Protein 4A4A (pdb70)

CATH classification: 2.60.120.260 (+3 more: 3.30.379.10, 3.20.20.80, 1.20.120.670)

InterPro domains:
  IPR000421 Coagulation factor 5/8, C-terminal domain [PF00754] (44-159)
  IPR000421 Coagulation factor 5/8, C-terminal domain [PF00754] (938-1046)
  IPR000421 Coagulation factor 5/8, C-terminal domain [PF00754] (1373-1498)
  IPR000421 Coagulation factor 5/8, C-terminal domain [PF00754] (1519-1619)
  IPR000421 Coagulation factor 5/8, C-terminal domain [PS50022] (15-164)
  IPR000421 Coagulation factor 5/8, C-terminal domain [PS50022] (914-1068)
  IPR000421 Coagulation factor 5/8, C-terminal domain [PS50022] (1359-1503)
  IPR000421 Coagulation factor 5/8, C-terminal domain [PS50022] (1523-1613)
  IPR003961 Fibronectin type III [PF00041] (2018-2097)
  IPR003961 Fibronectin type III [PS50853] (2019-2104)
  IPR003961 Fibronectin type III [SM00060] (2017-2092)
  IPR003961 Fibronectin type III [cd00063] (2018-2102)
  IPR007781 Alpha-N-acetylglucosaminidase [PTHR12872] (199-908)
  IPR008979 Galactose-binding-like domain superfamily [SSF49785] (36-164)
  IPR008979 Galactose-binding-like domain superfamily [SSF49785] (944-1046)
  IPR008979 Galactose-binding-lik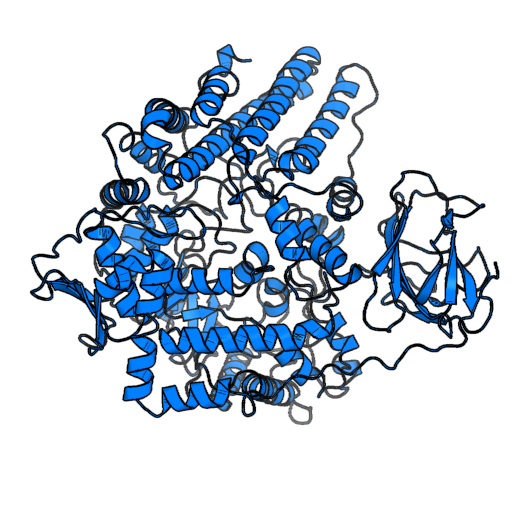e domain superfamily [SSF49785] (1073-1209)
  IPR008979 Galactose-binding-like domain superfamily [SSF49785] (1217-1351)
  IPR008979 Galactose-binding-like domain superfamily [SSF49785] (1366-1502)
  IPR008979 Galactose-binding-like domain superfamily [SSF49785] (1513-1629)
  IPR013783 Immunoglobulin-like fold [G3DSA:2.60.40.10] (2022-2104)

Secondary structure (DSSP, 8-state):
--B--SS-EEEES---TT--GGGGSSS-TT--EE--SS--EEEEEEEEEEEEEEEEEE-SSSS-EEEEEEEESSSS--EEEEEE-S-PPP-TT-EEEEEEEEEEEEEEEEEEEETT-SS-EESEEEEEEEE-S--PPPPPPP----GGGSHHHHHHHHHHH-HHHHHHHHHHHHHHHHHHHH-GGGGGGEEEEE---BTTB-EEEEEE-SSS-EEEEESSHHHHHHHHHHHHHHHS--B--TTT--B----SSPPP--S-EEEE-S-SEEEE--TTHHHHTTTT--HHHHHHHHHHHHHTT--EEE--TTHHHHHHHHHGGGT--HHHHHHHS--TT-HHHHHTTS--STT-PPPTTHHHHHHHHHHHHHHHHHHHTPEEEEE--S-EE-TTHHHHSTT--EE---EETTEEPPEEE-SS--TTS--HHHHHHHHHHHHHHHHH-S--SEEE--TTTTS---TT--HHHHHHHHHHHHHHH-TT-EEEEEEBTTBSPHHHHTT-S-GGGEEEEETTTTTS---HHHHTTT--EEEEE---STT--SS---HHHHHHHHHHHHHT-S-EEEEEE--S-S-S-HHHHHHHHHGGG-SS---HHHHHHHHHHHHHT---HHHHHHHHHHHHTTTS---S---SSPPPGGGSPS-SS---SSTT------S-HHHHHHHHHHHHHHHHHHTT-HHHHHHHHHHHHHHHHHHHHHHHHHHHHHHHTT-HHHHHHHHHHHHHHHHHHHHHHTT-GGGBHHHHHHHHHHSSTT--HHHHHHHHHHHHHHTTTSSSHHHHTTTS-TTTT----BTHIIIIIHHHHHHHHHHHHHHHTT-S-PPPP-HHHHHHHHHT--TTTS-PPP-S-----HHHHHHHHHHHS-STTHHHH-

B-factor: mean 25.29, std 8.75, range [2.0, 106.88]

Sequence (886 aa):
GVEITEGVTVTAKGNTEGNTADLAIDGDLSTYWESSNDYKWIEVDLGGIYELSKIEIFNKDEAVYKYNIYASEDGENFNKIAYKNNDNVSDSNGNMHTIDNVRAGKIRIDVVQNSNSDRVNIAEINVFGKNTGESLPEVKKIATSNFSETPWATEYEKFNSDSAYANEKTLNNEEIKNLVGRVIGREFKDKFIFEIRDQLNGNDVFEVSDSGDGKVLIKGNNGVSLASGFNYYLKNYCNVSYNPIMGSNLKMPETMPSVGERVVIDTPYEHRYALNFCTYSYTMSFWDWDQYEEFLDWCAMNGVNLVLDIIGQEEVLRRTLNEEFGYSDEEVKEFISGPAYFAWFYMQNMTGFGGPLPNDWFEQRAELGRKMHDRMQSFGINPVLQGYSGMVPRDFKEKNQEEAQTISQGGWCGFDRPDMLKTYVNEGEADYFQKVADVFYEKQKEVFGDVTNFYGVDPFHQGGNTGDLDNGKIYEIIQNKMIEHDNDAVWVIQNWQGNPSNNNKLEGLTKKKDQAMVLDLFSEVSPDWNRLEERDLPWIWNMLHNFGGRMGMDAAPEKLATEIPKALANSEHMVGIGITPQAIINTNPLAYELLFDMAWTRDQINFRTWTEDYIERRYGKTNKEILEEAWNIILDTAYKKRNDYYQGAAESIINARPGFGIKSASTWGHSKIVYDKSSEFEKAIEIFAKNYDEFKDSDAFLYDFADILKQLLANSAQEYYEVMCNAYNNGNGEKFKFVSGKFLELIKLQERVLSTRPEFLIGNWIEDARTMLKDSDDWTKDLFEFNARALVTTWGSRNNADGGGLKDYSNRQWSGLTEDYYYARWEKWINGLQAELDGGAKAPNIDWFKMEYDDWVNKKSDTDKLYPTEASNENLGELAKIAMESYSVTNMDKIL

Organism: Clostridium perfringens (strain 13 / Type A) (NCBI:txid195102)

Foldseek 3Di:
DAWLLPDKDKAFDAFDPPQHGRQQAPPDLQGKTKGDDPRQKMKMFSNAKFQFFKKWFAFNDFWFWKKWKWFDQAVAFTFTFDIDDDRGTGDPVTDMDTGPRHIGRMMMIGTQDTPVDPMGITNYMIIDGGGPVHHHDDDDAQDAAFCCPDVLVVLLVCLVPPVVSLQVLLQVVLLVLCCVFQHNVCSVQEDEEADAADVPWWKKKWADPVPQHIYIYTNANLRRLQRVLCQCQVPFLWADDPQQFTRNDGDPGRDGPPDMDMFTFQFPAAEEEALLAQALAVLLDDLVVVVSVVSVCSNLSHAEYEDCFLVLLLVLQLVVVQQDDSVRSLQFAEASNCRSCSQQQAAGRHLDRDRSCRNNVRLVSRSVSLSSSSSGNHAYAAAADQFFDAQCSCVRVVLWAWAQFQHFLLHGGTIGTQLDDDPVGDRVNLVSRVSSLVSVCRSHNCRHQHHEHEPQVVGGDNPPDQLLCSLLSSLVSSCVSPVQHAYEYECDPCPPPLRNLNSNPPQARYEYEQADQLADGDCPSVQVSLHQYEAEHAAAFLQAAAQAAAQQCLLAVPLVVVVVGDRDNYYYYHYSHDNYDVLRVSSNSVSSRDSDRDDSLVVVVSVVCSSQVHDDPLLSVLVVLCCVFRNDHDRHHFHHHQHQPLQAQDDPPDAARFQRHGNDRPGDLVSLLSSLVSLLVCQVVRVVRVSSLSVNLRSLLNQLSVLLVVLSVQLVVCLVVLNLVSNCQSLVLSLVSLVLLLLSQLADLSQFLLVLLVSQLPSDPPHHNVSSLSSSLSSLCCQAQNGADSSSPVSRGGRSNHGSHHPCSVQPSSVSSVLQSVLSSCVSVPHDHRDDDPNRSSSSSVSNDDCVPDNRTDSDGDPDRSSVSSVCCVCARGPVCVVVND

Structure (mmCIF, N/CA/C/O backbone):
data_4A4A
#
_entry.id   4A4A
#
_cell.length_a   90.996
_cell.length_b   90.996
_cell.length_c   252.856
_cell.angle_alpha   90.00
_cell.angle_beta   90.00
_cell.angle_gamma   120.00
#
_symmetry.space_group_name_H-M   'P 61'
#
loop_
_entity.id
_entity.type
_entity.pdbx_description
1 polymer 'ALPHA-N-ACETYLGLUCOSAMINIDASE FAMILY PROTEIN'
2 branched 2-acetamido-2-deoxy-alpha-D-glucopyranose-(1-4)-beta-D-galactopyranose
3 non-polymer 'SULFATE ION'
4 non-polymer 'CALCIUM ION'
5 non-polymer GLYCEROL
6 water water
#
loop_
_atom_site.group_PDB
_atom_site.id
_atom_site.type_symbol
_atom_site.label_atom_id
_atom_site.label_alt_id
_atom_site.label_comp_id
_atom_site.label_asym_id
_atom_site.label_entity_id
_atom_site.label_seq_id
_atom_site.pdbx_PDB_ins_code
_atom_site.Cartn_x
_atom_site.Cartn_y
_atom_site.Cartn_z
_atom_site.occupancy
_atom_site.B_iso_or_equiv
_atom_site.auth_seq_id
_atom_site.auth_comp_id
_atom_site.auth_asym_id
_atom_site.auth_atom_id
_atom_site.pdbx_PDB_model_num
ATOM 1 N N . GLY A 1 24 ? 9.844 -49.773 -7.518 1.00 48.50 26 GLY A N 1
ATOM 2 C CA . GLY A 1 24 ? 9.120 -50.466 -8.566 1.00 46.97 26 GLY A CA 1
ATOM 3 C C . GLY A 1 24 ? 7.819 -51.068 -8.072 1.00 46.53 26 GLY A C 1
ATOM 4 O O . GLY A 1 24 ? 7.533 -51.055 -6.875 1.00 48.23 26 GLY A O 1
ATOM 5 N N . VAL A 1 25 ? 7.056 -51.607 -8.999 1.00 44.19 27 VAL A N 1
ATOM 6 C CA . VAL A 1 25 ? 7.418 -51.605 -10.402 1.00 41.35 27 VAL A CA 1
ATOM 7 C C . VAL A 1 25 ? 6.662 -50.505 -11.169 1.00 38.73 27 VAL A C 1
ATOM 8 O O . VAL A 1 25 ? 5.587 -50.118 -10.791 1.00 35.93 27 VAL A O 1
ATOM 12 N N . GLU A 1 26 ? 7.276 -50.008 -12.236 1.00 36.40 28 GLU A N 1
ATOM 13 C CA . GLU A 1 26 ? 6.674 -48.957 -13.054 1.00 34.06 28 GLU A CA 1
ATOM 14 C C . GLU A 1 26 ? 5.379 -49.441 -13.675 1.00 33.82 28 GLU A C 1
ATOM 15 O O . GLU A 1 26 ? 5.290 -50.584 -14.147 1.00 33.39 28 GLU A O 1
ATOM 21 N N . ILE A 1 27 ? 4.367 -48.575 -13.642 1.00 32.42 29 ILE A N 1
ATOM 22 C CA . ILE A 1 27 ? 3.039 -48.886 -14.137 1.00 32.48 29 ILE A CA 1
ATOM 23 C C . ILE A 1 27 ? 3.061 -48.409 -15.571 1.00 34.53 29 ILE A C 1
ATOM 24 O O . ILE A 1 27 ? 2.938 -47.189 -15.861 1.00 32.43 29 ILE A O 1
ATOM 29 N N . THR A 1 28 ? 3.261 -49.399 -16.453 1.00 35.88 30 THR A N 1
ATOM 30 C CA . THR A 1 28 ? 3.562 -49.157 -17.862 1.00 37.88 30 THR A CA 1
ATOM 31 C C . THR A 1 28 ? 2.446 -49.551 -18.812 1.00 38.10 30 THR A C 1
ATOM 32 O O . THR A 1 28 ? 2.622 -49.388 -20.006 1.00 40.51 30 THR A O 1
ATOM 36 N N . GLU A 1 29 ? 1.310 -50.050 -18.301 1.00 38.07 31 GLU A N 1
ATOM 37 C CA . GLU A 1 29 ? 0.166 -50.469 -19.132 1.00 36.82 31 GLU A CA 1
ATOM 38 C C . GLU A 1 29 ? -1.136 -50.040 -18.521 1.00 36.23 31 GLU A C 1
ATOM 39 O O . GLU A 1 29 ? -1.278 -50.035 -17.297 1.00 36.99 31 GLU A O 1
ATOM 41 N N . GLY A 1 30 ? -2.084 -49.679 -19.379 1.00 34.46 32 GLY A N 1
ATOM 42 C CA . GLY A 1 30 ? -3.443 -49.341 -18.962 1.00 34.01 32 GLY A CA 1
ATOM 43 C C . GLY A 1 30 ? -3.654 -47.931 -18.383 1.00 31.83 32 GLY A C 1
ATOM 44 O O . GLY A 1 30 ? -4.745 -47.628 -17.908 1.00 32.51 32 GLY A O 1
ATOM 45 N N . VAL A 1 31 ? -2.620 -47.092 -18.446 1.00 30.49 33 VAL A N 1
ATOM 46 C CA . VAL A 1 31 ? -2.623 -45.729 -17.879 1.00 28.20 33 VAL A CA 1
ATOM 47 C C . VAL A 1 31 ? -3.206 -44.756 -18.885 1.00 28.35 33 VAL A C 1
ATOM 48 O O . VAL A 1 31 ? -2.795 -44.784 -20.065 1.00 27.66 33 VAL A O 1
ATOM 52 N N . THR A 1 32 ? -4.169 -43.916 -18.456 1.00 26.24 34 THR A N 1
ATOM 53 C CA . THR A 1 32 ? -4.735 -42.900 -19.341 1.00 25.72 34 THR A CA 1
ATOM 54 C C . THR A 1 32 ? -4.796 -41.574 -18.588 1.00 26.05 34 THR A C 1
ATOM 55 O O . THR A 1 32 ? -4.547 -41.551 -17.369 1.00 24.77 34 THR A O 1
ATOM 59 N N . VAL A 1 33 ? -5.145 -40.486 -19.282 1.00 24.58 35 VAL A N 1
ATOM 60 C CA . VAL A 1 33 ? -5.040 -39.145 -18.670 1.00 24.64 35 VAL A CA 1
ATOM 61 C C . VAL A 1 33 ? -6.088 -38.188 -19.255 1.00 25.14 35 VAL A C 1
ATOM 62 O O . VAL A 1 33 ? -6.493 -38.320 -20.432 1.00 23.09 35 VAL A O 1
ATOM 66 N N . THR A 1 34 ? -6.566 -37.260 -18.416 1.00 24.29 36 THR A N 1
ATOM 67 C CA . THR A 1 34 ? -7.437 -36.178 -18.893 1.00 24.45 36 THR A CA 1
ATOM 68 C C . THR A 1 34 ? -6.916 -34.822 -18.400 1.00 23.60 36 THR A C 1
ATOM 69 O O . THR A 1 34 ? -6.183 -34.752 -17.409 1.00 21.68 36 THR A O 1
ATOM 73 N N . ALA A 1 35 ? -7.316 -33.760 -19.095 1.00 21.92 37 ALA A N 1
ATOM 74 C CA . ALA A 1 35 ? -7.026 -32.393 -18.674 1.00 23.06 37 ALA A CA 1
ATOM 75 C C . ALA A 1 35 ? -8.217 -31.555 -19.104 1.00 23.50 37 ALA A C 1
ATOM 76 O O . ALA A 1 35 ? -9.063 -32.031 -19.897 1.00 24.24 37 ALA A O 1
ATOM 78 N N . LYS A 1 36 ? -8.296 -30.326 -18.596 1.00 22.30 38 LYS A N 1
ATOM 79 C CA . LYS A 1 36 ? -9.424 -29.466 -18.913 1.00 22.92 38 LYS A CA 1
ATOM 80 C C . LYS A 1 36 ? -8.973 -28.303 -19.761 1.00 24.15 38 LYS A C 1
ATOM 81 O O . LYS A 1 36 ? -9.714 -27.355 -19.968 1.00 26.38 38 LYS A O 1
ATOM 87 N N . GLY A 1 37 ? -7.739 -28.346 -20.231 1.00 24.63 39 GLY A N 1
ATOM 88 C CA . GLY A 1 37 ? -7.317 -27.425 -21.277 1.00 24.68 39 GLY A CA 1
ATOM 89 C C . GLY A 1 37 ? -5.908 -27.739 -21.691 1.00 24.96 39 GLY A C 1
ATOM 90 O O . GLY A 1 37 ? -5.143 -28.328 -20.910 1.00 24.39 39 GLY A O 1
ATOM 91 N N . ASN A 1 38 ? -5.547 -27.329 -22.903 1.00 25.12 40 ASN A N 1
ATOM 92 C CA . ASN A 1 38 ? -4.170 -27.490 -23.380 1.00 26.19 40 ASN A CA 1
ATOM 93 C C . ASN A 1 38 ? -3.890 -26.550 -24.515 1.00 25.70 40 ASN A C 1
ATOM 94 O O . ASN A 1 38 ? -4.817 -26.158 -25.197 1.00 26.18 40 ASN A O 1
ATOM 99 N N . THR A 1 39 ? -2.638 -26.153 -24.678 1.00 26.91 41 THR A N 1
ATOM 100 C CA . THR A 1 39 ? -2.248 -25.283 -25.792 1.00 28.24 41 THR A CA 1
ATOM 101 C C . THR A 1 39 ? -2.187 -26.188 -27.034 1.00 29.36 41 THR A C 1
ATOM 102 O O . THR A 1 39 ? -2.080 -27.428 -26.917 1.00 28.26 41 THR A O 1
ATOM 106 N N . GLU A 1 40 ? -2.282 -25.586 -28.213 1.00 30.48 42 GLU A N 1
ATOM 107 C CA . GLU A 1 40 ? -2.523 -26.400 -29.402 1.00 31.79 42 GLU A CA 1
ATOM 108 C C . GLU A 1 40 ? -1.393 -27.415 -29.624 1.00 30.19 42 GLU A C 1
ATOM 109 O O . GLU A 1 40 ? -0.213 -27.076 -29.622 1.00 31.06 42 GLU A O 1
ATOM 115 N N . GLY A 1 41 ? -1.753 -28.671 -29.803 1.00 30.28 43 GLY A N 1
ATOM 116 C CA . GLY A 1 41 ? -0.754 -29.703 -30.091 1.00 29.42 43 GLY A CA 1
ATOM 117 C C . GLY A 1 41 ? -0.186 -30.336 -28.823 1.00 29.51 43 GLY A C 1
ATOM 118 O O . GLY A 1 41 ? 0.460 -31.396 -28.899 1.00 29.69 43 GLY A O 1
ATOM 119 N N . ASN A 1 42 ? -0.422 -29.698 -27.661 1.00 27.24 44 ASN A N 1
ATOM 120 C CA . ASN A 1 42 ? 0.193 -30.132 -26.396 1.00 25.38 44 ASN A CA 1
ATOM 121 C C . ASN A 1 42 ? -0.824 -30.752 -25.475 1.00 25.34 44 ASN A C 1
ATOM 122 O O . ASN A 1 42 ? -1.085 -30.269 -24.356 1.00 24.13 44 ASN A O 1
ATOM 127 N N . THR A 1 43 ? -1.391 -31.845 -25.954 1.00 24.07 45 THR A N 1
ATOM 128 C CA . THR A 1 43 ? -2.513 -32.509 -25.305 1.00 23.54 45 THR A CA 1
ATOM 129 C C . THR A 1 43 ? -2.081 -33.366 -24.115 1.00 22.35 45 THR A C 1
ATOM 130 O O . THR A 1 43 ? -0.915 -33.725 -23.957 0.50 18.67 45 THR A O 1
ATOM 134 N N . ALA A 1 44 ? -3.076 -33.649 -23.263 1.00 22.67 46 ALA A N 1
ATOM 135 C CA . ALA A 1 44 ? -2.893 -34.306 -21.998 1.00 23.23 46 ALA A CA 1
ATOM 136 C C . ALA A 1 44 ? -2.102 -35.637 -22.171 1.00 23.12 46 ALA A C 1
ATOM 137 O O . ALA A 1 44 ? -1.207 -35.972 -21.382 1.00 22.25 46 ALA A O 1
ATOM 139 N N . ASP A 1 45 ? -2.491 -36.396 -23.186 1.00 23.36 47 ASP A N 1
ATOM 140 C CA . ASP A 1 45 ? -1.903 -37.714 -23.431 1.00 23.58 47 ASP A CA 1
ATOM 141 C C . ASP A 1 45 ? -0.403 -37.622 -23.661 1.00 22.70 47 ASP A C 1
ATOM 142 O O . ASP A 1 45 ? 0.316 -38.598 -23.436 1.00 22.08 47 ASP A O 1
ATOM 147 N N . LEU A 1 46 ? 0.088 -36.452 -24.072 1.00 22.33 48 LEU A N 1
ATOM 148 C CA . LEU A 1 46 ? 1.529 -36.251 -24.201 1.00 23.26 48 LEU A CA 1
ATOM 149 C C . LEU A 1 46 ? 2.316 -36.213 -22.874 1.00 23.73 48 LEU A C 1
ATOM 150 O O . LEU A 1 46 ? 3.539 -36.238 -22.892 1.00 23.96 48 LEU A O 1
ATOM 155 N N . ALA A 1 47 ? 1.621 -36.187 -21.735 1.00 23.07 49 ALA A N 1
ATOM 156 C CA . ALA A 1 47 ? 2.310 -36.292 -20.432 1.00 23.29 49 ALA A CA 1
ATOM 157 C C . ALA A 1 47 ? 2.670 -37.719 -20.097 1.00 23.46 49 ALA A C 1
ATOM 158 O O . ALA A 1 47 ? 3.413 -37.950 -19.121 1.00 24.13 49 ALA A O 1
ATOM 160 N N . ILE A 1 48 ? 2.070 -38.676 -20.816 1.00 22.42 50 ILE A N 1
ATOM 161 C CA . ILE A 1 48 ? 2.239 -40.088 -20.488 1.00 23.93 50 ILE A CA 1
ATOM 162 C C . ILE A 1 48 ? 2.624 -40.949 -21.701 1.00 23.93 50 ILE A C 1
ATOM 163 O O . ILE A 1 48 ? 2.397 -42.157 -21.684 1.00 24.88 50 ILE A O 1
ATOM 168 N N . ASP A 1 49 ? 3.203 -40.321 -22.720 1.00 24.79 51 ASP A N 1
ATOM 169 C CA . ASP A 1 49 ? 3.533 -41.040 -23.963 1.00 25.74 51 ASP A CA 1
ATOM 170 C C . ASP A 1 49 ? 4.923 -41.680 -23.970 1.00 26.34 51 ASP A C 1
ATOM 171 O O . ASP A 1 49 ? 5.398 -42.164 -25.019 1.00 25.23 51 ASP A O 1
ATOM 176 N N . GLY A 1 50 ? 5.579 -41.675 -22.811 1.00 25.86 52 GLY A N 1
ATOM 177 C CA . GLY A 1 50 ? 6.960 -42.198 -22.713 1.00 26.42 52 GLY A CA 1
ATOM 178 C C . GLY A 1 50 ? 8.026 -41.410 -23.458 1.00 26.05 52 GLY A C 1
ATOM 179 O O . GLY A 1 50 ? 9.141 -41.885 -23.592 1.00 27.11 52 GLY A O 1
ATOM 180 N N . ASP A 1 51 ? 7.708 -40.195 -23.903 1.00 25.90 53 ASP A N 1
ATOM 181 C CA . ASP A 1 51 ? 8.614 -39.395 -24.720 1.00 26.15 53 ASP A CA 1
ATOM 182 C C . ASP A 1 51 ? 8.892 -38.056 -24.044 1.00 26.57 53 ASP A C 1
ATOM 183 O O . ASP A 1 51 ? 7.976 -37.245 -23.870 1.00 26.61 53 ASP A O 1
ATOM 188 N N . LEU A 1 52 ? 10.156 -37.784 -23.743 1.00 25.98 54 LEU A N 1
ATOM 189 C CA . LEU A 1 52 ? 10.488 -36.544 -23.051 1.00 27.26 54 LEU A CA 1
ATOM 190 C C . LEU A 1 52 ? 10.423 -35.301 -23.902 1.00 27.30 54 LEU A C 1
ATOM 191 O O . LEU A 1 52 ? 10.488 -34.188 -23.373 1.00 27.51 54 LEU A O 1
ATOM 196 N N . SER A 1 53 ? 10.284 -35.467 -25.213 1.00 26.55 55 SER A N 1
ATOM 197 C CA . SER A 1 53 ? 10.251 -34.313 -26.094 1.00 26.68 55 SER A CA 1
ATOM 198 C C . SER A 1 53 ? 8.823 -33.840 -26.377 1.00 26.42 55 SER A C 1
ATOM 199 O O . SER A 1 53 ? 8.627 -32.835 -27.057 1.00 27.39 55 SER A O 1
ATOM 202 N N . THR A 1 54 ? 7.825 -34.541 -25.846 1.00 24.78 56 THR A N 1
ATOM 203 C CA . THR A 1 54 ? 6.444 -34.128 -26.012 1.00 22.77 56 THR A CA 1
ATOM 204 C C . THR A 1 54 ? 5.880 -33.805 -24.615 1.00 22.89 56 THR A C 1
ATOM 205 O O . THR A 1 54 ? 6.266 -34.449 -23.638 1.00 21.88 56 THR A O 1
ATOM 209 N N . TYR A 1 55 ? 4.943 -32.860 -24.534 1.00 22.17 57 TYR A N 1
ATOM 210 C CA . TYR A 1 55 ? 4.465 -32.442 -23.201 1.00 21.84 57 TYR A CA 1
ATOM 211 C C . TYR A 1 55 ? 3.016 -31.989 -23.293 1.00 21.81 57 TYR A C 1
ATOM 212 O O . TYR A 1 55 ? 2.555 -31.487 -24.344 1.00 20.73 57 TYR A O 1
ATOM 221 N N . TRP A 1 56 ? 2.297 -32.162 -22.195 1.00 20.57 58 TRP A N 1
ATOM 222 C CA . TRP A 1 56 ? 1.029 -31.463 -22.017 1.00 21.21 58 TRP A CA 1
ATOM 223 C C . TRP A 1 56 ? 1.387 -30.056 -21.554 1.00 20.98 58 TRP A C 1
ATOM 224 O O . TRP A 1 56 ? 2.348 -29.886 -20.820 1.00 20.56 58 TRP A O 1
ATOM 235 N N . GLU A 1 57 ? 0.645 -29.041 -22.001 1.00 21.23 59 GLU A N 1
ATOM 236 C CA . GLU A 1 57 ? 0.881 -27.703 -21.519 1.00 21.34 59 GLU A CA 1
ATOM 237 C C . GLU A 1 57 ? -0.477 -27.047 -21.326 1.00 21.96 59 GLU A C 1
ATOM 238 O O . GLU A 1 57 ? -1.387 -27.200 -22.165 1.00 21.44 59 GLU A O 1
ATOM 244 N N . SER A 1 58 ? -0.605 -26.268 -20.253 1.00 21.19 60 SER A N 1
ATOM 245 C CA . SER A 1 58 ? -1.885 -25.678 -19.908 1.00 21.59 60 SER A CA 1
ATOM 246 C C . SER A 1 58 ? -2.201 -24.497 -20.802 1.00 21.47 60 SER A C 1
ATOM 247 O O . SER A 1 58 ? -1.279 -23.814 -21.275 1.00 21.53 60 SER A O 1
ATOM 250 N N . SER A 1 59 ? -3.499 -24.263 -21.024 1.00 21.51 61 SER A N 1
ATOM 251 C CA . SER A 1 59 ? -3.963 -23.096 -21.792 1.00 22.65 61 SER A CA 1
ATOM 252 C C . SER A 1 59 ? -4.827 -22.166 -20.960 1.00 22.44 61 SER A C 1
ATOM 253 O O . SER A 1 59 ? -5.063 -21.025 -21.356 1.00 22.03 61 SER A O 1
ATOM 256 N N . ASN A 1 60 ? -5.296 -22.646 -19.812 1.00 22.10 62 ASN A N 1
ATOM 257 C CA . ASN A 1 60 ? -6.148 -21.821 -18.954 1.00 22.64 62 ASN A CA 1
ATOM 258 C C . ASN A 1 60 ? -5.825 -21.999 -17.461 1.00 22.08 62 ASN A C 1
ATOM 259 O O . ASN A 1 60 ? -4.704 -22.420 -17.079 1.00 21.76 62 ASN A O 1
ATOM 264 N N . ASP A 1 61 ? -6.766 -21.634 -16.604 1.00 20.93 63 ASP A N 1
ATOM 265 C CA . ASP A 1 61 ? -6.495 -21.706 -15.168 1.00 20.61 63 ASP A CA 1
ATOM 266 C C . ASP A 1 61 ? -6.654 -23.103 -14.596 1.00 20.13 63 ASP A C 1
ATOM 267 O O . ASP A 1 61 ? -6.355 -23.314 -13.442 1.00 19.99 63 ASP A O 1
ATOM 272 N N . TYR A 1 62 ? -7.085 -24.068 -15.401 1.00 19.98 64 TYR A N 1
ATOM 273 C CA . TYR A 1 62 ? -7.090 -25.457 -14.931 1.00 19.53 64 TYR A CA 1
ATOM 274 C C . TYR A 1 62 ? -5.671 -25.977 -15.207 1.00 19.48 64 TYR A C 1
ATOM 275 O O . TYR A 1 62 ? -5.360 -26.398 -16.339 1.00 18.53 64 TYR A O 1
ATOM 284 N N . LYS A 1 63 ? -4.807 -25.926 -14.199 1.00 17.54 65 LYS A N 1
ATOM 285 C CA . LYS A 1 63 ? -3.377 -26.244 -14.418 1.00 17.84 65 LYS A CA 1
ATOM 286 C C . LYS A 1 63 ? -3.026 -27.634 -13.873 1.00 17.53 65 LYS A C 1
ATOM 287 O O . LYS A 1 63 ? -1.915 -27.879 -13.433 1.00 18.52 65 LYS A O 1
ATOM 293 N N . TRP A 1 64 ? -3.979 -28.547 -13.931 1.00 17.35 66 TRP A N 1
ATOM 294 C CA . TRP A 1 64 ? -3.784 -29.906 -13.461 1.00 19.68 66 TRP A CA 1
ATOM 295 C C . TRP A 1 64 ? -4.221 -30.965 -14.460 1.00 20.83 66 TRP A C 1
ATOM 296 O O . TRP A 1 64 ? -5.113 -30.735 -15.304 1.00 22.18 66 TRP A O 1
ATOM 307 N N . ILE A 1 65 ? -3.634 -32.151 -14.326 1.00 21.39 67 ILE A N 1
ATOM 308 C CA . ILE A 1 65 ? -4.093 -33.319 -15.085 1.00 20.98 67 ILE A CA 1
ATOM 309 C C . ILE A 1 65 ? -4.487 -34.410 -14.107 1.00 20.99 67 ILE A C 1
ATOM 310 O O . ILE A 1 65 ? -4.042 -34.415 -12.953 1.00 21.26 67 ILE A O 1
ATOM 315 N N . GLU A 1 66 ? -5.280 -35.350 -14.598 1.00 20.49 68 GLU A N 1
ATOM 316 C CA . GLU A 1 66 ? -5.766 -36.463 -13.820 1.00 21.58 68 GLU A CA 1
ATOM 317 C C . GLU A 1 66 ? -5.409 -37.757 -14.566 1.00 22.36 68 GLU A C 1
ATOM 318 O O . GLU A 1 66 ? -5.854 -37.969 -15.700 1.00 23.05 68 GLU A O 1
ATOM 324 N N . VAL A 1 67 ? -4.610 -38.594 -13.916 1.00 23.42 69 VAL A N 1
ATOM 325 C CA . VAL A 1 67 ? -4.104 -39.834 -14.495 1.00 24.51 69 VAL A CA 1
ATOM 326 C C . VAL A 1 67 ? -4.846 -41.018 -13.875 1.00 25.84 69 VAL A C 1
ATOM 327 O O . VAL A 1 67 ? -4.963 -41.089 -12.640 1.00 26.16 69 VAL A O 1
ATOM 331 N N . ASP A 1 68 ? -5.382 -41.915 -14.706 1.00 24.82 70 ASP A N 1
ATOM 332 C CA . ASP A 1 68 ? -6.051 -43.119 -14.197 1.00 25.51 70 ASP A CA 1
ATOM 333 C C . ASP A 1 68 ? -5.122 -44.295 -14.429 1.00 26.02 70 ASP A C 1
ATOM 334 O O . ASP A 1 68 ? -4.535 -44.434 -15.524 1.00 25.65 70 ASP A O 1
ATOM 339 N N . LEU A 1 69 ? -4.929 -45.109 -13.403 1.00 25.18 71 LEU A N 1
ATOM 340 C CA . LEU A 1 69 ? -3.834 -46.085 -13.455 1.00 26.98 71 LEU A CA 1
ATOM 341 C C . LEU A 1 69 ? -4.245 -47.438 -14.027 1.00 27.14 71 LEU A C 1
ATOM 342 O O . LEU A 1 69 ? -3.433 -48.369 -14.038 1.00 28.03 71 LEU A O 1
ATOM 347 N N . GLY A 1 70 ? -5.505 -47.539 -14.435 1.00 28.56 72 GLY A N 1
ATOM 348 C CA . GLY A 1 70 ? -6.145 -48.803 -14.825 1.00 29.02 72 GLY A CA 1
ATOM 349 C C . GLY A 1 70 ? -6.172 -49.838 -13.704 1.00 30.20 72 GLY A C 1
ATOM 350 O O . GLY A 1 70 ? -6.021 -51.039 -13.965 1.00 29.68 72 GLY A O 1
ATOM 351 N N . GLY A 1 71 ? -6.362 -49.393 -12.463 1.00 28.38 73 GLY A N 1
ATOM 352 C CA . GLY A 1 71 ? -6.548 -50.311 -11.350 1.00 29.08 73 GLY A CA 1
ATOM 353 C C . GLY A 1 71 ? -6.000 -49.586 -10.124 1.00 29.02 73 GLY A C 1
ATOM 354 O O . GLY A 1 71 ? -5.397 -48.534 -10.255 1.00 28.25 73 GLY A O 1
ATOM 355 N N . ILE A 1 72 ? -6.205 -50.146 -8.949 1.00 28.86 74 ILE A N 1
ATOM 356 C CA . ILE A 1 72 ? -5.705 -49.529 -7.751 1.00 29.20 74 ILE A CA 1
ATOM 357 C C . ILE A 1 72 ? -4.319 -50.112 -7.446 1.00 29.55 74 ILE A C 1
ATOM 358 O O . ILE A 1 72 ? -4.154 -51.342 -7.364 1.00 29.79 74 ILE A O 1
ATOM 363 N N . TYR A 1 73 ? -3.330 -49.233 -7.299 1.00 29.11 75 TYR A N 1
ATOM 364 C CA . TYR A 1 73 ? -1.970 -49.621 -6.938 1.00 29.69 75 TYR A CA 1
ATOM 365 C C . TYR A 1 73 ? -1.566 -49.025 -5.590 1.00 30.40 75 TYR A C 1
ATOM 366 O O . TYR A 1 73 ? -1.938 -47.890 -5.268 1.00 30.69 75 TYR A O 1
ATOM 375 N N . GLU A 1 74 ? -0.799 -49.777 -4.805 1.00 30.72 76 GLU A N 1
ATOM 376 C CA . GLU A 1 74 ? -0.103 -49.195 -3.664 1.00 31.10 76 GLU A CA 1
ATOM 377 C C . GLU A 1 74 ? 1.128 -48.455 -4.186 1.00 30.31 76 GLU A C 1
ATOM 378 O O . GLU A 1 74 ? 2.103 -49.082 -4.606 1.00 30.28 76 GLU A O 1
ATOM 384 N N . LEU A 1 75 ? 1.088 -47.124 -4.180 1.00 29.06 77 LEU A N 1
ATOM 385 C CA . LEU A 1 75 ? 2.134 -46.332 -4.843 1.00 28.63 77 LEU A CA 1
ATOM 386 C C . LEU A 1 75 ? 3.403 -46.193 -3.997 1.00 28.75 77 LEU A C 1
ATOM 387 O O . LEU A 1 75 ? 3.316 -45.944 -2.793 1.00 27.67 77 LEU A O 1
ATOM 392 N N . SER A 1 76 ? 4.574 -46.282 -4.626 1.00 28.15 78 SER A N 1
ATOM 393 C CA . SER A 1 76 ? 5.833 -46.087 -3.886 1.00 28.03 78 SER A CA 1
ATOM 394 C C . SER A 1 76 ? 6.562 -44.852 -4.356 1.00 27.83 78 SER A C 1
ATOM 395 O O . SER A 1 76 ? 7.298 -44.211 -3.579 1.00 27.81 78 SER A O 1
ATOM 398 N N . LYS A 1 77 ? 6.394 -44.524 -5.640 1.00 26.70 79 LYS A N 1
ATOM 399 C CA . LYS A 1 77 ? 7.158 -43.460 -6.260 1.00 25.34 79 LYS A CA 1
ATOM 400 C C . LYS A 1 77 ? 6.395 -42.768 -7.410 1.00 24.71 79 LYS A C 1
ATOM 401 O O . LYS A 1 77 ? 5.633 -43.389 -8.148 1.00 24.08 79 LYS A O 1
ATOM 407 N N . ILE A 1 78 ? 6.653 -41.478 -7.564 1.00 24.20 80 ILE A N 1
ATOM 408 C CA . ILE A 1 78 ? 6.136 -40.732 -8.704 1.00 23.93 80 ILE A CA 1
ATOM 409 C C . ILE A 1 78 ? 7.249 -39.842 -9.199 1.00 23.88 80 ILE A C 1
ATOM 410 O O . ILE A 1 78 ? 7.840 -39.102 -8.413 1.00 24.71 80 ILE A O 1
ATOM 415 N N . GLU A 1 79 ? 7.526 -39.913 -10.503 1.00 23.34 81 GLU A N 1
ATOM 416 C CA . GLU A 1 79 ? 8.636 -39.202 -11.133 1.00 22.68 81 GLU A CA 1
ATOM 417 C C . GLU A 1 79 ? 8.079 -38.218 -12.149 1.00 23.10 81 GLU A C 1
ATOM 418 O O . GLU A 1 79 ? 7.233 -38.594 -12.971 1.00 22.48 81 GLU A O 1
ATOM 424 N N . ILE A 1 80 ? 8.537 -36.973 -12.092 1.00 23.73 82 ILE A N 1
ATOM 425 C CA . ILE A 1 80 ? 7.985 -35.906 -12.929 1.00 24.48 82 ILE A CA 1
ATOM 426 C C . ILE A 1 80 ? 9.054 -35.207 -13.752 1.00 23.76 82 ILE A C 1
ATOM 427 O O . ILE A 1 80 ? 10.121 -34.799 -13.229 1.00 23.66 82 ILE A O 1
ATOM 432 N N . PHE A 1 81 ? 8.783 -35.077 -15.053 1.00 22.67 83 PHE A N 1
ATOM 433 C CA . PHE A 1 81 ? 9.666 -34.343 -15.915 1.00 22.79 83 PHE A CA 1
ATOM 434 C C . PHE A 1 81 ? 8.918 -33.179 -16.523 1.00 23.07 83 PHE A C 1
ATOM 435 O O . PHE A 1 81 ? 7.762 -33.343 -16.952 1.00 23.73 83 PHE A O 1
ATOM 443 N N . ASN A 1 82 ? 9.586 -32.030 -16.605 1.00 23.91 84 ASN A N 1
ATOM 444 C CA . ASN A 1 82 ? 9.042 -30.859 -17.312 1.00 25.03 84 ASN A CA 1
ATOM 445 C C . ASN A 1 82 ? 9.754 -30.660 -18.663 1.00 25.99 84 ASN A C 1
ATOM 446 O O . ASN A 1 82 ? 10.719 -31.365 -18.970 1.00 25.76 84 ASN A O 1
ATOM 451 N N . LYS A 1 83 ? 9.332 -29.678 -19.451 1.00 26.25 85 LYS A N 1
ATOM 452 C CA . LYS A 1 83 ? 9.846 -29.542 -20.808 1.00 26.90 85 LYS A CA 1
ATOM 453 C C . LYS A 1 83 ? 11.120 -28.732 -20.857 1.00 27.35 85 LYS A C 1
ATOM 454 O O . LYS A 1 83 ? 11.780 -28.698 -21.893 1.00 26.86 85 LYS A O 1
ATOM 460 N N . ASP A 1 84 ? 11.488 -28.078 -19.752 1.00 27.33 86 ASP A N 1
ATOM 461 C CA . ASP A 1 84 ? 12.674 -27.212 -19.720 1.00 27.43 86 ASP A CA 1
ATOM 462 C C . ASP A 1 84 ? 13.296 -27.180 -18.323 1.00 28.44 86 ASP A C 1
ATOM 463 O O . ASP A 1 84 ? 13.012 -28.053 -17.503 1.00 27.48 86 ASP A O 1
ATOM 468 N N . GLU A 1 85 ? 14.133 -26.176 -18.057 1.00 28.92 87 GLU A N 1
ATOM 469 C CA . GLU A 1 85 ? 14.854 -26.072 -16.798 1.00 29.79 87 GLU A CA 1
ATOM 470 C C . GLU A 1 85 ? 14.360 -24.918 -15.913 1.00 29.25 87 GLU A C 1
ATOM 471 O O . GLU A 1 85 ? 15.133 -24.376 -15.090 1.00 28.95 87 GLU A O 1
ATOM 477 N N . ALA A 1 86 ? 13.087 -24.542 -16.067 1.00 27.34 88 ALA A N 1
ATOM 478 C CA . ALA A 1 86 ? 12.463 -23.599 -15.136 1.00 25.80 88 ALA A CA 1
ATOM 479 C C . ALA A 1 86 ? 12.255 -24.210 -13.728 1.00 24.51 88 ALA A C 1
ATOM 480 O O . ALA A 1 86 ? 12.469 -25.403 -13.506 1.00 23.90 88 ALA A O 1
ATOM 482 N N . VAL A 1 87 ? 11.847 -23.386 -12.766 1.00 24.80 89 VAL A N 1
ATOM 483 C CA . VAL A 1 87 ? 11.469 -23.898 -11.424 1.00 23.79 89 VAL A CA 1
ATOM 484 C C . VAL A 1 87 ? 9.942 -24.113 -11.381 1.00 23.39 89 VAL A C 1
ATOM 485 O O . VAL A 1 87 ? 9.161 -23.135 -11.515 1.00 23.61 89 VAL A O 1
ATOM 489 N N . TYR A 1 88 ? 9.523 -25.360 -11.149 1.00 22.34 90 TYR A N 1
ATOM 490 C CA . TYR A 1 88 ? 8.101 -25.722 -11.077 1.00 22.12 90 TYR A CA 1
ATOM 491 C C . TYR A 1 88 ? 7.753 -26.029 -9.618 1.00 22.43 90 TYR A C 1
ATOM 492 O O . TYR A 1 88 ? 8.595 -26.568 -8.870 1.00 23.53 90 TYR A O 1
ATOM 501 N N . LYS A 1 89 ? 6.527 -25.696 -9.228 1.00 21.62 91 LYS A N 1
ATOM 502 C CA . LYS A 1 89 ? 5.972 -26.157 -7.963 1.00 21.20 91 LYS A CA 1
ATOM 503 C C . LYS A 1 89 ? 4.638 -26.803 -8.256 1.00 19.88 91 LYS A C 1
ATOM 504 O O . LYS A 1 89 ? 3.897 -26.363 -9.139 1.00 19.50 91 LYS A O 1
ATOM 510 N N . TYR A 1 90 ? 4.336 -27.878 -7.544 1.00 18.73 92 TYR A N 1
ATOM 511 C CA . TYR A 1 90 ? 3.129 -28.628 -7.845 1.00 19.31 92 TYR A CA 1
ATOM 512 C C . TYR A 1 90 ? 2.716 -29.414 -6.634 1.00 19.19 92 TYR A C 1
ATOM 513 O O . TYR A 1 90 ? 3.535 -29.688 -5.769 1.00 19.67 92 TYR A O 1
ATOM 522 N N . ASN A 1 91 ? 1.457 -29.823 -6.629 1.00 19.39 93 ASN A N 1
ATOM 523 C CA . ASN A 1 91 ? 0.895 -30.633 -5.593 1.00 18.78 93 ASN A CA 1
ATOM 524 C C . ASN A 1 91 ? 0.302 -31.871 -6.213 1.00 19.62 93 ASN A C 1
ATOM 525 O O . ASN A 1 91 ? -0.343 -31.797 -7.271 1.00 19.87 93 ASN A O 1
ATOM 530 N N . ILE A 1 92 ? 0.487 -33.009 -5.551 1.00 19.25 94 ILE A N 1
ATOM 531 C CA . ILE A 1 92 ? 0.032 -34.303 -6.079 1.00 20.26 94 ILE A CA 1
ATOM 532 C C . ILE A 1 92 ? -0.983 -34.964 -5.155 1.00 20.07 94 ILE A C 1
ATOM 533 O O . ILE A 1 92 ? -0.755 -35.036 -3.951 1.00 20.12 94 ILE A O 1
ATOM 538 N N . TYR A 1 93 ? -2.087 -35.454 -5.718 1.00 19.70 95 TYR A N 1
ATOM 539 C CA . TYR A 1 93 ? -3.214 -35.996 -4.960 1.00 20.73 95 TYR A CA 1
ATOM 540 C C . TYR A 1 93 ? -3.517 -37.388 -5.509 1.00 22.41 95 TYR A C 1
ATOM 541 O O . TYR A 1 93 ? -3.210 -37.668 -6.688 1.00 22.54 95 TYR A O 1
ATOM 550 N N . ALA A 1 94 ? -4.143 -38.231 -4.685 1.00 22.51 96 ALA A N 1
ATOM 551 C CA . ALA A 1 94 ? -4.457 -39.634 -5.034 1.00 23.08 96 ALA A CA 1
ATOM 552 C C . ALA A 1 94 ? -5.835 -39.975 -4.502 1.00 23.78 96 ALA A C 1
ATOM 553 O O . ALA A 1 94 ? -6.241 -39.476 -3.427 1.00 22.73 96 ALA A O 1
ATOM 555 N N . SER A 1 95 ? -6.569 -40.799 -5.252 1.00 23.20 97 SER A N 1
ATOM 556 C CA . SER A 1 95 ? -7.861 -41.283 -4.818 1.00 23.74 97 SER A CA 1
ATOM 557 C C . SER A 1 95 ? -7.902 -42.799 -4.967 1.00 25.89 97 SER A C 1
ATOM 558 O O . SER A 1 95 ? -7.564 -43.315 -6.055 1.00 24.62 97 SER A O 1
ATOM 561 N N . GLU A 1 96 ? -8.342 -43.494 -3.912 1.00 26.89 98 GLU A N 1
ATOM 562 C CA . GLU A 1 96 ? -8.639 -44.932 -4.007 1.00 29.83 98 GLU A CA 1
ATOM 563 C C . GLU A 1 96 ? -10.137 -45.209 -4.104 1.00 30.44 98 GLU A C 1
ATOM 564 O O . GLU A 1 96 ? -10.534 -46.345 -4.362 1.00 29.99 98 GLU A O 1
ATOM 570 N N . ASP A 1 97 ? -10.977 -44.191 -3.887 1.00 31.66 99 ASP A N 1
ATOM 571 C CA . ASP A 1 97 ? -12.425 -44.421 -3.955 1.00 31.72 99 ASP A CA 1
ATOM 572 C C . ASP A 1 97 ? -13.090 -43.723 -5.142 1.00 31.97 99 ASP A C 1
ATOM 573 O O . ASP A 1 97 ? -14.290 -43.848 -5.349 1.00 33.42 99 ASP A O 1
ATOM 578 N N . GLY A 1 98 ? -12.313 -42.985 -5.925 1.00 32.01 100 GLY A N 1
ATOM 579 C CA . GLY A 1 98 ? -12.859 -42.247 -7.071 1.00 32.66 100 GLY A CA 1
ATOM 580 C C . GLY A 1 98 ? -13.524 -40.913 -6.733 1.00 33.15 100 GLY A C 1
ATOM 581 O O . GLY A 1 98 ? -13.850 -40.148 -7.635 1.00 33.58 100 GLY A O 1
ATOM 582 N N . GLU A 1 99 ? -13.723 -40.638 -5.440 1.00 33.05 101 GLU A N 1
ATOM 583 C CA . GLU A 1 99 ? -14.415 -39.422 -4.983 1.00 33.49 101 GLU A CA 1
ATOM 584 C C . GLU A 1 99 ? -13.418 -38.477 -4.307 1.00 31.67 101 GLU A C 1
ATOM 585 O O . GLU A 1 99 ? -13.363 -37.303 -4.633 1.00 31.82 101 GLU A O 1
ATOM 591 N N . ASN A 1 100 ? -12.662 -39.016 -3.353 1.00 28.95 102 ASN A N 1
ATOM 592 C CA . ASN A 1 100 ? -11.766 -38.241 -2.527 1.00 27.65 102 ASN A CA 1
ATOM 593 C C . ASN A 1 100 ? -10.323 -38.294 -3.026 1.00 25.31 102 ASN A C 1
ATOM 594 O O . ASN A 1 100 ? -9.733 -39.383 -3.120 1.00 23.88 102 ASN A O 1
ATOM 599 N N . PHE A 1 101 ? -9.789 -37.104 -3.325 1.00 22.98 103 PHE A N 1
ATOM 600 C CA . PHE A 1 101 ? -8.412 -36.904 -3.714 1.00 21.99 103 PHE A CA 1
ATOM 601 C C . PHE A 1 101 ? -7.646 -36.228 -2.612 1.00 21.94 103 PHE A C 1
ATOM 602 O O . PHE A 1 101 ? -7.867 -35.031 -2.299 1.00 21.02 103 PHE A O 1
ATOM 610 N N . ASN A 1 102 ? -6.768 -37.011 -1.977 1.00 21.63 104 ASN A N 1
ATOM 611 C CA . ASN A 1 102 ? -5.989 -36.501 -0.878 1.00 21.45 104 ASN A CA 1
ATOM 612 C C . ASN A 1 102 ? -4.551 -36.311 -1.265 1.00 21.10 104 ASN A C 1
ATOM 613 O O . ASN A 1 102 ? -4.049 -36.995 -2.185 1.00 19.95 104 ASN A O 1
ATOM 618 N N . LYS A 1 103 ? -3.894 -35.367 -0.588 1.00 20.51 105 LYS A N 1
ATOM 619 C CA . LYS A 1 103 ? -2.588 -34.908 -1.016 1.00 20.26 105 LYS A CA 1
ATOM 620 C C . LYS A 1 103 ? -1.522 -35.875 -0.537 1.00 21.36 105 LYS A C 1
ATOM 621 O O . LYS A 1 103 ? -1.502 -36.247 0.652 1.00 21.61 105 LYS A O 1
ATOM 627 N N . ILE A 1 104 ? -0.616 -36.267 -1.433 1.00 21.15 106 ILE A N 1
ATOM 628 C CA . ILE A 1 104 ? 0.331 -37.358 -1.116 1.00 21.57 106 ILE A CA 1
ATOM 629 C C . ILE A 1 104 ? 1.786 -36.958 -1.344 1.00 22.38 106 ILE A C 1
ATOM 630 O O . ILE A 1 104 ? 2.726 -37.609 -0.835 1.00 22.53 106 ILE A O 1
ATOM 635 N N . ALA A 1 105 ? 1.984 -35.898 -2.106 1.00 21.74 107 ALA A N 1
ATOM 636 C CA . ALA A 1 105 ? 3.333 -35.350 -2.316 1.00 21.18 107 ALA A CA 1
ATOM 637 C C . ALA A 1 105 ? 3.224 -33.949 -2.903 1.00 21.20 107 ALA A C 1
ATOM 638 O O . ALA A 1 105 ? 2.159 -33.574 -3.425 1.00 20.78 107 ALA A O 1
ATOM 640 N N . TYR A 1 106 ? 4.313 -33.186 -2.813 1.00 21.24 108 TYR A N 1
ATOM 641 C CA . TYR A 1 106 ? 4.413 -31.874 -3.429 1.00 22.39 108 TYR A CA 1
ATOM 642 C C . TYR A 1 106 ? 5.845 -31.432 -3.581 1.00 22.77 108 TYR A C 1
ATOM 643 O O . TYR A 1 106 ? 6.748 -31.887 -2.856 1.00 23.56 108 TYR A O 1
ATOM 652 N N . LYS A 1 107 ? 6.058 -30.506 -4.505 1.00 22.39 109 LYS A N 1
ATOM 653 C CA . LYS A 1 107 ? 7.312 -29.829 -4.613 1.00 21.29 109 LYS A CA 1
ATOM 654 C C . LYS A 1 107 ? 7.068 -28.386 -4.394 1.00 22.09 109 LYS A C 1
ATOM 655 O O . LYS A 1 107 ? 6.352 -27.765 -5.182 1.00 20.65 109 LYS A O 1
ATOM 661 N N . ASN A 1 108 ? 7.680 -27.818 -3.352 1.00 22.06 110 ASN A N 1
ATOM 662 C CA . ASN A 1 108 ? 7.617 -26.370 -3.173 1.00 23.59 110 ASN A CA 1
ATOM 663 C C . ASN A 1 108 ? 9.011 -25.757 -3.062 1.00 23.93 110 ASN A C 1
ATOM 664 O O . ASN A 1 108 ? 9.149 -24.567 -2.826 1.00 24.53 110 ASN A O 1
ATOM 669 N N . ASN A 1 109 ? 10.055 -26.556 -3.215 1.00 24.35 111 ASN A N 1
ATOM 670 C CA . ASN A 1 109 ? 11.382 -25.970 -3.198 1.00 25.53 111 ASN A CA 1
ATOM 671 C C . ASN A 1 109 ? 11.668 -25.207 -4.503 1.00 27.07 111 ASN A C 1
ATOM 672 O O . ASN A 1 109 ? 10.923 -25.324 -5.519 1.00 26.30 111 ASN A O 1
ATOM 677 N N . ASP A 1 110 ? 12.743 -24.433 -4.483 1.00 26.87 112 ASP A N 1
ATOM 678 C CA . ASP A 1 110 ? 13.091 -23.614 -5.627 1.00 28.32 112 ASP A CA 1
ATOM 679 C C . ASP A 1 110 ? 14.082 -24.267 -6.594 1.00 27.98 112 ASP A C 1
ATOM 680 O O . ASP A 1 110 ? 14.703 -23.543 -7.341 1.00 29.34 112 ASP A O 1
ATOM 685 N N . ASN A 1 111 ? 14.228 -25.592 -6.574 1.00 27.55 113 ASN A N 1
ATOM 686 C CA . ASN A 1 111 ? 15.158 -26.281 -7.468 1.00 29.02 113 ASN A CA 1
ATOM 687 C C . ASN A 1 111 ? 14.640 -26.237 -8.909 1.00 28.58 113 ASN A C 1
ATOM 688 O O . ASN A 1 111 ? 13.446 -26.488 -9.165 1.00 28.32 113 ASN A O 1
ATOM 693 N N . VAL A 1 112 ? 15.539 -25.934 -9.841 1.00 28.29 114 VAL A N 1
ATOM 694 C CA . VAL A 1 112 ? 15.177 -25.982 -11.249 1.00 28.54 114 VAL A CA 1
ATOM 695 C C . VAL A 1 112 ? 14.895 -27.437 -11.639 1.00 27.92 114 VAL A C 1
ATOM 696 O O . VAL A 1 112 ? 15.438 -28.368 -11.043 1.00 27.77 114 VAL A O 1
ATOM 700 N N . SER A 1 113 ? 14.001 -27.644 -12.596 1.00 27.96 115 SER A N 1
ATOM 701 C CA . SER A 1 113 ? 13.859 -28.964 -13.188 1.00 28.17 115 SER A CA 1
ATOM 702 C C . SER A 1 113 ? 15.074 -29.225 -14.089 1.00 28.51 115 SER A C 1
ATOM 703 O O . SER A 1 113 ? 15.729 -28.286 -14.566 1.00 28.13 115 SER A O 1
ATOM 706 N N . ASP A 1 114 ? 15.391 -30.491 -14.305 1.00 28.73 116 ASP A N 1
ATOM 707 C CA . ASP A 1 114 ? 16.476 -30.830 -15.235 1.00 29.74 116 ASP A CA 1
ATOM 708 C C . ASP A 1 114 ? 16.201 -32.157 -15.922 1.00 28.92 116 ASP A C 1
ATOM 709 O O . ASP A 1 114 ? 15.119 -32.732 -15.790 1.00 28.28 116 ASP A O 1
ATOM 714 N N . SER A 1 115 ? 17.214 -32.651 -16.631 1.00 30.37 117 SER A N 1
ATOM 715 C CA . SER A 1 115 ? 17.075 -33.852 -17.458 1.00 30.44 117 SER A CA 1
ATOM 716 C C . SER A 1 115 ? 16.933 -35.126 -16.626 1.00 30.01 117 SER A C 1
ATOM 717 O O . SER A 1 115 ? 16.586 -36.178 -17.175 1.00 29.81 117 SER A O 1
ATOM 720 N N . ASN A 1 116 ? 17.173 -35.060 -15.308 1.00 28.29 118 ASN A N 1
ATOM 721 C CA . ASN A 1 116 ? 16.991 -36.252 -14.455 1.00 27.62 118 ASN A CA 1
ATOM 722 C C . ASN A 1 116 ? 15.593 -36.409 -13.865 1.00 26.51 118 ASN A C 1
ATOM 723 O O . ASN A 1 116 ? 15.234 -37.456 -13.325 1.00 26.61 118 ASN A O 1
ATOM 728 N N . GLY A 1 117 ? 14.774 -35.372 -13.948 1.00 25.92 119 GLY A N 1
ATOM 729 C CA . GLY A 1 117 ? 13.409 -35.497 -13.462 1.00 24.05 119 GLY A CA 1
ATOM 730 C C . GLY A 1 117 ? 13.347 -35.378 -11.954 1.00 25.35 119 GLY A C 1
ATOM 731 O O . GLY A 1 117 ? 14.393 -35.331 -11.285 1.00 24.27 119 GLY A O 1
ATOM 732 N N . ASN A 1 118 ? 12.132 -35.223 -11.422 1.00 24.99 120 ASN A N 1
ATOM 733 C CA . ASN A 1 118 ? 11.944 -35.115 -9.973 1.00 26.00 120 ASN A CA 1
ATOM 734 C C . ASN A 1 118 ? 11.349 -36.398 -9.464 1.00 25.17 120 ASN A C 1
ATOM 735 O O . ASN A 1 118 ? 10.327 -36.828 -9.957 1.00 25.77 120 ASN A O 1
ATOM 740 N N . MET A 1 119 ? 11.985 -37.026 -8.485 1.00 24.57 121 MET A N 1
ATOM 741 C CA . MET A 1 119 ? 11.481 -38.284 -7.962 1.00 25.16 121 MET A CA 1
ATOM 742 C C . MET A 1 119 ? 10.904 -38.062 -6.559 1.00 26.79 121 MET A C 1
ATOM 743 O O . MET A 1 119 ? 11.606 -37.560 -5.679 1.00 26.58 121 MET A O 1
ATOM 748 N N . HIS A 1 120 ? 9.647 -38.459 -6.380 1.00 27.29 122 HIS A N 1
ATOM 749 C CA . HIS A 1 120 ? 8.902 -38.308 -5.115 1.00 28.56 122 HIS A CA 1
ATOM 750 C C . HIS A 1 120 ? 8.574 -39.637 -4.528 1.00 28.51 122 HIS A C 1
ATOM 751 O O . HIS A 1 120 ? 7.935 -40.485 -5.176 1.00 27.61 122 HIS A O 1
ATOM 758 N N . THR A 1 121 ? 9.018 -39.816 -3.283 1.00 29.21 123 THR A N 1
ATOM 759 C CA . THR A 1 121 ? 8.693 -40.997 -2.501 1.00 30.69 123 THR A CA 1
ATOM 760 C C . THR A 1 121 ? 7.262 -40.917 -1.968 1.00 31.39 123 THR A C 1
ATOM 761 O O . THR A 1 121 ? 6.855 -39.914 -1.364 1.00 30.37 123 THR A O 1
ATOM 765 N N . ILE A 1 122 ? 6.500 -41.979 -2.181 1.00 31.77 124 ILE A N 1
ATOM 766 C CA . ILE A 1 122 ? 5.131 -42.009 -1.714 1.00 33.26 124 ILE A CA 1
ATOM 767 C C . ILE A 1 122 ? 5.122 -43.106 -0.682 1.00 34.55 124 ILE A C 1
ATOM 768 O O . ILE A 1 122 ? 5.719 -44.158 -0.902 1.00 35.01 124 ILE A O 1
ATOM 773 N N . ASP A 1 123 ? 4.438 -42.876 0.438 1.00 36.89 125 ASP A N 1
ATOM 774 C CA . ASP A 1 123 ? 4.433 -43.862 1.527 1.00 37.91 125 ASP A CA 1
ATOM 775 C C . ASP A 1 123 ? 3.388 -44.957 1.311 1.00 38.35 125 ASP A C 1
ATOM 776 O O . ASP A 1 123 ? 2.477 -45.135 2.123 1.00 39.28 125 ASP A O 1
ATOM 778 N N . ASN A 1 124 ? 3.537 -45.708 0.223 1.00 38.01 126 ASN A N 1
ATOM 779 C CA . ASN A 1 124 ? 2.686 -46.855 -0.079 1.00 37.91 126 ASN A CA 1
ATOM 780 C C . ASN A 1 124 ? 1.220 -46.557 0.081 1.00 36.73 126 ASN A C 1
ATOM 781 O O . ASN A 1 124 ? 0.501 -47.244 0.811 1.00 36.65 126 ASN A O 1
ATOM 786 N N . VAL A 1 125 ? 0.786 -45.510 -0.608 1.00 33.90 127 VAL A N 1
ATOM 787 C CA . VAL A 1 125 ? -0.604 -45.131 -0.612 1.00 31.26 127 VAL A CA 1
ATOM 788 C C . VAL A 1 125 ? -1.372 -45.814 -1.752 1.00 30.20 127 VAL A C 1
ATOM 789 O O . VAL A 1 125 ? -0.922 -45.804 -2.906 1.00 27.52 127 VAL A O 1
ATOM 793 N N . ARG A 1 126 ? -2.525 -46.389 -1.414 1.00 28.62 128 ARG A N 1
ATOM 794 C CA . ARG A 1 126 ? -3.448 -46.960 -2.406 1.00 29.41 128 ARG A CA 1
ATOM 795 C C . ARG A 1 126 ? -4.064 -45.867 -3.274 1.00 28.78 128 ARG A C 1
ATOM 796 O O . ARG A 1 126 ? -4.544 -44.849 -2.745 1.00 28.24 128 ARG A O 1
ATOM 804 N N . ALA A 1 127 ? -4.077 -46.080 -4.595 1.00 26.86 129 ALA A N 1
ATOM 805 C CA . ALA A 1 127 ? -4.545 -45.051 -5.527 1.00 26.02 129 ALA A CA 1
ATOM 806 C C . ALA A 1 127 ? -4.955 -45.665 -6.848 1.00 25.56 129 ALA A C 1
ATOM 807 O O . ALA A 1 127 ? -4.197 -46.450 -7.402 1.00 24.63 129 ALA A O 1
ATOM 809 N N . GLY A 1 128 ? -6.121 -45.281 -7.356 1.00 24.92 130 GLY A N 1
ATOM 810 C CA . GLY A 1 128 ? -6.567 -45.667 -8.708 1.00 24.75 130 GLY A CA 1
ATOM 811 C C . GLY A 1 128 ? -6.406 -44.506 -9.670 1.00 25.27 130 GLY A C 1
ATOM 812 O O . GLY A 1 128 ? -6.253 -44.692 -10.911 1.00 25.25 130 GLY A O 1
ATOM 813 N N . LYS A 1 129 ? -6.457 -43.292 -9.120 1.00 23.30 131 LYS A N 1
ATOM 814 C CA . LYS A 1 129 ? -6.364 -42.084 -9.940 1.00 22.94 131 LYS A CA 1
ATOM 815 C C . LYS A 1 129 ? -5.445 -41.151 -9.200 1.00 23.07 131 LYS A C 1
ATOM 816 O O . LYS A 1 129 ? -5.403 -41.191 -7.953 1.00 21.91 131 LYS A O 1
ATOM 822 N N . ILE A 1 130 ? -4.682 -40.338 -9.935 1.00 23.11 132 ILE A N 1
ATOM 823 C CA . ILE A 1 130 ? -3.909 -39.285 -9.282 1.00 23.54 132 ILE A CA 1
ATOM 824 C C . ILE A 1 130 ? -4.150 -37.954 -9.987 1.00 23.25 132 ILE A C 1
ATOM 825 O O . ILE A 1 130 ? -4.453 -37.939 -11.193 1.00 22.71 132 ILE A O 1
ATOM 830 N N . ARG A 1 131 ? -4.045 -36.847 -9.249 1.00 21.47 133 ARG A N 1
ATOM 831 C CA . ARG A 1 131 ? -4.103 -35.507 -9.866 1.00 20.26 133 ARG A CA 1
ATOM 832 C C . ARG A 1 131 ? -2.813 -34.794 -9.630 1.00 20.57 133 ARG A C 1
ATOM 833 O O . ARG A 1 131 ? -2.293 -34.808 -8.509 1.00 21.31 133 ARG A O 1
ATOM 841 N N . ILE A 1 132 ? -2.270 -34.141 -10.661 1.00 20.21 134 ILE A N 1
ATOM 842 C CA . ILE A 1 132 ? -1.059 -33.360 -10.466 1.00 20.73 134 ILE A CA 1
ATOM 843 C C . ILE A 1 132 ? -1.368 -31.907 -10.830 1.00 20.40 134 ILE A C 1
ATOM 844 O O . ILE A 1 132 ? -1.723 -31.628 -11.976 1.00 20.05 134 ILE A O 1
ATOM 849 N N . ASP A 1 133 ? -1.250 -30.997 -9.880 1.00 18.62 135 ASP A N 1
ATOM 850 C CA . ASP A 1 133 ? -1.639 -29.593 -10.115 1.00 19.55 135 ASP A CA 1
ATOM 851 C C . ASP A 1 133 ? -0.359 -28.790 -10.098 1.00 20.05 135 ASP A C 1
ATOM 852 O O . ASP A 1 133 ? 0.317 -28.702 -9.061 1.00 19.08 135 ASP A O 1
ATOM 857 N N . VAL A 1 134 ? 0.006 -28.207 -11.240 1.00 20.14 136 VAL A N 1
ATOM 858 C CA . VAL A 1 134 ? 1.257 -27.486 -11.328 1.00 20.40 136 VAL A CA 1
ATOM 859 C C . VAL A 1 134 ? 0.916 -26.037 -11.139 1.00 21.64 136 VAL A C 1
ATOM 860 O O . VAL A 1 134 ? 0.307 -25.411 -12.019 1.00 22.17 136 VAL A O 1
ATOM 864 N N . VAL A 1 135 ? 1.304 -25.484 -9.991 1.00 22.78 137 VAL A N 1
ATOM 865 C CA . VAL A 1 135 ? 0.777 -24.176 -9.588 1.00 24.03 137 VAL A CA 1
ATOM 866 C C . VAL A 1 135 ? 1.807 -23.104 -9.885 1.00 25.53 137 VAL A C 1
ATOM 867 O O . VAL A 1 135 ? 1.546 -21.903 -9.714 1.00 28.31 137 VAL A O 1
ATOM 871 N N . GLN A 1 136 ? 3.011 -23.508 -10.272 1.00 26.04 138 GLN A N 1
ATOM 872 C CA . GLN A 1 136 ? 4.020 -22.499 -10.592 1.00 26.80 138 GLN A CA 1
ATOM 873 C C . GLN A 1 136 ? 4.973 -22.976 -11.667 1.00 25.35 138 GLN A C 1
ATOM 874 O O . GLN A 1 136 ? 5.435 -24.092 -11.595 1.00 23.61 138 GLN A O 1
ATOM 880 N N . ASN A 1 137 ? 5.263 -22.083 -12.621 1.00 25.04 139 ASN A N 1
ATOM 881 C CA . ASN A 1 137 ? 6.373 -22.194 -13.565 1.00 24.74 139 ASN A CA 1
ATOM 882 C C . ASN A 1 137 ? 7.133 -20.857 -13.549 1.00 25.28 139 ASN A C 1
ATOM 883 O O . ASN A 1 137 ? 6.555 -19.841 -13.937 1.00 24.47 139 ASN A O 1
ATOM 888 N N . SER A 1 138 ? 8.409 -20.836 -13.134 1.00 25.41 140 SER A N 1
ATOM 889 C CA . SER A 1 138 ? 9.114 -19.550 -13.007 1.00 26.60 140 SER A CA 1
ATOM 890 C C . SER A 1 138 ? 9.254 -18.801 -14.364 1.00 27.54 140 SER A C 1
ATOM 891 O O . SER A 1 138 ? 9.439 -17.571 -14.409 1.00 27.49 140 SER A O 1
ATOM 894 N N . ASN A 1 139 ? 9.111 -19.544 -15.455 1.00 27.32 141 ASN A N 1
ATOM 895 C CA . ASN A 1 139 ? 9.393 -19.029 -16.793 1.00 27.86 141 ASN A CA 1
ATOM 896 C C . ASN A 1 139 ? 8.151 -18.656 -17.599 1.00 28.03 141 ASN A C 1
ATOM 897 O O . ASN A 1 139 ? 8.268 -18.057 -18.664 1.00 28.41 141 ASN A O 1
ATOM 902 N N . SER A 1 140 ? 6.961 -19.010 -17.123 1.00 26.70 142 SER A N 1
ATOM 903 C CA . SER A 1 140 ? 5.779 -18.783 -17.929 1.00 26.24 142 SER A CA 1
ATOM 904 C C . SER A 1 140 ? 4.527 -18.824 -17.082 1.00 26.34 142 SER A C 1
ATOM 905 O O . SER A 1 140 ? 4.526 -19.375 -16.010 1.00 26.25 142 SER A O 1
ATOM 908 N N . ASP A 1 141 ? 3.448 -18.240 -17.580 1.00 26.18 143 ASP A N 1
ATOM 909 C CA . ASP A 1 141 ? 2.154 -18.415 -16.933 1.00 26.85 143 ASP A CA 1
ATOM 910 C C . ASP A 1 141 ? 1.602 -19.798 -17.259 1.00 25.94 143 ASP A C 1
ATOM 911 O O . ASP A 1 141 ? 0.784 -20.322 -16.544 1.00 26.05 143 ASP A O 1
ATOM 916 N N . ARG A 1 142 ? 2.070 -20.398 -18.336 1.00 24.87 144 ARG A N 1
ATOM 917 C CA . ARG A 1 142 ? 1.620 -21.755 -18.666 1.00 24.21 144 ARG A CA 1
ATOM 918 C C . ARG A 1 142 ? 2.519 -22.757 -17.985 1.00 22.86 144 ARG A C 1
ATOM 919 O O . ARG A 1 142 ? 3.708 -22.509 -17.817 1.00 23.22 144 ARG A O 1
ATOM 927 N N . VAL A 1 143 ? 1.943 -23.896 -17.613 1.00 21.60 145 VAL A N 1
ATOM 928 C CA . VAL A 1 143 ? 2.681 -24.974 -16.951 1.00 20.99 145 VAL A CA 1
ATOM 929 C C . VAL A 1 143 ? 2.678 -26.204 -17.860 1.00 21.60 145 VAL A C 1
ATOM 930 O O . VAL A 1 143 ? 1.906 -26.261 -18.829 1.00 21.72 145 VAL A O 1
ATOM 934 N N . ASN A 1 144 ? 3.543 -27.171 -17.564 1.00 21.35 146 ASN A N 1
ATOM 935 C CA . ASN A 1 144 ? 3.647 -28.325 -18.441 1.00 21.71 146 ASN A CA 1
ATOM 936 C C . ASN A 1 144 ? 4.100 -29.532 -17.688 1.00 20.87 146 ASN A C 1
ATOM 937 O O . ASN A 1 144 ? 4.671 -29.428 -16.582 1.00 20.17 146 ASN A O 1
ATOM 942 N N . ILE A 1 145 ? 3.829 -30.688 -18.279 1.00 18.83 147 ILE A N 1
ATOM 943 C CA . ILE A 1 145 ? 4.422 -31.913 -17.798 1.00 19.58 147 ILE A CA 1
ATOM 944 C C . ILE A 1 145 ? 4.856 -32.661 -19.066 1.00 20.84 147 ILE A C 1
ATOM 945 O O . ILE A 1 145 ? 4.001 -32.947 -19.926 1.00 20.36 147 ILE A O 1
ATOM 950 N N . ALA A 1 146 ? 6.158 -32.950 -19.159 1.00 20.85 148 ALA A N 1
ATOM 951 C CA . ALA A 1 146 ? 6.699 -33.729 -20.295 1.00 22.08 148 ALA A CA 1
ATOM 952 C C . ALA A 1 146 ? 6.456 -35.237 -20.120 1.00 22.55 148 ALA A C 1
ATOM 953 O O . ALA A 1 146 ? 6.009 -35.889 -21.057 1.00 22.58 148 ALA A O 1
ATOM 955 N N . GLU A 1 147 ? 6.735 -35.785 -18.931 1.00 21.36 149 GLU A N 1
ATOM 956 C CA . GLU A 1 147 ? 6.423 -37.167 -18.633 1.00 22.23 149 GLU A CA 1
ATOM 957 C C . GLU A 1 147 ? 6.093 -37.305 -17.165 1.00 22.74 149 GLU A C 1
ATOM 958 O O . GLU A 1 147 ? 6.688 -36.617 -16.343 1.00 21.74 149 GLU A O 1
ATOM 964 N N . ILE A 1 148 ? 5.217 -38.248 -16.851 1.00 22.68 150 ILE A N 1
ATOM 965 C CA . ILE A 1 148 ? 5.056 -38.679 -15.476 1.00 24.43 150 ILE A CA 1
ATOM 966 C C . ILE A 1 148 ? 5.066 -40.199 -15.415 1.00 23.89 150 ILE A C 1
ATOM 967 O O . ILE A 1 148 ? 4.311 -40.865 -16.127 1.00 24.19 150 ILE A O 1
ATOM 972 N N . ASN A 1 149 ? 5.916 -40.731 -14.532 1.00 23.21 151 ASN A N 1
ATOM 973 C CA . ASN A 1 149 ? 5.974 -42.139 -14.260 1.00 23.40 151 ASN A CA 1
ATOM 974 C C . ASN A 1 149 ? 5.471 -42.403 -12.851 1.00 24.37 151 ASN A C 1
ATOM 975 O O . ASN A 1 149 ? 5.784 -41.663 -11.892 1.00 24.90 151 ASN A O 1
ATOM 980 N N . VAL A 1 150 ? 4.689 -43.461 -12.735 1.00 24.27 152 VAL A N 1
ATOM 981 C CA . VAL A 1 150 ? 4.134 -43.891 -11.475 1.00 25.15 152 VAL A CA 1
ATOM 982 C C . VAL A 1 150 ? 4.629 -45.329 -11.219 1.00 26.16 152 VAL A C 1
ATOM 983 O O . VAL A 1 150 ? 4.605 -46.186 -12.149 1.00 25.28 152 VAL A O 1
ATOM 987 N N . PHE A 1 151 ? 5.102 -45.561 -9.995 1.00 26.05 153 PHE A N 1
ATOM 988 C CA . PHE A 1 151 ? 5.594 -46.885 -9.553 1.00 27.10 153 PHE A CA 1
ATOM 989 C C . PHE A 1 151 ? 4.809 -47.364 -8.362 1.00 28.49 153 PHE A C 1
ATOM 990 O O . PHE A 1 151 ? 4.536 -46.583 -7.432 1.00 27.98 153 PHE A O 1
ATOM 998 N N . GLY A 1 152 ? 4.454 -48.650 -8.359 1.00 29.52 154 GLY A N 1
ATOM 999 C CA . GLY A 1 152 ? 3.804 -49.248 -7.211 1.00 31.43 154 GLY A CA 1
ATOM 1000 C C . GLY A 1 152 ? 3.428 -50.703 -7.460 1.00 33.29 154 GLY A C 1
ATOM 1001 O O . GLY A 1 152 ? 3.860 -51.311 -8.455 1.00 34.07 154 GLY A O 1
ATOM 1002 N N . LYS A 1 153 ? 2.597 -51.239 -6.575 1.00 33.05 155 LYS A N 1
ATOM 1003 C CA . LYS A 1 153 ? 2.273 -52.645 -6.551 1.00 33.19 155 LYS A CA 1
ATOM 1004 C C . LYS A 1 153 ? 0.791 -52.799 -6.796 1.00 33.31 155 LYS A C 1
ATOM 1005 O O . LYS A 1 153 ? -0.031 -52.208 -6.092 1.00 32.76 155 LYS A O 1
ATOM 1007 N N . ASN A 1 154 ? 0.437 -53.601 -7.792 1.00 33.80 156 ASN A N 1
ATOM 1008 C CA . ASN A 1 154 ? -0.966 -53.806 -8.133 1.00 34.12 156 ASN A CA 1
ATOM 1009 C C . ASN A 1 154 ? -1.719 -54.496 -6.991 1.00 35.12 156 ASN A C 1
ATOM 1010 O O . ASN A 1 154 ? -1.249 -55.523 -6.468 1.00 35.24 156 ASN A O 1
ATOM 1015 N N . THR A 1 155 ? -2.860 -53.929 -6.578 1.00 34.49 157 THR A N 1
ATOM 1016 C CA . THR A 1 155 ? -3.660 -54.537 -5.514 1.00 34.76 157 THR A CA 1
ATOM 1017 C C . THR A 1 155 ? -4.596 -55.576 -6.101 1.00 35.25 157 THR A C 1
ATOM 1018 O O . THR A 1 155 ? -5.138 -56.407 -5.382 1.00 34.94 157 THR A O 1
ATOM 1022 N N . GLY A 1 156 ? -4.820 -55.489 -7.405 1.00 35.84 158 GLY A N 1
ATOM 1023 C CA . GLY A 1 156 ? -5.796 -56.345 -8.064 1.00 36.58 158 GLY A CA 1
ATOM 1024 C C . GLY A 1 156 ? -7.219 -55.854 -7.901 1.00 37.29 158 GLY A C 1
ATOM 1025 O O . GLY A 1 156 ? -8.147 -56.495 -8.390 1.00 37.58 158 GLY A O 1
ATOM 1026 N N . GLU A 1 157 ? -7.401 -54.713 -7.235 1.00 37.10 159 GLU A N 1
ATOM 1027 C CA . GLU A 1 157 ? -8.717 -54.105 -7.127 1.00 37.02 159 GLU A CA 1
ATOM 1028 C C . GLU A 1 157 ? -8.916 -52.978 -8.153 1.00 36.57 159 GLU A C 1
ATOM 1029 O O . GLU A 1 157 ? -7.968 -52.493 -8.770 1.00 35.97 159 GLU A O 1
ATOM 1035 N N . SER A 1 158 ? -10.167 -52.557 -8.293 1.00 36.51 160 SER A N 1
ATOM 1036 C CA . SER A 1 158 ? -10.568 -51.547 -9.232 1.00 36.20 160 SER A CA 1
ATOM 1037 C C . SER A 1 158 ? -11.303 -50.447 -8.475 1.00 36.09 160 SER A C 1
ATOM 1038 O O . SER A 1 158 ? -11.972 -50.719 -7.478 1.00 34.76 160 SER A O 1
ATOM 1041 N N . LEU A 1 159 ? -11.218 -49.215 -8.973 1.00 35.72 161 LEU A N 1
ATOM 1042 C CA . LEU A 1 159 ? -12.020 -48.108 -8.414 1.00 36.18 161 LEU A CA 1
ATOM 1043 C C . LEU A 1 159 ? -13.515 -48.415 -8.438 1.00 37.32 161 LEU A C 1
ATOM 1044 O O . LEU A 1 159 ? -13.996 -49.018 -9.385 1.00 37.34 161 LEU A O 1
ATOM 1049 N N . PRO A 1 160 ? -14.264 -47.981 -7.409 1.00 38.45 162 PRO A N 1
ATOM 1050 C CA . PRO A 1 160 ? -15.707 -48.071 -7.587 1.00 39.34 162 PRO A CA 1
ATOM 1051 C C . PRO A 1 160 ? -16.221 -47.041 -8.587 1.00 40.69 162 PRO A C 1
ATOM 1052 O O . PRO A 1 160 ? -15.523 -46.058 -8.921 1.00 39.92 162 PRO A O 1
ATOM 1056 N N . GLU A 1 161 ? -17.428 -47.282 -9.080 1.00 42.40 163 GLU A N 1
ATOM 1057 C CA . GLU A 1 161 ? -18.156 -46.273 -9.843 1.00 43.69 163 GLU A CA 1
ATOM 1058 C C . GLU A 1 161 ? -18.438 -45.108 -8.917 1.00 43.37 163 GLU A C 1
ATOM 1059 O O . GLU A 1 161 ? -18.726 -45.311 -7.741 1.00 43.21 163 GLU A O 1
ATOM 1065 N N . VAL A 1 162 ? -18.298 -43.888 -9.430 1.00 43.65 164 VAL A N 1
ATOM 1066 C CA . VAL A 1 162 ? -18.575 -42.689 -8.624 1.00 43.38 164 VAL A CA 1
ATOM 1067 C C . VAL A 1 162 ? -20.081 -42.496 -8.679 1.00 43.11 164 VAL A C 1
ATOM 1068 O O . VAL A 1 162 ? -20.681 -42.629 -9.752 1.00 41.96 164 VAL A O 1
ATOM 1070 N N . LYS A 1 163 ? -20.699 -42.199 -7.535 1.00 42.58 165 LYS A N 1
ATOM 1071 C CA . LYS A 1 163 ? -22.147 -42.013 -7.506 1.00 42.71 165 LYS A CA 1
ATOM 1072 C C . LYS A 1 163 ? -22.519 -40.692 -8.203 1.00 41.81 165 LYS A C 1
ATOM 1073 O O . LYS A 1 163 ? -21.894 -39.660 -7.986 1.00 41.86 165 LYS A O 1
ATOM 1075 N N . LYS A 1 164 ? -23.499 -40.755 -9.090 1.00 41.14 166 LYS A N 1
ATOM 1076 C CA . LYS A 1 164 ? -24.040 -39.575 -9.775 1.00 40.39 166 LYS A CA 1
ATOM 1077 C C . LYS A 1 164 ? -24.540 -38.558 -8.726 1.00 38.78 166 LYS A C 1
ATOM 1078 O O . LYS A 1 164 ? -25.006 -38.954 -7.639 1.00 38.40 166 LYS A O 1
ATOM 1084 N N . ILE A 1 165 ? -24.395 -37.259 -9.019 1.00 36.18 167 ILE A N 1
ATOM 1085 C CA . ILE A 1 165 ? -24.937 -36.184 -8.167 1.00 33.79 167 ILE A CA 1
ATOM 1086 C C . ILE A 1 165 ? -26.442 -36.384 -8.073 1.00 34.50 167 ILE A C 1
ATOM 1087 O O . ILE A 1 165 ? -27.101 -36.619 -9.078 1.00 33.16 167 ILE A O 1
ATOM 1092 N N . ALA A 1 166 ? -27.000 -36.304 -6.872 1.00 35.21 168 ALA A N 1
ATOM 1093 C CA . ALA A 1 166 ? -28.443 -36.496 -6.734 1.00 35.91 168 ALA A CA 1
ATOM 1094 C C . ALA A 1 166 ? -28.913 -35.600 -5.621 1.00 35.49 168 ALA A C 1
ATOM 1095 O O . ALA A 1 166 ? -28.321 -35.611 -4.538 1.00 35.83 168 ALA A O 1
ATOM 1097 N N . THR A 1 167 ? -29.935 -34.799 -5.895 1.00 34.89 169 THR A N 1
ATOM 1098 C CA . THR A 1 167 ? -30.576 -33.981 -4.858 1.00 34.48 169 THR A CA 1
ATOM 1099 C C . THR A 1 167 ? -32.066 -34.277 -4.786 1.00 34.27 169 THR A C 1
ATOM 1100 O O . THR A 1 167 ? -32.689 -34.759 -5.745 1.00 33.38 169 THR A O 1
ATOM 1104 N N . SER A 1 168 ? -32.650 -33.909 -3.658 1.00 34.32 170 SER A N 1
ATOM 1105 C CA . SER A 1 168 ? -34.068 -34.071 -3.470 1.00 34.15 170 SER A CA 1
ATOM 1106 C C . SER A 1 168 ? -34.812 -32.909 -4.090 1.00 33.32 170 SER A C 1
ATOM 1107 O O . SER A 1 168 ? -34.313 -31.779 -4.138 1.00 32.36 170 SER A O 1
ATOM 1110 N N . ASN A 1 169 ? -36.002 -33.205 -4.576 1.00 32.54 171 ASN A N 1
ATOM 1111 C CA . ASN A 1 169 ? -36.994 -32.206 -4.910 1.00 33.11 171 ASN A CA 1
ATOM 1112 C C . ASN A 1 169 ? -37.619 -31.613 -3.645 1.00 32.13 171 ASN A C 1
ATOM 1113 O O . ASN A 1 169 ? -37.918 -32.355 -2.710 1.00 32.71 171 ASN A O 1
ATOM 1118 N N . PHE A 1 170 ? -37.827 -30.299 -3.613 1.00 30.39 172 PHE A N 1
ATOM 1119 C CA . PHE A 1 170 ? -38.384 -29.642 -2.432 1.00 29.75 172 PHE A CA 1
ATOM 1120 C C . PHE A 1 170 ? -39.616 -30.402 -1.902 1.00 30.30 172 PHE A C 1
ATOM 1121 O O . PHE A 1 170 ? -39.677 -30.718 -0.703 1.00 30.25 172 PHE A O 1
ATOM 1129 N N . SER A 1 171 ? -40.555 -30.687 -2.815 1.00 31.06 173 SER A N 1
ATOM 1130 C CA . SER A 1 171 ? -41.879 -31.234 -2.484 1.00 33.10 173 SER A CA 1
ATOM 1131 C C . SER A 1 171 ? -41.797 -32.519 -1.664 1.00 34.15 173 SER A C 1
ATOM 1132 O O . SER A 1 171 ? -42.761 -32.888 -0.986 1.00 35.40 173 SER A O 1
ATOM 1135 N N . GLU A 1 172 ? -40.638 -33.171 -1.706 1.00 35.26 174 GLU A N 1
ATOM 1136 C CA . GLU A 1 172 ? -40.427 -34.444 -1.046 1.00 36.24 174 GLU A CA 1
ATOM 1137 C C . GLU A 1 172 ? -39.663 -34.354 0.263 1.00 35.65 174 GLU A C 1
ATOM 1138 O O . GLU A 1 172 ? -39.300 -35.389 0.832 1.00 36.66 174 GLU A O 1
ATOM 1144 N N . THR A 1 173 ? -39.403 -33.142 0.745 1.00 33.49 175 THR A N 1
ATOM 1145 C CA . THR A 1 173 ? -38.587 -32.987 1.924 1.00 31.42 175 THR A CA 1
ATOM 1146 C C . THR A 1 173 ? -39.477 -32.469 3.048 1.00 30.45 175 THR A C 1
ATOM 1147 O O . THR A 1 173 ? -40.534 -31.906 2.778 1.00 29.96 175 THR A O 1
ATOM 1151 N N . PRO A 1 174 ? -39.038 -32.634 4.308 1.00 30.46 176 PRO A N 1
ATOM 1152 C CA . PRO A 1 174 ? -39.777 -32.088 5.445 1.00 30.17 176 PRO A CA 1
ATOM 1153 C C . PRO A 1 174 ? -39.874 -30.558 5.389 1.00 29.60 176 PRO A C 1
ATOM 1154 O O . PRO A 1 174 ? -40.739 -29.980 6.039 1.00 29.30 176 PRO A O 1
ATOM 1158 N N . TRP A 1 175 ? -38.995 -29.907 4.610 1.00 28.17 177 TRP A N 1
ATOM 1159 C CA . TRP A 1 175 ? -39.094 -28.461 4.398 1.00 26.50 177 TRP A CA 1
ATOM 1160 C C . TRP A 1 175 ? -40.406 -28.070 3.736 1.00 26.33 177 TRP A C 1
ATOM 1161 O O . TRP A 1 175 ? -41.008 -27.067 4.119 1.00 26.08 177 TRP A O 1
ATOM 1172 N N . ALA A 1 176 ? -40.827 -28.819 2.718 1.00 25.70 178 ALA A N 1
ATOM 1173 C CA . ALA A 1 176 ? -42.090 -28.522 2.028 1.00 26.49 178 ALA A CA 1
ATOM 1174 C C . ALA A 1 176 ? -43.290 -28.624 2.988 1.00 27.30 178 ALA A C 1
ATOM 1175 O O . ALA A 1 176 ? -44.198 -27.762 2.990 1.00 27.22 178 ALA A O 1
ATOM 1177 N N . THR A 1 177 ? -43.311 -29.689 3.785 1.00 28.07 179 THR A N 1
ATOM 1178 C CA . THR A 1 177 ? -44.415 -29.891 4.762 1.00 28.92 179 THR A CA 1
ATOM 1179 C C . THR A 1 177 ? -44.533 -28.680 5.701 1.00 27.84 179 THR A C 1
ATOM 1180 O O . THR A 1 177 ? -45.624 -28.111 5.862 1.00 28.95 179 THR A O 1
ATOM 1184 N N . GLU A 1 178 ? -43.403 -28.276 6.284 1.00 26.52 180 GLU A N 1
ATOM 1185 C CA . GLU A 1 178 ? -43.342 -27.155 7.233 1.00 25.78 180 GLU A CA 1
ATOM 1186 C C . GLU A 1 178 ? -43.740 -25.828 6.564 1.00 26.16 180 GLU A C 1
ATOM 1187 O O . GLU A 1 178 ? -44.520 -25.036 7.118 1.00 25.27 180 GLU A O 1
ATOM 1193 N N . TYR A 1 179 ? -43.237 -25.609 5.346 1.00 25.62 181 TYR A N 1
ATOM 1194 C CA . TYR A 1 179 ? -43.483 -24.366 4.620 1.00 24.97 181 TYR A CA 1
ATOM 1195 C C . TYR A 1 179 ? -44.970 -24.258 4.328 1.00 25.81 181 TYR A C 1
ATOM 1196 O O . TYR A 1 179 ? -45.583 -23.179 4.374 1.00 25.41 181 TYR A O 1
ATOM 1205 N N . GLU A 1 180 ? -45.553 -25.382 3.958 1.00 27.22 182 GLU A N 1
ATOM 1206 C CA . GLU A 1 180 ? -46.967 -25.371 3.639 1.00 29.36 182 GLU A CA 1
ATOM 1207 C C . GLU A 1 180 ? -47.821 -25.272 4.921 1.00 28.85 182 GLU A C 1
ATOM 1208 O O . GLU A 1 180 ? -48.897 -24.693 4.911 1.00 29.98 182 GLU A O 1
ATOM 1214 N N . LYS A 1 181 ? -47.343 -25.851 6.005 1.00 28.82 183 LYS A N 1
ATOM 1215 C CA . LYS A 1 181 ? -48.120 -25.839 7.236 1.00 29.28 183 LYS A CA 1
ATOM 1216 C C . LYS A 1 181 ? -48.165 -24.416 7.756 1.00 28.58 183 LYS A C 1
ATOM 1217 O O . LYS A 1 181 ? -49.237 -23.918 8.097 1.00 28.63 183 LYS A O 1
ATOM 1223 N N . PHE A 1 182 ? -47.008 -23.746 7.765 1.00 28.20 184 PHE A N 1
ATOM 1224 C CA . PHE A 1 182 ? -46.936 -22.306 8.073 1.00 28.69 184 PHE A CA 1
ATOM 1225 C C . PHE A 1 182 ? -47.898 -21.490 7.207 1.00 29.24 184 PHE A C 1
ATOM 1226 O O . PHE A 1 182 ? -48.638 -20.632 7.683 1.00 28.45 184 PHE A O 1
ATOM 1234 N N . ASN A 1 183 ? -47.886 -21.751 5.910 1.00 30.68 185 ASN A N 1
ATOM 1235 C CA . ASN A 1 183 ? -48.741 -20.990 5.001 1.00 32.24 185 ASN A CA 1
ATOM 1236 C C . ASN A 1 183 ? -50.229 -21.128 5.255 1.00 32.64 185 ASN A C 1
ATOM 1237 O O . ASN A 1 183 ? -50.990 -20.180 5.083 1.00 32.25 185 ASN A O 1
ATOM 1242 N N . SER A 1 184 ? -50.632 -22.320 5.660 1.00 32.80 186 SER A N 1
ATOM 1243 C CA . SER A 1 184 ? -52.041 -22.669 5.613 1.00 34.19 186 SER A CA 1
ATOM 1244 C C . SER A 1 184 ? -52.729 -22.658 7.003 1.00 34.34 186 SER A C 1
ATOM 1245 O O . SER A 1 184 ? -53.952 -22.806 7.090 1.00 34.72 186 SER A O 1
ATOM 1248 N N . ASP A 1 185 ? -51.952 -22.477 8.070 1.00 33.30 187 ASP A N 1
ATOM 1249 C CA . ASP A 1 185 ? -52.487 -22.572 9.436 1.00 32.63 187 ASP A CA 1
ATOM 1250 C C . ASP A 1 185 ? -51.922 -21.387 10.233 1.00 32.64 187 ASP A C 1
ATOM 1251 O O . ASP A 1 185 ? -50.788 -21.437 10.721 1.00 31.23 187 ASP A O 1
ATOM 1256 N N . SER A 1 186 ? -52.696 -20.306 10.275 1.00 32.84 188 SER A N 1
ATOM 1257 C CA . SER A 1 186 ? -52.367 -19.061 10.985 1.00 33.52 188 SER A CA 1
ATOM 1258 C C . SER A 1 186 ? -51.859 -19.250 12.405 1.00 33.43 188 SER A C 1
ATOM 1259 O O . SER A 1 186 ? -50.854 -18.649 12.795 1.00 33.55 188 SER A O 1
ATOM 1262 N N . ALA A 1 187 ? -52.578 -20.063 13.177 1.00 32.21 189 ALA A N 1
ATOM 1263 C CA . ALA A 1 187 ? -52.241 -20.332 14.552 1.00 32.08 189 ALA A CA 1
ATOM 1264 C C . ALA A 1 187 ? -50.868 -20.974 14.622 1.00 31.60 189 ALA A C 1
ATOM 1265 O O . ALA A 1 187 ? -50.047 -20.598 15.465 1.00 30.55 189 ALA A O 1
ATOM 1267 N N . TYR A 1 188 ? -50.648 -21.964 13.753 1.00 29.94 190 TYR A N 1
ATOM 1268 C CA . TYR A 1 188 ? -49.362 -22.639 13.693 1.00 30.03 190 TYR A CA 1
ATOM 1269 C C . TYR A 1 188 ? -48.238 -21.640 13.297 1.00 28.86 190 TYR A C 1
ATOM 1270 O O . TYR A 1 188 ? -47.192 -21.564 13.942 1.00 29.05 190 TYR A O 1
ATOM 1279 N N . ALA A 1 189 ? -48.489 -20.890 12.238 1.00 27.03 191 ALA A N 1
ATOM 1280 C CA . ALA A 1 189 ? -47.564 -19.858 11.787 1.00 26.80 191 ALA A CA 1
ATOM 1281 C C . ALA A 1 189 ? -47.250 -18.852 12.918 1.00 26.50 191 ALA A C 1
ATOM 1282 O O . ALA A 1 189 ? -46.100 -18.507 13.124 1.00 24.96 191 ALA A O 1
ATOM 1284 N N . ASN A 1 190 ? -48.281 -18.394 13.645 1.00 25.37 192 ASN A N 1
ATOM 1285 C CA . ASN A 1 190 ? -48.058 -17.412 14.717 1.00 25.90 192 ASN A CA 1
ATOM 1286 C C . ASN A 1 190 ? -47.243 -17.965 15.843 1.00 25.39 192 ASN A C 1
ATOM 1287 O O . ASN A 1 190 ? -46.366 -17.291 16.355 1.00 26.30 192 ASN A O 1
ATOM 1292 N N . GLU A 1 191 ? -47.498 -19.211 16.198 1.00 26.19 193 GLU A N 1
ATOM 1293 C CA . GLU A 1 191 ? -46.762 -19.851 17.245 1.00 28.30 193 GLU A CA 1
ATOM 1294 C C . GLU A 1 191 ? -45.288 -19.994 16.836 1.00 28.77 193 GLU A C 1
ATOM 1295 O O . GLU A 1 191 ? -44.395 -19.737 17.646 1.00 28.41 193 GLU A O 1
ATOM 1301 N N . LYS A 1 192 ? -45.056 -20.379 15.573 1.00 28.25 194 LYS A N 1
ATOM 1302 C CA . LYS A 1 192 ? -43.700 -20.508 15.011 1.00 27.37 194 LYS A CA 1
ATOM 1303 C C . LYS A 1 192 ? -42.985 -19.147 15.059 1.00 25.77 194 LYS A C 1
ATOM 1304 O O . LYS A 1 192 ? -41.883 -19.073 15.590 1.00 26.65 194 LYS A O 1
ATOM 1310 N N . THR A 1 193 ? -43.598 -18.085 14.541 1.00 24.32 195 THR A N 1
ATOM 1311 C CA . THR A 1 193 ? -42.968 -16.753 14.556 1.00 24.69 195 THR A CA 1
ATOM 1312 C C . THR A 1 193 ? -42.642 -16.300 15.996 1.00 24.92 195 THR A C 1
ATOM 1313 O O . THR A 1 193 ? -41.516 -15.857 16.318 1.00 22.90 195 THR A O 1
ATOM 1317 N N . LEU A 1 194 ? -43.636 -16.433 16.871 1.00 25.07 196 LEU A N 1
ATOM 1318 C CA . LEU A 1 194 ? -43.441 -15.999 18.273 1.00 26.02 196 LEU A CA 1
ATOM 1319 C C . LEU A 1 194 ? -42.353 -16.796 19.001 1.00 25.55 196 LEU A C 1
ATOM 1320 O O . LEU A 1 194 ? -41.528 -16.179 19.707 1.00 27.48 196 LEU A O 1
ATOM 1325 N N . ASN A 1 195 ? -42.304 -18.121 18.813 1.00 26.28 197 ASN A N 1
ATOM 1326 C CA A ASN A 1 195 ? -41.229 -18.981 19.363 0.50 26.09 197 ASN A CA 1
ATOM 1327 C CA B ASN A 1 195 ? -41.246 -18.912 19.400 0.50 26.32 197 ASN A CA 1
ATOM 1328 C C . ASN A 1 195 ? -39.879 -18.584 18.769 1.00 26.60 197 ASN A C 1
ATOM 1329 O O . ASN A 1 195 ? -38.850 -18.539 19.484 1.00 25.30 197 ASN A O 1
ATOM 1338 N N . GLU A 1 196 ? -39.847 -18.302 17.455 1.00 25.84 198 GLU A N 1
ATOM 1339 C CA A GLU A 1 196 ? -38.563 -17.930 16.829 0.50 25.52 198 GLU A CA 1
ATOM 1340 C CA B GLU A 1 196 ? -38.555 -17.954 16.838 0.50 25.78 198 GLU A CA 1
ATOM 1341 C C . GLU A 1 196 ? -38.005 -16.639 17.380 1.00 24.94 198 GLU A C 1
ATOM 1342 O O . GLU A 1 196 ? -36.796 -16.517 17.571 1.00 24.16 198 GLU A O 1
ATOM 1353 N N . ILE A 1 197 ? -38.887 -15.665 17.609 1.00 24.50 199 ILE A N 1
ATOM 1354 C CA . ILE A 1 197 ? -38.449 -14.366 18.138 1.00 24.62 199 ILE A CA 1
ATOM 1355 C C . ILE A 1 197 ? -37.918 -14.542 19.563 1.00 25.69 199 ILE A C 1
ATOM 1356 O O . ILE A 1 197 ? -36.931 -13.905 19.950 1.00 25.02 199 ILE A O 1
ATOM 1361 N N . LYS A 1 198 ? -38.516 -15.449 20.322 1.00 25.53 200 LYS A N 1
ATOM 1362 C CA . LYS A 1 198 ? -37.993 -15.846 21.615 1.00 26.78 200 LYS A CA 1
ATOM 1363 C C . LYS A 1 198 ? -36.637 -16.508 21.508 1.00 25.97 200 LYS A C 1
ATOM 1364 O O . LYS A 1 198 ? -35.737 -16.172 22.227 1.00 25.19 200 LYS A O 1
ATOM 1370 N N . ASN A 1 199 ? -36.490 -17.425 20.568 1.00 25.48 201 ASN A N 1
ATOM 1371 C CA . ASN A 1 199 ? -35.158 -17.969 20.262 1.00 25.05 201 ASN A CA 1
ATOM 1372 C C . ASN A 1 199 ? -34.123 -16.896 19.914 1.00 24.82 201 ASN A C 1
ATOM 1373 O O . ASN A 1 199 ? -32.975 -16.956 20.366 1.00 24.73 201 ASN A O 1
ATOM 1378 N N . LEU A 1 200 ? -34.524 -15.916 19.121 1.00 23.86 202 LEU A N 1
ATOM 1379 C CA . LEU A 1 200 ? -33.622 -14.825 18.783 1.00 23.98 202 LEU A CA 1
ATOM 1380 C C . LEU A 1 200 ? -33.155 -14.093 20.062 1.00 23.78 202 LEU A C 1
ATOM 1381 O O . LEU A 1 200 ? -31.958 -13.802 20.208 1.00 22.96 202 LEU A O 1
ATOM 1386 N N . VAL A 1 201 ? -34.084 -13.766 20.969 1.00 23.34 203 VAL A N 1
ATOM 1387 C CA . VAL A 1 201 ? -33.673 -13.059 22.216 1.00 23.92 203 VAL A CA 1
ATOM 1388 C C . VAL A 1 201 ? -32.562 -13.878 22.913 1.00 24.61 203 VAL A C 1
ATOM 1389 O O . VAL A 1 201 ? -31.515 -13.328 23.313 1.00 24.63 203 VAL A O 1
ATOM 1393 N N . GLY A 1 202 ? -32.819 -15.185 23.050 1.00 24.32 204 GLY A N 1
ATOM 1394 C CA . GLY A 1 202 ? -31.883 -16.136 23.640 1.00 25.04 204 GLY A CA 1
ATOM 1395 C C . GLY A 1 202 ? -30.521 -16.092 22.958 1.00 25.39 204 GLY A C 1
ATOM 1396 O O . GLY A 1 202 ? -29.492 -16.022 23.631 1.00 25.91 204 GLY A O 1
ATOM 1397 N N . ARG A 1 203 ? -30.494 -16.118 21.627 1.00 24.04 205 ARG A N 1
ATOM 1398 C CA . ARG A 1 203 ? -29.213 -16.100 20.926 1.00 23.75 205 ARG A CA 1
ATOM 1399 C C . ARG A 1 203 ? -28.509 -14.754 21.069 1.00 23.61 205 ARG A C 1
ATOM 1400 O O . ARG A 1 203 ? -27.269 -14.690 21.105 1.00 23.53 205 ARG A O 1
ATOM 1408 N N . VAL A 1 204 ? -29.277 -13.670 21.137 1.00 23.08 206 VAL A N 1
ATOM 1409 C CA . VAL A 1 204 ? -28.680 -12.354 21.069 1.00 22.91 206 VAL A CA 1
ATOM 1410 C C . VAL A 1 204 ? -28.181 -11.900 22.437 1.00 24.64 206 VAL A C 1
ATOM 1411 O O . VAL A 1 204 ? -27.018 -11.469 22.565 1.00 23.63 206 VAL A O 1
ATOM 1415 N N . ILE A 1 205 ? -29.039 -11.962 23.451 1.00 23.73 207 ILE A N 1
ATOM 1416 C CA . ILE A 1 205 ? -28.607 -11.498 24.766 1.00 25.13 207 ILE A CA 1
ATOM 1417 C C . ILE A 1 205 ? -28.449 -12.605 25.812 1.00 25.93 207 ILE A C 1
ATOM 1418 O O . ILE A 1 205 ? -27.920 -12.325 26.897 1.00 26.29 207 ILE A O 1
ATOM 1423 N N . GLY A 1 206 ? -28.865 -13.838 25.504 1.00 25.93 208 GLY A N 1
ATOM 1424 C CA . GLY A 1 206 ? -28.725 -14.966 26.461 1.00 25.74 208 GLY A CA 1
ATOM 1425 C C . GLY A 1 206 ? -30.084 -15.552 26.862 1.00 26.14 208 GLY A C 1
ATOM 1426 O O . GLY A 1 206 ? -31.082 -14.817 27.001 1.00 25.20 208 GLY A O 1
ATOM 1427 N N . ARG A 1 207 ? -30.116 -16.871 27.011 1.00 25.89 209 ARG A N 1
ATOM 1428 C CA . ARG A 1 207 ? -31.332 -17.640 27.344 1.00 27.92 209 ARG A CA 1
ATOM 1429 C C . ARG A 1 207 ? -32.067 -17.118 28.579 1.00 28.44 209 ARG A C 1
ATOM 1430 O O . ARG A 1 207 ? -33.306 -17.142 28.637 1.00 28.60 209 ARG A O 1
ATOM 1432 N N . GLU A 1 208 ? -31.311 -16.612 29.547 1.00 29.47 210 GLU A N 1
ATOM 1433 C CA . GLU A 1 208 ? -31.894 -16.111 30.812 1.00 30.97 210 GLU A CA 1
ATOM 1434 C C . GLU A 1 208 ? -32.799 -14.887 30.645 1.00 30.48 210 GLU A C 1
ATOM 1435 O O . GLU A 1 208 ? -33.529 -14.528 31.570 1.00 30.06 210 GLU A O 1
ATOM 1441 N N . PHE A 1 209 ? -32.738 -14.231 29.483 1.00 28.95 211 PHE A N 1
ATOM 1442 C CA . PHE A 1 209 ? -33.644 -13.101 29.203 1.00 28.79 211 PHE A CA 1
ATOM 1443 C C . PHE A 1 209 ? -34.915 -13.445 28.434 1.00 28.00 211 PHE A C 1
ATOM 1444 O O . PHE A 1 209 ? -35.786 -12.582 28.265 1.00 27.36 211 PHE A O 1
ATOM 1452 N N . LYS A 1 210 ? -35.031 -14.690 27.984 1.00 28.07 212 LYS A N 1
ATOM 1453 C CA . LYS A 1 210 ? -36.192 -15.074 27.151 1.00 29.08 212 LYS A CA 1
ATOM 1454 C C . LYS A 1 210 ? -37.505 -14.829 27.871 1.00 29.30 212 LYS A C 1
ATOM 1455 O O . LYS A 1 210 ? -38.433 -14.293 27.281 1.00 28.99 212 LYS A O 1
ATOM 1461 N N . ASP A 1 211 ? -37.557 -15.170 29.157 1.00 29.36 213 ASP A N 1
ATOM 1462 C CA . ASP A 1 211 ? -38.820 -15.073 29.934 1.00 30.48 213 ASP A CA 1
ATOM 1463 C C . ASP A 1 211 ? -39.115 -13.654 30.411 1.00 30.40 213 ASP A C 1
ATOM 1464 O O . ASP A 1 211 ? -40.116 -13.420 31.088 1.00 31.34 213 ASP A O 1
ATOM 1466 N N . LYS A 1 212 ? -38.279 -12.704 30.003 1.00 29.10 214 LYS A N 1
ATOM 1467 C CA . LYS A 1 212 ? -38.491 -11.296 30.333 1.00 28.21 214 LYS A CA 1
ATOM 1468 C C . LYS A 1 212 ? -39.320 -10.538 29.284 1.00 27.41 214 LYS A C 1
ATOM 1469 O O . LYS A 1 212 ? -39.618 -9.357 29.461 1.00 26.41 214 LYS A O 1
ATOM 1475 N N . PHE A 1 213 ? -39.683 -11.214 28.195 1.00 25.67 215 PHE A N 1
ATOM 1476 C CA . PHE A 1 213 ? -40.419 -10.595 27.120 1.00 24.69 215 PHE A CA 1
ATOM 1477 C C . PHE A 1 213 ? -41.709 -11.350 26.830 1.00 23.76 215 PHE A C 1
ATOM 1478 O O . PHE A 1 213 ? -41.743 -12.574 26.907 1.00 25.40 215 PHE A O 1
ATOM 1486 N N . ILE A 1 214 ? -42.743 -10.611 26.451 1.00 23.05 216 ILE A N 1
ATOM 1487 C CA . ILE A 1 214 ? -43.970 -11.196 25.921 1.00 22.84 216 ILE A CA 1
ATOM 1488 C C . ILE A 1 214 ? -44.197 -10.609 24.515 1.00 22.49 216 ILE A C 1
ATOM 1489 O O . ILE A 1 214 ? -44.269 -9.400 24.353 1.00 23.22 216 ILE A O 1
ATOM 1494 N N . PHE A 1 215 ? -44.365 -11.474 23.514 1.00 22.62 217 PHE A N 1
ATOM 1495 C CA . PHE A 1 215 ? -44.470 -11.007 22.111 1.00 23.06 217 PHE A CA 1
ATOM 1496 C C . PHE A 1 215 ? -45.895 -11.227 21.598 1.00 22.93 217 PHE A C 1
ATOM 1497 O O . PHE A 1 215 ? -46.491 -12.275 21.839 1.00 23.81 217 PHE A O 1
ATOM 1505 N N . GLU A 1 216 ? -46.421 -10.247 20.886 1.00 23.97 218 GLU A N 1
ATOM 1506 C CA . GLU A 1 216 ? -47.751 -10.354 20.308 1.00 24.67 218 GLU A CA 1
ATOM 1507 C C . GLU A 1 216 ? -47.763 -9.925 18.837 1.00 25.60 218 GLU A C 1
ATOM 1508 O O . GLU A 1 216 ? -47.236 -8.888 18.505 1.00 26.24 218 GLU A O 1
ATOM 1514 N N . ILE A 1 217 ? -48.462 -10.670 17.995 1.00 26.55 219 ILE A N 1
ATOM 1515 C CA . ILE A 1 217 ? -48.767 -10.200 16.639 1.00 27.69 219 ILE A CA 1
ATOM 1516 C C . ILE A 1 217 ? -49.866 -9.153 16.737 1.00 27.75 219 ILE A C 1
ATOM 1517 O O . ILE A 1 217 ? -50.793 -9.287 17.539 1.00 26.69 219 ILE A O 1
ATOM 1522 N N . ARG A 1 218 ? -49.737 -8.095 15.946 1.00 27.04 220 ARG A N 1
ATOM 1523 C CA . ARG A 1 218 ? -50.811 -7.142 15.743 1.00 27.43 220 ARG A CA 1
ATOM 1524 C C . ARG A 1 218 ? -50.951 -6.894 14.248 1.00 28.88 220 ARG A C 1
ATOM 1525 O O . ARG A 1 218 ? -50.218 -7.512 13.428 1.00 28.61 220 ARG A O 1
ATOM 1533 N N . ASP A 1 219 ? -51.856 -6.010 13.897 1.00 29.20 221 ASP A N 1
ATOM 1534 C CA . ASP A 1 219 ? -52.039 -5.569 12.534 1.00 30.77 221 ASP A CA 1
ATOM 1535 C C . ASP A 1 219 ? -51.072 -4.441 12.132 1.00 30.20 221 ASP A C 1
ATOM 1536 O O . ASP A 1 219 ? -50.384 -3.892 12.936 1.00 29.35 221 ASP A O 1
ATOM 1541 N N . GLN A 1 220 ? -51.045 -4.120 10.856 1.00 29.74 222 GLN A N 1
ATOM 1542 C CA . GLN A 1 220 ? -50.263 -3.029 10.342 1.00 29.09 222 GLN A CA 1
ATOM 1543 C C . GLN A 1 220 ? -50.899 -1.747 10.802 1.00 29.68 222 GLN A C 1
ATOM 1544 O O . GLN A 1 220 ? -52.002 -1.760 11.182 1.00 30.94 222 GLN A O 1
ATOM 1550 N N . LEU A 1 221 ? -50.167 -0.662 10.873 1.00 29.96 223 LEU A N 1
ATOM 1551 C CA . LEU A 1 221 ? -50.804 0.552 11.200 1.00 30.91 223 LEU A CA 1
ATOM 1552 C C . LEU A 1 221 ? -50.908 1.313 9.911 1.00 30.70 223 LEU A C 1
ATOM 1553 O O . LEU A 1 221 ? -49.938 1.657 9.305 1.00 29.60 223 LEU A O 1
ATOM 1558 N N . ASN A 1 222 ? -52.131 1.551 9.499 1.00 31.50 224 ASN A N 1
ATOM 1559 C CA . ASN A 1 222 ? -52.447 2.318 8.329 1.00 31.81 224 ASN A CA 1
ATOM 1560 C C . ASN A 1 222 ? -51.713 1.732 7.119 1.00 30.63 224 ASN A C 1
ATOM 1561 O O . ASN A 1 222 ? -51.230 2.427 6.309 1.00 31.80 224 ASN A O 1
ATOM 1566 N N . GLY A 1 223 ? -51.628 0.437 7.030 1.00 29.67 225 GLY A N 1
ATOM 1567 C CA . GLY A 1 223 ? -50.916 -0.187 5.945 1.00 29.15 225 GLY A CA 1
ATOM 1568 C C . GLY A 1 223 ?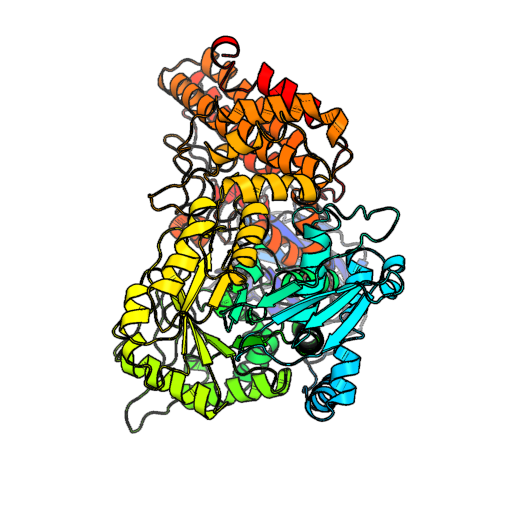 -49.392 -0.248 6.040 1.00 27.80 225 GLY A C 1
ATOM 1569 O O . GLY A 1 223 ? -48.769 -0.659 5.118 1.00 26.35 225 GLY A O 1
ATOM 1570 N N . ASN A 1 224 ? -48.836 0.126 7.179 1.00 26.84 226 ASN A N 1
ATOM 1571 C CA . ASN A 1 224 ? -47.400 0.174 7.405 1.00 26.53 226 ASN A CA 1
ATOM 1572 C C . ASN A 1 224 ? -46.927 -0.801 8.465 1.00 26.32 226 ASN A C 1
ATOM 1573 O O . ASN A 1 224 ? -47.616 -1.069 9.399 1.00 25.44 226 ASN A O 1
ATOM 1578 N N . ASP A 1 225 ? -45.742 -1.339 8.299 1.00 24.66 227 ASP A N 1
ATOM 1579 C CA . ASP A 1 225 ? -45.173 -2.176 9.360 1.00 23.87 227 ASP A CA 1
ATOM 1580 C C . ASP A 1 225 ? -44.979 -1.343 10.619 1.00 21.78 227 ASP A C 1
ATOM 1581 O O . ASP A 1 225 ? -44.725 -0.168 10.523 1.00 20.70 227 ASP A O 1
ATOM 1586 N N . VAL A 1 226 ? -45.117 -1.978 11.776 1.00 22.77 228 VAL A N 1
ATOM 1587 C CA . VAL A 1 226 ? -45.240 -1.257 13.051 1.00 21.66 228 VAL A CA 1
ATOM 1588 C C . VAL A 1 226 ? -44.821 -2.165 14.181 1.00 22.04 228 VAL A C 1
ATOM 1589 O O . VAL A 1 226 ? -45.057 -3.387 14.156 1.00 21.37 228 VAL A O 1
ATOM 1593 N N . PHE A 1 227 ? -44.168 -1.576 15.181 1.00 22.24 229 PHE A N 1
ATOM 1594 C CA . PHE A 1 227 ? -44.015 -2.268 16.437 1.00 22.80 229 PHE A CA 1
ATOM 1595 C C . PHE A 1 227 ? -44.456 -1.388 17.631 1.00 22.73 229 PHE A C 1
ATOM 1596 O O . PHE A 1 227 ? -44.567 -0.150 17.519 1.00 21.89 229 PHE A O 1
ATOM 1604 N N . GLU A 1 228 ? -44.682 -2.056 18.758 1.00 22.08 230 GLU A N 1
ATOM 1605 C CA . GLU A 1 228 ? -44.986 -1.352 20.032 1.00 22.53 230 GLU A CA 1
ATOM 1606 C C . GLU A 1 228 ? -44.133 -1.901 21.132 1.00 21.64 230 GLU A C 1
ATOM 1607 O O . GLU A 1 228 ? -43.843 -3.099 21.145 1.00 23.20 230 GLU A O 1
ATOM 1613 N N . VAL A 1 229 ? -43.740 -1.037 22.069 1.00 22.00 231 VAL A N 1
ATOM 1614 C CA . VAL A 1 229 ? -43.009 -1.497 23.262 1.00 21.67 231 VAL A CA 1
ATOM 1615 C C . VAL A 1 229 ? -43.697 -0.873 24.493 1.00 21.70 231 VAL A C 1
ATOM 1616 O O . VAL A 1 229 ? -44.041 0.315 24.458 1.00 22.82 231 VAL A O 1
ATOM 1620 N N . SER A 1 230 ? -43.918 -1.674 25.532 1.00 22.04 232 SER A N 1
ATOM 1621 C CA . SER A 1 230 ? -44.560 -1.160 26.765 1.00 23.32 232 SER A CA 1
ATOM 1622 C C . SER A 1 230 ? -44.328 -2.123 27.924 1.00 23.56 232 SER A C 1
ATOM 1623 O O . SER A 1 230 ? -43.773 -3.204 27.735 1.00 24.06 232 SER A O 1
ATOM 1626 N N . ASP A 1 231 ? -44.735 -1.714 29.133 1.00 24.84 233 ASP A N 1
ATOM 1627 C CA . ASP A 1 231 ? -44.706 -2.589 30.310 1.00 26.33 233 ASP A CA 1
ATOM 1628 C C . ASP A 1 231 ? -45.904 -3.526 30.397 1.00 26.70 233 ASP A C 1
ATOM 1629 O O . ASP A 1 231 ? -47.042 -3.121 30.112 1.00 26.87 233 ASP A O 1
ATOM 1634 N N . SER A 1 232 ? -45.635 -4.779 30.737 1.00 26.53 234 SER A N 1
ATOM 1635 C CA . SER A 1 232 ? -46.669 -5.804 30.872 1.00 27.18 234 SER A CA 1
ATOM 1636 C C . SER A 1 232 ? -47.557 -5.629 32.109 1.00 28.42 234 SER A C 1
ATOM 1637 O O . SER A 1 232 ? -48.672 -6.174 32.166 1.00 26.64 234 SER A O 1
ATOM 1640 N N . GLY A 1 233 ? -47.025 -4.924 33.111 1.00 29.61 235 GLY A N 1
ATOM 1641 C CA . GLY A 1 233 ? -47.715 -4.807 34.412 1.00 32.07 235 GLY A CA 1
ATOM 1642 C C . GLY A 1 233 ? -47.040 -5.616 35.508 1.00 32.64 235 GLY A C 1
ATOM 1643 O O . GLY A 1 233 ? -47.227 -5.307 36.691 1.00 35.09 235 GLY A O 1
ATOM 1644 N N . ASP A 1 234 ? -46.290 -6.656 35.146 1.00 31.55 236 ASP A N 1
ATOM 1645 C CA . ASP A 1 234 ? -45.556 -7.418 36.151 1.00 31.57 236 ASP A CA 1
ATOM 1646 C C . ASP A 1 234 ? -44.050 -7.443 35.899 1.00 31.09 236 ASP A C 1
ATOM 1647 O O . ASP A 1 234 ? -43.393 -8.420 36.205 1.00 31.16 236 ASP A O 1
ATOM 1652 N N . GLY A 1 235 ? -43.508 -6.371 35.350 1.00 31.07 237 GLY A N 1
ATOM 1653 C CA . GLY A 1 235 ? -42.048 -6.281 35.224 1.00 30.60 237 GLY A CA 1
ATOM 1654 C C . GLY A 1 235 ? -41.510 -6.940 33.953 1.00 29.84 237 GLY A C 1
ATOM 1655 O O . GLY A 1 235 ? -40.297 -7.153 33.829 1.00 29.77 237 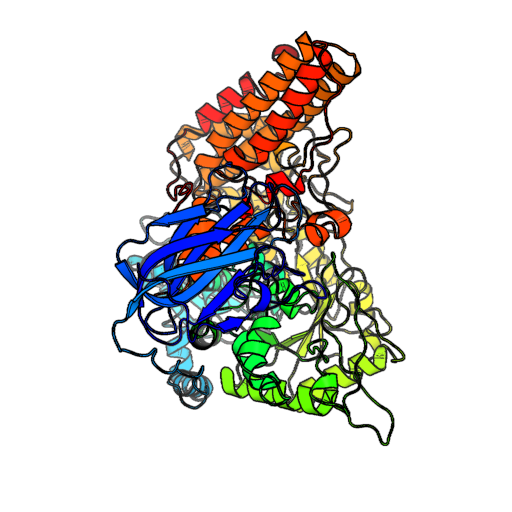GLY A O 1
ATOM 1656 N N . LYS A 1 236 ? -42.392 -7.293 33.024 1.00 27.78 238 LYS A N 1
ATOM 1657 C CA . LYS A 1 236 ? -41.940 -7.836 31.737 1.00 25.92 238 LYS A CA 1
ATOM 1658 C C . LYS A 1 236 ? -42.123 -6.819 30.637 1.00 25.65 238 LYS A C 1
ATOM 1659 O O . LYS A 1 236 ? -42.800 -5.791 30.822 1.00 26.71 238 LYS A O 1
ATOM 1665 N N . VAL A 1 237 ? -41.489 -7.073 29.484 1.00 24.19 239 VAL A N 1
ATOM 1666 C CA . VAL A 1 237 ? -41.547 -6.129 28.397 1.00 23.42 239 VAL A CA 1
ATOM 1667 C C . VAL A 1 237 ? -42.470 -6.702 27.344 1.00 22.20 239 VAL A C 1
ATOM 1668 O O . VAL A 1 237 ? -42.269 -7.846 26.889 1.00 23.63 239 VAL A O 1
ATOM 1672 N N . LEU A 1 238 ? -43.504 -5.935 27.010 1.00 21.97 240 LEU A N 1
ATOM 1673 C CA . LEU A 1 238 ? -44.512 -6.394 26.049 1.00 21.83 240 LEU A CA 1
ATOM 1674 C C . LEU A 1 238 ? -44.166 -5.752 24.717 1.00 21.59 240 LEU A C 1
ATOM 1675 O O . LEU A 1 238 ? -44.195 -4.545 24.601 1.00 21.95 240 LEU A O 1
ATOM 1680 N N . ILE A 1 239 ? -43.867 -6.582 23.723 1.00 22.45 241 ILE A N 1
ATOM 1681 C CA . ILE A 1 239 ? -43.496 -6.099 22.392 1.00 22.53 241 ILE A CA 1
ATOM 1682 C C . ILE A 1 239 ? -44.480 -6.662 21.350 1.00 22.95 241 ILE A C 1
ATOM 1683 O O . ILE A 1 239 ? -44.699 -7.881 21.270 1.00 23.02 241 ILE A O 1
ATOM 1688 N N . LYS A 1 240 ? -45.098 -5.774 20.578 1.00 23.48 242 LYS A N 1
ATOM 1689 C CA . LYS A 1 240 ? -46.032 -6.211 19.543 1.00 23.40 242 LYS A CA 1
ATOM 1690 C C . LYS A 1 240 ? -45.417 -5.820 18.170 1.00 23.55 242 LYS A C 1
ATOM 1691 O O . LYS A 1 240 ? -44.608 -4.919 18.094 1.00 21.98 242 LYS A O 1
ATOM 1697 N N . GLY A 1 241 ? -45.872 -6.485 17.115 1.00 22.96 243 GLY A N 1
ATOM 1698 C CA . GLY A 1 241 ? -45.429 -6.166 15.749 1.00 23.47 243 GLY A CA 1
ATOM 1699 C C . GLY A 1 241 ? -46.259 -6.953 14.757 1.00 22.91 243 GLY A C 1
ATOM 1700 O O . GLY A 1 241 ? -46.817 -8.014 15.085 1.00 23.23 243 GLY A O 1
ATOM 1701 N N . ASN A 1 242 ? -46.353 -6.444 13.540 1.00 23.59 244 ASN A N 1
ATOM 1702 C CA . ASN A 1 242 ? -47.267 -7.054 12.568 1.00 22.97 244 ASN A CA 1
ATOM 1703 C C . ASN A 1 242 ? -46.697 -8.364 12.017 1.00 22.99 244 ASN A C 1
ATOM 1704 O O . ASN A 1 242 ? -47.448 -9.201 11.520 1.00 25.06 244 ASN A O 1
ATOM 1709 N N . ASN A 1 243 ? -45.375 -8.552 12.110 1.00 21.55 245 ASN A N 1
ATOM 1710 C CA . ASN A 1 243 ? -44.724 -9.818 11.751 1.00 21.33 245 ASN A CA 1
ATOM 1711 C C . ASN A 1 243 ? -43.410 -9.935 12.522 1.00 21.10 245 ASN A C 1
ATOM 1712 O O . ASN A 1 243 ? -43.119 -9.081 13.386 1.00 20.63 245 ASN A O 1
ATOM 1717 N N . GLY A 1 244 ? -42.621 -10.950 12.187 1.00 20.50 246 GLY A N 1
ATOM 1718 C CA . GLY A 1 244 ? -41.383 -11.261 12.903 1.00 21.26 246 GLY A CA 1
ATOM 1719 C C . GLY A 1 244 ? -40.344 -10.161 12.863 1.00 20.62 246 GLY A C 1
ATOM 1720 O O . GLY A 1 244 ? -39.705 -9.866 13.893 1.00 20.97 246 GLY A O 1
ATOM 1721 N N . VAL A 1 245 ? -40.132 -9.575 11.676 1.00 19.89 247 VAL A N 1
ATOM 1722 C CA . VAL A 1 245 ? -39.228 -8.449 11.530 1.00 19.25 247 VAL A CA 1
ATOM 1723 C C . VAL A 1 245 ? -39.637 -7.264 12.425 1.00 19.20 247 VAL A C 1
ATOM 1724 O O . VAL A 1 245 ? -38.808 -6.684 13.129 1.00 17.96 247 VAL A O 1
ATOM 1728 N N . SER A 1 246 ? -40.919 -6.900 12.412 1.00 19.93 248 SER A N 1
ATOM 1729 C CA . SER A 1 246 ? -41.384 -5.829 13.303 1.00 20.38 248 SER A CA 1
ATOM 1730 C C . SER A 1 246 ? -41.134 -6.128 14.797 1.00 20.08 248 SER A C 1
ATOM 1731 O O . SER A 1 246 ? -40.773 -5.207 15.563 1.00 20.39 248 SER A O 1
ATOM 1734 N N . LEU A 1 247 ? -41.372 -7.380 15.205 1.00 20.68 249 LEU A N 1
ATOM 1735 C CA . LEU A 1 247 ? -41.135 -7.831 16.590 1.00 20.47 249 LEU A CA 1
ATOM 1736 C C . LEU A 1 247 ? -39.660 -7.772 16.993 1.00 21.79 249 LEU A C 1
ATOM 1737 O O . LEU A 1 247 ? -39.331 -7.314 18.110 1.00 21.26 249 LEU A O 1
ATOM 1742 N N . ALA A 1 248 ? -38.790 -8.258 16.097 1.00 20.99 250 ALA A N 1
ATOM 1743 C CA . ALA A 1 248 ? -37.336 -8.134 16.250 1.00 20.10 250 ALA A CA 1
ATOM 1744 C C . ALA A 1 248 ? -36.894 -6.680 16.306 1.00 19.96 250 ALA A C 1
ATOM 1745 O O . ALA A 1 248 ? -36.061 -6.341 17.146 1.00 21.26 250 ALA A O 1
ATOM 1747 N N . SER A 1 249 ? -37.480 -5.801 15.484 1.00 19.62 251 SER A N 1
ATOM 1748 C CA . SER A 1 249 ? -37.130 -4.409 15.494 1.00 19.94 251 SER A CA 1
ATOM 1749 C C . SER A 1 249 ? -37.567 -3.780 16.821 1.00 21.15 251 SER A C 1
ATOM 1750 O O . SER A 1 249 ? -36.900 -2.884 17.338 1.00 20.75 251 SER A O 1
ATOM 1753 N N . GLY A 1 250 ? -38.709 -4.217 17.341 1.00 20.80 252 GLY A N 1
ATOM 1754 C CA . GLY A 1 250 ? -39.180 -3.693 18.634 1.00 21.52 252 GLY A CA 1
ATOM 1755 C C . GLY A 1 250 ? -38.278 -4.122 19.793 1.00 21.28 252 GLY A C 1
ATOM 1756 O O . GLY A 1 250 ? -38.017 -3.330 20.715 1.00 21.89 252 GLY A O 1
ATOM 1757 N N . PHE A 1 251 ? -37.827 -5.382 19.754 1.00 20.94 253 PHE A N 1
ATOM 1758 C CA . PHE A 1 251 ? -36.845 -5.892 20.689 1.00 21.73 253 PHE A CA 1
ATOM 1759 C C . PHE A 1 251 ? -35.577 -5.036 20.603 1.00 22.26 253 PHE A C 1
ATOM 1760 O O . PHE A 1 251 ? -35.061 -4.569 21.606 1.00 21.78 253 PHE A O 1
ATOM 1768 N N . ASN A 1 252 ? -35.113 -4.757 19.388 1.00 21.40 254 ASN A N 1
ATOM 1769 C CA . ASN A 1 252 ? -33.907 -3.955 19.211 1.00 21.08 254 ASN A CA 1
ATOM 1770 C C . ASN A 1 252 ? -34.111 -2.546 19.766 1.00 20.56 254 ASN A C 1
ATOM 1771 O O . ASN A 1 252 ? -33.236 -1.980 20.410 1.00 21.07 254 ASN A O 1
ATOM 1776 N N . TYR A 1 253 ? -35.288 -1.982 19.540 1.00 21.27 255 TYR A N 1
ATOM 1777 C CA . TYR A 1 253 ? -35.565 -0.613 19.949 1.00 22.10 255 TYR A CA 1
ATOM 1778 C C . TYR A 1 253 ? -35.517 -0.551 21.493 1.00 22.71 255 TYR A C 1
ATOM 1779 O O . TYR A 1 253 ? -34.957 0.377 22.071 1.00 23.84 255 TYR A O 1
ATOM 1788 N N . TYR A 1 254 ? -36.070 -1.567 22.137 1.00 22.07 256 TYR A N 1
ATOM 1789 C CA . TYR A 1 254 ? -36.043 -1.642 23.594 1.00 23.19 256 TYR A CA 1
ATOM 1790 C C . TYR A 1 254 ? -34.601 -1.738 24.095 1.00 23.59 256 TYR A C 1
ATOM 1791 O O . TYR A 1 254 ? -34.197 -0.985 24.985 1.00 24.43 256 TYR A O 1
ATOM 1800 N N . LEU A 1 255 ? -33.815 -2.656 23.523 1.00 23.35 257 LEU A N 1
ATOM 1801 C CA . LEU A 1 255 ? -32.389 -2.761 23.902 1.00 24.25 257 LEU A CA 1
ATOM 1802 C C . LEU A 1 255 ? -31.665 -1.441 23.772 1.00 23.76 257 LEU A C 1
ATOM 1803 O O . LEU A 1 255 ? -30.943 -1.024 24.688 1.00 23.93 257 LEU A O 1
ATOM 1808 N N . LYS A 1 256 ? -31.838 -0.786 22.626 1.00 23.53 258 LYS A N 1
ATOM 1809 C CA . LYS A 1 256 ? -31.041 0.393 22.318 1.00 23.86 258 LYS A CA 1
ATOM 1810 C C . LYS A 1 256 ? -31.415 1.634 23.122 1.00 25.27 258 LYS A C 1
ATOM 1811 O O . LYS A 1 256 ? -30.534 2.410 23.543 1.00 26.31 258 LYS A O 1
ATOM 1817 N N . ASN A 1 257 ? -32.711 1.796 23.361 1.00 25.38 259 ASN A N 1
ATOM 1818 C CA . ASN A 1 257 ? -33.241 2.969 23.973 1.00 26.78 259 ASN A CA 1
ATOM 1819 C C . ASN A 1 257 ? -33.486 2.808 25.461 1.00 27.03 259 ASN A C 1
ATOM 1820 O O . ASN A 1 257 ? -33.603 3.806 26.143 1.00 27.59 259 ASN A O 1
ATOM 1825 N N . TYR A 1 258 ? -33.563 1.581 25.962 1.00 26.37 260 TYR A N 1
ATOM 1826 C CA . TYR A 1 258 ? -33.821 1.401 27.383 1.00 26.73 260 TYR A CA 1
ATOM 1827 C C . TYR A 1 258 ? -32.682 0.683 28.083 1.00 26.72 260 TYR A C 1
ATOM 1828 O O . TYR A 1 258 ? -32.455 0.918 29.284 1.00 26.83 260 TYR A O 1
ATOM 1837 N N . CYS A 1 259 ? -31.974 -0.195 27.369 1.00 25.14 261 CYS A N 1
ATOM 1838 C CA . CYS A 1 259 ? -30.919 -0.996 28.034 1.00 25.91 261 CYS A CA 1
ATOM 1839 C C . CYS A 1 259 ? -29.496 -0.503 27.735 1.00 25.35 261 CYS A C 1
ATOM 1840 O O . CYS A 1 259 ? -28.509 -1.046 28.249 1.00 25.18 261 CYS A O 1
ATOM 1843 N N . ASN A 1 260 ? -29.390 0.498 26.875 1.00 25.27 262 ASN A N 1
ATOM 1844 C CA . ASN A 1 260 ? -28.083 0.964 26.424 1.00 27.21 262 ASN A CA 1
ATOM 1845 C C . ASN A 1 260 ? -27.275 -0.208 25.823 1.00 26.02 262 ASN A C 1
ATOM 1846 O O . ASN A 1 260 ? -26.073 -0.349 26.049 1.00 25.98 262 ASN A O 1
ATOM 1851 N N . VAL A 1 261 ? -27.959 -1.061 25.073 1.00 25.16 263 VAL A N 1
ATOM 1852 C CA . VAL A 1 261 ? -27.356 -2.255 24.499 1.00 23.25 263 VAL A CA 1
ATOM 1853 C C . VAL A 1 261 ? -27.353 -2.130 22.963 1.00 23.45 263 VAL A C 1
ATOM 1854 O O . VAL A 1 261 ? -28.231 -1.470 22.383 1.00 24.37 263 VAL A O 1
ATOM 1858 N N . SER A 1 262 ? -26.360 -2.750 22.311 1.00 23.23 264 SER A N 1
ATOM 1859 C CA . SER A 1 262 ? -26.158 -2.535 20.882 1.00 22.65 264 SER A CA 1
ATOM 1860 C C . SER A 1 262 ? -25.625 -3.810 20.288 1.00 22.35 264 SER A C 1
ATOM 1861 O O . SER A 1 262 ? -24.547 -4.227 20.624 1.00 22.45 264 SER A O 1
ATOM 1864 N N . TYR A 1 263 ? -26.372 -4.415 19.372 1.00 21.90 265 TYR A N 1
ATOM 1865 C CA . TYR A 1 263 ? -25.981 -5.680 18.783 1.00 20.69 265 TYR A CA 1
ATOM 1866 C C . TYR A 1 263 ? -25.473 -5.524 17.335 1.00 20.61 265 TYR A C 1
ATOM 1867 O O . TYR A 1 263 ? -26.191 -5.003 16.455 1.00 19.81 265 TYR A O 1
ATOM 1876 N N . ASN A 1 264 ? -24.258 -5.995 17.088 1.00 20.18 266 ASN A N 1
ATOM 1877 C CA . ASN A 1 264 ? -23.781 -6.137 15.728 1.00 20.07 266 ASN A CA 1
ATOM 1878 C C . ASN A 1 264 ? -22.811 -7.269 15.732 1.00 20.58 266 ASN A C 1
ATOM 1879 O O . ASN A 1 264 ? -21.667 -7.085 16.133 1.00 20.88 266 ASN A O 1
ATOM 1884 N N . PRO A 1 265 ? -23.254 -8.456 15.269 1.00 20.93 267 PRO A N 1
ATOM 1885 C CA . PRO A 1 265 ? -22.458 -9.661 15.475 1.00 22.23 267 PRO A CA 1
ATOM 1886 C C . PRO A 1 265 ? -21.192 -9.682 14.590 1.00 23.07 267 PRO A C 1
ATOM 1887 O O . PRO A 1 265 ? -20.272 -10.446 14.850 1.00 23.92 267 PRO A O 1
ATOM 1891 N N . ILE A 1 266 ? -21.158 -8.845 13.573 1.00 21.14 268 ILE A N 1
ATOM 1892 C CA . ILE A 1 266 ? -20.014 -8.824 12.665 1.00 21.20 268 ILE A CA 1
ATOM 1893 C C . ILE A 1 266 ? -19.037 -7.714 13.054 1.00 20.51 268 ILE A C 1
ATOM 1894 O O . ILE A 1 266 ? -17.828 -7.841 12.853 1.00 20.84 268 ILE A O 1
ATOM 1899 N N . MET A 1 267 ? -19.555 -6.605 13.593 1.00 20.22 269 MET A N 1
ATOM 1900 C CA . MET A 1 267 ? -18.714 -5.425 13.785 1.00 19.24 269 MET A CA 1
ATOM 1901 C C . MET A 1 267 ? -18.671 -4.891 15.231 1.00 20.40 269 MET A C 1
ATOM 1902 O O . MET A 1 267 ? -18.548 -3.687 15.442 1.00 19.77 269 MET A O 1
ATOM 1907 N N . GLY A 1 268 ? -18.836 -5.772 16.204 1.00 21.08 270 GLY A N 1
ATOM 1908 C CA . GLY A 1 268 ? -18.778 -5.350 17.601 1.00 22.23 270 GLY A CA 1
ATOM 1909 C C . GLY A 1 268 ? -20.111 -4.991 18.228 1.00 21.94 270 GLY A C 1
ATOM 1910 O O . GLY A 1 268 ? -20.925 -4.241 17.656 1.00 22.87 270 GLY A O 1
ATOM 1911 N N . SER A 1 269 ? -20.301 -5.503 19.434 1.00 21.92 271 SER A N 1
ATOM 1912 C CA . SER A 1 269 ? -21.524 -5.353 20.202 1.00 21.74 271 SER A CA 1
ATOM 1913 C C . SER A 1 269 ? -21.233 -4.917 21.661 1.00 23.58 271 SER A C 1
ATOM 1914 O O . SER A 1 269 ? -20.140 -5.159 22.198 1.00 22.87 271 SER A O 1
ATOM 1917 N N . ASN A 1 270 ? -22.234 -4.304 22.305 1.00 23.26 272 ASN A N 1
ATOM 1918 C CA . ASN A 1 270 ? -22.245 -4.205 23.778 1.00 24.39 272 ASN A CA 1
ATOM 1919 C C . ASN A 1 270 ? -23.514 -4.924 24.220 1.00 23.46 272 ASN A C 1
ATOM 1920 O O . ASN A 1 270 ? -24.610 -4.395 24.009 1.00 23.79 272 ASN A O 1
ATOM 1925 N N . LEU A 1 271 ? -23.369 -6.107 24.794 1.00 24.84 273 LEU A N 1
ATOM 1926 C CA . LEU A 1 271 ? -24.519 -6.935 25.176 1.00 25.75 273 LEU A CA 1
ATOM 1927 C C . LEU A 1 271 ? -24.660 -7.047 26.692 1.00 27.77 273 LEU A C 1
ATOM 1928 O O . LEU A 1 271 ? -25.479 -7.831 27.180 1.00 27.87 273 LEU A O 1
ATOM 1933 N N . LYS A 1 272 ? -23.905 -6.220 27.424 1.00 28.89 274 LYS A N 1
ATOM 1934 C CA . LYS A 1 272 ? -24.050 -6.177 28.891 1.00 30.67 274 LYS A CA 1
ATOM 1935 C C . LYS A 1 272 ? -25.420 -5.648 29.299 1.00 30.22 274 LYS A C 1
ATOM 1936 O O . LYS A 1 272 ? -25.678 -4.449 29.237 1.00 29.71 274 LYS A O 1
ATOM 1942 N N . MET A 1 273 ? -26.299 -6.545 29.741 1.00 30.58 275 MET A N 1
ATOM 1943 C CA . MET A 1 273 ? -27.637 -6.141 30.180 1.00 31.38 275 MET A CA 1
ATOM 1944 C C . MET A 1 273 ? -27.658 -5.524 31.595 1.00 33.46 275 MET A C 1
ATOM 1945 O O . MET A 1 273 ? -26.827 -5.876 32.439 1.00 33.34 275 MET A O 1
ATOM 1950 N N . PRO A 1 274 ? -28.616 -4.616 31.859 1.00 34.66 276 PRO A N 1
ATOM 1951 C CA . PRO A 1 274 ? -28.868 -4.152 33.238 1.00 36.05 276 PRO A CA 1
ATOM 1952 C C . PRO A 1 274 ? -29.185 -5.289 34.212 1.00 36.98 276 PRO A C 1
ATOM 1953 O O . PRO A 1 274 ? -29.710 -6.357 33.822 1.00 36.71 276 PRO A O 1
ATOM 1957 N N . GLU A 1 275 ? -28.899 -5.046 35.492 1.00 38.41 277 GLU A N 1
ATOM 1958 C CA . GLU A 1 275 ? -29.084 -6.055 36.539 1.00 39.39 277 GLU A CA 1
ATOM 1959 C C . GLU A 1 275 ? -30.560 -6.392 36.693 1.00 39.95 277 GLU A C 1
ATOM 1960 O O . GLU A 1 275 ? -30.919 -7.533 36.965 1.00 40.84 277 GLU A O 1
ATOM 1962 N N . THR A 1 276 ? -31.397 -5.385 36.444 1.00 40.26 278 THR A N 1
ATOM 1963 C CA . THR A 1 276 ? -32.851 -5.527 36.394 1.00 41.06 278 THR A CA 1
ATOM 1964 C C . THR A 1 276 ? -33.415 -4.884 35.116 1.00 39.60 278 THR A C 1
ATOM 1965 O O . THR A 1 276 ? -32.977 -3.806 34.712 1.00 39.46 278 THR A O 1
ATOM 1969 N N . MET A 1 277 ? -34.386 -5.546 34.488 1.00 38.83 279 MET A N 1
ATOM 1970 C CA . MET A 1 277 ? -35.046 -5.040 33.252 1.00 37.90 279 MET A CA 1
ATOM 1971 C C . MET A 1 277 ? -35.590 -3.647 33.429 1.00 36.68 279 MET A C 1
ATOM 1972 O O . MET A 1 277 ? -36.476 -3.447 34.242 1.00 35.79 279 MET A O 1
ATOM 1977 N N . PRO A 1 278 ? -35.089 -2.673 32.654 1.00 35.47 280 PRO A N 1
ATOM 1978 C CA . PRO A 1 278 ? -35.692 -1.358 32.846 1.00 35.14 280 PRO A CA 1
ATOM 1979 C C . PRO A 1 278 ? -37.117 -1.279 32.333 1.00 34.91 280 PRO A C 1
ATOM 1980 O O . PRO A 1 278 ? -37.475 -1.968 31.355 1.00 33.52 280 PRO A O 1
ATOM 1984 N N . SER A 1 279 ? -37.895 -0.431 33.001 1.00 33.35 281 SER A N 1
ATOM 1985 C CA . SER A 1 279 ? -39.259 -0.116 32.638 1.00 33.04 281 SER A CA 1
ATOM 1986 C C . SER A 1 279 ? -39.313 0.729 31.401 1.00 31.90 281 SER A C 1
ATOM 1987 O O . SER A 1 279 ? -38.485 1.624 31.226 1.00 30.18 281 SER A O 1
ATOM 1990 N N . VAL A 1 280 ? -40.316 0.467 30.568 1.00 30.56 282 VAL A N 1
ATOM 1991 C CA . VAL A 1 280 ? -40.582 1.306 29.396 1.00 30.28 282 VAL A CA 1
ATOM 1992 C C . VAL A 1 280 ? -41.152 2.676 29.763 1.00 30.64 282 VAL A C 1
ATOM 1993 O O . VAL A 1 280 ? -40.698 3.705 29.244 1.00 30.30 282 VAL A O 1
ATOM 1997 N N . GLY A 1 281 ? -42.132 2.702 30.670 1.00 32.05 283 GLY A N 1
ATOM 1998 C CA . GLY A 1 281 ? -42.824 3.959 30.988 1.00 33.42 283 GLY A CA 1
ATOM 1999 C C . GLY A 1 281 ? -43.923 4.181 29.973 1.00 33.64 283 GLY A C 1
ATOM 2000 O O . GLY A 1 281 ? -44.760 3.328 29.802 1.00 34.36 283 GLY A O 1
ATOM 2001 N N . GLU A 1 282 ? -43.936 5.283 29.272 1.00 34.87 284 GLU A N 1
ATOM 2002 C CA . GLU A 1 282 ? -44.969 5.497 28.293 1.00 35.14 284 GLU A CA 1
ATOM 2003 C C . GLU A 1 282 ? -44.855 4.511 27.128 1.00 34.48 284 GLU A C 1
ATOM 2004 O O . GLU A 1 282 ? -43.814 4.319 26.616 1.00 34.57 284 GLU A O 1
ATOM 2010 N N . ARG A 1 283 ? -45.958 3.944 26.706 1.00 32.99 285 ARG A N 1
ATOM 2011 C CA . ARG A 1 283 ? -45.954 2.980 25.628 1.00 32.66 285 ARG A CA 1
ATOM 2012 C C . ARG A 1 283 ? -45.484 3.636 24.336 1.00 31.66 285 ARG A C 1
ATOM 2013 O O . ARG A 1 283 ? -45.726 4.789 24.109 1.00 29.79 285 ARG A O 1
ATOM 2021 N N . VAL A 1 284 ? -44.760 2.896 23.513 1.00 30.40 286 VAL A N 1
ATOM 2022 C CA . VAL A 1 284 ? -44.346 3.436 22.239 1.00 29.50 286 VAL A CA 1
ATOM 2023 C C . VAL A 1 284 ? -44.931 2.635 21.074 1.00 27.27 286 VAL A C 1
ATOM 2024 O O . VAL A 1 284 ? -45.047 1.473 21.169 1.00 27.04 286 VAL A O 1
ATOM 2028 N N . VAL A 1 285 ? -45.387 3.319 20.044 1.00 26.20 287 VAL A N 1
ATOM 2029 C CA . VAL A 1 285 ? -45.798 2.749 18.776 1.00 25.32 287 VAL A CA 1
ATOM 2030 C C . VAL A 1 285 ? -44.967 3.437 17.682 1.00 25.59 287 VAL A C 1
ATOM 2031 O O . VAL A 1 285 ? -44.995 4.627 17.573 1.00 25.16 287 VAL A O 1
ATOM 2035 N N . ILE A 1 286 ? -44.264 2.664 16.871 1.00 24.39 288 ILE A N 1
ATOM 2036 C CA . ILE A 1 286 ? -43.384 3.226 15.859 1.00 24.83 288 ILE A CA 1
ATOM 2037 C C . ILE A 1 286 ? -43.640 2.484 14.584 1.00 23.92 288 ILE A C 1
ATOM 2038 O O . ILE A 1 286 ? -43.594 1.257 14.579 1.00 22.37 288 ILE A O 1
ATOM 2043 N N . ASP A 1 287 ? -43.936 3.228 13.523 1.00 23.73 289 ASP A N 1
ATOM 2044 C CA . ASP A 1 287 ? -44.074 2.616 12.221 1.00 23.70 289 ASP A CA 1
ATOM 2045 C C . ASP A 1 287 ? -42.967 3.037 11.218 1.00 23.53 289 ASP A C 1
ATOM 2046 O O . ASP A 1 287 ? -42.149 3.915 11.504 1.00 22.72 289 ASP A O 1
ATOM 2051 N N . THR A 1 288 ? -42.946 2.374 10.054 1.00 23.41 290 THR A N 1
ATOM 2052 C CA . THR A 1 288 ? -42.052 2.734 8.979 1.00 22.69 290 THR A CA 1
ATOM 2053 C C . THR A 1 288 ? -42.891 2.976 7.732 1.00 22.94 290 THR A C 1
ATOM 2054 O O . THR A 1 288 ? -43.740 2.163 7.407 1.00 24.68 290 THR A O 1
ATOM 2058 N N . PRO A 1 289 ? -42.667 4.100 7.049 1.00 23.07 291 PRO A N 1
ATOM 2059 C CA . PRO A 1 289 ? -43.405 4.321 5.814 1.00 23.78 291 PRO A CA 1
ATOM 2060 C C . PRO A 1 289 ? -42.874 3.435 4.663 1.00 24.70 291 PRO A C 1
ATOM 2061 O O . PRO A 1 289 ? -43.416 3.503 3.580 1.00 25.71 291 PRO A O 1
ATOM 2065 N N . TYR A 1 290 ? -41.832 2.635 4.887 1.00 22.99 292 TYR A N 1
ATOM 2066 C CA . TYR A 1 290 ? -41.267 1.844 3.753 1.00 23.04 292 TYR A CA 1
ATOM 2067 C C . TYR A 1 290 ? -41.806 0.444 3.633 1.00 22.17 292 TYR A C 1
ATOM 2068 O O . TYR A 1 290 ? -41.773 -0.352 4.597 1.00 21.33 292 TYR A O 1
ATOM 2077 N N . GLU A 1 291 ? -42.273 0.105 2.429 1.00 22.64 293 GLU A N 1
ATOM 2078 C CA . GLU A 1 291 ? -42.688 -1.266 2.193 1.00 21.83 293 GLU A CA 1
ATOM 2079 C C . GLU A 1 291 ? -41.520 -2.211 2.347 1.00 21.33 293 GLU A C 1
ATOM 2080 O O . GLU A 1 291 ? -41.677 -3.293 2.923 1.00 20.60 293 GLU A O 1
ATOM 2086 N N . HIS A 1 292 ? -40.339 -1.819 1.837 1.00 21.12 294 HIS A N 1
ATOM 2087 C CA . HIS A 1 292 ? -39.175 -2.708 1.864 1.00 19.51 294 HIS A CA 1
ATOM 2088 C C . HIS A 1 292 ? -38.006 -2.060 2.546 1.00 19.02 294 HIS A C 1
ATOM 2089 O O . HIS A 1 292 ? -37.773 -0.868 2.399 1.00 19.96 294 HIS A O 1
ATOM 2096 N N . ARG A 1 293 ? -37.273 -2.844 3.296 1.00 18.17 295 ARG A N 1
ATOM 2097 C CA . ARG A 1 293 ? -35.959 -2.496 3.753 1.00 18.20 295 ARG A CA 1
ATOM 2098 C C . ARG A 1 293 ? -35.060 -3.614 3.236 1.00 18.52 295 ARG A C 1
ATOM 2099 O O . ARG A 1 293 ? -35.209 -4.712 3.605 1.00 19.27 295 ARG A O 1
ATOM 2107 N N . TYR A 1 294 ? -34.127 -3.263 2.377 1.00 17.78 296 TYR A N 1
ATOM 2108 C CA . TYR A 1 294 ? -33.421 -4.248 1.555 1.00 17.72 296 TYR A CA 1
ATOM 2109 C C . TYR A 1 294 ? -31.961 -4.439 1.997 1.00 17.11 296 TYR A C 1
ATOM 2110 O O . TYR A 1 294 ? -31.318 -3.481 2.430 1.00 17.12 296 TYR A O 1
ATOM 2119 N N . ALA A 1 295 ? -31.445 -5.645 1.849 1.00 16.33 297 ALA A N 1
ATOM 2120 C CA . ALA A 1 295 ? -30.054 -5.926 2.118 1.00 16.86 297 ALA A CA 1
ATOM 2121 C C . ALA A 1 295 ? -29.355 -6.836 1.113 1.00 17.70 297 ALA A C 1
ATOM 2122 O O . ALA A 1 295 ? -29.917 -7.747 0.633 1.00 16.98 297 ALA A O 1
ATOM 2124 N N . LEU A 1 296 ? -28.104 -6.493 0.863 1.00 17.33 298 LEU A N 1
ATOM 2125 C CA . LEU A 1 296 ? -27.089 -7.227 0.141 1.00 18.08 298 LEU A CA 1
ATOM 2126 C C . LEU A 1 296 ? -26.889 -6.888 -1.331 1.00 17.36 298 LEU A C 1
ATOM 2127 O O . LEU A 1 296 ? -27.787 -6.587 -1.993 1.00 18.14 298 LEU A O 1
ATOM 2132 N N . ASN A 1 297 ? -25.669 -7.054 -1.776 1.00 17.58 299 ASN A N 1
ATOM 2133 C CA . ASN A 1 297 ? -25.195 -6.839 -3.125 1.00 15.36 299 ASN A CA 1
ATOM 2134 C C . ASN A 1 297 ? -24.862 -8.246 -3.550 1.00 14.86 299 ASN A C 1
ATOM 2135 O O . ASN A 1 297 ? -24.489 -9.010 -2.741 1.00 14.90 299 ASN A O 1
ATOM 2140 N N . PHE A 1 298 ? -24.991 -8.594 -4.807 1.00 14.21 300 PHE A N 1
ATOM 2141 C CA . PHE A 1 298 ? -24.323 -9.833 -5.272 1.00 14.11 300 PHE A CA 1
ATOM 2142 C C . PHE A 1 298 ? -22.892 -9.947 -4.718 1.00 13.07 300 PHE A C 1
ATOM 2143 O O . PHE A 1 298 ? -22.477 -11.039 -4.313 1.00 15.52 300 PHE A O 1
ATOM 2151 N N . CYS A 1 299 ? -22.114 -8.868 -4.743 1.00 14.06 301 CYS A N 1
ATOM 2152 C CA . CYS A 1 299 ? -20.715 -8.944 -4.301 1.00 14.85 301 CYS A CA 1
ATOM 2153 C C . CYS A 1 299 ? -20.588 -9.432 -2.840 1.00 15.44 301 CYS A C 1
ATOM 2154 O O . CYS A 1 299 ? -19.549 -10.030 -2.453 1.00 15.39 301 CYS A O 1
ATOM 2157 N N . THR A 1 300 ? -21.590 -9.172 -2.031 1.00 15.64 302 THR A N 1
ATOM 2158 C CA . THR A 1 300 ? -21.524 -9.513 -0.622 1.00 15.38 302 THR A CA 1
ATOM 2159 C C . THR A 1 300 ? -21.358 -11.032 -0.446 1.00 16.44 302 THR A C 1
ATOM 2160 O O . THR A 1 300 ? -20.680 -11.482 0.456 1.00 16.37 302 THR A O 1
ATOM 2164 N N . TYR A 1 301 ? -22.016 -11.784 -1.319 1.00 14.44 303 TYR A N 1
ATOM 2165 C CA . TYR A 1 301 ? -21.915 -13.238 -1.321 1.00 15.89 303 TYR A CA 1
ATOM 2166 C C . TYR A 1 301 ? -20.497 -13.768 -1.573 1.00 15.55 303 TYR A C 1
ATOM 2167 O O . TYR A 1 301 ? -20.211 -14.944 -1.312 1.00 16.12 303 TYR A O 1
ATOM 2176 N N . SER A 1 302 ? -19.623 -12.897 -2.083 1.00 14.24 304 SER A N 1
ATOM 2177 C CA . SER A 1 302 ? -18.245 -13.287 -2.375 1.00 14.80 304 SER A CA 1
ATOM 2178 C C . SER A 1 302 ? -17.262 -12.589 -1.417 1.00 14.93 304 SER A C 1
ATOM 2179 O O . SER A 1 302 ? -16.461 -13.247 -0.740 1.00 14.95 304 SER A O 1
ATOM 2182 N N . TYR A 1 303 ? -17.289 -11.266 -1.330 1.00 14.80 305 TYR A N 1
ATOM 2183 C CA . TYR A 1 303 ? -16.259 -10.639 -0.448 1.00 14.36 305 TYR A CA 1
ATOM 2184 C C . TYR A 1 303 ? -16.421 -10.926 1.050 1.00 15.07 305 TYR A C 1
ATOM 2185 O O . TYR A 1 303 ? -15.441 -10.874 1.829 1.00 16.76 305 TYR A O 1
ATOM 2194 N N . THR A 1 304 ? -17.657 -11.203 1.456 1.00 15.30 306 THR A N 1
ATOM 2195 C CA . THR A 1 304 ? -17.931 -11.478 2.859 1.00 15.62 306 THR A CA 1
ATOM 2196 C C . THR A 1 304 ? -18.355 -12.922 3.124 1.00 15.82 306 THR A C 1
ATOM 2197 O O . THR A 1 304 ? -17.794 -13.575 4.011 1.00 15.41 306 THR A O 1
ATOM 2201 N N . MET A 1 305 ? -19.373 -13.389 2.399 1.00 15.57 307 MET A N 1
ATOM 2202 C CA . MET A 1 305 ? -20.126 -14.578 2.804 1.00 16.56 307 MET A CA 1
ATOM 2203 C C . MET A 1 305 ? -19.665 -15.897 2.178 1.00 17.35 307 MET A C 1
ATOM 2204 O O . MET A 1 305 ? -20.244 -16.967 2.461 1.00 17.26 307 MET A O 1
ATOM 2209 N N . SER A 1 306 ? -18.627 -15.840 1.340 1.00 16.53 308 SER A N 1
ATOM 2210 C CA . SER A 1 306 ? -18.229 -17.033 0.561 1.00 16.77 308 SER A CA 1
ATOM 2211 C C . SER A 1 306 ? -18.196 -18.290 1.428 1.00 17.79 308 SER A C 1
ATOM 2212 O O . SER A 1 306 ? -18.749 -19.338 1.036 1.00 18.05 308 SER A O 1
ATOM 2215 N N . PHE A 1 307 ? -17.541 -18.183 2.587 1.00 16.65 309 PHE A N 1
ATOM 2216 C CA . PHE A 1 307 ? -17.276 -19.379 3.376 1.00 18.56 309 PHE A CA 1
ATOM 2217 C C . PHE A 1 307 ? -18.109 -19.460 4.660 1.00 19.47 309 PHE A C 1
ATOM 2218 O O . PHE A 1 307 ? -17.729 -20.186 5.584 1.00 19.58 309 PHE A O 1
ATOM 2226 N N . TRP A 1 308 ? -19.210 -18.718 4.729 1.00 20.53 310 TRP A N 1
ATOM 2227 C CA . TRP A 1 308 ? -20.126 -18.789 5.893 1.00 22.20 310 TRP A CA 1
ATOM 2228 C C . TRP A 1 308 ? -20.806 -20.139 6.051 1.00 24.14 310 TRP A C 1
ATOM 2229 O O . TRP A 1 308 ? -21.223 -20.730 5.050 1.00 25.10 310 TRP A O 1
ATOM 2240 N N . ASP A 1 309 ? -20.904 -20.609 7.302 1.00 26.02 311 ASP A N 1
ATOM 2241 C CA . ASP A 1 309 ? -21.760 -21.734 7.678 1.00 27.27 311 ASP A CA 1
ATOM 2242 C C . ASP A 1 309 ? -23.149 -21.212 8.170 1.00 26.96 311 ASP A C 1
ATOM 2243 O O . ASP A 1 309 ? -23.357 -20.004 8.317 1.00 24.53 311 ASP A O 1
ATOM 2248 N N . TRP A 1 310 ? -24.085 -22.130 8.410 1.00 27.31 312 TRP A N 1
ATOM 2249 C CA . TRP A 1 310 ? -25.398 -21.772 8.963 1.00 26.73 312 TRP A CA 1
ATOM 2250 C C . TRP A 1 310 ? -25.319 -20.866 10.205 1.00 25.85 312 TRP A C 1
ATOM 2251 O O . TRP A 1 310 ? -26.094 -19.904 10.317 1.00 26.52 312 TRP A O 1
ATOM 2262 N N . ASP A 1 311 ? -24.376 -21.118 11.116 1.00 25.49 313 ASP A N 1
ATOM 2263 C CA . ASP A 1 311 ? -24.287 -20.319 12.326 1.00 25.98 313 ASP A CA 1
ATOM 2264 C C . ASP A 1 311 ? -24.124 -18.839 11.982 1.00 25.21 313 ASP A C 1
ATOM 2265 O O . ASP A 1 311 ? -24.759 -17.998 12.595 1.00 23.74 313 ASP A O 1
ATOM 2270 N N . GLN A 1 312 ? -23.238 -18.541 11.021 1.00 23.60 314 GLN A N 1
ATOM 2271 C CA . GLN A 1 312 ? -23.030 -17.165 10.558 1.00 23.04 314 GLN A CA 1
ATOM 2272 C C . GLN A 1 312 ? -24.248 -16.607 9.847 1.00 21.15 314 GLN A C 1
ATOM 2273 O O . GLN A 1 312 ? -24.567 -15.446 10.078 1.00 20.38 314 GLN A O 1
ATOM 2279 N N . TYR A 1 313 ? -24.916 -17.412 8.999 1.00 20.07 315 TYR A N 1
ATOM 2280 C CA . TYR A 1 313 ? -26.163 -16.981 8.386 1.00 20.84 315 TYR A CA 1
ATOM 2281 C C . TYR A 1 313 ? -27.235 -16.674 9.417 1.00 20.73 315 TYR A C 1
ATOM 2282 O O . TYR A 1 313 ? -28.006 -15.736 9.266 1.00 20.21 315 TYR A O 1
ATOM 2291 N N . GLU A 1 314 ? -27.332 -17.496 10.446 1.00 21.20 316 GLU A N 1
ATOM 2292 C CA . GLU A 1 314 ? -28.367 -17.336 11.441 1.00 21.84 316 GLU A CA 1
ATOM 2293 C C . GLU A 1 314 ? -28.206 -16.027 12.192 1.00 21.32 316 GLU A C 1
ATOM 2294 O O . GLU A 1 314 ? -29.100 -15.292 12.363 1.00 21.55 316 GLU A O 1
ATOM 2300 N N . GLU A 1 315 ? -26.984 -15.771 12.573 1.00 21.96 317 GLU A N 1
ATOM 2301 C CA . GLU A 1 315 ? -26.600 -14.582 13.254 1.00 22.54 317 GLU A CA 1
ATOM 2302 C C . GLU A 1 315 ? -26.875 -13.355 12.400 1.00 22.32 317 GLU A C 1
ATOM 2303 O O . GLU A 1 315 ? -27.459 -12.423 12.845 1.00 21.52 317 GLU A O 1
ATOM 2309 N N . PHE A 1 316 ? -26.490 -13.424 11.141 1.00 20.82 318 PHE A N 1
ATOM 2310 C CA . PHE A 1 316 ? -26.788 -12.346 10.190 1.00 20.48 318 PHE A CA 1
ATOM 2311 C C . PHE A 1 316 ? -28.280 -12.095 10.064 1.00 20.65 318 PHE A C 1
ATOM 2312 O O . PHE A 1 316 ? -28.715 -10.943 10.092 1.00 19.95 318 PHE A O 1
ATOM 2320 N N . LEU A 1 317 ? -29.085 -13.154 9.928 1.00 20.33 319 LEU A N 1
ATOM 2321 C CA . LEU A 1 317 ? -30.519 -12.907 9.783 1.00 21.20 319 LEU A CA 1
ATOM 2322 C C . LEU A 1 317 ? -31.127 -12.315 11.059 1.00 20.58 319 LEU A C 1
ATOM 2323 O O . LEU A 1 317 ? -32.045 -11.524 10.982 1.00 20.61 319 LEU A O 1
ATOM 2328 N N . ASP A 1 318 ? -30.623 -12.701 12.233 1.00 21.40 320 ASP A N 1
ATOM 2329 C CA . ASP A 1 318 ? -31.137 -12.099 13.478 1.00 20.96 320 ASP A CA 1
ATOM 2330 C C . ASP A 1 318 ? -30.862 -10.596 13.470 1.00 20.18 320 ASP A C 1
ATOM 2331 O O . ASP A 1 318 ? -31.732 -9.780 13.761 1.00 19.29 320 ASP A O 1
ATOM 2336 N N . TRP A 1 319 ? -29.639 -10.234 13.099 1.00 19.66 321 TRP A N 1
ATOM 2337 C CA . TRP A 1 319 ? -29.269 -8.813 12.974 1.00 19.77 321 TRP A CA 1
ATOM 2338 C C . TRP A 1 319 ? -30.122 -8.133 11.888 1.00 19.29 321 TRP A C 1
ATOM 2339 O O . TRP A 1 319 ? -30.608 -7.043 12.122 1.00 18.25 321 TRP A O 1
ATOM 2350 N N . CYS A 1 320 ? -30.337 -8.774 10.730 1.00 18.88 322 CYS A N 1
ATOM 2351 C CA . CYS A 1 320 ? -31.284 -8.211 9.750 1.00 18.72 322 CYS A CA 1
ATOM 2352 C C . CYS A 1 320 ? -32.667 -7.904 10.364 1.00 18.98 322 CYS A C 1
ATOM 2353 O O . CYS A 1 320 ? -33.110 -6.775 10.292 1.00 18.99 322 CYS A O 1
ATOM 2356 N N . ALA A 1 321 ? -33.324 -8.912 10.951 1.00 19.06 323 ALA A N 1
ATOM 2357 C CA . ALA A 1 321 ? -34.697 -8.727 11.488 1.00 19.60 323 ALA A CA 1
ATOM 2358 C C . ALA A 1 321 ? -34.702 -7.599 12.513 1.00 19.06 323 ALA A C 1
ATOM 2359 O O . ALA A 1 321 ? -35.566 -6.724 12.474 1.00 19.61 323 ALA A O 1
ATOM 2361 N N . MET A 1 322 ? -33.712 -7.600 13.403 1.00 19.32 324 MET A N 1
ATOM 2362 C CA . MET A 1 322 ? -33.603 -6.541 14.458 1.00 20.88 324 MET A CA 1
ATOM 2363 C C . MET A 1 322 ? -33.442 -5.139 13.887 1.00 21.38 324 MET A C 1
ATOM 2364 O O . MET A 1 322 ? -33.810 -4.161 14.520 1.00 21.09 324 MET A O 1
ATOM 2369 N N . ASN A 1 323 ? -32.886 -5.054 12.665 1.00 21.11 325 ASN A N 1
ATOM 2370 C CA . ASN A 1 323 ? -32.688 -3.762 12.020 1.00 20.62 325 ASN A CA 1
ATOM 2371 C C . ASN A 1 323 ? -33.728 -3.465 10.947 1.00 20.62 325 ASN A C 1
ATOM 2372 O O . ASN A 1 323 ? -33.522 -2.590 10.092 1.00 19.65 325 ASN A O 1
ATOM 2377 N N . GLY A 1 324 ? -34.844 -4.194 11.011 1.00 19.94 326 GLY A N 1
ATOM 2378 C CA . GLY A 1 324 ? -35.999 -3.898 10.182 1.00 19.25 326 GLY A CA 1
ATOM 2379 C C . GLY A 1 324 ? -35.938 -4.466 8.757 1.00 20.12 326 GLY A C 1
ATOM 2380 O O . GLY A 1 324 ? -36.807 -4.209 7.961 1.00 20.38 326 GLY A O 1
ATOM 2381 N N . VAL A 1 325 ? -34.933 -5.264 8.448 1.00 19.62 327 VAL A N 1
ATOM 2382 C CA . VAL A 1 325 ? -34.707 -5.762 7.069 1.00 18.06 327 VAL A CA 1
ATOM 2383 C C . VAL A 1 325 ? -35.771 -6.818 6.723 1.00 19.50 327 VAL A C 1
ATOM 2384 O O . VAL A 1 325 ? -35.967 -7.794 7.478 1.00 18.34 327 VAL A O 1
ATOM 2388 N N . ASN A 1 326 ? -36.469 -6.631 5.600 1.00 18.96 328 ASN A N 1
ATOM 2389 C CA . ASN A 1 326 ? -37.451 -7.634 5.178 1.00 19.48 328 ASN A CA 1
ATOM 2390 C C . ASN A 1 326 ? -37.324 -8.046 3.697 1.00 19.42 328 ASN A C 1
ATOM 2391 O O . ASN A 1 326 ? -38.255 -8.641 3.137 1.00 19.46 328 ASN A O 1
ATOM 2396 N N . LEU A 1 327 ? -36.185 -7.749 3.072 1.00 19.73 329 LEU A N 1
ATOM 2397 C CA . LEU A 1 327 ? -35.991 -8.137 1.633 1.00 18.26 329 LEU A CA 1
ATOM 2398 C C . LEU A 1 327 ? -34.508 -8.354 1.438 1.00 18.19 329 LEU A C 1
ATOM 2399 O O . LEU A 1 327 ? -33.714 -7.437 1.612 1.00 18.67 329 LEU A O 1
ATOM 2404 N N . VAL A 1 328 ? -34.119 -9.570 1.108 1.00 17.27 330 VAL A N 1
ATOM 2405 C CA . VAL A 1 328 ? -32.701 -9.920 1.162 1.00 17.55 330 VAL A CA 1
ATOM 2406 C C . VAL A 1 328 ? -32.338 -10.685 -0.061 1.00 16.99 330 VAL A C 1
ATOM 2407 O O . VAL A 1 328 ? -32.946 -11.715 -0.343 1.00 17.74 330 VAL A O 1
ATOM 2411 N N . LEU A 1 329 ? -31.321 -10.216 -0.780 1.00 17.09 331 LEU A N 1
ATOM 2412 C CA . LEU A 1 329 ? -30.821 -10.975 -1.950 1.00 16.36 331 LEU A CA 1
ATOM 2413 C C . LEU A 1 329 ? -30.383 -12.369 -1.540 1.00 16.20 331 LEU A C 1
ATOM 2414 O O . LEU A 1 329 ? -29.704 -12.541 -0.553 1.00 17.49 331 LEU A O 1
ATOM 2419 N N . ASP A 1 330 ? -30.763 -13.379 -2.316 1.00 17.62 332 ASP A N 1
ATOM 2420 C CA . ASP A 1 330 ? -30.491 -14.785 -1.962 1.00 17.24 332 ASP A CA 1
ATOM 2421 C C . ASP A 1 330 ? -30.044 -15.667 -3.166 1.00 16.57 332 ASP A C 1
ATOM 2422 O O . ASP A 1 330 ? -30.849 -15.987 -4.054 1.00 17.76 332 ASP A O 1
ATOM 2427 N N . ILE A 1 331 ? -28.776 -16.049 -3.212 1.00 15.96 333 ILE A N 1
ATOM 2428 C CA . ILE A 1 331 ? -28.287 -16.935 -4.297 1.00 16.36 333 ILE A CA 1
ATOM 2429 C C . ILE A 1 331 ? -27.878 -18.314 -3.770 1.00 16.78 333 ILE A C 1
ATOM 2430 O O . ILE A 1 331 ? -27.285 -19.110 -4.495 1.00 17.41 333 ILE A O 1
ATOM 2435 N N . ILE A 1 332 ? -28.224 -18.633 -2.518 1.00 17.03 334 ILE A N 1
ATOM 2436 C CA . ILE A 1 332 ? -27.699 -19.870 -1.908 1.00 17.97 334 ILE A CA 1
ATOM 2437 C C . ILE A 1 332 ? -28.212 -21.093 -2.637 1.00 18.44 334 ILE A C 1
ATOM 2438 O O . ILE A 1 332 ? -29.418 -21.196 -2.882 1.00 18.48 334 ILE A O 1
ATOM 2443 N N . GLY A 1 333 ? -27.308 -21.985 -3.061 1.00 18.14 335 GLY A N 1
ATOM 2444 C CA . GLY A 1 333 ? -27.747 -23.234 -3.729 1.00 18.17 335 GLY A CA 1
ATOM 2445 C C . GLY A 1 333 ? -28.278 -23.025 -5.143 1.00 18.12 335 GLY A C 1
ATOM 2446 O O . GLY A 1 333 ? -28.791 -23.971 -5.768 1.00 19.04 335 GLY A O 1
ATOM 2447 N N . GLN A 1 334 ? -28.147 -21.808 -5.681 1.00 18.32 336 GLN A N 1
ATOM 2448 C CA . GLN A 1 334 ? -28.510 -21.588 -7.094 1.00 18.55 336 GLN A CA 1
ATOM 2449 C C . GLN A 1 334 ? -27.715 -22.494 -8.076 1.00 19.16 336 GLN A C 1
ATOM 2450 O O . GLN A 1 334 ? -28.118 -22.672 -9.246 1.00 20.72 336 GLN A O 1
ATOM 2456 N N . GLU A 1 335 ? -26.610 -23.091 -7.611 1.00 18.85 337 GLU A N 1
ATOM 2457 C CA . GLU A 1 335 ? -25.780 -23.922 -8.510 1.00 18.59 337 GLU A CA 1
ATOM 2458 C C . GLU A 1 335 ? -26.558 -25.143 -8.884 1.00 19.07 337 GLU A C 1
ATOM 2459 O O . GLU A 1 335 ? -26.447 -25.672 -10.007 1.00 18.83 337 GLU A O 1
ATOM 2465 N N . GLU A 1 336 ? -27.374 -25.610 -7.939 1.00 18.73 338 GLU A N 1
ATOM 2466 C CA . GLU A 1 336 ? -28.183 -26.787 -8.171 1.00 18.27 338 GLU A CA 1
ATOM 2467 C C . GLU A 1 336 ? -29.347 -26.474 -9.137 1.00 18.46 338 GLU A C 1
ATOM 2468 O O . GLU A 1 336 ? -29.750 -27.306 -9.992 1.00 18.57 338 GLU A O 1
ATOM 2474 N N . VAL A 1 337 ? -29.914 -25.282 -8.999 1.00 17.85 339 VAL A N 1
ATOM 2475 C CA . VAL A 1 337 ? -30.949 -24.832 -9.927 1.00 18.49 339 VAL A CA 1
ATOM 2476 C C . VAL A 1 337 ? -30.386 -24.838 -11.367 1.00 18.65 339 VAL A C 1
ATOM 2477 O O . VAL A 1 337 ? -31.023 -25.333 -12.315 1.00 18.46 339 VAL A O 1
ATOM 2481 N N . LEU A 1 338 ? -29.192 -24.284 -11.529 1.00 19.07 340 LEU A N 1
ATOM 2482 C CA . LEU A 1 338 ? -28.597 -24.121 -12.854 1.00 19.31 340 LEU A CA 1
ATOM 2483 C C . LEU A 1 338 ? -28.161 -25.502 -13.377 1.00 19.47 340 LEU A C 1
ATOM 2484 O O . LEU A 1 338 ? -28.278 -25.784 -14.579 1.00 19.38 340 LEU A O 1
ATOM 2489 N N . ARG A 1 339 ? -27.683 -26.360 -12.471 1.00 19.40 341 ARG A N 1
ATOM 2490 C CA . ARG A 1 339 ? -27.300 -27.729 -12.886 1.00 19.44 341 ARG A CA 1
ATOM 2491 C C . ARG A 1 339 ? -28.499 -28.455 -13.541 1.00 20.16 341 ARG A C 1
ATOM 2492 O O . ARG A 1 339 ? -28.402 -28.978 -14.664 1.00 20.27 341 ARG A O 1
ATOM 2500 N N . ARG A 1 340 ? -29.631 -28.438 -12.860 1.00 19.54 342 ARG A N 1
ATOM 2501 C CA . ARG A 1 340 ? -30.836 -29.082 -13.374 1.00 20.42 342 ARG A CA 1
ATOM 2502 C C . ARG A 1 340 ? -31.289 -28.473 -14.691 1.00 19.88 342 ARG A C 1
ATOM 2503 O O . ARG A 1 340 ? -31.783 -29.191 -15.562 1.00 20.38 342 ARG A O 1
ATOM 2511 N N . THR A 1 341 ? -31.131 -27.155 -14.822 1.00 19.42 343 THR A N 1
ATOM 2512 C CA . THR A 1 341 ? -31.532 -26.450 -16.030 1.00 18.91 343 THR A CA 1
ATOM 2513 C C . THR A 1 341 ? -30.656 -26.871 -17.184 1.00 19.82 343 THR A C 1
ATOM 2514 O O . THR A 1 341 ? -31.182 -27.310 -18.211 1.00 19.79 343 THR A O 1
ATOM 2518 N N . LEU A 1 342 ? -29.330 -26.787 -17.006 1.00 19.93 344 LEU A N 1
ATOM 2519 C CA . LEU A 1 342 ? -28.399 -27.106 -18.123 1.00 20.93 344 LEU A CA 1
ATOM 2520 C C . LEU A 1 342 ? -28.374 -28.580 -18.503 1.00 21.34 344 LEU A C 1
ATOM 2521 O O . LEU A 1 342 ? -28.145 -28.908 -19.701 1.00 20.94 344 LEU A O 1
ATOM 2526 N N . ASN A 1 343 ? -28.600 -29.464 -17.510 1.00 20.71 345 ASN A N 1
ATOM 2527 C CA . ASN A 1 343 ? -28.774 -30.896 -17.783 1.00 21.38 345 ASN A CA 1
ATOM 2528 C C . ASN A 1 343 ? -29.848 -31.187 -18.850 1.00 22.23 345 ASN A C 1
ATOM 2529 O O . ASN A 1 343 ? -29.803 -32.245 -19.472 1.00 22.56 345 ASN A O 1
ATOM 2534 N N . GLU A 1 344 ? -30.799 -30.274 -19.039 1.00 21.73 346 GLU A N 1
ATOM 2535 C CA A GLU A 1 344 ? -31.842 -30.499 -20.038 0.50 23.20 346 GLU A CA 1
ATOM 2536 C CA B GLU A 1 344 ? -31.878 -30.448 -20.029 0.50 22.86 346 GLU A CA 1
ATOM 2537 C C . GLU A 1 344 ? -31.453 -29.934 -21.395 1.00 22.87 346 GLU A C 1
ATOM 2538 O O . GLU A 1 344 ? -32.206 -30.051 -22.364 1.00 23.57 346 GLU A O 1
ATOM 2549 N N . PHE A 1 345 ? -30.274 -29.343 -21.472 1.00 22.24 347 PHE A N 1
ATOM 2550 C CA . PHE A 1 345 ? -29.832 -28.721 -22.738 1.00 22.62 347 PHE A CA 1
ATOM 2551 C C . PHE A 1 345 ? -28.472 -29.203 -23.175 1.00 22.71 347 PHE A C 1
ATOM 2552 O O . PHE A 1 345 ? -27.663 -28.455 -23.743 1.00 22.69 347 PHE A O 1
ATOM 2560 N N . GLY A 1 346 ? -28.209 -30.459 -22.822 1.00 23.69 348 GLY A N 1
ATOM 2561 C CA . GLY A 1 346 ? -27.072 -31.195 -23.332 1.00 23.94 348 GLY A CA 1
ATOM 2562 C C . GLY A 1 346 ? -25.826 -31.140 -22.473 1.00 24.25 348 GLY A C 1
ATOM 2563 O O . GLY A 1 346 ? -24.775 -31.570 -22.932 1.00 23.09 348 GLY A O 1
ATOM 2564 N N . TYR A 1 347 ? -25.933 -30.652 -21.228 1.00 22.26 349 TYR A N 1
ATOM 2565 C CA . TYR A 1 347 ? -24.747 -30.520 -20.348 1.00 21.45 349 TYR A CA 1
ATOM 2566 C C . TYR A 1 347 ? -24.687 -31.653 -19.314 1.00 21.18 349 TYR A C 1
ATOM 2567 O O . TYR A 1 347 ? -25.664 -31.882 -18.556 1.00 22.23 349 TYR A O 1
ATOM 2576 N N . SER A 1 348 ? -23.555 -32.332 -19.261 1.00 20.71 350 SER A N 1
ATOM 2577 C CA . SER A 1 348 ? -23.299 -33.290 -18.166 1.00 20.88 350 SER A CA 1
ATOM 2578 C C . SER A 1 348 ? -23.044 -32.487 -16.885 1.00 21.15 350 SER A C 1
ATOM 2579 O O . SER A 1 348 ? -22.810 -31.300 -16.940 1.00 20.33 350 SER A O 1
ATOM 2582 N N . ASP A 1 349 ? -23.055 -33.159 -15.741 1.00 21.37 351 ASP A N 1
ATOM 2583 C CA . ASP A 1 349 ? -22.760 -32.506 -14.481 1.00 21.61 351 ASP A CA 1
ATOM 2584 C C . ASP A 1 349 ? -21.319 -31.996 -14.509 1.00 21.52 351 ASP A C 1
ATOM 2585 O O . ASP A 1 349 ? -21.041 -30.911 -14.049 1.00 20.33 351 ASP A O 1
ATOM 2590 N N . GLU A 1 350 ? -20.403 -32.774 -15.076 1.00 21.46 352 GLU A N 1
ATOM 2591 C CA . GLU A 1 350 ? -19.018 -32.286 -15.219 1.00 21.66 352 GLU A CA 1
ATOM 2592 C C . GLU A 1 350 ? -18.918 -30.976 -16.025 1.00 21.51 352 GLU A C 1
ATOM 2593 O O . GLU A 1 350 ? -18.142 -30.059 -15.682 1.00 22.08 352 GLU A O 1
ATOM 2599 N N . GLU A 1 351 ? -19.694 -30.864 -17.091 1.00 19.92 353 GLU A N 1
ATOM 2600 C CA . GLU A 1 351 ? -19.656 -29.635 -17.902 1.00 19.83 353 GLU A CA 1
ATOM 2601 C C . GLU A 1 351 ? -20.294 -28.466 -17.146 1.00 19.84 353 GLU A C 1
ATOM 2602 O O . GLU A 1 351 ? -19.874 -27.326 -17.298 1.00 18.84 353 GLU A O 1
ATOM 2608 N N . VAL A 1 352 ? -21.329 -28.766 -16.362 1.00 18.40 354 VAL A N 1
ATOM 2609 C CA . VAL A 1 352 ? -21.934 -27.729 -15.544 1.00 19.12 354 VAL A CA 1
ATOM 2610 C C . VAL A 1 352 ? -20.887 -27.184 -14.554 1.00 18.22 354 VAL A C 1
ATOM 2611 O O . VAL A 1 352 ? -20.782 -25.969 -14.382 1.00 19.29 354 VAL A O 1
ATOM 2615 N N . LYS A 1 353 ? -20.117 -28.074 -13.928 1.00 18.24 355 LYS A N 1
ATOM 2616 C CA . LYS A 1 353 ? -19.083 -27.680 -12.956 1.00 18.37 355 LYS A CA 1
ATOM 2617 C C . LYS A 1 353 ? -17.958 -26.846 -13.581 1.00 18.90 355 LYS A C 1
ATOM 2618 O O . LYS A 1 353 ? -17.375 -25.966 -12.925 1.00 17.14 355 LYS A O 1
ATOM 2624 N N . GLU A 1 354 ? -17.663 -27.084 -14.865 1.00 18.50 356 GLU A N 1
ATOM 2625 C CA . GLU A 1 354 ? -16.712 -26.234 -15.567 1.00 17.21 356 GLU A CA 1
ATOM 2626 C C . GLU A 1 354 ? -17.244 -24.834 -15.838 1.00 16.73 356 GLU A C 1
ATOM 2627 O O . GLU A 1 354 ? -16.467 -23.879 -15.856 1.00 17.84 356 GLU A O 1
ATOM 2633 N N . PHE A 1 355 ? -18.550 -24.715 -16.074 1.00 16.13 357 PHE A N 1
ATOM 2634 C CA . PHE A 1 355 ? -19.170 -23.417 -16.349 1.00 16.05 357 PHE A CA 1
ATOM 2635 C C . PHE A 1 355 ? -19.234 -22.585 -15.046 1.00 16.73 357 PHE A C 1
ATOM 2636 O O . PHE A 1 355 ? -18.839 -21.402 -15.035 1.00 16.39 357 PHE A O 1
ATOM 2644 N N . ILE A 1 356 ? -19.693 -23.211 -13.953 1.00 16.08 358 ILE A N 1
ATOM 2645 C CA . ILE A 1 356 ? -19.890 -22.498 -12.673 1.00 16.86 358 ILE A CA 1
ATOM 2646 C C . ILE A 1 356 ? -18.508 -22.160 -12.117 1.00 16.89 358 ILE A C 1
ATOM 2647 O O . ILE A 1 356 ? -17.578 -22.928 -12.285 1.00 16.29 358 ILE A O 1
ATOM 2652 N N . SER A 1 357 ? -18.392 -21.000 -11.474 1.00 16.33 359 SER A N 1
ATOM 2653 C CA . SER A 1 357 ? -17.161 -20.566 -10.830 1.00 16.32 359 SER A CA 1
ATOM 2654 C C . SER A 1 357 ? -16.911 -21.342 -9.550 1.00 17.16 359 SER A C 1
ATOM 2655 O O . SER A 1 357 ? -17.698 -22.247 -9.185 1.00 16.39 359 SER A O 1
ATOM 2658 N N . GLY A 1 358 ? -15.804 -20.994 -8.886 1.00 16.98 360 GLY A N 1
ATOM 2659 C CA . GLY A 1 358 ? -15.527 -21.469 -7.530 1.00 17.41 360 GLY A CA 1
ATOM 2660 C C . GLY A 1 358 ? -16.311 -20.703 -6.478 1.00 16.44 360 GLY A C 1
ATOM 2661 O O . GLY A 1 358 ? -17.035 -19.776 -6.816 1.00 16.74 360 GLY A O 1
ATOM 2662 N N . PRO A 1 359 ? -16.168 -21.097 -5.182 1.00 16.47 361 PRO A N 1
ATOM 2663 C CA . PRO A 1 359 ? -17.019 -20.585 -4.102 1.00 16.90 361 PRO A CA 1
ATOM 2664 C C . PRO A 1 359 ? -16.830 -19.112 -3.771 1.00 16.55 361 PRO A C 1
ATOM 2665 O O . PRO A 1 359 ? -17.697 -18.522 -3.077 1.00 18.40 361 PRO A O 1
ATOM 2669 N N . ALA A 1 360 ? -15.710 -18.527 -4.210 1.00 16.38 362 ALA A N 1
ATOM 2670 C CA . ALA A 1 360 ? -15.433 -17.103 -3.902 1.00 16.06 362 ALA A CA 1
ATOM 2671 C C . ALA A 1 360 ? -15.834 -16.155 -5.030 1.00 15.70 362 ALA A C 1
ATOM 2672 O O . ALA A 1 360 ? -15.622 -14.944 -4.919 1.00 15.54 362 ALA A O 1
ATOM 2674 N N . TYR A 1 361 ? -16.492 -16.682 -6.068 1.00 15.45 363 TYR A N 1
ATOM 2675 C CA . TYR A 1 361 ? -16.747 -15.891 -7.270 1.00 14.61 363 TYR A CA 1
ATOM 2676 C C . TYR A 1 361 ? -18.213 -15.848 -7.718 1.00 15.46 363 TYR A C 1
ATOM 2677 O O . TYR A 1 361 ? -18.518 -15.301 -8.785 1.00 16.01 363 TYR A O 1
ATOM 2686 N N . PHE A 1 362 ? -19.131 -16.372 -6.892 1.00 14.77 364 PHE A N 1
ATOM 2687 C CA . PHE A 1 362 ? -20.527 -16.436 -7.294 1.00 15.15 364 PHE A CA 1
ATOM 2688 C C . PHE A 1 362 ? -21.095 -15.062 -7.613 1.00 15.24 364 PHE A C 1
ATOM 2689 O O . PHE A 1 362 ? -21.952 -14.968 -8.481 1.00 16.57 364 PHE A O 1
ATOM 2697 N N . ALA A 1 363 ? -20.650 -14.006 -6.937 1.00 14.61 365 ALA A N 1
ATOM 2698 C CA . ALA A 1 363 ? -21.162 -12.662 -7.299 1.00 15.02 365 ALA A CA 1
ATOM 2699 C C . ALA A 1 363 ? -21.084 -12.397 -8.832 1.00 15.37 365 ALA A C 1
ATOM 2700 O O . ALA A 1 363 ? -22.055 -11.966 -9.459 1.00 14.64 365 ALA A O 1
ATOM 2702 N N . TRP A 1 364 ? -19.923 -12.677 -9.414 1.00 15.28 366 TRP A N 1
ATOM 2703 C CA . TRP A 1 364 ? -19.647 -12.308 -10.824 1.00 15.20 366 TRP A CA 1
ATOM 2704 C C . TRP A 1 364 ? -20.116 -13.416 -11.744 1.00 16.25 366 TRP A C 1
ATOM 2705 O O . TRP A 1 364 ? -20.408 -13.182 -12.932 1.00 17.49 366 TRP A O 1
ATOM 2716 N N . PHE A 1 365 ? -20.248 -14.619 -11.196 1.00 16.36 367 PHE A N 1
ATOM 2717 C CA . PHE A 1 365 ? -20.892 -15.668 -11.946 1.00 16.18 367 PHE A CA 1
ATOM 2718 C C . PHE A 1 365 ? -22.379 -15.313 -12.208 1.00 16.66 367 PHE A C 1
ATOM 2719 O O . PHE A 1 365 ? -22.865 -15.364 -13.352 1.00 16.23 367 PHE A O 1
ATOM 2727 N N . TYR A 1 366 ? -23.107 -14.963 -11.145 1.00 16.91 368 TYR A N 1
ATOM 2728 C CA . TYR A 1 366 ? -24.545 -14.683 -11.305 1.00 16.94 368 TYR A CA 1
ATOM 2729 C C . TYR A 1 366 ? -24.817 -13.312 -11.921 1.00 16.88 368 TYR A C 1
ATOM 2730 O O . TYR A 1 366 ? -25.879 -13.127 -12.491 1.00 17.44 368 TYR A O 1
ATOM 2739 N N . MET A 1 367 ? -23.880 -12.373 -11.820 1.00 15.68 369 MET A N 1
ATOM 2740 C CA . MET A 1 367 ? -24.008 -11.102 -12.624 1.00 15.59 369 MET A CA 1
ATOM 2741 C C . MET A 1 367 ? -23.579 -11.256 -14.103 1.00 16.05 369 MET A C 1
ATOM 2742 O O . MET A 1 367 ? -23.532 -10.261 -14.829 1.00 16.36 369 MET A O 1
ATOM 2747 N N . GLN A 1 368 ? -23.290 -12.495 -14.534 1.00 16.47 370 GLN A N 1
ATOM 2748 C CA . GLN A 1 368 ? -22.979 -12.835 -15.961 1.00 17.42 370 GLN A CA 1
ATOM 2749 C C . GLN A 1 368 ? -21.676 -12.203 -16.438 1.00 18.47 370 GLN A C 1
ATOM 2750 O O . GLN A 1 368 ? -21.539 -11.845 -17.643 1.00 18.31 370 GLN A O 1
ATOM 2756 N N . ASN A 1 369 ? -20.708 -12.071 -15.518 1.00 17.06 371 ASN A N 1
ATOM 2757 C CA . ASN A 1 369 ? -19.418 -11.468 -15.880 1.00 18.33 371 ASN A CA 1
ATOM 2758 C C . ASN A 1 369 ? -18.275 -12.474 -16.136 1.00 18.02 371 ASN A C 1
ATOM 2759 O O . ASN A 1 369 ? -17.331 -12.111 -16.810 1.00 18.51 371 ASN A O 1
ATOM 2764 N N . MET A 1 370 ? -18.348 -13.704 -15.584 1.00 17.76 372 MET A N 1
ATOM 2765 C CA . MET A 1 370 ? -17.224 -14.645 -15.564 1.00 18.03 372 MET A CA 1
ATOM 2766 C C . MET A 1 370 ? -17.741 -16.057 -15.312 1.00 18.64 372 MET A C 1
ATOM 2767 O O . MET A 1 370 ? -18.827 -16.228 -14.712 1.00 18.11 372 MET A O 1
ATOM 2772 N N . THR A 1 371 ? -16.967 -17.054 -15.749 1.00 17.51 373 THR A N 1
ATOM 2773 C CA . THR A 1 371 ? -17.349 -18.445 -15.624 1.00 18.19 373 THR A CA 1
ATOM 2774 C C . THR A 1 371 ? -16.109 -19.210 -15.170 1.00 18.74 373 THR A C 1
ATOM 2775 O O . THR A 1 371 ? -14.995 -18.692 -15.310 1.00 19.12 373 THR A O 1
ATOM 2779 N N . GLY A 1 372 ? -16.292 -20.395 -14.587 1.00 17.78 374 GLY A N 1
ATOM 2780 C CA . GLY A 1 372 ? -15.166 -21.329 -14.414 1.00 18.40 374 GLY A CA 1
ATOM 2781 C C . GLY A 1 372 ? -14.209 -21.092 -13.251 1.00 18.65 374 GLY A C 1
ATOM 2782 O O . GLY A 1 372 ? -13.938 -22.003 -12.463 1.00 19.44 374 GLY A O 1
ATOM 2783 N N . PHE A 1 373 ? -13.649 -19.896 -13.205 1.00 19.05 375 PHE A N 1
ATOM 2784 C CA . PHE A 1 373 ? -12.545 -19.571 -12.338 1.00 18.61 375 PHE A CA 1
ATOM 2785 C C . PHE A 1 373 ? -12.830 -19.922 -10.864 1.00 18.78 375 PHE A C 1
ATOM 2786 O O . PHE A 1 373 ? -13.870 -19.525 -10.325 1.00 19.16 375 PHE A O 1
ATOM 2794 N N . GLY A 1 374 ? -11.901 -20.662 -10.250 1.00 18.23 376 GLY A N 1
ATOM 2795 C CA . GLY A 1 374 ? -11.981 -21.076 -8.822 1.00 18.05 376 GLY A CA 1
ATOM 2796 C C . GLY A 1 374 ? -12.616 -22.452 -8.661 1.00 17.91 376 GLY A C 1
ATOM 2797 O O . GLY A 1 374 ? -12.558 -23.073 -7.581 1.00 18.12 376 GLY A O 1
ATOM 2798 N N . GLY A 1 375 ? -13.215 -22.931 -9.756 1.00 17.76 377 GLY A N 1
ATOM 2799 C CA . GLY A 1 375 ? -13.838 -24.243 -9.809 1.00 17.53 377 GLY A CA 1
ATOM 2800 C C . GLY A 1 375 ? -12.847 -25.308 -10.272 1.00 18.46 377 GLY A C 1
ATOM 2801 O O . GLY A 1 375 ? -11.652 -25.016 -10.485 1.00 19.70 377 GLY A O 1
ATOM 2802 N N . PRO A 1 376 ? -13.323 -26.536 -10.429 1.00 18.03 378 PRO A N 1
ATOM 2803 C CA . PRO A 1 376 ? -14.724 -26.891 -10.278 1.00 17.88 378 PRO A CA 1
ATOM 2804 C C . PRO A 1 376 ? -15.093 -27.186 -8.849 1.00 17.89 378 PRO A C 1
ATOM 2805 O O . PRO A 1 376 ? -14.274 -27.705 -8.098 1.00 17.31 378 PRO A O 1
ATOM 2809 N N . LEU A 1 377 ? -16.327 -26.922 -8.515 1.00 16.54 379 LEU A N 1
ATOM 2810 C CA . LEU A 1 377 ? -16.893 -27.288 -7.221 1.00 19.05 379 LEU A CA 1
ATOM 2811 C C . LEU A 1 377 ? -16.967 -28.806 -7.016 1.00 20.36 379 LEU A C 1
ATOM 2812 O O . LEU A 1 377 ? -17.053 -29.536 -7.956 1.00 20.48 379 LEU A O 1
ATOM 2817 N N . PRO A 1 378 ? -16.917 -29.246 -5.771 1.00 20.98 380 PRO A N 1
ATOM 2818 C CA . PRO A 1 378 ? -17.043 -30.677 -5.506 1.00 20.99 380 PRO A CA 1
ATOM 2819 C C . PRO A 1 378 ? -18.465 -31.175 -5.768 1.00 20.99 380 PRO A C 1
ATOM 2820 O O . PRO A 1 378 ? -19.447 -30.385 -5.718 1.00 20.28 380 PRO A O 1
ATOM 2824 N N . ASN A 1 379 ? -18.577 -32.464 -6.084 1.00 21.01 381 ASN A N 1
ATOM 2825 C CA . ASN A 1 379 ? -19.887 -33.074 -6.392 1.00 22.95 381 ASN A CA 1
ATOM 2826 C C . ASN A 1 379 ? -20.890 -32.874 -5.264 1.00 23.83 381 ASN A C 1
ATOM 2827 O O . ASN A 1 379 ? -22.073 -32.556 -5.515 1.00 24.35 381 ASN A O 1
ATOM 2832 N N . ASP A 1 380 ? -20.411 -32.998 -4.030 1.00 23.72 382 ASP A N 1
ATOM 2833 C CA . ASP A 1 380 ? -21.341 -32.887 -2.897 1.00 25.59 382 ASP A CA 1
ATOM 2834 C C . ASP A 1 380 ? -21.738 -31.443 -2.508 1.00 24.58 382 ASP A C 1
ATOM 2835 O O . ASP A 1 380 ? -22.550 -31.220 -1.589 1.00 23.90 382 ASP A O 1
ATOM 2840 N N . TRP A 1 381 ? -21.192 -30.474 -3.235 1.00 23.2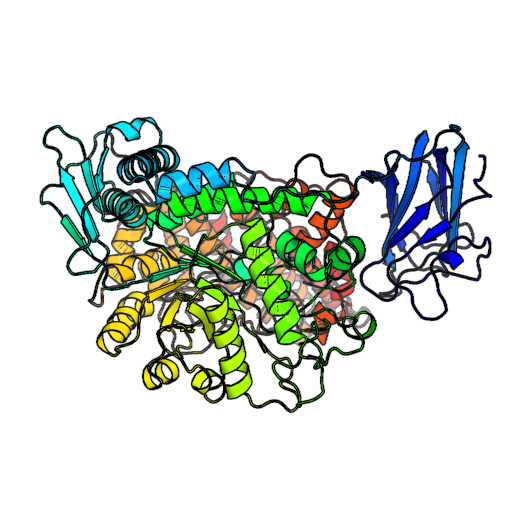7 383 TRP A N 1
ATOM 2841 C CA . TRP A 1 381 ? -21.590 -29.074 -3.094 1.00 21.90 383 TRP A CA 1
ATOM 2842 C C . TRP A 1 381 ? -23.109 -28.884 -3.272 1.00 21.45 383 TRP A C 1
ATOM 2843 O O . TRP A 1 381 ? -23.744 -28.154 -2.510 1.00 21.28 383 TRP A O 1
ATOM 2854 N N . PHE A 1 382 ? -23.685 -29.520 -4.291 1.00 21.56 384 PHE A N 1
ATOM 2855 C CA . PHE A 1 382 ? -25.034 -29.153 -4.751 1.00 22.10 384 PHE A CA 1
ATOM 2856 C C . PHE A 1 382 ? -26.095 -29.486 -3.712 1.00 22.67 384 PHE A C 1
ATOM 2857 O O . PHE A 1 382 ? -26.919 -28.649 -3.381 1.00 22.77 384 PHE A O 1
ATOM 2865 N N . GLU A 1 383 ? -26.071 -30.714 -3.197 1.00 23.43 385 GLU A N 1
ATOM 2866 C CA . GLU A 1 383 ? -26.998 -31.111 -2.122 1.00 24.44 385 GLU A CA 1
ATOM 2867 C C . GLU A 1 383 ? -26.842 -30.230 -0.873 1.00 23.07 385 GLU A C 1
ATOM 2868 O O . GLU A 1 383 ? -27.834 -29.735 -0.351 1.00 23.53 385 GLU A O 1
ATOM 2874 N N . GLN A 1 384 ? -25.611 -30.022 -0.421 1.00 22.38 386 GLN A N 1
ATOM 2875 C CA . GLN A 1 384 ? -25.357 -29.244 0.786 1.00 22.64 386 GLN A CA 1
ATOM 2876 C C . GLN A 1 384 ? -25.874 -27.805 0.681 1.00 21.98 386 GLN A C 1
ATOM 2877 O O . GLN A 1 384 ? -26.435 -27.236 1.653 1.00 20.20 386 GLN A O 1
ATOM 2883 N N . ARG A 1 385 ? -25.656 -27.195 -0.479 1.00 20.06 387 ARG A N 1
ATOM 2884 C CA . ARG A 1 385 ? -26.092 -25.841 -0.664 1.00 19.79 387 ARG A CA 1
ATOM 2885 C C . ARG A 1 385 ? -27.602 -25.724 -0.845 1.00 19.70 387 ARG A C 1
ATOM 2886 O O . ARG A 1 385 ? -28.211 -24.748 -0.389 1.00 20.31 387 ARG A O 1
ATOM 2894 N N . ALA A 1 386 ? -28.226 -26.684 -1.526 1.00 20.29 388 ALA A N 1
ATOM 2895 C CA . ALA A 1 386 ? -29.696 -26.653 -1.669 1.00 19.95 388 ALA A CA 1
ATOM 2896 C C . ALA A 1 386 ? -30.305 -26.772 -0.259 1.00 20.56 388 ALA A C 1
ATOM 2897 O O . ALA A 1 386 ? -31.279 -26.086 0.075 1.00 20.83 388 ALA A O 1
ATOM 2899 N N . GLU A 1 387 ? -29.724 -27.634 0.570 1.00 21.54 389 GLU A N 1
ATOM 2900 C CA . GLU A 1 387 ? -30.190 -27.783 1.971 1.00 22.81 389 GLU A CA 1
ATOM 2901 C C . GLU A 1 387 ? -30.026 -26.453 2.775 1.00 22.65 389 GLU A C 1
ATOM 2902 O O . GLU A 1 387 ? -30.933 -26.027 3.475 1.00 23.09 389 GLU A O 1
ATOM 2908 N N . LEU A 1 388 ? -28.891 -25.774 2.622 1.00 21.68 390 LEU A N 1
ATOM 2909 C CA . LEU A 1 388 ? -28.657 -24.528 3.338 1.00 20.16 390 LEU A CA 1
ATOM 2910 C C . LEU A 1 388 ? -29.713 -23.476 2.921 1.00 19.59 390 LEU A C 1
ATOM 2911 O O . LEU A 1 388 ? -30.308 -22.770 3.783 1.00 17.37 390 LEU A O 1
ATOM 2916 N N . GLY A 1 389 ? -29.974 -23.399 1.610 1.00 18.78 391 GLY A N 1
ATOM 2917 C CA . GLY A 1 389 ? -31.001 -22.486 1.063 1.00 18.26 391 GLY A CA 1
ATOM 2918 C C . GLY A 1 389 ? -32.428 -22.765 1.613 1.00 18.70 391 GLY A C 1
ATOM 2919 O O . GLY A 1 389 ? -33.176 -21.845 1.944 1.00 18.75 391 GLY A O 1
ATOM 2920 N N . ARG A 1 390 ? -32.815 -24.027 1.647 1.00 18.95 392 ARG A N 1
ATOM 2921 C CA . ARG A 1 390 ? -34.086 -24.424 2.252 1.00 20.00 392 ARG A CA 1
ATOM 2922 C C . ARG A 1 390 ? -34.141 -24.020 3.723 1.00 20.24 392 ARG A C 1
ATOM 2923 O O . ARG A 1 390 ? -35.112 -23.411 4.176 1.00 20.45 392 ARG A O 1
ATOM 2931 N N . LYS A 1 391 ? -33.086 -24.338 4.468 1.00 21.57 393 LYS A N 1
ATOM 2932 C CA . LYS A 1 391 ? -33.004 -23.887 5.860 1.00 23.72 393 LYS A CA 1
ATOM 2933 C C . LYS A 1 391 ? -33.135 -22.370 6.044 1.00 23.11 393 LYS A C 1
ATOM 2934 O O . LYS A 1 391 ? -33.779 -21.883 6.980 1.00 23.29 393 LYS A O 1
ATOM 2940 N N . MET A 1 392 ? -32.512 -21.608 5.149 1.00 22.43 394 MET A N 1
ATOM 2941 C CA . MET A 1 392 ? -32.653 -20.168 5.163 1.00 22.20 394 MET A CA 1
ATOM 2942 C C . MET A 1 392 ? -34.090 -19.736 4.883 1.00 20.74 394 MET A C 1
ATOM 2943 O O . MET A 1 392 ? -34.616 -18.804 5.534 1.00 20.31 394 MET A O 1
ATOM 2948 N N . HIS A 1 393 ? -34.746 -20.387 3.924 1.00 19.72 395 HIS A N 1
ATOM 2949 C CA . HIS A 1 393 ? -36.114 -19.971 3.594 1.00 19.65 395 HIS A CA 1
ATOM 2950 C C . HIS A 1 393 ? -37.100 -20.267 4.733 1.00 20.52 395 HIS A C 1
ATOM 2951 O O . HIS A 1 393 ? -38.016 -19.494 4.957 1.00 21.15 395 HIS A O 1
ATOM 2958 N N . ASP A 1 394 ? -36.850 -21.339 5.454 1.00 20.19 396 ASP A N 1
ATOM 2959 C CA . ASP A 1 394 ? -37.636 -21.638 6.646 1.00 21.61 396 ASP A CA 1
ATOM 2960 C C . ASP A 1 394 ? -37.514 -20.502 7.681 1.00 21.35 396 ASP A C 1
ATOM 2961 O O . ASP A 1 394 ? -38.539 -19.996 8.176 1.00 23.16 396 ASP A O 1
ATOM 2966 N N . ARG A 1 395 ? -36.283 -20.057 7.961 1.00 20.90 397 ARG A N 1
ATOM 2967 C CA . ARG A 1 395 ? -36.061 -18.960 8.925 1.00 21.79 397 ARG A CA 1
ATOM 2968 C C . ARG A 1 395 ? -36.628 -17.622 8.415 1.00 21.66 397 ARG A C 1
ATOM 2969 O O . ARG A 1 395 ? -37.296 -16.863 9.149 1.00 20.49 397 ARG A O 1
ATOM 2977 N N . MET A 1 396 ? -36.398 -17.325 7.138 1.00 20.15 398 MET A N 1
ATOM 2978 C CA . MET A 1 396 ? -36.961 -16.106 6.582 1.00 21.09 398 MET A CA 1
ATOM 2979 C C . MET A 1 396 ? -38.488 -16.137 6.631 1.00 20.37 398 MET A C 1
ATOM 2980 O O . MET A 1 396 ? -39.104 -15.135 6.933 1.00 21.51 398 MET A O 1
ATOM 2985 N N . GLN A 1 397 ? -39.092 -17.277 6.322 1.00 20.38 399 GLN A N 1
ATOM 2986 C CA . GLN A 1 397 ? -40.540 -17.376 6.401 1.00 20.60 399 GLN A CA 1
ATOM 2987 C C . GLN A 1 397 ? -41.050 -17.044 7.821 1.00 21.17 399 GLN A C 1
ATOM 2988 O O . GLN A 1 397 ? -42.057 -16.298 7.983 1.00 20.83 399 GLN A O 1
ATOM 2994 N N . SER A 1 398 ? -40.370 -17.595 8.828 1.00 21.22 400 SER A N 1
ATOM 2995 C CA . SER A 1 398 ? -40.767 -17.322 10.232 1.00 23.44 400 SER A CA 1
ATOM 2996 C C . SER A 1 398 ? -40.711 -15.826 10.521 1.00 22.77 400 SER A C 1
ATOM 2997 O O . SER A 1 398 ? -41.587 -15.271 11.193 1.00 23.87 400 SER A O 1
ATOM 3000 N N . PHE A 1 399 ? -39.665 -15.156 10.032 1.00 22.90 401 PHE A N 1
ATOM 3001 C CA . PHE A 1 399 ? -39.510 -13.724 10.296 1.00 21.96 401 PHE A CA 1
ATOM 3002 C C . PHE A 1 399 ? -40.372 -12.801 9.425 1.00 21.17 401 PHE A C 1
ATOM 3003 O O . PHE A 1 399 ? -40.659 -11.662 9.801 1.00 20.48 401 PHE A O 1
ATOM 3011 N N . GLY A 1 400 ? -40.826 -13.274 8.272 1.00 20.92 402 GLY A N 1
ATOM 3012 C CA . GLY A 1 400 ? -41.458 -12.357 7.333 1.00 19.86 402 GLY A CA 1
ATOM 3013 C C . GLY A 1 400 ? -40.451 -11.645 6.421 1.00 20.74 402 GLY A C 1
ATOM 3014 O O . GLY A 1 400 ? -40.752 -10.580 5.852 1.00 21.43 402 GLY A O 1
ATOM 3015 N N . ILE A 1 401 ? -39.239 -12.207 6.323 1.00 19.90 403 ILE A N 1
ATOM 3016 C CA . ILE A 1 401 ? -38.258 -11.759 5.315 1.00 19.60 403 ILE A CA 1
ATOM 3017 C C . ILE A 1 401 ? -38.478 -12.392 3.941 1.00 19.08 403 ILE A C 1
ATOM 3018 O O . ILE A 1 401 ? -38.455 -13.604 3.814 1.00 20.04 403 ILE A O 1
ATOM 3023 N N . ASN A 1 402 ? -38.690 -11.558 2.919 1.00 20.96 404 ASN A N 1
ATOM 3024 C CA . ASN A 1 402 ? -38.724 -12.030 1.517 1.00 20.18 404 ASN A CA 1
ATOM 3025 C C . ASN A 1 402 ? -37.289 -12.206 0.974 1.00 20.74 404 ASN A C 1
ATOM 3026 O O . ASN A 1 402 ? -36.533 -11.229 0.907 1.00 19.39 404 ASN A O 1
ATOM 3031 N N . PRO A 1 403 ? -36.918 -13.426 0.548 1.00 19.83 405 PRO A N 1
ATOM 3032 C CA . PRO A 1 403 ? -35.696 -13.487 -0.266 1.00 20.08 405 PRO A CA 1
ATOM 3033 C C . PRO A 1 403 ? -35.957 -12.977 -1.684 1.00 20.44 405 PRO A C 1
ATOM 3034 O O . PRO A 1 403 ? -37.100 -13.031 -2.166 1.00 20.96 405 PRO A O 1
ATOM 3038 N N . VAL A 1 404 ? -34.915 -12.479 -2.326 1.00 20.18 406 VAL A N 1
ATOM 3039 C CA . VAL A 1 404 ? -34.953 -12.209 -3.768 1.00 19.63 406 VAL A CA 1
ATOM 3040 C C . VAL A 1 404 ? -34.222 -13.387 -4.449 1.00 18.73 406 VAL A C 1
ATOM 3041 O O . VAL A 1 404 ? -33.013 -13.534 -4.277 1.00 17.69 406 VAL A O 1
ATOM 3045 N N . LEU A 1 405 ? -34.951 -14.238 -5.164 1.00 18.13 407 LEU A N 1
ATOM 3046 C CA . LEU A 1 405 ? -34.347 -15.375 -5.845 1.00 19.13 407 LEU A CA 1
ATOM 3047 C C . LEU A 1 405 ? -33.892 -14.930 -7.258 1.00 18.97 407 LEU A C 1
ATOM 3048 O O . LEU A 1 405 ? -33.712 -13.744 -7.479 1.00 18.51 407 LEU A O 1
ATOM 3053 N N . GLN A 1 406 ? -33.707 -15.877 -8.189 1.00 18.44 408 GLN A N 1
ATOM 3054 C CA . GLN A 1 406 ? -33.109 -15.543 -9.502 1.00 18.49 408 GLN A CA 1
ATOM 3055 C C . GLN A 1 406 ? -34.159 -15.374 -10.588 1.00 17.95 408 GLN A C 1
ATOM 3056 O O . GLN A 1 406 ? -35.070 -16.182 -10.666 1.00 17.30 408 GLN A O 1
ATOM 3062 N N . GLY A 1 407 ? -34.003 -14.330 -11.404 1.00 17.90 409 GLY A N 1
ATOM 3063 C CA . GLY A 1 407 ? -34.738 -14.145 -12.648 1.00 18.67 409 GLY A CA 1
ATOM 3064 C C . GLY A 1 407 ? -33.883 -14.811 -13.726 1.00 18.73 409 GLY A C 1
ATOM 3065 O O . GLY A 1 407 ? -32.756 -15.191 -13.452 1.00 17.67 409 GLY A O 1
ATOM 3066 N N . TYR A 1 408 ? -34.418 -14.963 -14.938 1.00 19.05 410 TYR A N 1
ATOM 3067 C CA . TYR A 1 408 ? -33.616 -15.504 -16.056 1.00 18.34 410 TYR A CA 1
ATOM 3068 C C . TYR A 1 408 ? -33.677 -14.544 -17.237 1.00 18.10 410 TYR A C 1
ATOM 3069 O O . TYR A 1 408 ? -34.774 -14.131 -17.651 1.00 20.52 410 TYR A O 1
ATOM 3078 N N . SER A 1 409 ? -32.515 -14.178 -17.771 1.00 17.76 411 SER A N 1
ATOM 3079 C CA . SER A 1 409 ? -32.441 -13.222 -18.903 1.00 18.53 411 SER A CA 1
ATOM 3080 C C . SER A 1 409 ? -31.729 -13.777 -20.160 1.00 17.91 411 SER A C 1
ATOM 3081 O O . SER A 1 409 ? -31.533 -13.021 -21.109 1.00 19.31 411 SER A O 1
ATOM 3084 N N . GLY A 1 410 ? -31.370 -15.069 -20.185 1.00 17.61 412 GLY A N 1
ATOM 3085 C CA . GLY A 1 410 ? -30.723 -15.658 -21.373 1.00 17.18 412 GLY A CA 1
ATOM 3086 C C . GLY A 1 410 ? -29.267 -16.111 -21.194 1.00 17.91 412 GLY A C 1
ATOM 3087 O O . GLY A 1 410 ? -28.661 -16.536 -22.145 1.00 17.50 412 GLY A O 1
ATOM 3088 N N . MET A 1 411 ? -28.697 -16.008 -19.986 1.00 17.49 413 MET A N 1
ATOM 3089 C CA . MET A 1 411 ? -27.329 -16.523 -19.731 1.00 17.15 413 MET A CA 1
ATOM 3090 C C . MET A 1 411 ? -27.168 -17.990 -20.128 1.00 17.72 413 MET A C 1
ATOM 3091 O O . MET A 1 411 ? -27.944 -18.833 -19.670 1.00 16.84 413 MET A O 1
ATOM 3096 N N . VAL A 1 412 ? -26.165 -18.286 -20.966 1.00 17.64 414 VAL A N 1
ATOM 3097 C CA . VAL A 1 412 ? -25.794 -19.655 -21.346 1.00 17.82 414 VAL A CA 1
ATOM 3098 C C . VAL A 1 412 ? -24.289 -19.782 -21.551 1.00 17.86 414 VAL A C 1
ATOM 3099 O O . VAL A 1 412 ? -23.625 -18.786 -21.783 1.00 17.79 414 VAL A O 1
ATOM 3103 N N . PRO A 1 413 ? -23.748 -21.008 -21.444 1.00 17.28 415 PRO A N 1
ATOM 3104 C CA . PRO A 1 413 ? -22.314 -21.200 -21.696 1.00 18.48 415 PRO A CA 1
ATOM 3105 C C . PRO A 1 413 ? -22.029 -20.879 -23.160 1.00 19.25 415 PRO A C 1
ATOM 3106 O O . PRO A 1 413 ? -22.939 -20.916 -23.979 1.00 18.68 415 PRO A O 1
ATOM 3110 N N . ARG A 1 414 ? -20.787 -20.564 -23.470 1.00 20.30 416 ARG A N 1
ATOM 3111 C CA . ARG A 1 414 ? -20.387 -20.227 -24.850 1.00 22.01 416 ARG A CA 1
ATOM 3112 C C . ARG A 1 414 ? -20.489 -21.405 -25.824 1.00 22.72 416 ARG A C 1
ATOM 3113 O O . ARG A 1 414 ? -20.482 -21.197 -27.028 1.00 23.58 416 ARG A O 1
ATOM 3121 N N . ASP A 1 415 ? -20.610 -22.631 -25.330 1.00 22.87 417 ASP A N 1
ATOM 3122 C CA . ASP A 1 415 ? -20.777 -23.746 -26.251 1.00 23.45 417 ASP A CA 1
ATOM 3123 C C . ASP A 1 415 ? -22.244 -24.166 -26.377 1.00 23.80 417 ASP A C 1
ATOM 3124 O O . ASP A 1 415 ? -22.539 -25.274 -26.810 1.00 23.23 417 ASP A O 1
ATOM 3129 N N . PHE A 1 416 ? -23.170 -23.297 -25.971 1.00 23.27 418 PHE A N 1
ATOM 3130 C CA . PHE A 1 416 ? -24.585 -23.684 -25.937 1.00 23.15 418 PHE A CA 1
ATOM 3131 C C . PHE A 1 416 ? -25.100 -24.062 -27.346 1.00 24.06 418 PHE A C 1
ATOM 3132 O O . PHE A 1 416 ? -25.847 -25.013 -27.485 1.00 22.84 418 PHE A O 1
ATOM 3140 N N . LYS A 1 417 ? -24.688 -23.320 -28.374 1.00 25.69 419 LYS A N 1
ATOM 3141 C CA . LYS A 1 417 ? -25.140 -23.625 -29.751 1.00 29.17 419 LYS A CA 1
ATOM 3142 C C . LYS A 1 417 ? -24.515 -24.896 -30.261 1.00 29.80 419 LYS A C 1
ATOM 3143 O O . LYS A 1 417 ? -25.147 -25.617 -31.005 1.00 31.68 419 LYS A O 1
ATOM 3149 N N . GLU A 1 418 ? -23.288 -25.203 -29.842 1.00 31.56 420 GLU A N 1
ATOM 3150 C CA . GLU A 1 418 ? -22.665 -26.466 -30.218 1.00 32.30 420 GLU A CA 1
ATOM 3151 C C . GLU A 1 418 ? -23.538 -27.629 -29.778 1.00 32.34 420 GLU A C 1
ATOM 3152 O O . GLU A 1 418 ? -23.643 -28.631 -30.475 1.00 32.41 420 GLU A O 1
ATOM 3158 N N . LYS A 1 419 ? -24.152 -27.491 -28.599 1.00 30.49 421 LYS A N 1
ATOM 3159 C CA . LYS A 1 419 ? -24.965 -28.550 -28.031 1.00 28.99 421 LYS A CA 1
ATOM 3160 C C . LYS A 1 419 ? -26.446 -28.414 -28.407 1.00 28.69 421 LYS A C 1
ATOM 3161 O O . LYS A 1 419 ? -27.220 -29.359 -28.245 1.00 29.62 421 LYS A O 1
ATOM 3167 N N . ASN A 1 420 ? -26.844 -27.239 -28.890 1.00 26.86 422 ASN A N 1
ATOM 3168 C CA . ASN A 1 420 ? -28.237 -26.952 -29.250 1.00 26.14 422 ASN A CA 1
ATOM 3169 C C . ASN A 1 420 ? -28.217 -26.098 -30.512 1.00 25.99 422 ASN A C 1
ATOM 3170 O O . ASN A 1 420 ? -28.352 -24.871 -30.454 1.00 24.28 422 ASN A O 1
ATOM 3175 N N . GLN A 1 421 ? -28.070 -26.771 -31.663 1.00 25.50 423 GLN A N 1
ATOM 3176 C CA . GLN A 1 421 ? -27.674 -26.087 -32.893 1.00 26.72 423 GLN A CA 1
ATOM 3177 C C . GLN A 1 421 ? -28.677 -25.073 -33.416 1.00 24.93 423 GLN A C 1
ATOM 3178 O O . GLN A 1 421 ? -28.294 -24.161 -34.132 1.00 25.38 423 GLN A O 1
ATOM 3184 N N . GLU A 1 422 ? -29.948 -25.192 -33.060 1.00 24.01 424 GLU A N 1
ATOM 3185 C CA A GLU A 1 422 ? -30.941 -24.186 -33.487 0.50 24.37 424 GLU A CA 1
ATOM 3186 C CA B GLU A 1 422 ? -30.925 -24.191 -33.504 0.50 24.33 424 GLU A CA 1
ATOM 3187 C C . GLU A 1 422 ? -31.044 -22.962 -32.577 1.00 23.68 424 GLU A C 1
ATOM 3188 O O . GLU A 1 422 ? -31.769 -21.999 -32.888 1.00 23.59 424 GLU A O 1
ATOM 3199 N N . ALA A 1 423 ? -30.335 -22.973 -31.457 1.00 22.03 425 ALA A N 1
ATOM 3200 C CA . ALA A 1 423 ? -30.348 -21.790 -30.554 1.00 21.24 425 ALA A CA 1
ATOM 3201 C C . ALA A 1 423 ? -29.635 -20.588 -31.189 1.00 21.02 425 ALA A C 1
ATOM 3202 O O . ALA A 1 423 ? -28.619 -20.727 -31.893 1.00 21.92 425 ALA A O 1
ATOM 3204 N N . GLN A 1 424 ? -30.136 -19.407 -30.914 1.00 20.86 426 GLN A N 1
ATOM 3205 C CA . GLN A 1 424 ? -29.497 -18.163 -31.378 1.00 22.15 426 GLN A CA 1
ATOM 3206 C C . GLN A 1 424 ? -28.915 -17.443 -30.160 1.00 21.59 426 GLN A C 1
ATOM 3207 O O . GLN A 1 424 ? -29.633 -17.232 -29.180 1.00 20.40 426 GLN A O 1
ATOM 3213 N N . THR A 1 425 ? -27.633 -17.065 -30.225 1.00 21.70 427 THR A N 1
ATOM 3214 C CA . THR A 1 425 ? -26.930 -16.467 -29.080 1.00 21.99 427 THR A CA 1
ATOM 3215 C C . THR A 1 425 ? -26.146 -15.230 -29.523 1.00 22.33 427 THR A C 1
ATOM 3216 O O . THR A 1 425 ? -25.836 -15.085 -30.726 1.00 21.24 427 THR A O 1
ATOM 3220 N N . ILE A 1 426 ? -25.866 -14.357 -28.550 1.00 21.13 428 ILE A N 1
ATOM 3221 C CA . ILE A 1 426 ? -25.127 -13.120 -28.764 1.00 21.11 428 ILE A CA 1
ATOM 3222 C C . ILE A 1 426 ? -23.868 -13.204 -27.892 1.00 21.77 428 ILE A C 1
ATOM 3223 O O . ILE A 1 426 ? -23.968 -13.311 -26.648 1.00 19.86 428 ILE A O 1
ATOM 3228 N N . SER A 1 427 ? -22.687 -13.170 -28.524 1.00 21.21 429 SER A N 1
ATOM 3229 C CA . SER A 1 427 ? -21.456 -13.139 -27.726 1.00 22.59 429 SER A CA 1
ATOM 3230 C C . SER A 1 427 ? -21.391 -11.892 -26.882 1.00 21.15 429 SER A C 1
ATOM 3231 O O . SER A 1 427 ? -21.641 -10.772 -27.356 1.00 21.43 429 SER A O 1
ATOM 3234 N N . GLN A 1 428 ? -21.034 -12.056 -25.608 1.00 21.48 430 GLN A N 1
ATOM 3235 C CA . GLN A 1 428 ? -21.034 -10.912 -24.685 1.00 20.38 430 GLN A CA 1
ATOM 3236 C C . GLN A 1 428 ? -19.677 -10.306 -24.470 1.00 20.15 430 GLN A C 1
ATOM 3237 O O . GLN A 1 428 ? -19.555 -9.268 -23.821 1.00 20.31 430 GLN A O 1
ATOM 3243 N N . GLY A 1 429 ? -18.654 -10.943 -25.027 1.00 20.60 431 GLY A N 1
ATOM 3244 C CA . GLY A 1 429 ? -17.297 -10.417 -24.957 1.00 20.91 431 GLY A CA 1
ATOM 3245 C C . GLY A 1 429 ? -16.677 -10.638 -23.579 1.00 21.37 431 GLY A C 1
ATOM 3246 O O . GLY A 1 429 ? -17.012 -11.612 -22.870 1.00 21.49 431 GLY A O 1
ATOM 3247 N N . GLY A 1 430 ? -15.766 -9.737 -23.215 1.00 21.38 432 GLY A N 1
ATOM 3248 C CA . GLY A 1 430 ? -14.909 -9.920 -22.044 1.00 21.06 432 GLY A CA 1
ATOM 3249 C C . GLY A 1 430 ? -15.271 -9.000 -20.878 1.00 21.04 432 GLY A C 1
ATOM 3250 O O . GLY A 1 430 ? -15.865 -7.912 -21.065 1.00 21.32 432 GLY A O 1
ATOM 3251 N N . TRP A 1 431 ? -14.917 -9.430 -19.659 1.00 18.97 433 TRP A N 1
ATOM 3252 C CA . TRP A 1 431 ? -15.085 -8.575 -18.480 1.00 18.49 433 TRP A CA 1
ATOM 3253 C C . TRP A 1 431 ? -13.835 -8.769 -17.621 1.00 18.39 433 TRP A C 1
ATOM 3254 O O . TRP A 1 431 ? -13.610 -9.873 -17.174 1.00 17.05 433 TRP A O 1
ATOM 3265 N N . CYS A 1 432 ? -13.009 -7.724 -17.457 1.00 18.25 434 CYS A N 1
ATOM 3266 C CA . CYS A 1 432 ? -11.795 -7.818 -16.632 1.00 18.31 434 CYS A CA 1
ATOM 3267 C C . CYS A 1 432 ? -10.927 -9.003 -17.027 1.00 19.21 434 CYS A C 1
ATOM 3268 O O . CYS A 1 432 ? -10.355 -9.694 -16.176 1.00 19.68 434 CYS A O 1
ATOM 3271 N N . GLY A 1 433 ? -10.821 -9.234 -18.338 1.00 19.18 435 GLY A N 1
ATOM 3272 C CA . GLY A 1 433 ? -10.056 -10.340 -18.842 1.00 18.38 435 GLY A CA 1
ATOM 3273 C C . GLY A 1 433 ? -10.715 -11.683 -18.767 1.00 19.71 435 GLY A C 1
ATOM 3274 O O . GLY A 1 433 ? -10.116 -12.640 -19.201 1.00 19.75 435 GLY A O 1
ATOM 3275 N N . PHE A 1 434 ? -11.917 -11.800 -18.189 1.00 17.12 436 PHE A N 1
ATOM 3276 C CA . PHE A 1 434 ? -12.612 -13.088 -18.214 1.00 17.64 436 PHE A CA 1
ATOM 3277 C C . PHE A 1 434 ? -13.545 -13.130 -19.419 1.00 18.11 436 PHE A C 1
ATOM 3278 O O . PHE A 1 434 ? -13.973 -12.079 -19.908 1.00 18.57 436 PHE A O 1
ATOM 3286 N N . ASP A 1 435 ? -13.867 -14.321 -19.887 1.00 18.79 437 ASP A N 1
ATOM 3287 C CA . ASP A 1 435 ? -14.843 -14.425 -20.967 1.00 19.95 437 ASP A CA 1
ATOM 3288 C C . ASP A 1 435 ? -16.244 -14.422 -20.358 1.00 19.86 437 ASP A C 1
ATOM 3289 O O . ASP A 1 435 ? -16.552 -15.301 -19.550 1.00 19.94 437 ASP A O 1
ATOM 3294 N N . ARG A 1 436 ? -17.091 -13.474 -20.723 1.00 19.39 438 ARG A N 1
ATOM 3295 C CA . ARG A 1 436 ? -18.480 -13.504 -20.224 1.00 19.14 438 ARG A CA 1
ATOM 3296 C C . ARG A 1 436 ? -19.226 -14.661 -20.872 1.00 19.62 438 ARG A C 1
ATOM 3297 O O . ARG A 1 436 ? -18.882 -15.064 -22.030 1.00 20.60 438 ARG A O 1
ATOM 3305 N N . PRO A 1 437 ? -20.250 -15.204 -20.172 1.00 18.34 439 PRO A N 1
ATOM 3306 C CA . PRO A 1 437 ? -21.086 -16.192 -20.831 1.00 18.65 439 PRO A CA 1
ATOM 3307 C C . PRO A 1 437 ? -21.856 -15.537 -21.978 1.00 18.75 439 PRO A C 1
ATOM 3308 O O . PRO A 1 437 ? -21.928 -14.300 -22.073 1.00 18.79 439 PRO A O 1
ATOM 3312 N N . ASP A 1 438 ? -22.379 -16.363 -22.869 1.00 19.39 440 ASP A N 1
ATOM 3313 C CA . ASP A 1 438 ? -23.221 -15.838 -23.954 1.00 19.25 440 ASP A CA 1
ATOM 3314 C C . ASP A 1 438 ? -24.578 -15.444 -23.418 1.00 20.65 440 ASP A C 1
ATOM 3315 O O . ASP A 1 438 ? -24.918 -15.738 -22.267 1.00 19.41 440 ASP A O 1
ATOM 3320 N N . MET A 1 439 ? -25.360 -14.775 -24.272 1.00 19.61 441 MET A N 1
ATOM 3321 C CA . MET A 1 439 ? -26.718 -14.520 -23.985 1.00 19.30 441 MET A CA 1
ATOM 3322 C C . MET A 1 439 ? -27.562 -15.011 -25.162 1.00 19.79 441 MET A C 1
ATOM 3323 O O . MET A 1 439 ? -27.268 -14.713 -26.332 1.00 20.01 441 MET A O 1
ATOM 3328 N N . LEU A 1 440 ? -28.617 -15.755 -24.852 1.00 18.91 442 LEU A N 1
ATOM 3329 C CA . LEU A 1 440 ? -29.617 -16.109 -25.871 1.00 18.41 442 LEU A CA 1
ATOM 3330 C C . LEU A 1 440 ? -30.263 -14.868 -26.406 1.00 18.73 442 LEU A C 1
ATOM 3331 O O . LEU A 1 440 ? -30.573 -13.962 -25.636 1.00 18.45 442 LEU A O 1
ATOM 3336 N N . LYS A 1 441 ? -30.495 -14.812 -27.723 1.00 18.31 443 LYS A N 1
ATOM 3337 C CA . LYS A 1 441 ? -31.337 -13.762 -28.260 1.00 19.30 443 LYS A CA 1
ATOM 3338 C C . LYS A 1 441 ? -32.698 -13.853 -27.586 1.00 19.03 443 LYS A C 1
ATOM 3339 O O . LYS A 1 441 ? -33.333 -14.913 -27.596 1.00 20.41 443 LYS A O 1
ATOM 3345 N N . THR A 1 442 ? -33.120 -12.735 -27.008 1.00 18.81 444 THR A N 1
ATOM 3346 C CA . THR A 1 442 ? -34.304 -12.668 -26.180 1.00 19.08 444 THR A CA 1
ATOM 3347 C C . THR A 1 442 ? -35.587 -12.902 -27.046 1.00 20.12 444 THR A C 1
ATOM 3348 O O . THR A 1 442 ? -36.621 -13.383 -26.556 1.00 21.08 444 THR A O 1
ATOM 3352 N N . TYR A 1 443 ? -35.489 -12.544 -28.325 1.00 19.62 445 TYR A N 1
ATOM 3353 C CA . TYR A 1 443 ? -36.497 -12.911 -29.332 1.00 20.79 445 TYR A CA 1
ATOM 3354 C C . TYR A 1 443 ? -35.780 -13.269 -30.637 1.00 21.07 445 TYR A C 1
ATOM 3355 O O . TYR A 1 443 ? -34.623 -12.846 -30.854 1.00 20.41 445 TYR A O 1
ATOM 3364 N N . VAL A 1 444 ? -36.464 -14.015 -31.510 1.00 20.08 446 VAL A N 1
ATOM 3365 C CA . VAL A 1 444 ? -35.872 -14.400 -32.791 1.00 20.86 446 VAL A CA 1
ATOM 3366 C C . VAL A 1 444 ? -36.893 -14.186 -33.928 1.00 22.32 446 VAL A C 1
ATOM 3367 O O . VAL A 1 444 ? -38.041 -13.821 -33.660 1.00 22.10 446 VAL A O 1
ATOM 3371 N N . ASN A 1 445 ? -36.485 -14.397 -35.182 1.00 22.70 447 ASN A N 1
ATOM 3372 C CA . ASN A 1 445 ? -37.435 -14.225 -36.310 1.00 24.99 447 ASN A CA 1
ATOM 3373 C C . ASN A 1 445 ? -38.474 -15.367 -36.358 1.00 25.96 447 ASN A C 1
ATOM 3374 O O . ASN A 1 445 ? -38.194 -16.474 -35.884 1.00 24.43 447 ASN A O 1
ATOM 3379 N N . GLU A 1 446 ? -39.642 -15.123 -36.964 1.00 28.55 448 GLU A N 1
ATOM 3380 C CA . GLU A 1 446 ? -40.534 -16.263 -37.305 1.00 30.33 448 GLU A CA 1
ATOM 3381 C C . GLU A 1 446 ? -39.735 -17.317 -38.058 1.00 31.54 448 GLU A C 1
ATOM 3382 O O . GLU A 1 446 ? -38.839 -16.993 -38.855 1.00 33.54 448 GLU A O 1
ATOM 3384 N N . GLY A 1 447 ? -39.976 -18.598 -37.771 1.00 32.62 449 GLY A N 1
ATOM 3385 C CA . GLY A 1 447 ? -39.186 -19.662 -38.413 1.00 31.82 449 GLY A CA 1
ATOM 3386 C C . GLY A 1 447 ? -37.943 -20.128 -37.645 1.00 31.81 449 GLY A C 1
ATOM 3387 O O . GLY A 1 447 ? -37.431 -21.200 -37.935 1.00 33.14 449 GLY A O 1
ATOM 3388 N N . GLU A 1 448 ? -37.449 -19.328 -36.688 1.00 29.87 450 GLU A N 1
ATOM 3389 C CA . GLU A 1 448 ? -36.289 -19.716 -35.872 1.00 27.74 450 GLU A CA 1
ATOM 3390 C C . GLU A 1 448 ? -36.767 -20.286 -34.521 1.00 25.61 450 GLU A C 1
ATOM 3391 O O . GLU A 1 448 ? -37.848 -19.947 -34.063 1.00 23.73 450 GLU A O 1
ATOM 3397 N N . ALA A 1 449 ? -35.963 -21.143 -33.902 1.00 24.58 451 ALA A N 1
ATOM 3398 C CA . ALA A 1 449 ? -36.295 -21.705 -32.590 1.00 24.86 451 ALA A CA 1
ATOM 3399 C C . ALA A 1 449 ? -35.982 -20.650 -31.532 1.00 23.44 451 ALA A C 1
ATOM 3400 O O . ALA A 1 449 ? -34.944 -20.003 -31.606 1.00 23.85 451 ALA A O 1
ATOM 3402 N N . ASP A 1 450 ? -36.886 -20.488 -30.566 1.00 22.88 452 ASP A N 1
ATOM 3403 C CA . ASP A 1 450 ? -36.751 -19.503 -29.507 1.00 22.32 452 ASP A CA 1
ATOM 3404 C C . ASP A 1 450 ? -36.228 -20.225 -28.227 1.00 21.99 452 ASP A C 1
ATOM 3405 O O . ASP A 1 450 ? -37.024 -20.661 -27.357 1.00 22.04 452 ASP A O 1
ATOM 3410 N N . TYR A 1 451 ? -34.916 -20.399 -28.132 1.00 21.41 453 TYR A N 1
ATOM 3411 C CA . TYR A 1 451 ? -34.328 -20.986 -26.929 1.00 21.20 453 TYR A CA 1
ATOM 3412 C C . TYR A 1 451 ? -34.427 -20.115 -25.674 1.00 20.99 453 TYR A C 1
ATOM 3413 O O . TYR A 1 451 ? -34.393 -20.624 -24.552 1.00 20.59 453 TYR A O 1
ATOM 3422 N N . PHE A 1 452 ? -34.600 -18.807 -25.837 1.00 19.75 454 PHE A N 1
ATOM 3423 C CA . PHE A 1 452 ? -34.844 -18.027 -24.648 1.00 19.86 454 PHE A CA 1
ATOM 3424 C C . PHE A 1 452 ? -36.131 -18.492 -23.950 1.00 21.24 454 PHE A C 1
ATOM 3425 O O . PHE A 1 452 ? -36.117 -18.724 -22.736 1.00 20.46 454 PHE A O 1
ATOM 3433 N N . GLN A 1 453 ? -37.210 -18.703 -24.720 1.00 20.96 455 GLN A N 1
ATOM 3434 C CA . GLN A 1 453 ? -38.433 -19.230 -24.151 1.00 21.97 455 GLN A CA 1
ATOM 3435 C C . GLN A 1 453 ? -38.240 -20.590 -23.512 1.00 22.00 455 GLN A C 1
ATOM 3436 O O . GLN A 1 453 ? -38.699 -20.809 -22.387 1.00 21.60 455 GLN A O 1
ATOM 3442 N N . LYS A 1 454 ? -37.571 -21.487 -24.235 1.00 20.98 456 LYS A N 1
ATOM 3443 C CA . LYS A 1 454 ? -37.372 -22.872 -23.795 1.00 21.43 456 LYS A CA 1
ATOM 3444 C C . LYS A 1 454 ? -36.550 -22.946 -22.500 1.00 20.71 456 LYS A C 1
ATOM 3445 O O . LYS A 1 454 ? -36.963 -23.596 -21.555 1.00 21.16 456 LYS A O 1
ATOM 3451 N N . VAL A 1 455 ? -35.380 -22.300 -22.482 1.00 19.91 457 VAL A N 1
ATOM 3452 C CA . VAL A 1 455 ? -34.496 -22.329 -21.293 1.00 19.83 457 VAL A CA 1
ATOM 3453 C C . VAL A 1 455 ? -35.125 -21.596 -20.111 1.00 19.61 457 VAL A C 1
ATOM 3454 O O . VAL A 1 455 ? -35.037 -22.082 -18.986 1.00 21.06 457 VAL A O 1
ATOM 3458 N N . ALA A 1 456 ? -35.754 -20.441 -20.359 1.00 19.33 458 ALA A N 1
ATOM 3459 C CA . ALA A 1 456 ? -36.389 -19.685 -19.291 1.00 20.00 458 ALA A CA 1
ATOM 3460 C C . ALA A 1 456 ? -37.446 -20.546 -18.617 1.00 20.47 458 ALA A C 1
ATOM 3461 O O . ALA A 1 456 ? -37.563 -20.508 -17.395 1.00 20.60 458 ALA A O 1
ATOM 3463 N N . ASP A 1 457 ? -38.235 -21.286 -19.409 1.00 20.65 459 ASP A N 1
ATOM 3464 C CA . ASP A 1 457 ? -39.309 -22.102 -18.826 1.00 20.91 459 ASP A CA 1
ATOM 3465 C C . ASP A 1 457 ? -38.703 -23.186 -17.970 1.00 20.56 459 ASP A C 1
ATOM 3466 O O . ASP A 1 457 ? -39.200 -23.463 -16.877 1.00 21.84 459 ASP A O 1
ATOM 3471 N N . VAL A 1 458 ? -37.622 -23.804 -18.432 1.00 19.89 460 VAL A N 1
ATOM 3472 C CA . VAL A 1 458 ? -36.952 -24.831 -17.601 1.00 20.03 460 VAL A CA 1
ATOM 3473 C C . VAL A 1 458 ? -36.348 -24.196 -16.340 1.00 20.02 460 VAL A C 1
ATOM 3474 O O . VAL A 1 458 ? -36.559 -24.695 -15.230 1.00 21.03 460 VAL A O 1
ATOM 3478 N N . PHE A 1 459 ? -35.626 -23.098 -16.502 1.00 19.53 461 PHE A N 1
ATOM 3479 C CA . PHE A 1 459 ? -35.016 -22.447 -15.349 1.00 18.61 461 PHE A CA 1
ATOM 3480 C C . PHE A 1 459 ? -36.035 -22.137 -14.217 1.00 19.03 461 PHE A C 1
ATOM 3481 O O . PHE A 1 459 ? -35.787 -22.449 -13.062 1.00 17.72 461 PHE A O 1
ATOM 3489 N N . TYR A 1 460 ? -37.123 -21.431 -14.539 1.00 18.69 462 TYR A N 1
ATOM 3490 C CA . TYR A 1 460 ? -38.076 -21.067 -13.478 1.00 19.67 462 TYR A CA 1
ATOM 3491 C C . TYR A 1 460 ? -38.746 -22.307 -12.850 1.00 19.62 462 TYR A C 1
ATOM 3492 O O . TYR A 1 460 ? -38.995 -22.336 -11.646 1.00 19.25 462 TYR A O 1
ATOM 3501 N N . GLU A 1 461 ? -38.966 -23.339 -13.659 1.00 20.80 463 GLU A N 1
ATOM 3502 C CA . GLU A 1 461 ? -39.522 -24.610 -13.186 1.00 21.58 463 GLU A CA 1
ATOM 3503 C C . GLU A 1 461 ? -38.530 -25.326 -12.274 1.00 21.91 463 GLU A C 1
ATOM 3504 O O . GLU A 1 461 ? -38.928 -25.852 -11.226 1.00 22.48 463 GLU A O 1
ATOM 3510 N N . LYS A 1 462 ? -37.258 -25.382 -12.676 1.00 20.84 464 LYS A N 1
ATOM 3511 C CA . LYS A 1 462 ? -36.225 -26.000 -11.853 1.00 20.57 464 LYS A CA 1
ATOM 3512 C C . LYS A 1 462 ? -35.973 -25.216 -10.541 1.00 20.33 464 LYS A C 1
ATOM 3513 O O . LYS A 1 462 ? -35.740 -25.828 -9.522 1.00 19.61 464 LYS A O 1
ATOM 3519 N N . GLN A 1 463 ? -36.047 -23.894 -10.575 1.00 19.75 465 GLN A N 1
ATOM 3520 C CA . GLN A 1 463 ? -35.939 -23.103 -9.330 1.00 20.47 465 GLN A CA 1
ATOM 3521 C C . GLN A 1 463 ? -37.050 -23.472 -8.317 1.00 21.55 465 GLN A C 1
ATOM 3522 O O . GLN A 1 463 ? -36.797 -23.641 -7.126 1.00 21.85 465 GLN A O 1
ATOM 3528 N N . LYS A 1 464 ? -38.271 -23.623 -8.823 1.00 22.09 466 LYS A N 1
ATOM 3529 C CA . LYS A 1 464 ? -39.407 -24.109 -8.044 1.00 23.76 466 LYS A CA 1
ATOM 3530 C C . LYS A 1 464 ? -39.192 -25.552 -7.491 1.00 24.16 466 LYS A C 1
ATOM 3531 O O . LYS A 1 464 ? -39.465 -25.804 -6.301 1.00 23.62 466 LYS A O 1
ATOM 3537 N N . GLU A 1 465 ? -38.700 -26.486 -8.314 1.00 23.75 467 GLU A N 1
ATOM 3538 C CA . GLU A 1 465 ? -38.422 -27.848 -7.846 1.00 24.53 467 GLU A CA 1
ATOM 3539 C C . GLU A 1 465 ? -37.422 -27.869 -6.703 1.00 24.03 467 GLU A C 1
ATOM 3540 O O . GLU A 1 465 ? -37.494 -28.724 -5.805 1.00 23.68 467 GLU A O 1
ATOM 3546 N N . VAL A 1 466 ? -36.451 -26.977 -6.768 1.00 22.94 468 VAL A N 1
ATOM 3547 C CA . VAL A 1 466 ? -35.395 -26.996 -5.760 1.00 21.93 468 VAL A CA 1
ATOM 3548 C C . VAL A 1 466 ? -35.824 -26.327 -4.447 1.00 22.24 468 VAL A C 1
ATOM 3549 O O . VAL A 1 466 ? -35.477 -26.842 -3.360 1.00 22.56 468 VAL A O 1
ATOM 3553 N N . PHE A 1 467 ? -36.533 -25.186 -4.530 1.00 21.21 469 PHE A N 1
ATOM 3554 C CA . PHE A 1 467 ? -36.861 -24.380 -3.330 1.00 21.68 469 PHE A CA 1
ATOM 3555 C C . PHE A 1 467 ? -38.354 -24.172 -3.040 1.00 22.85 469 PHE A C 1
ATOM 3556 O O . PHE A 1 467 ? -38.694 -23.681 -1.957 1.00 22.79 469 PHE A O 1
ATOM 3564 N N . GLY A 1 468 ? -39.225 -24.457 -3.999 1.00 22.90 470 GLY A N 1
ATOM 3565 C CA . GLY A 1 468 ? -40.676 -24.248 -3.802 1.00 24.57 470 GLY A CA 1
ATOM 3566 C C . GLY A 1 468 ? -41.027 -22.793 -4.008 1.00 25.79 470 GLY A C 1
ATOM 3567 O O . GLY A 1 468 ? -40.175 -22.019 -4.428 1.00 24.84 470 GLY A O 1
ATOM 3568 N N . ASP A 1 469 ? -42.274 -22.407 -3.712 1.00 26.61 471 ASP A N 1
ATOM 3569 C CA . ASP A 1 469 ? -42.739 -21.049 -3.942 1.00 27.44 471 ASP A CA 1
ATOM 3570 C C . ASP A 1 469 ? -42.441 -20.192 -2.732 1.00 26.24 471 ASP A C 1
ATOM 3571 O O . ASP A 1 469 ? -43.314 -20.005 -1.880 1.00 26.70 471 ASP A O 1
ATOM 3576 N N . VAL A 1 470 ? -41.251 -19.617 -2.659 1.00 24.40 472 VAL A N 1
ATOM 3577 C CA . VAL A 1 470 ? -40.862 -18.947 -1.448 1.00 22.51 472 VAL A CA 1
ATOM 3578 C C . VAL A 1 470 ? -40.899 -17.447 -1.557 1.00 22.14 472 VAL A C 1
ATOM 3579 O O . VAL A 1 470 ? -40.700 -16.757 -0.563 1.00 21.97 472 VAL A O 1
ATOM 3583 N N . THR A 1 471 ? -41.150 -16.918 -2.758 1.00 21.26 473 THR A N 1
ATOM 3584 C CA . THR A 1 471 ? -41.077 -15.490 -2.932 1.00 20.62 473 THR A CA 1
ATOM 3585 C C . THR A 1 471 ? -41.707 -15.042 -4.238 1.00 20.98 473 THR A C 1
ATOM 3586 O O . THR A 1 471 ? -41.822 -15.837 -5.192 1.00 20.98 473 THR A O 1
ATOM 3590 N N . ASN A 1 472 ? -42.043 -13.756 -4.287 1.00 20.60 474 ASN A N 1
ATOM 3591 C CA . ASN A 1 472 ? -42.457 -13.116 -5.531 1.00 21.60 474 ASN A CA 1
ATOM 3592 C C . ASN A 1 472 ? -41.366 -12.236 -6.127 1.00 20.53 474 ASN A C 1
ATOM 3593 O O . ASN A 1 472 ? -41.638 -11.574 -7.127 1.00 19.89 474 ASN A O 1
ATOM 3598 N N . PHE A 1 473 ? -40.183 -12.158 -5.488 1.00 18.73 475 PHE A N 1
ATOM 3599 C CA . PHE A 1 473 ? -39.119 -11.239 -5.948 1.00 18.81 475 PHE A CA 1
ATOM 3600 C C . PHE A 1 473 ? -37.968 -12.033 -6.565 1.00 18.42 475 PHE A C 1
ATOM 3601 O O . PHE A 1 473 ? -37.438 -12.968 -5.944 1.00 19.19 475 PHE A O 1
ATOM 3609 N N . TYR A 1 474 ? -37.588 -11.629 -7.775 1.00 18.02 476 TYR A N 1
ATOM 3610 C CA . TYR A 1 474 ? -36.551 -12.303 -8.575 1.00 17.41 476 TYR A CA 1
ATOM 3611 C C . TYR A 1 474 ? -35.569 -11.270 -9.116 1.00 17.65 476 TYR A C 1
ATOM 3612 O O . TYR A 1 474 ? -35.994 -10.250 -9.652 1.00 17.43 476 TYR A O 1
ATOM 3621 N N . GLY A 1 475 ? -34.261 -11.536 -9.008 1.00 17.51 477 GLY A N 1
ATOM 3622 C CA . GLY A 1 475 ? -33.274 -10.566 -9.493 1.00 17.91 477 GLY A CA 1
ATOM 3623 C C . GLY A 1 475 ? -32.462 -11.093 -10.679 1.00 17.63 477 GLY A C 1
ATOM 3624 O O . GLY A 1 475 ? -32.030 -12.246 -10.672 1.00 17.62 477 GLY A O 1
ATOM 3625 N N . VAL A 1 476 ? -32.268 -10.255 -11.700 1.00 17.07 478 VAL A N 1
ATOM 3626 C CA . VAL A 1 476 ? -31.411 -10.621 -12.814 1.00 17.47 478 VAL A CA 1
ATOM 3627 C C . VAL A 1 476 ? -31.087 -9.288 -13.476 1.00 18.14 478 VAL A C 1
ATOM 3628 O O . VAL A 1 476 ? -31.908 -8.352 -13.408 1.00 19.52 478 VAL A O 1
ATOM 3632 N N . ASP A 1 477 ? -29.886 -9.197 -14.072 1.00 17.95 479 ASP A N 1
ATOM 3633 C CA . ASP A 1 477 ? -29.289 -7.951 -14.524 1.00 17.09 479 ASP A CA 1
ATOM 3634 C C . ASP A 1 477 ? -28.487 -8.224 -15.811 1.00 18.14 479 ASP A C 1
ATOM 3635 O O . ASP A 1 477 ? -27.237 -8.212 -15.779 1.00 17.99 479 ASP A O 1
ATOM 3640 N N . PRO A 1 478 ? -29.195 -8.435 -16.936 1.00 18.59 480 PRO A N 1
ATOM 3641 C CA . PRO A 1 478 ? -28.476 -8.551 -18.231 1.00 18.51 480 PRO A CA 1
ATOM 3642 C C . PRO A 1 478 ? -27.635 -7.252 -18.484 1.00 18.29 480 PRO A C 1
ATOM 3643 O O . PRO A 1 478 ? -27.986 -6.180 -17.983 1.00 18.87 480 PRO A O 1
ATOM 3647 N N . PHE A 1 479 ? -26.543 -7.363 -19.242 1.00 18.20 481 PHE A N 1
ATOM 3648 C CA . PHE A 1 479 ? -25.703 -6.229 -19.631 1.00 17.75 481 PHE A CA 1
ATOM 3649 C C . PHE A 1 479 ? -25.089 -5.479 -18.459 1.00 18.83 481 PHE A C 1
ATOM 3650 O O . PHE A 1 479 ? -24.887 -4.273 -18.521 1.00 19.35 481 PHE A O 1
ATOM 3658 N N . HIS A 1 480 ? -24.787 -6.196 -17.389 1.00 17.45 482 HIS A N 1
ATOM 3659 C CA . HIS A 1 480 ? -24.223 -5.536 -16.213 1.00 17.03 482 HIS A CA 1
ATOM 3660 C C . HIS A 1 480 ? -22.718 -5.345 -16.428 1.00 16.73 482 HIS A C 1
ATOM 3661 O O . HIS A 1 480 ? -21.985 -6.331 -16.689 1.00 17.30 482 HIS A O 1
ATOM 3668 N N . GLN A 1 481 ? -22.298 -4.079 -16.374 1.00 16.04 483 GLN A N 1
ATOM 3669 C CA . GLN A 1 481 ? -20.939 -3.644 -16.612 1.00 17.02 483 GLN A CA 1
ATOM 3670 C C . GLN A 1 481 ? -20.414 -4.157 -17.975 1.00 18.45 483 GLN A C 1
ATOM 3671 O O . GLN A 1 481 ? -19.231 -4.461 -18.105 1.00 18.24 483 GLN A O 1
ATOM 3677 N N . GLY A 1 482 ? -21.304 -4.274 -18.951 1.00 18.48 484 GLY A N 1
ATOM 3678 C CA . GLY A 1 482 ? -20.894 -4.465 -20.343 1.00 19.41 484 GLY A CA 1
ATOM 3679 C C . GLY A 1 482 ? -21.785 -5.421 -21.065 1.00 19.01 484 GLY A C 1
ATOM 3680 O O . GLY A 1 482 ? -22.999 -5.309 -20.981 1.00 21.84 484 GLY A O 1
ATOM 3681 N N . GLY A 1 483 ? -21.202 -6.358 -21.804 1.00 18.99 485 GLY A N 1
ATOM 3682 C CA . GLY A 1 483 ? -21.988 -7.250 -22.635 1.00 18.08 485 GLY A CA 1
ATOM 3683 C C . GLY A 1 483 ? -22.336 -6.595 -23.965 1.00 19.05 485 GLY A C 1
ATOM 3684 O O . GLY A 1 483 ? -21.672 -5.645 -24.406 1.00 20.22 485 GLY A O 1
ATOM 3685 N N . ASN A 1 484 ? -23.381 -7.091 -24.622 1.00 19.04 486 ASN A N 1
ATOM 3686 C CA . ASN A 1 484 ? -23.630 -6.671 -26.010 1.00 18.13 486 ASN A CA 1
ATOM 3687 C C . ASN A 1 484 ? -25.088 -6.987 -26.339 1.00 17.88 486 ASN A C 1
ATOM 3688 O O . ASN A 1 484 ? -25.510 -8.133 -26.244 1.00 18.20 486 ASN A O 1
ATOM 3693 N N . THR A 1 485 ? -25.838 -5.975 -26.736 1.00 17.67 487 THR A N 1
ATOM 3694 C CA . THR A 1 485 ? -27.249 -6.172 -27.088 1.00 18.28 487 THR A CA 1
ATOM 3695 C C . THR A 1 485 ? -27.447 -6.717 -28.528 1.00 18.30 487 THR A C 1
ATOM 3696 O O . THR A 1 485 ? -28.583 -6.937 -28.958 1.00 18.63 487 THR A O 1
ATOM 3700 N N . GLY A 1 486 ? -26.363 -6.909 -29.258 1.00 18.12 488 GLY A N 1
ATOM 3701 C CA . GLY A 1 486 ? -26.453 -7.479 -30.637 1.00 17.86 488 GLY A CA 1
ATOM 3702 C C . GLY A 1 486 ? -27.311 -6.605 -31.557 1.00 17.65 488 GLY A C 1
ATOM 3703 O O . GLY A 1 486 ? -27.167 -5.390 -31.558 1.00 17.87 488 GLY A O 1
ATOM 3704 N N . ASP A 1 487 ? -28.234 -7.223 -32.287 1.00 18.81 489 ASP A N 1
ATOM 3705 C CA . ASP A 1 487 ? -29.146 -6.495 -33.213 1.00 19.21 489 ASP A CA 1
ATOM 3706 C C . ASP A 1 487 ? -30.431 -6.071 -32.489 1.00 19.76 489 ASP A C 1
ATOM 3707 O O . ASP A 1 487 ? -31.379 -5.514 -33.082 1.00 19.86 489 ASP A O 1
ATOM 3712 N N . LEU A 1 488 ? -30.500 -6.395 -31.207 1.00 19.48 490 LEU A N 1
ATOM 3713 C CA . LEU A 1 488 ? -31.820 -6.404 -30.537 1.00 20.10 490 LEU A CA 1
ATOM 3714 C C . LEU A 1 488 ? -32.258 -5.028 -30.025 1.00 20.48 490 LEU A C 1
ATOM 3715 O O . LEU A 1 488 ? -31.425 -4.155 -29.706 1.00 21.15 490 LEU A O 1
ATOM 3720 N N . ASP A 1 489 ? -33.574 -4.829 -29.967 1.00 21.66 491 ASP A N 1
ATOM 3721 C CA . ASP A 1 489 ? -34.158 -3.597 -29.451 1.00 23.46 491 ASP A CA 1
ATOM 3722 C C . ASP A 1 489 ? -34.064 -3.644 -27.897 1.00 22.83 491 ASP A C 1
ATOM 3723 O O . ASP A 1 489 ? -34.490 -4.601 -27.285 1.00 22.76 491 ASP A O 1
ATOM 3728 N N . ASN A 1 490 ? -33.452 -2.639 -27.293 1.00 22.80 492 ASN A N 1
ATOM 3729 C CA . ASN A 1 490 ? -33.298 -2.553 -25.837 1.00 23.69 492 ASN A CA 1
ATOM 3730 C C . ASN A 1 490 ? -34.592 -2.710 -25.004 1.00 23.28 492 ASN A C 1
ATOM 3731 O O . ASN A 1 490 ? -34.626 -3.509 -24.051 1.00 22.21 492 ASN A O 1
ATOM 3736 N N . GLY A 1 491 ? -35.642 -1.957 -25.339 1.00 22.43 493 GLY A N 1
ATOM 3737 C CA . GLY A 1 491 ? -36.919 -2.063 -24.600 1.00 23.55 493 GLY A CA 1
ATOM 3738 C C . GLY A 1 491 ? -37.572 -3.427 -24.746 1.00 23.99 493 GLY A C 1
ATOM 3739 O O . GLY A 1 491 ? -38.001 -4.062 -23.773 1.00 24.28 493 GLY A O 1
ATOM 3740 N N . LYS A 1 492 ? -37.592 -3.914 -25.977 1.00 23.16 494 LYS A N 1
ATOM 3741 C CA . LYS A 1 492 ? -38.156 -5.198 -26.247 1.00 22.99 494 LYS A CA 1
ATOM 3742 C C . LYS A 1 492 ? -37.510 -6.334 -25.441 1.00 21.62 494 LYS A C 1
ATOM 3743 O O . LYS A 1 492 ? -38.218 -7.213 -24.950 1.00 20.74 494 LYS A O 1
ATOM 3749 N N . ILE A 1 493 ? -36.186 -6.305 -25.295 1.00 20.58 495 ILE A N 1
ATOM 3750 C CA . ILE A 1 493 ? -35.481 -7.270 -24.439 1.00 18.81 495 ILE A CA 1
ATOM 3751 C C . ILE A 1 493 ? -36.112 -7.244 -23.017 1.00 19.31 495 ILE A C 1
ATOM 3752 O O . ILE A 1 493 ? -36.426 -8.308 -22.476 1.00 17.99 495 ILE A O 1
ATOM 3757 N N . TYR A 1 494 ? -36.243 -6.057 -22.424 1.00 19.58 496 TYR A N 1
ATOM 3758 C CA . TYR A 1 494 ? -36.812 -5.940 -21.034 1.00 21.27 496 TYR A CA 1
ATOM 3759 C C . TYR A 1 494 ? -38.278 -6.339 -20.926 1.00 21.23 496 TYR A C 1
ATOM 3760 O O . TYR A 1 494 ? -38.698 -7.024 -19.983 1.00 22.51 496 TYR A O 1
ATOM 3769 N N . GLU A 1 495 ? -39.059 -5.945 -21.913 1.00 21.04 497 GLU A N 1
ATOM 3770 C CA . GLU A 1 495 ? -40.427 -6.367 -21.971 1.00 20.65 497 GLU A CA 1
ATOM 3771 C C . GLU A 1 495 ? -40.564 -7.865 -21.907 1.00 20.13 497 GLU A C 1
ATOM 3772 O O . GLU A 1 495 ? -41.353 -8.401 -21.126 1.00 19.31 497 GLU A O 1
ATOM 3778 N N . ILE A 1 496 ? -39.794 -8.559 -22.739 1.00 20.27 498 ILE A N 1
ATOM 3779 C CA . ILE A 1 496 ? -39.932 -10.000 -22.886 1.00 19.86 498 ILE A CA 1
ATOM 3780 C C . ILE A 1 496 ? -39.381 -10.761 -21.653 1.00 19.88 498 ILE A C 1
ATOM 3781 O O . ILE A 1 496 ? -40.004 -11.712 -21.160 1.00 17.90 498 ILE A O 1
ATOM 3786 N N . ILE A 1 497 ? -38.258 -10.301 -21.100 1.00 18.89 499 ILE A N 1
ATOM 3787 C CA . ILE A 1 497 ? -37.751 -10.933 -19.855 1.00 18.55 499 ILE A CA 1
ATOM 3788 C C . ILE A 1 497 ? -38.774 -10.758 -18.717 1.00 19.06 499 ILE A C 1
ATOM 3789 O O . ILE A 1 497 ? -39.038 -11.701 -17.961 1.00 19.67 499 ILE A O 1
ATOM 3794 N N . GLN A 1 498 ? -39.309 -9.542 -18.587 1.00 19.13 500 GLN A N 1
ATOM 3795 C CA . GLN A 1 498 ? -40.317 -9.279 -17.557 1.00 19.37 500 GLN A CA 1
ATOM 3796 C C . GLN A 1 498 ? -41.552 -10.147 -17.788 1.00 19.06 500 GLN A C 1
ATOM 3797 O O . GLN A 1 498 ? -42.092 -10.772 -16.854 1.00 19.85 500 GLN A O 1
ATOM 3803 N N . ASN A 1 499 ? -42.014 -10.209 -19.032 1.00 19.83 501 ASN A N 1
ATOM 3804 C CA . ASN A 1 499 ? -43.206 -10.989 -19.329 1.00 20.13 501 ASN A CA 1
ATOM 3805 C C . ASN A 1 499 ? -43.040 -12.459 -19.002 1.00 20.20 501 ASN A C 1
ATOM 3806 O O . ASN A 1 499 ? -43.969 -13.109 -18.480 1.00 19.45 501 ASN A O 1
ATOM 3811 N N . LYS A 1 500 ? -41.863 -12.991 -19.325 1.00 18.59 502 LYS A N 1
ATOM 3812 C CA . LYS A 1 500 ? -41.524 -14.379 -19.028 1.00 19.91 502 LYS A CA 1
ATOM 3813 C C . LYS A 1 500 ? -41.482 -14.677 -17.503 1.00 20.78 502 LYS A C 1
ATOM 3814 O O . LYS A 1 500 ? -41.950 -15.743 -17.034 1.00 21.89 502 LYS A O 1
ATOM 3820 N N . MET A 1 501 ? -40.909 -13.753 -16.731 1.00 20.34 503 MET A N 1
ATOM 3821 C CA . MET A 1 501 ? -40.896 -13.907 -15.283 1.00 19.98 503 MET A CA 1
ATOM 3822 C C . MET A 1 501 ? -42.348 -13.974 -14.737 1.00 20.66 503 MET A C 1
ATOM 3823 O O . MET A 1 501 ? -42.681 -14.799 -13.846 1.00 20.41 503 MET A O 1
ATOM 3828 N N . ILE A 1 502 ? -43.203 -13.094 -15.263 1.00 21.05 504 ILE A N 1
ATOM 3829 C CA . ILE A 1 502 ? -44.586 -12.969 -14.802 1.00 22.36 504 ILE A CA 1
ATOM 3830 C C . ILE A 1 502 ? -45.411 -14.187 -15.205 1.00 23.64 504 ILE A C 1
ATOM 3831 O O . ILE A 1 502 ? -46.294 -14.645 -14.443 1.00 23.70 504 ILE A O 1
ATOM 3836 N N . GLU A 1 503 ? -45.080 -14.765 -16.362 1.00 23.05 505 GLU A N 1
ATOM 3837 C CA . GLU A 1 503 ? -45.727 -15.996 -16.797 1.00 22.91 505 GLU A CA 1
ATOM 3838 C C . GLU A 1 503 ? -45.540 -17.101 -15.747 1.00 23.96 505 GLU A C 1
ATOM 3839 O O . GLU A 1 503 ? -46.455 -17.895 -15.498 1.00 23.47 505 GLU A O 1
ATOM 3845 N N . HIS A 1 504 ? -44.369 -17.149 -15.108 1.00 22.30 506 HIS A N 1
ATOM 3846 C CA . HIS A 1 504 ? -44.156 -18.174 -14.128 1.00 23.02 506 HIS A CA 1
ATOM 3847 C C . HIS A 1 504 ? -44.561 -17.851 -12.681 1.00 23.41 506 HIS A C 1
ATOM 3848 O O . HIS A 1 504 ? -44.632 -18.756 -11.862 1.00 24.43 506 HIS A O 1
ATOM 3855 N N . ASP A 1 505 ? -44.803 -16.577 -12.401 1.00 21.94 507 ASP A N 1
ATOM 3856 C CA . ASP A 1 505 ? -45.280 -16.092 -11.106 1.00 22.67 507 ASP A CA 1
ATOM 3857 C C . ASP A 1 505 ? -46.081 -14.832 -11.403 1.00 22.09 507 ASP A C 1
ATOM 3858 O O . ASP A 1 505 ? -45.516 -13.771 -11.700 1.00 20.77 507 ASP A O 1
ATOM 3863 N N . ASN A 1 506 ? -47.404 -14.951 -11.386 1.00 21.87 508 ASN A N 1
ATOM 3864 C CA . ASN A 1 506 ? -48.223 -13.783 -11.794 1.00 24.06 508 ASN A CA 1
ATOM 3865 C C . ASN A 1 506 ? -47.967 -12.569 -10.947 1.00 22.31 508 ASN A C 1
ATOM 3866 O O . ASN A 1 506 ? -48.234 -11.459 -11.384 1.00 21.84 508 ASN A O 1
ATOM 3871 N N . ASP A 1 507 ? -47.438 -12.773 -9.736 1.00 22.12 509 ASP A N 1
ATOM 3872 C CA . ASP A 1 507 ? -47.190 -11.650 -8.812 1.00 22.64 509 ASP A CA 1
ATOM 3873 C C . ASP A 1 507 ? -45.704 -11.253 -8.788 1.00 22.73 509 ASP A C 1
ATOM 3874 O O . ASP A 1 507 ? -45.268 -10.517 -7.890 1.00 22.24 509 ASP A O 1
ATOM 3879 N N . ALA A 1 508 ? -44.939 -11.694 -9.794 1.00 21.95 510 ALA A N 1
ATOM 3880 C CA . ALA A 1 508 ? -43.476 -11.426 -9.847 1.00 21.71 510 ALA A CA 1
ATOM 3881 C C . ALA A 1 508 ? -43.111 -9.958 -9.762 1.00 21.43 510 ALA A C 1
ATOM 3882 O O . ALA A 1 508 ? -43.813 -9.095 -10.323 1.00 20.40 510 ALA A O 1
ATOM 3884 N N . VAL A 1 509 ? -42.035 -9.647 -9.031 1.00 19.90 511 VAL A N 1
ATOM 3885 C CA . VAL A 1 509 ? -41.461 -8.316 -9.132 1.00 18.86 511 VAL A CA 1
ATOM 3886 C C . VAL A 1 509 ? -39.977 -8.508 -9.506 1.00 19.41 511 VAL A C 1
ATOM 3887 O O . VAL A 1 509 ? -39.233 -9.230 -8.810 1.00 17.88 511 VAL A O 1
ATOM 3891 N N . TRP A 1 510 ? -39.574 -7.896 -10.623 1.00 18.14 512 TRP A N 1
ATOM 3892 C CA . TRP A 1 510 ? -38.225 -8.064 -11.140 1.00 16.95 512 TRP A CA 1
ATOM 3893 C C . TRP A 1 510 ? -37.395 -6.991 -10.455 1.00 17.28 512 TRP A C 1
ATOM 3894 O O . TRP A 1 510 ? -37.633 -5.800 -10.657 1.00 16.83 512 TRP A O 1
ATOM 3905 N N . VAL A 1 511 ? -36.444 -7.422 -9.627 1.00 16.68 513 VAL A N 1
ATOM 3906 C CA . VAL A 1 511 ? -35.587 -6.509 -8.889 1.00 16.61 513 VAL A CA 1
ATOM 3907 C C . VAL A 1 511 ? -34.342 -6.237 -9.722 1.00 17.97 513 VAL A C 1
ATOM 3908 O O . VAL A 1 511 ? -33.666 -7.201 -10.170 1.00 16.57 513 VAL A O 1
ATOM 3912 N N . ILE A 1 512 ? -34.030 -4.962 -9.935 1.00 17.08 514 ILE A N 1
ATOM 3913 C CA . ILE A 1 512 ? -33.002 -4.623 -10.943 1.00 18.44 514 ILE A CA 1
ATOM 3914 C C . ILE A 1 512 ? -32.004 -3.674 -10.338 1.00 17.70 514 ILE A C 1
ATOM 3915 O O . ILE A 1 512 ? -32.398 -2.700 -9.694 1.00 19.67 514 ILE A O 1
ATOM 3920 N N . GLN A 1 513 ? -30.721 -3.923 -10.550 1.00 16.82 515 GLN A N 1
ATOM 3921 C CA . GLN A 1 513 ? -29.704 -3.016 -10.044 1.00 17.12 515 GLN A CA 1
ATOM 3922 C C . GLN A 1 513 ? -29.583 -1.799 -10.963 1.00 17.98 515 GLN A C 1
ATOM 3923 O O . GLN A 1 513 ? -29.429 -1.945 -12.190 1.00 18.00 515 GLN A O 1
ATOM 3929 N N . ASN A 1 514 ? -29.616 -0.610 -10.396 1.00 17.59 516 ASN A N 1
ATOM 3930 C CA . ASN A 1 514 ? -29.271 0.566 -11.213 1.00 18.48 516 ASN A CA 1
ATOM 3931 C C . ASN A 1 514 ? -27.829 0.973 -10.955 1.00 18.74 516 ASN A C 1
ATOM 3932 O O . ASN A 1 514 ? -27.491 1.432 -9.839 1.00 19.79 516 ASN A O 1
ATOM 3937 N N . TRP A 1 515 ? -26.956 0.787 -11.951 1.00 18.40 517 TRP A N 1
ATOM 3938 C CA . TRP A 1 515 ? -25.510 1.041 -11.758 1.00 18.78 517 TRP A CA 1
ATOM 3939 C C . TRP A 1 515 ? -24.864 1.599 -13.044 1.00 20.26 517 TRP A C 1
ATOM 3940 O O . TRP A 1 515 ? -25.011 1.008 -14.107 1.00 20.67 517 TRP A O 1
ATOM 3951 N N . GLN A 1 516 ? -24.191 2.735 -12.926 1.00 21.85 518 GLN A N 1
ATOM 3952 C CA . GLN A 1 516 ? -23.455 3.361 -14.024 1.00 24.75 518 GLN A CA 1
ATOM 3953 C C . GLN A 1 516 ? -24.304 3.454 -15.296 1.00 26.39 518 GLN A C 1
ATOM 3954 O O . GLN A 1 516 ? -23.861 3.007 -16.383 1.00 27.13 518 GLN A O 1
ATOM 3960 N N . GLY A 1 517 ? -25.526 3.980 -15.106 1.00 27.52 519 GLY A N 1
ATOM 3961 C CA . GLY A 1 517 ? -26.577 4.055 -16.135 1.00 27.40 519 GLY A CA 1
ATOM 3962 C C . GLY A 1 517 ? -27.051 2.797 -16.844 1.00 27.36 519 GLY A C 1
ATOM 3963 O O . GLY A 1 517 ? -27.650 2.894 -17.921 1.00 27.49 519 GLY A O 1
ATOM 3964 N N . ASN A 1 518 ? -26.786 1.615 -16.293 1.00 24.66 520 ASN A N 1
ATOM 3965 C CA . ASN A 1 518 ? -27.489 0.420 -16.741 1.00 23.64 520 ASN A CA 1
ATOM 3966 C C . ASN A 1 518 ? -28.567 0.165 -15.684 1.00 22.72 520 ASN A C 1
ATOM 3967 O O . ASN A 1 518 ? -28.278 0.257 -14.492 1.00 23.25 520 ASN A O 1
ATOM 3972 N N . PRO A 1 519 ? -29.797 -0.159 -16.100 1.00 22.05 521 PRO A N 1
ATOM 3973 C CA . PRO A 1 519 ? -30.239 -0.175 -17.479 1.00 21.63 521 PRO A CA 1
ATOM 3974 C C . PRO A 1 519 ? -30.585 1.246 -17.904 1.00 22.40 521 PRO A C 1
ATOM 3975 O O . PRO A 1 519 ? -31.162 2.013 -17.120 1.00 22.40 521 PRO A O 1
ATOM 3979 N N . SER A 1 520 ? -30.237 1.576 -19.146 1.00 22.35 522 SER A N 1
ATOM 3980 C CA . SER A 1 520 ? -30.562 2.842 -19.748 1.00 22.75 522 SER A CA 1
ATOM 3981 C C . SER A 1 520 ? -32.062 3.098 -19.745 1.00 23.16 522 SER A C 1
ATOM 3982 O O . SER A 1 520 ? -32.898 2.178 -19.600 1.00 22.83 522 SER A O 1
ATOM 3985 N N . ASN A 1 521 ? -32.422 4.362 -19.905 1.00 22.85 523 ASN A N 1
ATOM 3986 C CA . ASN A 1 521 ? -33.858 4.696 -20.022 1.00 23.83 523 ASN A CA 1
ATOM 3987 C C . ASN A 1 521 ? -34.609 3.896 -21.086 1.00 22.97 523 ASN A C 1
ATOM 3988 O O . ASN A 1 521 ? -35.713 3.462 -20.831 1.00 22.92 523 ASN A O 1
ATOM 3993 N N A ASN A 1 522 ? -34.000 3.688 -22.258 0.50 23.40 524 ASN A N 1
ATOM 3994 N N B ASN A 1 522 ? -34.001 3.704 -22.258 0.50 22.84 524 ASN A N 1
ATOM 3995 C CA A ASN A 1 522 ? -34.656 2.890 -23.315 0.50 23.64 524 ASN A CA 1
ATOM 3996 C CA B ASN A 1 522 ? -34.616 2.897 -23.324 0.50 22.65 524 ASN A CA 1
ATOM 3997 C C A ASN A 1 522 ? -34.913 1.430 -22.915 0.50 22.70 524 ASN A C 1
ATOM 3998 C C B ASN A 1 522 ? -34.924 1.458 -22.884 0.50 22.09 524 ASN A C 1
ATOM 3999 O O A ASN A 1 522 ? -35.938 0.838 -23.293 0.50 21.77 524 ASN A O 1
ATOM 4000 O O B ASN A 1 522 ? -35.980 0.896 -23.228 0.50 21.22 524 ASN A O 1
ATOM 4009 N N . LYS A 1 523 ? -34.015 0.861 -22.107 1.00 21.35 525 LYS A N 1
ATOM 4010 C CA . LYS A 1 523 ? -34.263 -0.463 -21.541 1.00 20.36 525 LYS A CA 1
ATOM 4011 C C . LYS A 1 523 ? -35.428 -0.398 -20.546 1.00 20.86 525 LYS A C 1
ATOM 4012 O O . LYS A 1 523 ? -36.367 -1.208 -20.617 1.00 19.98 525 LYS A O 1
ATOM 4018 N N . LEU A 1 524 ? -35.386 0.591 -19.641 1.00 20.79 526 LEU A N 1
ATOM 4019 C CA . LEU A 1 524 ? -36.380 0.659 -18.548 1.00 22.19 526 LEU A CA 1
ATOM 4020 C C . LEU A 1 524 ? -37.772 0.941 -19.083 1.00 23.66 526 LEU A C 1
ATOM 4021 O O . LEU A 1 524 ? -38.782 0.459 -18.521 1.00 23.57 526 LEU A O 1
ATOM 4026 N N . GLU A 1 525 ? -37.826 1.687 -20.184 1.00 23.72 527 GLU A N 1
ATOM 4027 C CA . GLU A 1 525 ? -39.111 1.945 -20.831 1.00 25.20 527 GLU A CA 1
ATOM 4028 C C . GLU A 1 525 ? -39.753 0.694 -21.456 1.00 24.57 527 GLU A C 1
ATOM 4029 O O . GLU A 1 525 ? -40.913 0.714 -21.764 1.00 25.39 527 GLU A O 1
ATOM 4035 N N . GLY A 1 526 ? -39.014 -0.400 -21.601 1.00 24.81 528 GLY A N 1
ATOM 4036 C CA . GLY A 1 526 ? -39.564 -1.653 -22.096 1.00 24.34 528 GLY A CA 1
ATOM 4037 C C . GLY A 1 526 ? -40.378 -2.378 -21.050 1.00 26.01 528 GLY A C 1
ATOM 4038 O O . GLY A 1 526 ? -41.135 -3.282 -21.380 1.00 26.00 528 GLY A O 1
ATOM 4039 N N . LEU A 1 527 ? -40.285 -1.996 -19.799 1.00 23.93 529 LEU A N 1
ATOM 4040 C CA . LEU A 1 527 ? -41.003 -2.716 -18.785 1.00 24.78 529 LEU A CA 1
ATOM 4041 C C . LEU A 1 527 ? -42.466 -2.268 -18.814 1.00 25.39 529 LEU A C 1
ATOM 4042 O O . LEU A 1 527 ? -42.810 -1.221 -18.356 1.00 26.94 529 LEU A O 1
ATOM 4047 N N . THR A 1 528 ? -43.313 -3.108 -19.372 1.00 25.11 530 THR A N 1
ATOM 4048 C CA . THR A 1 528 ? -44.700 -2.741 -19.581 1.00 25.15 530 THR A CA 1
ATOM 4049 C C . THR A 1 528 ? -45.538 -2.782 -18.288 1.00 24.81 530 THR A C 1
ATOM 4050 O O . THR A 1 528 ? -46.588 -2.124 -18.206 1.00 24.93 530 THR A O 1
ATOM 4054 N N A LYS A 1 529 ? -45.052 -3.523 -17.300 0.50 23.86 531 LYS A N 1
ATOM 4055 N N B LYS A 1 529 ? -45.111 -3.589 -17.316 0.50 24.12 531 LYS A N 1
ATOM 4056 C CA A LYS A 1 529 ? -45.738 -3.677 -16.036 0.50 23.77 531 LYS A CA 1
ATOM 4057 C CA B LYS A 1 529 ? -45.778 -3.656 -16.017 0.50 24.19 531 LYS A CA 1
ATOM 4058 C C A LYS A 1 529 ? -44.892 -3.011 -14.955 0.50 23.62 531 LYS A C 1
ATOM 4059 C C B LYS A 1 529 ? -44.888 -3.003 -14.972 0.50 23.89 531 LYS A C 1
ATOM 4060 O O A LYS A 1 529 ? -44.117 -3.668 -14.276 0.50 23.55 531 LYS A O 1
ATOM 4061 O O B LYS A 1 529 ? -44.081 -3.663 -14.332 0.50 23.81 531 LYS A O 1
ATOM 4072 N N . LYS A 1 530 ? -45.037 -1.693 -14.824 1.00 23.65 532 LYS A N 1
ATOM 4073 C CA . LYS A 1 530 ? -44.117 -0.899 -13.980 1.00 24.68 532 LYS A CA 1
ATOM 4074 C C . LYS A 1 530 ? -44.167 -1.310 -12.504 1.00 25.48 532 LYS A C 1
ATOM 4075 O O . LYS A 1 530 ? -43.137 -1.312 -11.821 1.00 25.38 532 LYS A O 1
ATOM 4081 N N . ASP A 1 531 ? -45.357 -1.663 -12.027 1.00 25.80 533 ASP A N 1
ATOM 4082 C CA . ASP A 1 531 ? -45.527 -2.109 -10.624 1.00 27.28 533 ASP A CA 1
ATOM 4083 C C . ASP A 1 531 ? -44.923 -3.468 -10.372 1.00 25.49 533 ASP A C 1
ATOM 4084 O O . ASP A 1 531 ? -44.912 -3.939 -9.227 1.00 26.14 533 ASP A O 1
ATOM 4089 N N . GLN A 1 532 ? -44.489 -4.146 -11.421 1.00 23.93 534 GLN A N 1
ATOM 4090 C CA . GLN A 1 532 ? -43.878 -5.451 -11.250 1.00 22.23 534 GLN A CA 1
ATOM 4091 C C . GLN A 1 532 ? -42.377 -5.401 -11.592 1.00 22.01 534 GLN A C 1
ATOM 4092 O O . GLN A 1 532 ? -41.774 -6.380 -12.028 1.00 21.29 534 GLN A O 1
ATOM 4098 N N . ALA A 1 533 ? -41.778 -4.246 -11.351 1.00 21.59 535 ALA A N 1
ATOM 4099 C CA . ALA A 1 533 ? -40.329 -4.105 -11.366 1.00 20.75 535 ALA A CA 1
ATOM 4100 C C . ALA A 1 533 ? -40.007 -3.222 -10.189 1.00 20.16 535 ALA A C 1
ATOM 4101 O O . ALA A 1 533 ? -40.854 -2.456 -9.745 1.00 20.75 535 ALA A O 1
ATOM 4103 N N . MET A 1 534 ? -38.782 -3.304 -9.699 1.00 19.26 536 MET A N 1
ATOM 4104 C CA . MET A 1 534 ? -38.349 -2.496 -8.559 1.00 19.57 536 MET A CA 1
ATOM 4105 C C . MET A 1 534 ? -36.857 -2.291 -8.699 1.00 18.45 536 MET A C 1
ATOM 4106 O O . MET A 1 534 ? -36.096 -3.247 -8.715 1.00 19.24 536 MET A O 1
ATOM 4111 N N . VAL A 1 535 ? -36.447 -1.052 -8.837 1.00 18.20 537 VAL A N 1
ATOM 4112 C CA . VAL A 1 535 ? -35.079 -0.761 -9.182 1.00 18.41 537 VAL A CA 1
ATOM 4113 C C . VAL A 1 535 ? -34.318 -0.356 -7.926 1.00 19.37 537 VAL A C 1
ATOM 4114 O O . VAL A 1 535 ? -34.763 0.527 -7.199 1.00 19.31 537 VAL A O 1
ATOM 4118 N N . LEU A 1 536 ? -33.171 -1.002 -7.684 1.00 18.49 538 LEU A N 1
ATOM 4119 C CA . LEU A 1 536 ? -32.285 -0.609 -6.589 1.00 18.19 538 LEU A CA 1
ATOM 4120 C C . LEU A 1 536 ? -31.392 0.544 -7.053 1.00 18.29 538 LEU A C 1
ATOM 4121 O O . LEU A 1 536 ? -30.497 0.338 -7.890 1.00 17.52 538 LEU A O 1
ATOM 4126 N N . ASP A 1 537 ? -31.629 1.743 -6.542 1.00 17.33 539 ASP A N 1
ATOM 4127 C CA . ASP A 1 537 ? -30.665 2.819 -6.787 1.00 19.01 539 ASP A CA 1
ATOM 4128 C C . ASP A 1 537 ? -29.428 2.456 -5.979 1.00 18.57 539 ASP A C 1
ATOM 4129 O O . ASP A 1 537 ? -29.431 2.549 -4.760 1.00 19.32 539 ASP A O 1
ATOM 4134 N N . LEU A 1 538 ? -28.373 1.967 -6.643 1.00 19.31 540 LEU A N 1
ATOM 4135 C CA . LEU A 1 538 ? -27.343 1.231 -5.899 1.00 18.71 540 LEU A CA 1
ATOM 4136 C C . LEU A 1 538 ? -26.490 2.061 -4.956 1.00 18.19 540 LEU A C 1
ATOM 4137 O O . LEU A 1 538 ? -25.973 1.529 -3.967 1.00 17.00 540 LEU A O 1
ATOM 4142 N N . PHE A 1 539 ? -26.246 3.301 -5.313 1.00 17.04 541 PHE A N 1
ATOM 4143 C CA . PHE A 1 539 ? -25.219 4.155 -4.723 1.00 17.83 541 PHE A CA 1
ATOM 4144 C C . PHE A 1 539 ? -25.802 5.494 -4.251 1.00 18.30 541 PHE A C 1
ATOM 4145 O O . PHE A 1 539 ? -25.270 6.535 -4.558 1.00 18.66 541 PHE A O 1
ATOM 4153 N N . SER A 1 540 ? -26.936 5.453 -3.598 1.00 18.75 542 SER A N 1
ATOM 4154 C CA . SER A 1 540 ? -27.689 6.700 -3.290 1.00 19.58 542 SER A CA 1
ATOM 4155 C C . SER A 1 540 ? -27.011 7.676 -2.326 1.00 19.97 542 SER A C 1
ATOM 4156 O O . SER A 1 540 ? -27.296 8.884 -2.365 1.00 20.44 542 SER A O 1
ATOM 4159 N N . GLU A 1 541 ? -26.056 7.202 -1.514 1.00 19.38 543 GLU A N 1
ATOM 4160 C CA . GLU A 1 541 ? -25.398 8.099 -0.563 1.00 18.46 543 GLU A CA 1
ATOM 4161 C C . GLU A 1 541 ? -24.188 8.827 -1.164 1.00 18.87 543 GLU A C 1
ATOM 4162 O O . GLU A 1 541 ? -23.578 9.670 -0.500 1.00 18.00 543 GLU A O 1
ATOM 4168 N N . VAL A 1 542 ? -23.809 8.493 -2.410 1.00 18.65 544 VAL A N 1
ATOM 4169 C CA . VAL A 1 542 ? -22.676 9.174 -3.080 1.00 18.76 544 VAL A CA 1
ATOM 4170 C C . VAL A 1 542 ? -23.054 9.693 -4.473 1.00 19.43 544 VAL A C 1
ATOM 4171 O O . VAL A 1 542 ? -22.723 10.834 -4.823 1.00 19.30 544 VAL A O 1
ATOM 4175 N N . SER A 1 543 ? -23.686 8.837 -5.277 1.00 19.09 545 SER A N 1
ATOM 4176 C CA . SER A 1 543 ? -24.069 9.188 -6.648 1.00 20.79 545 SER A CA 1
ATOM 4177 C C . SER A 1 543 ? -25.530 8.713 -6.929 1.00 20.22 545 SER A C 1
ATOM 4178 O O . SER A 1 543 ? -25.751 7.769 -7.700 1.00 19.39 545 SER A O 1
ATOM 4181 N N . PRO A 1 544 ? -26.521 9.337 -6.260 1.00 20.37 546 PRO A N 1
ATOM 4182 C CA . PRO A 1 544 ? -27.924 8.929 -6.418 1.00 20.56 546 PRO A CA 1
ATOM 4183 C C . PRO A 1 544 ? -28.391 9.119 -7.858 1.00 21.12 546 PRO A C 1
ATOM 4184 O O . PRO A 1 544 ? -27.917 10.017 -8.541 1.00 21.07 546 PRO A O 1
ATOM 4188 N N . ASP A 1 545 ? -29.293 8.269 -8.340 1.00 21.03 547 ASP A N 1
ATOM 4189 C CA . ASP A 1 545 ? -29.647 8.321 -9.749 1.00 21.07 547 ASP A CA 1
ATOM 4190 C C . ASP A 1 545 ? -31.070 7.816 -9.848 1.00 21.37 547 ASP A C 1
ATOM 4191 O O . ASP A 1 545 ? -31.472 7.089 -10.784 1.00 20.80 547 ASP A O 1
ATOM 4196 N N . TRP A 1 546 ? -31.845 8.201 -8.849 1.00 21.59 548 TRP A N 1
ATOM 4197 C CA . TRP A 1 546 ? -33.217 7.785 -8.824 1.00 22.67 548 TRP A CA 1
ATOM 4198 C C . TRP A 1 546 ? -34.198 8.734 -9.527 1.00 23.00 548 TRP A C 1
ATOM 4199 O O . TRP A 1 546 ? -35.335 8.351 -9.759 1.00 24.41 548 TRP A O 1
ATOM 4210 N N . ASN A 1 547 ? -33.791 9.952 -9.862 1.00 23.59 549 ASN A N 1
ATOM 4211 C CA . ASN A 1 547 ? -34.725 10.839 -10.576 1.00 25.06 549 ASN A CA 1
ATOM 4212 C C . ASN A 1 547 ? -35.311 10.225 -11.854 1.00 25.13 549 ASN A C 1
ATOM 4213 O O . ASN A 1 547 ? -36.525 10.349 -12.109 1.00 24.87 549 ASN A O 1
ATOM 4218 N N . ARG A 1 548 ? -34.478 9.534 -12.633 1.00 25.04 550 ARG A N 1
ATOM 4219 C CA . ARG A 1 548 ? -34.936 8.974 -13.919 1.00 25.08 550 ARG A CA 1
ATOM 4220 C C . ARG A 1 548 ? -35.856 7.796 -13.677 1.00 25.64 550 ARG A C 1
ATOM 4221 O O . ARG A 1 548 ? -36.637 7.447 -14.555 1.00 25.78 550 ARG A O 1
ATOM 4229 N N . LEU A 1 549 ? -35.737 7.164 -12.504 1.00 24.63 551 LEU A N 1
ATOM 4230 C CA . LEU A 1 549 ? -36.648 6.070 -12.128 1.00 25.56 551 LEU A CA 1
ATOM 4231 C C . LEU A 1 549 ? -38.003 6.653 -11.716 1.00 25.91 551 LEU A C 1
ATOM 4232 O O . LEU A 1 549 ? -39.076 6.210 -12.162 1.00 25.44 551 LEU A O 1
ATOM 4237 N N . GLU A 1 550 ? -37.927 7.638 -10.829 1.00 27.52 552 GLU A N 1
ATOM 4238 C CA . GLU A 1 550 ? -39.106 8.301 -10.308 1.00 27.94 552 GLU A CA 1
ATOM 4239 C C . GLU A 1 550 ? -39.914 8.885 -11.475 1.00 28.50 552 GLU A C 1
ATOM 4240 O O . GLU A 1 550 ? -41.128 8.701 -11.541 1.00 28.06 552 GLU A O 1
ATOM 4246 N N . GLU A 1 551 ? -39.241 9.537 -12.416 1.00 29.05 553 GLU A N 1
ATOM 4247 C CA . GLU A 1 551 ? -39.938 10.123 -13.567 1.00 30.72 553 GLU A CA 1
ATOM 4248 C C . GLU A 1 551 ? -40.620 9.103 -14.463 1.00 29.51 553 GLU A C 1
ATOM 4249 O O . GLU A 1 551 ? -41.508 9.461 -15.220 1.00 29.20 553 GLU A O 1
ATOM 4255 N N . ARG A 1 552 ? -40.207 7.836 -14.385 1.00 28.29 554 ARG A N 1
ATOM 4256 C CA . ARG A 1 552 ? -40.801 6.789 -15.201 1.00 27.06 554 ARG A CA 1
ATOM 4257 C C . ARG A 1 552 ? -41.770 5.959 -14.385 1.00 26.78 554 ARG A C 1
ATOM 4258 O O . ARG A 1 552 ? -42.189 4.869 -14.800 1.00 26.32 554 ARG A O 1
ATOM 4266 N N . ASP A 1 553 ? -42.118 6.462 -13.200 1.00 26.18 555 ASP A N 1
ATOM 4267 C CA . ASP A 1 553 ? -43.053 5.764 -12.322 1.00 25.91 555 ASP A CA 1
ATOM 4268 C C . ASP A 1 553 ? -42.598 4.341 -11.988 1.00 24.71 555 ASP A C 1
ATOM 4269 O O . ASP A 1 553 ? -43.436 3.463 -11.820 1.00 24.78 555 ASP A O 1
ATOM 4274 N N . LEU A 1 554 ? -41.286 4.123 -11.862 1.00 23.10 556 LEU A N 1
ATOM 4275 C CA . LEU A 1 554 ? -40.764 2.804 -11.466 1.00 22.29 556 LEU A CA 1
ATOM 4276 C C . LEU A 1 554 ? -40.553 2.766 -9.945 1.00 21.65 556 LEU A C 1
ATOM 4277 O O . LEU A 1 554 ? -39.901 3.655 -9.421 1.00 21.45 556 LEU A O 1
ATOM 4282 N N . PRO A 1 555 ? -41.126 1.759 -9.246 1.00 21.23 557 PRO A N 1
ATOM 4283 C CA . PRO A 1 555 ? -40.816 1.535 -7.836 1.00 20.55 557 PRO A CA 1
ATOM 4284 C C . PRO A 1 555 ? -39.309 1.431 -7.682 1.00 20.61 557 PRO A C 1
ATOM 4285 O O . PRO A 1 555 ? -38.643 0.734 -8.474 1.00 21.04 557 PRO A O 1
ATOM 4289 N N . TRP A 1 556 ? -38.764 2.147 -6.712 1.00 18.85 558 TRP A N 1
ATOM 4290 C CA . TRP A 1 556 ? -37.327 2.098 -6.538 1.00 19.70 558 TRP A CA 1
ATOM 4291 C C . TRP A 1 556 ? -36.955 2.149 -5.063 1.00 20.46 558 TRP A C 1
ATOM 4292 O O . TRP A 1 556 ? -37.757 2.628 -4.199 1.00 20.64 558 TRP A O 1
ATOM 4303 N N . ILE A 1 557 ? -35.716 1.735 -4.786 1.00 20.25 559 ILE A N 1
ATOM 4304 C CA . ILE A 1 557 ? -35.226 1.647 -3.409 1.00 19.44 559 ILE A CA 1
ATOM 4305 C C . ILE A 1 557 ? -33.967 2.500 -3.317 1.00 19.19 559 ILE A C 1
ATOM 4306 O O . ILE A 1 557 ? -33.106 2.455 -4.201 1.00 18.75 559 ILE A O 1
ATOM 4311 N N . TRP A 1 558 ? -33.886 3.314 -2.254 1.00 19.24 560 TRP A N 1
ATOM 4312 C CA . TRP A 1 558 ? -32.736 4.173 -1.965 1.00 18.16 560 TRP A CA 1
ATOM 4313 C C . TRP A 1 558 ? -31.718 3.352 -1.172 1.00 18.73 560 TRP A C 1
ATOM 4314 O O . TRP A 1 558 ? -32.033 2.871 -0.049 1.00 19.65 560 TRP A O 1
ATOM 4325 N N . ASN A 1 559 ? -30.492 3.233 -1.682 1.00 18.68 561 ASN A N 1
ATOM 4326 C CA . ASN A 1 559 ? -29.517 2.369 -1.050 1.00 17.65 561 ASN A CA 1
ATOM 4327 C C . ASN A 1 559 ? -28.207 3.046 -0.693 1.00 17.57 561 ASN A C 1
ATOM 4328 O O . ASN A 1 559 ? -27.676 3.856 -1.440 1.00 17.67 561 ASN A O 1
ATOM 4333 N N . MET A 1 560 ? -27.677 2.685 0.471 1.00 16.47 562 MET A N 1
ATOM 4334 C CA . MET A 1 560 ? -26.331 3.060 0.850 1.00 16.69 562 MET A CA 1
ATOM 4335 C C . MET A 1 560 ? -25.415 1.890 0.426 1.00 16.79 562 MET A C 1
ATOM 4336 O O . MET A 1 560 ? -25.598 0.723 0.873 1.00 17.81 562 MET A O 1
ATOM 4341 N N . LEU A 1 561 ? -24.436 2.191 -0.436 1.00 16.71 563 LEU A N 1
ATOM 4342 C CA . LEU A 1 561 ? -23.527 1.178 -0.988 1.00 16.62 563 LEU A CA 1
ATOM 4343 C C . LEU A 1 561 ? -22.364 1.067 -0.013 1.00 16.24 563 LEU A C 1
ATOM 4344 O O . LEU A 1 561 ? -22.134 0.004 0.563 1.00 16.23 563 LEU A O 1
ATOM 4349 N N . HIS A 1 562 ? -21.664 2.187 0.177 1.00 16.47 564 HIS A N 1
ATOM 4350 C CA . HIS A 1 562 ? -20.633 2.386 1.219 1.00 16.95 564 HIS A CA 1
ATOM 4351 C C . HIS A 1 562 ? -19.318 1.615 1.030 1.00 17.39 564 HIS A C 1
ATOM 4352 O O . HIS A 1 562 ? -18.245 2.216 0.989 1.00 19.45 564 HIS A O 1
ATOM 4359 N N . ASN A 1 563 ? -19.405 0.302 0.920 1.00 16.91 565 ASN A N 1
ATOM 4360 C CA . ASN A 1 563 ? -18.242 -0.559 0.958 1.00 16.70 565 ASN A CA 1
ATOM 4361 C C . ASN A 1 563 ? -17.995 -1.169 -0.409 1.00 16.74 565 ASN A C 1
ATOM 4362 O O . ASN A 1 563 ? -18.873 -1.806 -0.961 1.00 16.50 565 ASN A O 1
ATOM 4367 N N . PHE A 1 564 ? -16.778 -0.980 -0.917 1.00 16.63 566 PHE A N 1
ATOM 4368 C CA . PHE A 1 564 ? -16.361 -1.578 -2.175 1.00 16.26 566 PHE A CA 1
ATOM 4369 C C . PHE A 1 564 ? -15.281 -2.598 -1.890 1.00 15.90 566 PHE A C 1
ATOM 4370 O O . PHE A 1 564 ? -14.291 -2.273 -1.228 1.00 16.33 566 PHE A O 1
ATOM 4378 N N . GLY A 1 565 ? -15.466 -3.838 -2.354 1.00 16.09 567 GLY A N 1
ATOM 4379 C CA . GLY A 1 565 ? -14.391 -4.836 -2.284 1.00 14.78 567 GLY A CA 1
ATOM 4380 C C . GLY A 1 565 ? -14.007 -5.295 -0.866 1.00 16.43 567 GLY A C 1
ATOM 4381 O O . GLY A 1 565 ? -13.053 -6.040 -0.729 1.00 15.67 567 GLY A O 1
ATOM 4382 N N . GLY A 1 566 ? -14.701 -4.847 0.194 1.00 15.83 568 GLY A N 1
ATOM 4383 C CA . GLY A 1 566 ? -14.165 -5.158 1.555 1.00 15.13 568 GLY A CA 1
ATOM 4384 C C . GLY A 1 566 ? -12.978 -4.304 1.953 1.00 16.22 568 GLY A C 1
ATOM 4385 O O . GLY A 1 566 ? -12.348 -4.532 3.018 1.00 16.62 568 GLY A O 1
ATOM 4386 N N . ARG A 1 567 ? -12.667 -3.279 1.135 1.00 15.90 569 ARG A N 1
ATOM 4387 C CA . ARG A 1 567 ? -11.603 -2.351 1.454 1.00 15.72 569 ARG A CA 1
ATOM 4388 C C . ARG A 1 567 ? -11.920 -1.503 2.680 1.00 15.77 569 ARG A C 1
ATOM 4389 O O . ARG A 1 567 ? -13.035 -0.990 2.834 1.00 17.33 569 ARG A O 1
ATOM 4397 N N . MET A 1 568 ? -10.904 -1.320 3.512 1.00 16.81 570 MET A N 1
ATOM 4398 C CA . MET A 1 568 ? -11.101 -0.878 4.896 1.00 17.08 570 MET A CA 1
ATOM 4399 C C . MET A 1 568 ? -10.613 0.538 5.086 1.00 17.02 570 MET A C 1
ATOM 4400 O O . MET A 1 568 ? -9.867 1.076 4.250 1.00 16.84 570 MET A O 1
ATOM 4405 N N . GLY A 1 569 ? -11.063 1.153 6.169 1.00 17.39 571 GLY A N 1
ATOM 4406 C CA . GLY A 1 569 ? -10.709 2.543 6.474 1.00 17.10 571 GLY A CA 1
ATOM 4407 C C . GLY A 1 569 ? -11.910 3.226 7.093 1.00 18.08 571 GLY A C 1
ATOM 4408 O O . GLY A 1 569 ? -13.043 2.706 7.029 1.00 18.68 571 GLY A O 1
ATOM 4409 N N . MET A 1 570 ? -11.684 4.392 7.690 1.00 18.09 572 MET A N 1
ATOM 4410 C CA . MET A 1 570 ? -12.755 5.112 8.345 1.00 17.20 572 MET A CA 1
ATOM 4411 C C . MET A 1 570 ? -13.411 5.974 7.249 1.00 18.06 572 MET A C 1
ATOM 4412 O O . MET A 1 570 ? -12.772 6.883 6.678 1.00 20.05 572 MET A O 1
ATOM 4417 N N . ASP A 1 571 ? -14.659 5.679 6.984 1.00 17.32 573 ASP A N 1
ATOM 4418 C CA . ASP A 1 571 ? -15.392 6.265 5.887 1.00 18.86 573 ASP A CA 1
ATOM 4419 C C . ASP A 1 571 ? -16.873 5.999 6.161 1.00 18.34 573 ASP A C 1
ATOM 4420 O O . ASP A 1 571 ? -17.274 4.847 6.380 1.00 18.29 573 ASP A O 1
ATOM 4425 N N . ALA A 1 572 ? -17.683 7.063 6.162 1.00 17.64 574 ALA A N 1
ATOM 4426 C CA . ALA A 1 572 ? -19.130 6.933 6.306 1.00 18.09 574 ALA A CA 1
ATOM 4427 C C . ALA A 1 572 ? -19.752 8.273 5.964 1.00 17.79 574 ALA A C 1
ATOM 4428 O O . ALA A 1 572 ? -19.063 9.302 6.058 1.00 18.47 574 ALA A O 1
ATOM 4430 N N . ALA A 1 573 ? -21.048 8.265 5.606 1.00 17.00 575 ALA A N 1
ATOM 4431 C CA . ALA A 1 573 ? -21.766 9.485 5.233 1.00 18.11 575 ALA A CA 1
ATOM 4432 C C . ALA A 1 573 ? -22.981 9.748 6.152 1.00 18.36 575 ALA A C 1
ATOM 4433 O O . ALA A 1 573 ? -24.126 9.796 5.680 1.00 19.55 575 ALA A O 1
ATOM 4435 N N . PRO A 1 574 ? -22.745 9.886 7.466 1.00 18.46 576 PRO A N 1
ATOM 4436 C CA . PRO A 1 574 ? -23.879 9.931 8.368 1.00 18.79 576 PRO A CA 1
ATOM 4437 C C . PRO A 1 574 ? -24.779 11.172 8.181 1.00 19.00 576 PRO A C 1
ATOM 4438 O O . PRO A 1 574 ? -25.990 11.052 8.271 1.00 19.97 576 PRO A O 1
ATOM 4442 N N . GLU A 1 575 ? -24.213 12.353 7.938 1.00 20.73 577 GLU A N 1
ATOM 4443 C CA . GLU A 1 575 ? -25.075 13.525 7.657 1.00 21.63 577 GLU A CA 1
ATOM 4444 C C . GLU A 1 575 ? -26.004 13.312 6.458 1.00 21.73 577 GLU A C 1
ATOM 4445 O O . GLU A 1 575 ? -27.166 13.708 6.502 1.00 22.36 577 GLU A O 1
ATOM 4451 N N . LYS A 1 576 ? -25.515 12.671 5.399 1.00 21.64 578 LYS A N 1
ATOM 4452 C CA . LYS A 1 576 ? -26.378 12.446 4.227 1.00 20.89 578 LYS A CA 1
ATOM 4453 C C . LYS A 1 576 ? -27.458 11.470 4.581 1.00 20.92 578 LYS A C 1
ATOM 4454 O O . LYS A 1 576 ? -28.597 11.667 4.189 1.00 21.59 578 LYS A O 1
ATOM 4460 N N . LEU A 1 577 ? -27.129 10.430 5.365 1.00 20.06 579 LEU A N 1
ATOM 4461 C CA . LEU A 1 577 ? -28.118 9.425 5.679 1.00 19.19 579 LEU A CA 1
ATOM 4462 C C . LEU A 1 577 ? -29.270 10.052 6.518 1.00 20.25 579 LEU A C 1
ATOM 4463 O O . LEU A 1 577 ? -30.431 9.715 6.325 1.00 20.95 579 LEU A O 1
ATOM 4468 N N . ALA A 1 578 ? -28.928 10.918 7.456 1.00 19.77 580 ALA A N 1
ATOM 4469 C CA . ALA A 1 578 ? -29.887 11.540 8.392 1.00 21.22 580 ALA A CA 1
ATOM 4470 C C . ALA A 1 578 ? -30.818 12.552 7.709 1.00 21.97 580 ALA A C 1
ATOM 4471 O O . ALA A 1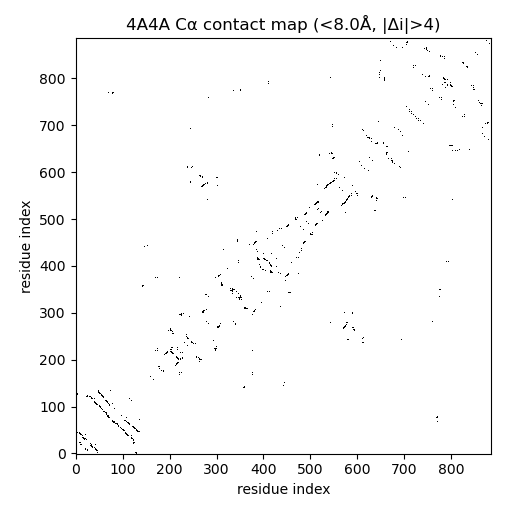 578 ? -31.869 12.920 8.261 1.00 22.27 580 ALA A O 1
ATOM 4473 N N . THR A 1 579 ? -30.415 13.004 6.521 1.00 22.00 581 THR A N 1
ATOM 4474 C CA . THR A 1 579 ? -31.101 14.103 5.833 1.00 24.10 581 THR A CA 1
ATOM 4475 C C . THR A 1 579 ? -31.655 13.728 4.451 1.00 23.64 581 THR A C 1
ATOM 4476 O O . THR A 1 579 ? -32.816 14.003 4.175 1.00 24.34 581 THR A O 1
ATOM 4480 N N . GLU A 1 580 ? -30.836 13.091 3.615 1.00 23.07 582 GLU A N 1
ATOM 4481 C CA . GLU A 1 580 ? -31.223 12.790 2.224 1.00 23.87 582 GLU A CA 1
ATOM 4482 C C . GLU A 1 580 ? -32.303 11.745 2.120 1.00 23.93 582 GLU A C 1
ATOM 4483 O O . GLU A 1 580 ? -33.110 11.752 1.187 1.00 25.25 582 GLU A O 1
ATOM 4489 N N . ILE A 1 581 ? -32.333 10.825 3.060 1.00 23.22 583 ILE A N 1
ATOM 4490 C CA . ILE A 1 581 ? -33.323 9.767 2.965 1.00 22.47 583 ILE A CA 1
ATOM 4491 C C . ILE A 1 581 ? -34.781 10.322 3.156 1.00 23.38 583 ILE A C 1
ATOM 4492 O O . ILE A 1 581 ? -35.649 10.148 2.257 1.00 22.78 583 ILE A O 1
ATOM 4497 N N . PRO A 1 582 ? -35.068 10.977 4.307 1.00 23.61 584 PRO A N 1
ATOM 4498 C CA . PRO A 1 582 ? -36.421 11.539 4.452 1.00 24.36 584 PRO A CA 1
ATOM 4499 C C . PRO A 1 582 ? -36.704 12.621 3.417 1.00 25.39 584 PRO A C 1
ATOM 4500 O O . PRO A 1 582 ? -37.854 12.766 2.989 1.00 25.59 584 PRO A O 1
ATOM 4504 N N . LYS A 1 583 ? -35.686 13.362 2.987 1.00 25.29 585 LYS A N 1
ATOM 4505 C CA . LYS A 1 583 ? -35.910 14.326 1.890 1.00 27.12 585 LYS A CA 1
ATOM 4506 C C . LYS A 1 583 ? -36.410 13.614 0.602 1.00 25.73 585 LYS A C 1
ATOM 4507 O O . LYS A 1 583 ? -37.340 14.065 -0.064 1.00 25.73 585 LYS A O 1
ATOM 4513 N N . ALA A 1 584 ? -35.772 12.503 0.258 1.00 24.95 586 ALA A N 1
ATOM 4514 C CA . ALA A 1 584 ? -36.158 11.676 -0.905 1.00 23.59 586 ALA A CA 1
ATOM 4515 C C . ALA A 1 584 ? -37.593 11.201 -0.763 1.00 23.99 586 ALA A C 1
ATOM 4516 O O . ALA A 1 584 ? -38.379 11.269 -1.729 1.00 24.04 586 ALA A O 1
ATOM 4518 N N . LEU A 1 585 ? -37.944 10.709 0.432 1.00 23.80 587 LEU A N 1
ATOM 4519 C CA . LEU A 1 585 ? -39.310 10.304 0.705 1.00 25.01 587 LEU A CA 1
ATOM 4520 C C . LEU A 1 585 ? -40.290 11.470 0.461 1.00 26.50 587 LEU A C 1
ATOM 4521 O O . LEU A 1 585 ? -41.343 11.286 -0.193 1.00 25.23 587 LEU A O 1
ATOM 4526 N N . ALA A 1 586 ? -39.942 12.654 0.976 1.00 27.11 588 ALA A N 1
ATOM 4527 C CA . ALA A 1 586 ? -40.840 13.827 0.866 1.00 28.78 588 ALA A CA 1
ATOM 4528 C C . ALA A 1 586 ? -41.016 14.283 -0.585 1.00 29.30 588 ALA A C 1
ATOM 4529 O O . ALA A 1 586 ? -42.056 14.816 -0.935 1.00 30.26 588 ALA A O 1
ATOM 4531 N N . ASN A 1 587 ? -40.013 14.007 -1.418 1.00 29.84 589 ASN A N 1
ATOM 4532 C CA . ASN A 1 587 ? -39.932 14.462 -2.793 1.00 30.84 589 ASN A CA 1
ATOM 4533 C C . ASN A 1 587 ? -40.125 13.361 -3.869 1.00 30.23 589 ASN A C 1
ATOM 4534 O O . ASN A 1 587 ? -39.559 13.448 -4.958 1.00 31.41 589 ASN A O 1
ATOM 4539 N N . SER A 1 588 ? -40.911 12.335 -3.575 1.00 28.65 590 SER A N 1
ATOM 4540 C CA . SER A 1 588 ? -41.161 11.268 -4.556 1.00 29.03 590 SER A CA 1
ATOM 4541 C C . SER A 1 588 ? -42.501 10.573 -4.325 1.00 29.18 590 SER A C 1
ATOM 4542 O O . SER A 1 588 ? -43.121 10.741 -3.282 1.00 29.70 590 SER A O 1
ATOM 4545 N N . GLU A 1 589 ? -42.923 9.763 -5.286 1.00 29.45 591 GLU A N 1
ATOM 4546 C CA . GLU A 1 589 ? -44.144 8.966 -5.169 1.00 30.28 591 GLU A CA 1
ATOM 4547 C C . GLU A 1 589 ? -43.848 7.503 -5.322 1.00 28.90 591 GLU A C 1
ATOM 4548 O O . GLU A 1 589 ? -44.696 6.693 -5.007 1.00 29.38 591 GLU A O 1
ATOM 4554 N N . HIS A 1 590 ? -42.645 7.147 -5.783 1.00 27.34 592 HIS A N 1
ATOM 4555 C CA . HIS A 1 590 ? -42.368 5.735 -6.059 1.00 25.70 592 HIS A CA 1
ATOM 4556 C C . HIS A 1 590 ? -41.210 5.131 -5.237 1.00 25.54 592 HIS A C 1
ATOM 4557 O O . HIS A 1 590 ? -40.711 4.025 -5.535 1.00 24.34 592 HIS A O 1
ATOM 4564 N N . MET A 1 591 ? -40.808 5.845 -4.191 1.00 24.10 593 MET A N 1
ATOM 4565 C CA . MET A 1 591 ? -39.768 5.328 -3.311 1.00 23.33 593 MET A CA 1
ATOM 4566 C C . MET A 1 591 ? -40.430 4.297 -2.449 1.00 22.62 593 MET A C 1
ATOM 4567 O O . MET A 1 591 ? -41.206 4.626 -1.560 1.00 23.85 593 MET A O 1
ATOM 4572 N N . VAL A 1 592 ? -40.163 3.034 -2.706 1.00 21.44 594 VAL A N 1
ATOM 4573 C CA . VAL A 1 592 ? -40.817 1.979 -1.928 1.00 20.03 594 VAL A CA 1
ATOM 4574 C C . VAL A 1 592 ? -39.928 1.366 -0.833 1.00 20.04 594 VAL A C 1
ATOM 4575 O O . VAL A 1 592 ? -40.336 0.429 -0.145 1.00 21.36 594 VAL A O 1
ATOM 4579 N N . GLY A 1 593 ? -38.710 1.860 -0.674 1.00 19.98 595 GLY A N 1
ATOM 4580 C CA . GLY A 1 593 ? -37.844 1.284 0.363 1.00 19.49 595 GLY A CA 1
ATOM 4581 C C . GLY A 1 593 ? -36.512 1.969 0.485 1.00 20.07 595 GLY A C 1
ATOM 4582 O O . GLY A 1 593 ? -36.194 2.883 -0.292 1.00 18.55 595 GLY A O 1
ATOM 4583 N N . ILE A 1 594 ? -35.738 1.527 1.481 1.00 19.19 596 ILE A N 1
ATOM 4584 C CA . ILE A 1 594 ? -34.366 1.906 1.610 1.00 18.33 596 ILE A CA 1
ATOM 4585 C C . ILE A 1 594 ? -33.606 0.604 1.857 1.00 18.47 596 ILE A C 1
ATOM 4586 O O . ILE A 1 594 ? -34.222 -0.444 2.058 1.00 18.03 596 ILE A O 1
ATOM 4591 N N . GLY A 1 595 ? -32.272 0.640 1.794 1.00 18.75 597 GLY A N 1
ATOM 4592 C CA . GLY A 1 595 ? -31.552 -0.606 1.876 1.00 18.83 597 GLY A CA 1
ATOM 4593 C C . GLY A 1 595 ? -30.063 -0.400 1.901 1.00 18.51 597 GLY A C 1
ATOM 4594 O O . GLY A 1 595 ? -29.579 0.739 1.842 1.00 19.19 597 GLY A O 1
ATOM 4595 N N . ILE A 1 596 ? -29.345 -1.515 2.020 1.00 17.93 598 ILE A N 1
ATOM 4596 C CA . ILE A 1 596 ? -27.871 -1.514 1.923 1.00 17.56 598 ILE A CA 1
ATOM 4597 C C . ILE A 1 596 ? -27.403 -2.416 0.781 1.00 17.44 598 ILE A C 1
ATOM 4598 O O . ILE A 1 596 ? -27.880 -3.551 0.622 1.00 16.85 598 ILE A O 1
ATOM 4603 N N . THR A 1 597 ? -26.502 -1.879 -0.034 1.00 17.11 599 THR A N 1
ATOM 4604 C CA . THR A 1 597 ? -25.959 -2.630 -1.156 1.00 15.59 599 THR A CA 1
ATOM 4605 C C . THR A 1 597 ? -24.416 -2.764 -1.051 1.00 16.81 599 THR A C 1
ATOM 4606 O O . THR A 1 597 ? -23.726 -2.659 -2.069 1.00 16.08 599 THR A O 1
ATOM 4610 N N . PRO A 1 598 ? -23.863 -3.019 0.177 1.00 16.51 600 PRO A N 1
ATOM 4611 C CA . PRO A 1 598 ? -22.392 -3.039 0.295 1.00 16.04 600 PRO A CA 1
ATOM 4612 C C . PRO A 1 598 ? -21.779 -4.264 -0.365 1.00 14.65 600 PRO A C 1
ATOM 4613 O O . PRO A 1 598 ? -22.363 -5.340 -0.381 1.00 14.92 600 PRO A O 1
ATOM 4617 N N . GLN A 1 599 ? -20.585 -4.102 -0.907 1.00 14.70 601 GLN A N 1
ATOM 4618 C CA . GLN A 1 599 ? -19.904 -5.239 -1.563 1.00 14.72 601 GLN A CA 1
ATOM 4619 C C . GLN A 1 599 ? -19.327 -6.194 -0.540 1.00 15.03 601 GLN A C 1
ATOM 4620 O O . GLN A 1 599 ? -19.147 -7.388 -0.821 1.00 14.81 601 GLN A O 1
ATOM 4626 N N . ALA A 1 600 ? -19.148 -5.672 0.680 1.00 15.10 602 ALA A N 1
ATOM 4627 C CA . ALA A 1 600 ? -18.800 -6.493 1.849 1.00 15.64 602 ALA A CA 1
ATOM 4628 C C . ALA A 1 600 ? -19.376 -5.847 3.114 1.00 16.72 602 ALA A C 1
ATOM 4629 O O . ALA A 1 600 ? -19.555 -4.658 3.154 1.00 16.33 602 ALA A O 1
ATOM 4631 N N . ILE A 1 601 ? -19.674 -6.650 4.137 1.00 17.86 603 ILE A N 1
ATOM 4632 C CA A ILE A 1 601 ? -20.106 -6.125 5.443 0.50 17.51 603 ILE A CA 1
ATOM 4633 C CA B ILE A 1 601 ? -20.080 -6.100 5.436 0.50 18.02 603 ILE A CA 1
ATOM 4634 C C . ILE A 1 601 ? -18.991 -6.425 6.447 1.00 18.05 603 ILE A C 1
ATOM 4635 O O . ILE A 1 601 ? -19.028 -7.459 7.124 1.00 19.44 603 ILE A O 1
ATOM 4644 N N . ASN A 1 602 ? -17.974 -5.562 6.475 1.00 17.54 604 ASN A N 1
ATOM 4645 C CA . ASN A 1 602 ? -16.826 -5.723 7.355 1.00 17.09 604 ASN A CA 1
ATOM 4646 C C . ASN A 1 602 ? -16.347 -4.440 8.017 1.00 17.52 604 ASN A C 1
ATOM 4647 O O . ASN A 1 602 ? -15.440 -4.515 8.834 1.00 19.24 604 ASN A O 1
ATOM 4652 N N . THR A 1 603 ? -16.960 -3.286 7.719 1.00 17.25 605 THR A N 1
ATOM 4653 C CA . THR A 1 603 ? -16.397 -1.986 8.183 1.00 17.96 605 THR A CA 1
ATOM 4654 C C . THR A 1 603 ? -17.475 -0.975 8.587 1.00 17.59 605 THR A C 1
ATOM 4655 O O . THR A 1 603 ? -18.580 -1.018 8.076 1.00 18.47 605 THR A O 1
ATOM 4659 N N . ASN A 1 604 ? -17.122 -0.090 9.506 1.00 16.93 606 ASN A N 1
ATOM 4660 C CA . ASN A 1 604 ? -17.853 1.154 9.773 1.00 17.63 606 ASN A CA 1
ATOM 4661 C C . ASN A 1 604 ? -19.280 0.868 10.225 1.00 17.09 606 ASN A C 1
ATOM 4662 O O . ASN A 1 604 ? -20.224 1.307 9.586 1.00 17.24 606 ASN A O 1
ATOM 4667 N N . PRO A 1 605 ? -19.441 0.107 11.342 1.00 17.17 607 PRO A N 1
ATOM 4668 C CA . PRO A 1 605 ? -20.785 -0.204 11.840 1.00 16.34 607 PRO A CA 1
ATOM 4669 C C . PRO A 1 605 ? -21.724 0.996 11.966 1.00 16.68 607 PRO A C 1
ATOM 4670 O O . PRO A 1 605 ? -22.960 0.812 11.797 1.00 16.93 607 PRO A O 1
ATOM 4674 N N . LEU A 1 606 ? -21.187 2.186 12.282 1.00 16.11 608 LEU A N 1
ATOM 4675 C CA . LEU A 1 606 ? -22.027 3.386 12.459 1.00 17.67 608 LEU A CA 1
ATOM 4676 C C . LEU A 1 606 ? -22.947 3.592 11.248 1.00 17.93 608 LEU A C 1
ATOM 4677 O O . LEU A 1 606 ? -24.154 3.888 11.394 1.00 17.76 608 LEU A O 1
ATOM 4682 N N . ALA A 1 607 ? -22.370 3.442 10.053 1.00 17.86 609 ALA A N 1
ATOM 4683 C CA . ALA A 1 607 ? -23.117 3.667 8.802 1.00 19.05 609 ALA A CA 1
ATOM 4684 C C . ALA A 1 607 ? -24.329 2.796 8.679 1.00 19.12 609 ALA A C 1
ATOM 4685 O O . ALA A 1 607 ? -25.371 3.263 8.182 1.00 19.09 609 ALA A O 1
ATOM 4687 N N . TYR A 1 608 ? -24.187 1.525 9.072 1.00 19.69 610 TYR A N 1
ATOM 4688 C CA . TYR A 1 608 ? -25.227 0.530 8.832 1.00 20.19 610 TYR A CA 1
ATOM 4689 C C . TYR A 1 608 ? -26.350 0.701 9.847 1.00 21.12 610 TYR A C 1
ATOM 4690 O O . TYR A 1 608 ? -27.527 0.599 9.523 1.00 19.55 610 TYR A O 1
ATOM 4699 N N . GLU A 1 609 ? -25.973 0.959 11.085 1.00 20.90 611 GLU A N 1
ATOM 4700 C CA . GLU A 1 609 ? -26.976 1.207 12.099 1.00 21.86 611 GLU A CA 1
ATOM 4701 C C . GLU A 1 609 ? -27.816 2.449 11.835 1.00 21.19 611 GLU A C 1
ATOM 4702 O O . GLU A 1 609 ? -29.045 2.429 11.990 1.00 21.52 611 GLU A O 1
ATOM 4708 N N . LEU A 1 610 ? -27.161 3.521 11.421 1.00 20.73 612 LEU A N 1
ATOM 4709 C CA . LEU A 1 610 ? -27.880 4.745 11.086 1.00 20.16 612 LEU A CA 1
ATOM 4710 C C . LEU A 1 610 ? -28.798 4.567 9.869 1.00 20.47 612 LEU A C 1
ATOM 4711 O O . LEU A 1 610 ? -29.968 4.988 9.887 1.00 19.85 612 LEU A O 1
ATOM 4716 N N . LEU A 1 611 ? -28.276 3.943 8.809 1.00 19.18 613 LEU A N 1
ATOM 4717 C CA . LEU A 1 611 ? -29.122 3.680 7.638 1.00 19.04 613 LEU A CA 1
ATOM 4718 C C . LEU A 1 611 ? -30.429 2.991 8.068 1.00 19.33 613 LEU A C 1
ATOM 4719 O O . LEU A 1 611 ? -31.521 3.447 7.717 1.00 19.37 613 LEU A O 1
ATOM 4724 N N . PHE A 1 612 ? -30.336 1.906 8.843 1.00 19.57 614 PHE A N 1
ATOM 4725 C CA . PHE A 1 612 ? -31.540 1.143 9.126 1.00 21.98 614 PHE A CA 1
ATOM 4726 C C . PHE A 1 612 ? -32.479 1.875 10.088 1.00 22.05 614 PHE A C 1
ATOM 4727 O O . PHE A 1 612 ? -33.705 1.724 9.963 1.00 21.22 614 PHE A O 1
ATOM 4735 N N . ASP A 1 613 ? -31.894 2.673 10.998 1.00 22.74 615 ASP A N 1
ATOM 4736 C CA . ASP A 1 613 ? -32.671 3.617 11.836 1.00 23.59 615 ASP A CA 1
ATOM 4737 C C . ASP A 1 613 ? -33.521 4.618 11.013 1.00 23.67 615 ASP A C 1
ATOM 4738 O O . ASP A 1 613 ? -34.602 5.001 11.445 1.00 24.61 615 ASP A O 1
ATOM 4743 N N . MET A 1 614 ? -33.051 5.019 9.832 1.00 23.22 616 MET A N 1
ATOM 4744 C CA . MET A 1 614 ? -33.782 5.959 8.976 1.00 22.80 616 MET A CA 1
ATOM 4745 C C . MET A 1 614 ? -35.040 5.399 8.315 1.00 22.74 616 MET A C 1
ATOM 4746 O O . MET A 1 614 ? -35.851 6.154 7.756 1.00 22.88 616 MET A O 1
ATOM 4751 N N . ALA A 1 615 ? -35.222 4.089 8.390 1.00 22.29 617 ALA A N 1
ATOM 4752 C CA . ALA A 1 615 ? -36.481 3.501 7.947 1.00 22.11 617 ALA A CA 1
ATOM 4753 C C . ALA A 1 615 ? -37.666 3.916 8.858 1.00 23.09 617 ALA A C 1
ATOM 4754 O O . ALA A 1 615 ? -38.806 3.879 8.415 1.00 22.68 617 ALA A O 1
ATOM 4756 N N . TRP A 1 616 ? -37.384 4.312 10.094 1.00 23.03 618 TRP A N 1
ATOM 4757 C CA . TRP A 1 616 ? -38.431 4.423 11.128 1.00 23.95 618 TRP A CA 1
ATOM 4758 C C . TRP A 1 616 ? -38.775 5.860 11.445 1.00 24.05 618 TRP A C 1
ATOM 4759 O O . TRP A 1 616 ? -39.256 6.157 12.524 1.00 24.78 618 TRP A O 1
ATOM 4770 N N . THR A 1 617 ? -38.508 6.756 10.506 1.00 25.15 619 THR A N 1
ATOM 4771 C CA . THR A 1 617 ? -38.813 8.157 10.673 1.00 25.94 619 THR A CA 1
ATOM 4772 C C . THR A 1 617 ? -39.152 8.729 9.306 1.00 27.15 619 THR A C 1
ATOM 4773 O O . THR A 1 617 ? -38.670 8.204 8.286 1.00 25.82 619 THR A O 1
ATOM 4777 N N . ARG A 1 618 ? -40.007 9.764 9.287 1.00 25.68 620 ARG A N 1
ATOM 4778 C CA . ARG A 1 618 ? -40.317 10.484 8.062 1.00 26.87 620 ARG A CA 1
ATOM 4779 C C . ARG A 1 618 ? -39.613 11.836 8.117 1.00 26.98 620 ARG A C 1
ATOM 4780 O O . ARG A 1 618 ? -39.722 12.655 7.191 1.00 26.95 620 ARG A O 1
ATOM 4788 N N . ASP A 1 619 ? -38.891 12.081 9.205 1.00 27.03 621 ASP A N 1
ATOM 4789 C CA . ASP A 1 619 ? -38.255 13.377 9.411 1.00 28.59 621 ASP A CA 1
ATOM 4790 C C . ASP A 1 619 ? -36.738 13.292 9.334 1.00 28.21 621 ASP A C 1
ATOM 4791 O O . ASP A 1 619 ? -36.162 12.247 9.677 1.00 28.39 621 ASP A O 1
ATOM 4796 N N . GLN A 1 620 ? -36.090 14.378 8.919 1.00 27.52 622 GLN A N 1
ATOM 4797 C CA . GLN A 1 620 ? -34.632 14.445 9.034 1.00 28.29 622 GLN A CA 1
ATOM 4798 C C . GLN A 1 620 ? -34.252 14.429 10.496 1.00 28.75 622 GLN A C 1
ATOM 4799 O O . GLN A 1 620 ? -34.985 14.949 11.342 1.00 27.63 622 GLN A O 1
ATOM 4805 N N . ILE A 1 621 ? -33.110 13.826 10.812 1.00 27.97 623 ILE A N 1
ATOM 4806 C CA . ILE A 1 621 ? -32.656 13.848 12.184 1.00 28.00 623 ILE A CA 1
ATOM 4807 C C . ILE A 1 621 ? -31.283 14.485 12.275 1.00 27.22 623 ILE A C 1
ATOM 4808 O O . ILE A 1 621 ? -30.647 14.780 11.264 1.00 27.53 623 ILE A O 1
ATOM 4813 N N . ASN A 1 622 ? -30.855 14.718 13.497 1.00 26.71 624 ASN A N 1
ATOM 4814 C CA . ASN A 1 622 ? -29.557 15.323 13.753 1.00 26.09 624 ASN A CA 1
ATOM 4815 C C . ASN A 1 622 ? -28.487 14.214 13.882 1.00 25.07 624 ASN A C 1
ATOM 4816 O O . ASN A 1 622 ? -28.450 13.497 14.888 1.00 24.13 624 ASN A O 1
ATOM 4821 N N . PHE A 1 623 ? -27.588 14.119 12.897 1.00 24.57 625 PHE A N 1
ATOM 4822 C CA . PHE A 1 623 ? -26.621 13.014 12.850 1.00 23.47 625 PHE A CA 1
ATOM 4823 C C . PHE A 1 623 ? -25.598 13.089 13.995 1.00 23.08 625 PHE A C 1
ATOM 4824 O O . PHE A 1 623 ? -25.033 12.079 14.381 1.00 22.44 625 PHE A O 1
ATOM 4832 N N . ARG A 1 624 ? -25.351 14.286 14.521 1.00 23.90 626 ARG A N 1
ATOM 4833 C CA . ARG A 1 624 ? -24.426 14.438 15.662 1.00 25.61 626 ARG A CA 1
ATOM 4834 C C . ARG A 1 624 ? -24.995 13.930 16.954 1.00 24.52 626 ARG A C 1
ATOM 4835 O O . ARG A 1 624 ? -24.351 13.163 17.656 1.00 24.30 626 ARG A O 1
ATOM 4843 N N . THR A 1 625 ? -26.193 14.369 17.310 1.00 24.92 627 THR A N 1
ATOM 4844 C CA . THR A 1 625 ? -26.772 13.845 18.554 1.00 25.26 627 THR A CA 1
ATOM 4845 C C . THR A 1 625 ? -27.087 12.373 18.401 1.00 24.54 627 THR A C 1
ATOM 4846 O O . THR A 1 625 ? -27.003 11.606 19.381 1.00 23.73 627 THR A O 1
ATOM 4850 N N . TRP A 1 626 ? -27.415 11.942 17.175 1.00 23.41 628 TRP A N 1
ATOM 4851 C CA . TRP A 1 626 ? -27.651 10.505 16.949 1.00 22.65 628 TRP A CA 1
ATOM 4852 C C . TRP A 1 626 ? -26.340 9.750 17.316 1.00 21.62 628 TRP A C 1
ATOM 4853 O O . TRP A 1 626 ? -26.366 8.709 17.992 1.00 21.47 628 TRP A O 1
ATOM 4864 N N . THR A 1 627 ? -25.204 10.271 16.859 1.00 21.74 629 THR A N 1
ATOM 4865 C CA . THR A 1 627 ? -23.896 9.627 17.137 1.00 21.30 629 THR A CA 1
ATOM 4866 C C . THR A 1 627 ? -23.539 9.608 18.641 1.00 21.86 629 THR A C 1
ATOM 4867 O O . THR A 1 627 ? -23.024 8.619 19.180 1.00 21.05 629 THR A O 1
ATOM 4871 N N . GLU A 1 628 ? -23.826 10.716 19.334 1.00 22.83 630 GLU A N 1
ATOM 4872 C CA . GLU A 1 628 ? -23.597 10.776 20.759 1.00 22.26 630 GLU A CA 1
ATOM 4873 C C . GLU A 1 628 ? -24.319 9.630 21.461 1.00 23.04 630 GLU A C 1
ATOM 4874 O O . GLU A 1 628 ? -23.726 8.951 22.290 1.00 22.24 630 GLU A O 1
ATOM 4880 N N . ASP A 1 629 ? -25.573 9.374 21.107 1.00 23.54 631 ASP A N 1
ATOM 4881 C CA . ASP A 1 629 ? -26.319 8.294 21.764 1.00 24.48 631 ASP A CA 1
ATOM 4882 C C . ASP A 1 629 ? -25.797 6.929 21.323 1.00 23.59 631 ASP A C 1
ATOM 4883 O O . ASP A 1 629 ? -25.660 6.026 22.133 1.00 22.50 631 ASP A O 1
ATOM 4888 N N . TYR A 1 630 ? -25.526 6.809 20.021 1.00 22.92 632 TYR A N 1
ATOM 4889 C CA . TYR A 1 630 ? -24.934 5.617 19.442 1.00 22.91 632 TYR A CA 1
ATOM 4890 C C . TYR A 1 630 ? -23.666 5.111 20.166 1.00 22.73 632 TYR A C 1
ATOM 4891 O O . TYR A 1 630 ? -23.580 3.922 20.536 1.00 22.57 632 TYR A O 1
ATOM 4900 N N . ILE A 1 631 ? -22.708 6.003 20.418 1.00 21.40 633 ILE A N 1
ATOM 4901 C CA . ILE A 1 631 ? -21.450 5.552 21.002 1.00 21.30 633 ILE A CA 1
ATOM 4902 C C . ILE A 1 631 ? -21.630 5.173 22.456 1.00 22.38 633 ILE A C 1
ATOM 4903 O O . ILE A 1 631 ? -20.934 4.306 22.949 1.00 20.51 633 ILE A O 1
ATOM 4908 N N . GLU A 1 632 ? -22.613 5.777 23.128 1.00 22.87 634 GLU A N 1
ATOM 4909 C CA . GLU A 1 632 ? -22.823 5.394 24.527 1.00 23.68 634 GLU A CA 1
ATOM 4910 C C . GLU A 1 632 ? -23.343 3.954 24.642 1.00 22.91 634 GLU A C 1
ATOM 4911 O O . GLU A 1 632 ? -22.873 3.200 25.488 1.00 23.16 634 GLU A O 1
ATOM 4917 N N . ARG A 1 633 ? -24.300 3.567 23.794 1.00 21.78 635 ARG A N 1
ATOM 4918 C CA . ARG A 1 633 ? -24.828 2.211 23.844 1.00 21.45 635 ARG A CA 1
ATOM 4919 C C . ARG A 1 633 ? -23.832 1.219 23.241 1.00 20.77 635 ARG A C 1
ATOM 4920 O O . ARG A 1 633 ? -23.758 0.073 23.683 1.00 20.93 635 ARG A O 1
ATOM 4928 N N . ARG A 1 634 ? -23.041 1.657 22.265 1.00 19.35 636 ARG A N 1
ATOM 4929 C CA . ARG A 1 634 ? -22.014 0.783 21.713 1.00 18.56 636 ARG A CA 1
ATOM 4930 C C . ARG A 1 634 ? -20.918 0.427 22.715 1.00 18.52 636 ARG A C 1
ATOM 4931 O O . ARG A 1 634 ? -20.412 -0.687 22.691 1.00 18.30 636 ARG A O 1
ATOM 4939 N N . TYR A 1 635 ? -20.533 1.374 23.573 1.00 19.49 637 TYR A N 1
ATOM 4940 C CA . TYR A 1 635 ? -19.432 1.144 24.539 1.00 20.52 637 TYR A CA 1
ATOM 4941 C C . TYR A 1 635 ? -19.937 0.782 25.935 1.00 22.28 637 TYR A C 1
ATOM 4942 O O . TYR A 1 635 ? -19.167 0.278 26.759 1.00 21.67 637 TYR A O 1
ATOM 4951 N N . GLY A 1 636 ? -21.223 1.014 26.182 1.00 22.57 638 GLY A N 1
ATOM 4952 C CA . GLY A 1 636 ? -21.827 0.686 27.490 1.00 25.48 638 GLY A CA 1
ATOM 4953 C C . GLY A 1 636 ? -21.619 1.841 28.457 1.00 26.55 638 GLY A C 1
ATOM 4954 O O . GLY A 1 636 ? -21.993 1.749 29.628 1.00 27.56 638 GLY A O 1
ATOM 4955 N N . LYS A 1 637 ? -20.957 2.880 27.997 1.00 26.65 639 LYS A N 1
ATOM 4956 C CA . LYS A 1 637 ? -20.655 4.098 28.744 1.00 26.79 639 LYS A CA 1
ATOM 4957 C C . LYS A 1 637 ? -20.090 5.171 27.832 1.00 26.44 639 LYS A C 1
ATOM 4958 O O . LYS A 1 637 ? -19.746 4.888 26.747 1.00 25.96 639 LYS A O 1
ATOM 4964 N N . THR A 1 638 ? -19.956 6.386 28.330 1.00 25.05 640 THR A N 1
ATOM 4965 C CA . THR A 1 638 ? -19.410 7.487 27.579 1.00 25.44 640 THR A CA 1
ATOM 4966 C C . THR A 1 638 ? -18.878 8.535 28.583 1.00 26.16 640 THR A C 1
ATOM 4967 O O . THR A 1 638 ? -19.132 8.409 29.798 1.00 25.39 640 THR A O 1
ATOM 4971 N N . ASN A 1 639 ? -18.128 9.514 28.084 1.00 26.09 641 ASN A N 1
ATOM 4972 C CA . ASN A 1 639 ? -17.696 10.695 28.857 1.00 26.22 641 ASN A CA 1
ATOM 4973 C C . ASN A 1 639 ? -17.392 11.775 27.864 1.00 26.84 641 ASN A C 1
ATOM 4974 O O . ASN A 1 639 ? -17.461 11.529 26.664 1.00 25.55 641 ASN A O 1
ATOM 4979 N N . LYS A 1 640 ? -17.086 12.968 28.356 1.00 26.42 642 LYS A N 1
ATOM 4980 C CA . LYS A 1 640 ? -16.910 14.127 27.491 1.00 27.28 642 LYS A CA 1
ATOM 4981 C C . LYS A 1 640 ? -15.765 13.971 26.500 1.00 24.85 642 LYS A C 1
ATOM 4982 O O . LYS A 1 640 ? -15.849 14.457 25.409 1.00 24.72 642 LYS A O 1
ATOM 4988 N N . GLU A 1 641 ? -14.712 13.268 26.887 1.00 24.00 643 GLU A N 1
ATOM 4989 C CA . GLU A 1 641 ? -13.554 13.088 26.040 1.00 24.01 643 GLU A CA 1
ATOM 4990 C C . GLU A 1 641 ? -13.867 12.117 24.888 1.00 24.41 643 GLU A C 1
ATOM 4991 O O . GLU A 1 641 ? -13.574 12.425 23.727 1.00 24.92 643 GLU A O 1
ATOM 4997 N N . ILE A 1 642 ? -14.448 10.962 25.199 1.00 22.97 644 ILE A N 1
ATOM 4998 C CA . ILE A 1 642 ? -14.885 10.037 24.152 1.00 22.70 644 ILE A CA 1
ATOM 4999 C C . ILE A 1 642 ? -15.846 10.700 23.141 1.00 23.17 644 ILE A C 1
ATOM 5000 O O . ILE A 1 642 ? -15.692 10.532 21.939 1.00 22.54 644 ILE A O 1
ATOM 5005 N N . LEU A 1 643 ? -16.765 11.513 23.653 1.00 23.02 645 LEU A N 1
ATOM 5006 C CA . LEU A 1 643 ? -17.669 12.292 22.816 1.00 24.04 645 LEU A CA 1
ATOM 5007 C C . LEU A 1 643 ? -16.891 13.300 21.956 1.00 23.71 645 LEU A C 1
ATOM 5008 O O . LEU A 1 643 ? -17.200 13.482 20.777 1.00 22.63 645 LEU A O 1
ATOM 5013 N N . GLU A 1 644 ? -15.884 13.945 22.552 1.00 23.95 646 GLU A N 1
ATOM 5014 C CA A GLU A 1 644 ? -14.963 14.839 21.853 0.50 23.24 646 GLU A CA 1
ATOM 5015 C CA B GLU A 1 644 ? -15.028 14.850 21.794 0.50 23.63 646 GLU A CA 1
ATOM 5016 C C . GLU A 1 644 ? -14.255 14.102 20.714 1.00 23.02 646 GLU A C 1
ATOM 5017 O O . GLU A 1 644 ? -14.153 14.597 19.601 1.00 21.64 646 GLU A O 1
ATOM 5028 N N . ALA A 1 645 ? -13.710 12.923 21.015 1.00 22.38 647 ALA A N 1
ATOM 5029 C CA . ALA A 1 645 ? -13.019 12.163 19.944 1.00 22.58 647 ALA A CA 1
ATOM 5030 C C . ALA A 1 645 ? -13.961 11.809 18.758 1.00 22.11 647 ALA A C 1
ATOM 5031 O O . ALA A 1 645 ? -13.553 11.845 17.608 1.00 22.74 647 ALA A O 1
ATOM 5033 N N . TRP A 1 646 ? -15.200 11.436 19.052 1.00 22.09 648 TRP A N 1
ATOM 5034 C CA . TRP A 1 646 ? -16.180 11.111 17.985 1.00 21.09 648 TRP A CA 1
ATOM 5035 C C . TRP A 1 646 ? -16.650 12.341 17.215 1.00 21.64 648 TRP A C 1
ATOM 5036 O O . TRP A 1 646 ? -16.914 12.268 16.004 1.00 22.12 648 TRP A O 1
ATOM 5047 N N . ASN A 1 647 ? -16.720 13.488 17.898 1.00 20.95 649 ASN A N 1
ATOM 5048 C CA . ASN A 1 647 ? -17.001 14.734 17.187 1.00 22.42 649 ASN A CA 1
ATOM 5049 C C . ASN A 1 647 ? -15.880 15.063 16.247 1.00 21.49 649 ASN A C 1
ATOM 5050 O O . ASN A 1 647 ? -16.143 15.526 15.145 1.00 21.79 649 ASN A O 1
ATOM 5055 N N . ILE A 1 648 ? -14.633 14.819 16.663 1.00 20.60 650 ILE A N 1
ATOM 5056 C CA . ILE A 1 648 ? -13.491 14.908 15.755 1.00 20.64 650 ILE A CA 1
ATOM 5057 C C . ILE A 1 648 ? -13.592 13.907 14.537 1.00 21.17 650 ILE A C 1
ATOM 5058 O O . ILE A 1 648 ? -13.297 14.274 13.374 1.00 20.53 650 ILE A O 1
ATOM 5063 N N . ILE A 1 649 ? -14.003 12.666 14.799 1.00 19.09 651 ILE A N 1
ATOM 5064 C CA . ILE A 1 649 ? -14.195 11.725 13.703 1.00 18.75 651 ILE A CA 1
ATOM 5065 C C . ILE A 1 649 ? -15.275 12.249 12.784 1.00 19.50 651 ILE A C 1
ATOM 5066 O O . ILE A 1 649 ? -15.068 12.262 11.586 1.00 18.84 651 ILE A O 1
ATOM 5071 N N . LEU A 1 650 ? -16.404 12.744 13.333 1.00 20.52 652 LEU A N 1
ATOM 5072 C CA . LEU A 1 650 ? -17.471 13.320 12.468 1.00 20.86 652 LEU A CA 1
ATOM 5073 C C . LEU A 1 650 ? -17.004 14.524 11.638 1.00 21.68 652 LEU A C 1
ATOM 5074 O O . LEU A 1 650 ? -17.553 14.771 10.550 1.00 20.92 652 LEU A O 1
ATOM 5079 N N . ASP A 1 651 ? -16.046 15.289 12.179 1.00 22.39 653 ASP A N 1
ATOM 5080 C CA . ASP A 1 651 ? -15.504 16.487 11.532 1.00 23.48 653 ASP A CA 1
ATOM 5081 C C . ASP A 1 651 ? -14.368 16.184 10.559 1.00 22.66 653 ASP A C 1
ATOM 5082 O O . ASP A 1 651 ? -13.888 17.079 9.842 1.00 22.49 653 ASP A O 1
ATOM 5087 N N . THR A 1 652 ? -13.915 14.934 10.534 1.00 21.45 654 THR A N 1
ATOM 5088 C CA . THR A 1 652 ? -12.786 14.570 9.691 1.00 20.63 654 THR A CA 1
ATOM 5089 C C . THR A 1 652 ? -13.189 13.391 8.755 1.00 20.50 654 THR A C 1
ATOM 5090 O O . THR A 1 652 ? -13.778 13.596 7.692 1.00 20.59 654 THR A O 1
ATOM 5094 N N . ALA A 1 653 ? -12.924 12.167 9.178 1.00 20.82 655 ALA A N 1
ATOM 5095 C CA . ALA A 1 653 ? -13.150 10.974 8.362 1.00 19.95 655 ALA A CA 1
ATOM 5096 C C . ALA A 1 653 ? -14.618 10.748 7.990 1.00 20.15 655 ALA A C 1
ATOM 5097 O O . ALA A 1 653 ? -14.896 10.210 6.937 1.00 20.05 655 ALA A O 1
ATOM 5099 N N . TYR A 1 654 ? -15.550 11.135 8.866 1.00 19.91 656 TYR A N 1
ATOM 5100 C CA . TYR A 1 654 ? -16.974 10.922 8.623 1.00 19.53 656 TYR A CA 1
ATOM 5101 C C . TYR A 1 654 ? -17.664 12.204 8.118 1.00 19.88 656 TYR A C 1
ATOM 5102 O O . TYR A 1 654 ? -18.869 12.214 7.986 1.00 18.43 656 TYR A O 1
ATOM 5111 N N . LYS A 1 655 ? -16.892 13.250 7.816 1.00 20.62 657 LYS A N 1
ATOM 5112 C CA . LYS A 1 655 ? -17.493 14.533 7.420 1.00 21.74 657 LYS A CA 1
ATOM 5113 C C . LYS A 1 655 ? -18.104 14.417 6.010 1.00 22.15 657 LYS A C 1
ATOM 5114 O O . LYS A 1 655 ? -17.553 13.739 5.148 1.00 21.62 657 LYS A O 1
ATOM 5120 N N . LYS A 1 656 ? -19.252 15.061 5.810 1.00 21.83 658 LYS A N 1
ATOM 5121 C CA . LYS A 1 656 ? -19.946 15.048 4.521 1.00 23.56 658 LYS A CA 1
ATOM 5122 C C . LYS A 1 656 ? -18.990 15.373 3.377 1.00 24.03 658 LYS A C 1
ATOM 5123 O O . LYS A 1 656 ? -18.158 16.260 3.525 1.00 23.99 658 LYS A O 1
ATOM 5129 N N . ARG A 1 657 ? -19.118 14.663 2.247 1.00 24.94 659 ARG A N 1
ATOM 5130 C CA . ARG A 1 657 ? -18.318 14.924 1.027 1.00 25.43 659 ARG A CA 1
ATOM 5131 C C . ARG A 1 657 ? -19.278 15.051 -0.132 1.00 25.79 659 ARG A C 1
ATOM 5132 O O . ARG A 1 657 ? -20.327 14.421 -0.139 1.00 25.41 659 ARG A O 1
ATOM 5140 N N . ASN A 1 658 ? -18.878 15.826 -1.134 1.00 25.74 660 ASN A N 1
ATOM 5141 C CA . ASN A 1 658 ? -19.742 16.134 -2.250 1.00 26.79 660 ASN A CA 1
ATOM 5142 C C . ASN A 1 658 ? -19.117 15.610 -3.544 1.00 25.74 660 ASN A C 1
ATOM 5143 O O . ASN A 1 658 ? -19.611 15.859 -4.630 1.00 25.88 660 ASN A O 1
ATOM 5148 N N . ASP A 1 659 ? -18.009 14.885 -3.440 1.00 25.44 661 ASP A N 1
ATOM 5149 C CA . ASP A 1 659 ? -17.330 14.386 -4.631 1.00 24.76 661 ASP A CA 1
ATOM 5150 C C . ASP A 1 659 ? -17.727 12.917 -4.923 1.00 24.26 661 ASP A C 1
ATOM 5151 O O . ASP A 1 659 ? -18.543 12.330 -4.195 1.00 23.87 661 ASP A O 1
ATOM 5156 N N . TYR A 1 660 ? -17.179 12.331 -5.986 1.00 23.33 662 TYR A N 1
ATOM 5157 C CA . TYR A 1 660 ? -17.475 10.946 -6.342 1.00 22.52 662 TYR A CA 1
ATOM 5158 C C . TYR A 1 660 ? -16.298 10.082 -5.903 1.00 22.18 662 TYR A C 1
ATOM 5159 O O . TYR A 1 660 ? -15.185 10.409 -6.213 1.00 22.41 662 TYR A O 1
ATOM 5168 N N . TYR A 1 661 ? -16.516 8.987 -5.175 1.00 20.16 663 TYR A N 1
ATOM 5169 C CA . TYR A 1 661 ? -15.382 8.171 -4.731 1.00 19.69 663 TYR A CA 1
ATOM 5170 C C . TYR A 1 661 ? -15.939 6.787 -4.431 1.00 20.00 663 TYR A C 1
ATOM 5171 O O . TYR A 1 661 ? -17.124 6.677 -4.092 1.00 20.22 663 TYR A O 1
ATOM 5180 N N . GLN A 1 662 ? -15.114 5.743 -4.548 1.00 19.04 664 GLN A N 1
ATOM 5181 C CA . GLN A 1 662 ? -15.590 4.375 -4.294 1.00 18.57 664 GLN A CA 1
ATOM 5182 C C . GLN A 1 662 ? -14.905 3.751 -3.058 1.00 18.86 664 GLN A C 1
ATOM 5183 O O . GLN A 1 662 ? -13.723 3.354 -3.117 1.00 18.07 664 GLN A O 1
ATOM 5189 N N . GLY A 1 663 ? -15.628 3.738 -1.940 1.00 18.92 665 GLY A N 1
ATOM 5190 C CA . GLY A 1 663 ? -15.135 3.062 -0.711 1.00 19.52 665 GLY A CA 1
ATOM 5191 C C . GLY A 1 663 ? -14.162 3.915 0.074 1.00 19.73 665 GLY A C 1
ATOM 5192 O O . GLY A 1 663 ? -14.017 5.104 -0.216 1.00 19.53 665 GLY A O 1
ATOM 5193 N N . ALA A 1 664 ? -13.478 3.316 1.053 1.00 19.79 666 ALA A N 1
ATOM 5194 C CA . ALA A 1 664 ? -12.667 4.097 1.963 1.00 19.40 666 ALA A CA 1
ATOM 5195 C C . ALA A 1 664 ? -11.393 4.461 1.257 1.00 19.34 666 ALA A C 1
ATOM 5196 O O . ALA A 1 664 ? -10.871 3.650 0.474 1.00 19.31 666 ALA A O 1
ATOM 5198 N N . ALA A 1 665 ? -10.849 5.633 1.565 1.00 18.01 667 ALA A N 1
ATOM 5199 C CA . ALA A 1 665 ? -9.502 5.959 1.043 1.00 19.49 667 ALA A CA 1
ATOM 5200 C C . ALA A 1 665 ? -8.518 4.829 1.332 1.00 20.43 667 ALA A C 1
ATOM 5201 O O . ALA A 1 665 ? -8.403 4.353 2.493 1.00 19.67 667 ALA A O 1
ATOM 5203 N N . GLU A 1 666 ? -7.771 4.430 0.302 1.00 20.11 668 GLU A N 1
ATOM 5204 C CA . GLU A 1 666 ? -6.915 3.284 0.427 1.00 21.24 668 GLU A CA 1
ATOM 5205 C C . GLU A 1 666 ? -5.555 3.581 1.060 1.00 21.97 668 GLU A C 1
ATOM 5206 O O . GLU A 1 666 ? -4.974 4.684 0.895 1.00 22.17 668 GLU A O 1
ATOM 5212 N N . SER A 1 667 ? -5.086 2.595 1.813 1.00 21.75 669 SER A N 1
ATOM 5213 C CA . SER A 1 667 ? -3.791 2.642 2.478 1.00 22.60 669 SER A CA 1
ATOM 5214 C C . SER A 1 667 ? -2.728 2.352 1.423 1.00 21.69 669 SER A C 1
ATOM 5215 O O . SER A 1 667 ? -2.832 1.349 0.735 1.00 20.36 669 SER A O 1
ATOM 5218 N N . ILE A 1 668 ? -1.716 3.215 1.329 1.00 21.21 670 ILE A N 1
ATOM 5219 C CA . ILE A 1 668 ? -0.538 2.994 0.447 1.00 21.99 670 ILE A CA 1
ATOM 5220 C C . ILE A 1 668 ? 0.182 1.687 0.802 1.00 20.13 670 ILE A C 1
ATOM 5221 O O . ILE A 1 668 ? 0.835 1.039 -0.046 1.00 19.25 670 ILE A O 1
ATOM 5226 N N . ILE A 1 669 ? 0.056 1.268 2.061 1.00 18.70 671 ILE A N 1
ATOM 5227 C CA . ILE A 1 669 ? 0.704 0.019 2.481 1.00 17.85 671 ILE A CA 1
ATOM 5228 C C . ILE A 1 669 ? 0.237 -1.141 1.578 1.00 17.22 671 ILE A C 1
ATOM 5229 O O . ILE A 1 669 ? 0.999 -2.051 1.241 1.00 18.20 671 ILE A O 1
ATOM 5234 N N . ASN A 1 670 ? -1.025 -1.082 1.185 1.00 17.15 672 ASN A N 1
ATOM 5235 C CA . ASN A 1 670 ? -1.675 -2.156 0.389 1.00 18.00 672 ASN A CA 1
ATOM 5236 C C . ASN A 1 670 ? -1.571 -1.985 -1.134 1.00 17.25 672 ASN A C 1
ATOM 5237 O O . ASN A 1 670 ? -2.144 -2.803 -1.893 1.00 18.26 672 ASN A O 1
ATOM 5242 N N . ALA A 1 671 ? -0.856 -0.960 -1.580 1.00 17.18 673 ALA A N 1
ATOM 5243 C CA . ALA A 1 671 ? -0.655 -0.736 -3.043 1.00 19.05 673 ALA A CA 1
ATOM 5244 C C . ALA A 1 671 ? 0.595 -1.427 -3.561 1.00 18.75 673 ALA A C 1
ATOM 5245 O O . ALA A 1 671 ? 1.597 -1.505 -2.854 1.00 18.57 673 ALA A O 1
ATOM 5247 N N . ARG A 1 672 ? 0.566 -1.928 -4.800 1.00 18.10 674 ARG A N 1
ATOM 5248 C CA . ARG A 1 672 ? 1.839 -2.319 -5.450 1.00 18.14 674 ARG A CA 1
ATOM 5249 C C . ARG A 1 672 ? 2.807 -1.160 -5.397 1.00 18.16 674 ARG A C 1
ATOM 5250 O O . ARG A 1 672 ? 2.451 -0.040 -5.764 1.00 18.60 674 ARG A O 1
ATOM 5258 N N . PRO A 1 673 ? 4.043 -1.404 -4.938 1.00 19.35 675 PRO A N 1
ATOM 5259 C CA . PRO A 1 673 ? 5.010 -0.334 -4.779 1.00 19.90 675 PRO A CA 1
ATOM 5260 C C . PRO A 1 673 ? 5.361 0.303 -6.146 1.00 21.28 675 PRO A C 1
ATOM 5261 O O . PRO A 1 673 ? 5.336 -0.390 -7.171 1.00 21.10 675 PRO A O 1
ATOM 5265 N N . GLY A 1 674 ? 5.612 1.601 -6.127 1.00 22.17 676 GLY A N 1
ATOM 5266 C CA . GLY A 1 674 ? 5.883 2.385 -7.349 1.00 23.32 676 GLY A CA 1
ATOM 5267 C C . GLY A 1 674 ? 5.866 3.850 -6.971 1.00 23.77 676 GLY A C 1
ATOM 5268 O O . GLY A 1 674 ? 5.623 4.206 -5.804 1.00 24.00 676 GLY A O 1
ATOM 5269 N N . PHE A 1 675 ? 6.133 4.703 -7.954 1.00 23.95 677 PHE A N 1
ATOM 5270 C CA . PHE A 1 675 ? 6.100 6.165 -7.797 1.00 24.90 677 PHE A CA 1
ATOM 5271 C C . PHE A 1 675 ? 4.744 6.688 -8.268 1.00 24.02 677 PHE A C 1
ATOM 5272 O O . PHE A 1 675 ? 4.116 6.069 -9.109 1.00 24.08 677 PHE A O 1
ATOM 5280 N N . GLY A 1 676 ? 4.306 7.817 -7.736 1.00 24.23 678 GLY A N 1
ATOM 5281 C CA . GLY A 1 676 ? 3.088 8.447 -8.229 1.00 24.73 678 GLY A CA 1
ATOM 5282 C C . GLY A 1 676 ? 1.818 7.689 -7.859 1.00 24.48 678 GLY A C 1
ATOM 5283 O O . GLY A 1 676 ? 0.790 7.851 -8.514 1.00 24.41 678 GLY A O 1
ATOM 5284 N N . ILE A 1 677 ? 1.888 6.852 -6.822 1.00 22.74 679 ILE A N 1
ATOM 5285 C CA . ILE A 1 677 ? 0.721 6.052 -6.416 1.00 22.69 679 ILE A CA 1
ATOM 5286 C C . ILE A 1 677 ? -0.381 6.942 -5.894 1.00 23.03 679 ILE A C 1
ATOM 5287 O O . ILE A 1 677 ? -0.130 7.850 -5.079 1.00 22.34 679 ILE A O 1
ATOM 5292 N N . LYS A 1 678 ? -1.59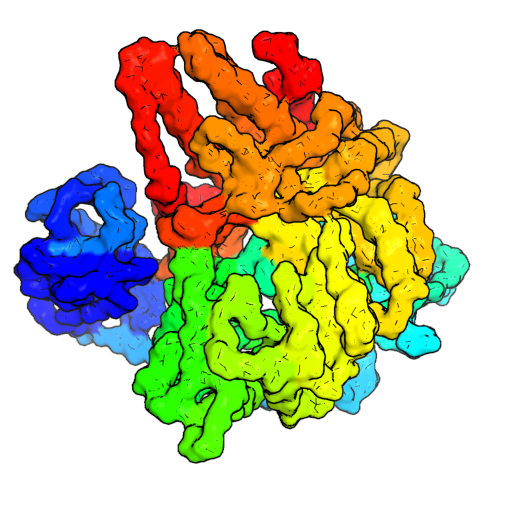4 6.701 -6.386 1.00 23.06 680 LYS A N 1
ATOM 5293 C CA . LYS A 1 678 ? -2.781 7.488 -6.020 1.00 24.71 680 LYS A CA 1
ATOM 5294 C C . LYS A 1 678 ? -3.964 6.593 -5.636 1.00 24.42 680 LYS A C 1
ATOM 5295 O O . LYS A 1 678 ? -5.068 7.079 -5.445 1.00 26.35 680 LYS A O 1
ATOM 5301 N N . SER A 1 679 ? -3.743 5.292 -5.518 1.00 23.78 681 SER A N 1
ATOM 5302 C CA . SER A 1 679 ? -4.804 4.330 -5.241 1.00 23.92 681 SER A CA 1
ATOM 5303 C C . SER A 1 679 ? -4.074 2.999 -5.093 1.00 23.95 681 SER A C 1
ATOM 5304 O O . SER A 1 679 ? -2.942 2.853 -5.595 1.00 25.19 681 SER A O 1
ATOM 5307 N N . ALA A 1 680 ? -4.670 2.037 -4.386 1.00 22.73 682 ALA A N 1
ATOM 5308 C CA . ALA A 1 680 ? -4.185 0.653 -4.418 1.00 22.08 682 ALA A CA 1
ATOM 5309 C C . ALA A 1 680 ? -4.969 -0.158 -5.473 1.00 22.41 682 ALA A C 1
ATOM 5310 O O . ALA A 1 680 ? -4.460 -1.142 -6.010 1.00 24.34 682 ALA A O 1
ATOM 5312 N N . SER A 1 681 ? -6.194 0.255 -5.782 1.00 20.32 683 SER A N 1
ATOM 5313 C CA . SER A 1 681 ? -7.005 -0.501 -6.763 1.00 20.19 683 SER A CA 1
ATOM 5314 C C . SER A 1 681 ? -7.379 0.390 -7.906 1.00 19.31 683 SER A C 1
ATOM 5315 O O . SER A 1 681 ? -7.312 1.607 -7.776 1.00 19.89 683 SER A O 1
ATOM 5318 N N . THR A 1 682 ? -7.757 -0.194 -9.034 1.00 19.89 684 THR A N 1
ATOM 5319 C CA . THR A 1 682 ? -7.957 0.607 -10.263 1.00 19.57 684 THR A CA 1
ATOM 5320 C C . THR A 1 682 ? -8.976 1.738 -10.134 1.00 19.82 684 THR A C 1
ATOM 5321 O O . THR A 1 682 ? -8.764 2.830 -10.696 1.00 18.57 684 THR A O 1
ATOM 5325 N N . TRP A 1 683 ? -10.090 1.488 -9.426 1.00 18.93 685 TRP A N 1
ATOM 5326 C CA . TRP A 1 683 ? -11.173 2.463 -9.340 1.00 17.90 685 TRP A CA 1
ATOM 5327 C C . TRP A 1 683 ? -11.200 3.069 -7.927 1.00 18.65 685 TRP A C 1
ATOM 5328 O O . TRP A 1 683 ? -12.182 3.712 -7.539 1.00 16.93 685 TRP A O 1
ATOM 5339 N N . GLY A 1 684 ? -10.094 2.879 -7.197 1.00 19.39 686 GLY A N 1
ATOM 5340 C CA . GLY A 1 684 ? -9.960 3.330 -5.811 1.00 21.36 686 GLY A CA 1
ATOM 5341 C C . GLY A 1 684 ? -9.374 4.742 -5.735 1.00 22.93 686 GLY A C 1
ATOM 5342 O O . GLY A 1 684 ? -9.249 5.426 -6.736 1.00 23.53 686 GLY A O 1
ATOM 5343 N N . HIS A 1 685 ? -9.058 5.191 -4.530 1.00 22.47 687 HIS A N 1
ATOM 5344 C CA . HIS A 1 685 ? -8.528 6.526 -4.292 1.00 24.68 687 HIS A CA 1
ATOM 5345 C C . HIS A 1 685 ? -7.792 6.448 -2.979 1.00 25.40 687 HIS A C 1
ATOM 5346 O O . HIS A 1 685 ? -8.258 5.784 -2.043 1.00 22.35 687 HIS A O 1
ATOM 5353 N N . SER A 1 686 ? -6.622 7.081 -2.924 1.00 26.44 688 SER A N 1
ATOM 5354 C CA . SER A 1 686 ? -5.903 7.181 -1.659 1.00 28.02 688 SER A CA 1
ATOM 5355 C C . SER A 1 686 ? -5.914 8.578 -1.035 1.00 27.41 688 SER A C 1
ATOM 5356 O O . SER A 1 686 ? -5.395 8.769 0.059 1.00 26.99 688 SER A O 1
ATOM 5359 N N . LYS A 1 687 ? -6.508 9.560 -1.715 1.00 26.26 689 LYS A N 1
ATOM 5360 C CA . LYS A 1 687 ? -6.483 10.918 -1.218 1.00 26.22 689 LYS A CA 1
ATOM 5361 C C . LYS A 1 687 ? -7.283 11.006 0.075 1.00 25.64 689 LYS A C 1
ATOM 5362 O O . LYS A 1 687 ? -8.445 10.584 0.119 1.00 24.06 689 LYS A O 1
ATOM 5368 N N . ILE A 1 688 ? -6.633 11.531 1.113 1.00 23.51 690 ILE A N 1
ATOM 5369 C CA . ILE A 1 688 ? -7.282 11.804 2.391 1.00 23.07 690 ILE A CA 1
ATOM 5370 C C . ILE A 1 688 ? -7.766 13.244 2.382 1.00 24.05 690 ILE A C 1
ATOM 5371 O O . ILE A 1 688 ? -6.946 14.175 2.332 1.00 23.60 690 ILE A O 1
ATOM 5376 N N . VAL A 1 689 ? -9.080 13.429 2.471 1.00 23.96 691 VAL A N 1
ATOM 5377 C CA . VAL A 1 689 ? -9.635 14.772 2.279 1.00 27.13 691 VAL A CA 1
ATOM 5378 C C . VAL A 1 689 ? -9.750 15.582 3.571 1.00 27.51 691 VAL A C 1
ATOM 5379 O O . VAL A 1 689 ? -10.132 16.749 3.537 1.00 29.65 691 VAL A O 1
ATOM 5383 N N . TYR A 1 690 ? -9.403 14.981 4.701 1.00 25.64 692 TYR A N 1
ATOM 5384 C CA . TYR A 1 690 ? -9.473 15.699 5.974 1.00 24.83 692 TYR A CA 1
ATOM 5385 C C . TYR A 1 690 ? -8.068 15.971 6.517 1.00 23.53 692 TYR A C 1
ATOM 5386 O O . TYR A 1 690 ? -7.059 15.400 6.036 1.00 21.86 692 TYR A O 1
ATOM 5395 N N . ASP A 1 691 ? -8.000 16.816 7.539 1.00 24.01 693 ASP A N 1
ATOM 5396 C CA . ASP A 1 691 ? -6.713 17.105 8.166 1.00 24.57 693 ASP A CA 1
ATOM 5397 C C . ASP A 1 691 ? -6.220 15.919 9.005 1.00 24.01 693 ASP A C 1
ATOM 5398 O O . ASP A 1 691 ? -6.832 15.592 10.003 1.00 23.66 693 ASP A O 1
ATOM 5403 N N . LYS A 1 692 ? -5.105 15.316 8.604 1.00 24.11 694 LYS A N 1
ATOM 5404 C CA . LYS A 1 692 ? -4.505 14.159 9.300 1.00 24.36 694 LYS A CA 1
ATOM 5405 C C . LYS A 1 692 ? -4.151 14.395 10.779 1.00 23.86 694 LYS A C 1
ATOM 5406 O O . LYS A 1 692 ? -4.461 13.554 11.637 1.00 22.84 694 LYS A O 1
ATOM 5412 N N A SER A 1 693 ? -3.528 15.532 11.093 0.50 23.41 695 SER A N 1
ATOM 5413 N N B SER A 1 693 ? -3.524 15.536 11.073 0.50 23.55 695 SER A N 1
ATOM 5414 C CA A SER A 1 693 ? -3.152 15.807 12.489 0.50 23.62 695 SER A CA 1
ATOM 5415 C CA B SER A 1 693 ? -3.131 15.842 12.453 0.50 23.95 695 SER A CA 1
ATOM 5416 C C A SER A 1 693 ? -4.371 16.005 13.364 0.50 23.76 695 SER A C 1
ATOM 5417 C C B SER A 1 693 ? -4.349 16.024 13.347 0.50 23.90 695 SER A C 1
ATOM 5418 O O A SER A 1 693 ? -4.332 15.688 14.549 0.50 23.85 695 SER A O 1
ATOM 5419 O O B SER A 1 693 ? -4.289 15.693 14.526 0.50 23.92 695 SER A O 1
ATOM 5424 N N . GLU A 1 694 ? -5.448 16.545 12.782 1.00 24.29 696 GLU A N 1
ATOM 5425 C CA . GLU A 1 694 ? -6.697 16.725 13.527 1.00 23.60 696 GLU A CA 1
ATOM 5426 C C . GLU A 1 694 ? -7.282 15.348 13.910 1.00 23.16 696 GLU A C 1
ATOM 5427 O O . GLU A 1 694 ? -7.635 15.084 15.070 1.00 22.45 696 GLU A O 1
ATOM 5433 N N . PHE A 1 695 ? -7.385 14.483 12.911 1.00 21.20 697 PHE A N 1
ATOM 5434 C CA . PHE A 1 695 ? -7.773 13.102 13.145 1.00 20.64 697 PHE A CA 1
ATOM 5435 C C . PHE A 1 695 ? -6.910 12.416 14.198 1.00 19.89 697 PHE A C 1
ATOM 5436 O O . PHE A 1 695 ? -7.450 11.666 15.040 1.00 18.76 697 PHE A O 1
ATOM 5444 N N . GLU A 1 696 ? -5.597 12.659 14.197 1.00 19.60 698 GLU A N 1
ATOM 5445 C CA . GLU A 1 696 ? -4.731 12.043 15.241 1.00 20.53 698 GLU A CA 1
ATOM 5446 C C . GLU A 1 696 ? -5.178 12.312 16.696 1.00 21.39 698 GLU A C 1
ATOM 5447 O O . GLU A 1 696 ? -4.897 11.521 17.604 1.00 21.80 698 GLU A O 1
ATOM 5453 N N . LYS A 1 697 ? -5.864 13.424 16.901 1.00 22.28 699 LYS A N 1
ATOM 5454 C CA . LYS A 1 697 ? -6.362 13.800 18.215 1.00 23.43 699 LYS A CA 1
ATOM 5455 C C . LYS A 1 697 ? -7.375 12.785 18.768 1.00 23.23 699 LYS A C 1
ATOM 5456 O O . LYS A 1 697 ? -7.363 12.493 19.974 1.00 22.84 699 LYS A O 1
ATOM 5462 N N . ALA A 1 698 ? -8.236 12.250 17.895 1.00 21.08 700 ALA A N 1
ATOM 5463 C CA . ALA A 1 698 ? -9.165 11.173 18.283 1.00 20.63 700 ALA A CA 1
ATOM 5464 C C . ALA A 1 698 ? -8.383 9.987 18.846 1.00 20.77 700 ALA A C 1
ATOM 5465 O O . ALA A 1 698 ? -8.795 9.396 19.844 1.00 21.22 700 ALA A O 1
ATOM 5467 N N . ILE A 1 699 ? -7.264 9.637 18.211 1.00 20.63 701 ILE A N 1
ATOM 5468 C CA . ILE A 1 699 ? -6.417 8.533 18.702 1.00 20.16 701 ILE A CA 1
ATOM 5469 C C . ILE A 1 699 ? -5.787 8.895 20.070 1.00 20.89 701 ILE A C 1
ATOM 5470 O O . ILE A 1 699 ? -5.774 8.069 20.960 1.00 20.49 701 ILE A O 1
ATOM 5475 N N . GLU A 1 700 ? -5.274 10.113 20.233 1.00 21.31 702 GLU A N 1
ATOM 5476 C CA . GLU A 1 700 ? -4.757 10.525 21.541 1.00 22.88 702 GLU A CA 1
ATOM 5477 C C . GLU A 1 700 ? -5.830 10.386 22.607 1.00 22.57 702 GLU A C 1
ATOM 5478 O O . GLU A 1 700 ? -5.570 9.829 23.672 1.00 21.55 702 GLU A O 1
ATOM 5484 N N . ILE A 1 701 ? -7.041 10.862 22.306 1.00 22.15 703 ILE A N 1
ATOM 5485 C CA . ILE A 1 701 ? -8.150 10.744 23.262 1.00 22.24 703 ILE A CA 1
ATOM 5486 C C . ILE A 1 701 ? -8.543 9.285 23.602 1.00 22.40 703 ILE A C 1
ATOM 5487 O O . ILE A 1 701 ? -8.784 8.946 24.781 1.00 21.91 703 ILE A O 1
ATOM 5492 N N . PHE A 1 702 ? -8.632 8.414 22.591 1.00 21.07 704 PHE A N 1
ATOM 5493 C CA . PHE A 1 702 ? -8.853 6.981 22.865 1.00 20.43 704 PHE A CA 1
ATOM 5494 C C . PHE A 1 702 ? -7.735 6.379 23.724 1.00 20.45 704 PHE A C 1
ATOM 5495 O O . PHE A 1 702 ? -8.030 5.629 24.659 1.00 19.94 704 PHE A O 1
ATOM 5503 N N . ALA A 1 703 ? -6.470 6.706 23.439 1.00 19.89 705 ALA A N 1
ATOM 5504 C CA . ALA A 1 703 ? -5.360 6.177 24.262 1.00 21.09 705 ALA A CA 1
ATOM 5505 C C . ALA A 1 703 ? -5.497 6.628 25.717 1.00 21.26 705 ALA A C 1
ATOM 5506 O O . ALA A 1 703 ? -5.306 5.828 26.645 1.00 21.01 705 ALA A O 1
ATOM 5508 N N . LYS A 1 704 ? -5.823 7.910 25.907 1.00 21.98 706 LYS A N 1
ATOM 5509 C CA . LYS A 1 704 ? -5.988 8.464 27.252 1.00 22.97 706 LYS A CA 1
ATOM 5510 C C . LYS A 1 704 ? -7.085 7.719 28.028 1.00 24.00 706 LYS A C 1
ATOM 5511 O O . LYS A 1 704 ? -6.968 7.530 29.247 1.00 24.59 706 LYS A O 1
ATOM 5513 N N . ASN A 1 705 ? -8.125 7.260 27.316 1.00 23.32 707 ASN A N 1
ATOM 5514 C CA . ASN A 1 705 ? -9.259 6.569 27.933 1.00 23.20 707 ASN A CA 1
ATOM 5515 C C . ASN A 1 705 ? -9.250 5.048 27.855 1.00 22.83 707 ASN A C 1
ATOM 5516 O O . ASN A 1 705 ? -10.202 4.397 28.310 1.00 23.16 707 ASN A O 1
ATOM 5521 N N . TYR A 1 706 ? -8.165 4.488 27.323 1.00 22.28 708 TYR A N 1
ATOM 5522 C CA . TYR A 1 706 ? -8.063 3.055 27.059 1.00 22.97 708 TYR A CA 1
ATOM 5523 C C . TYR A 1 706 ? -8.375 2.186 28.299 1.00 23.78 708 TYR A C 1
ATOM 5524 O O . TYR A 1 706 ? -9.231 1.318 28.260 1.00 22.48 708 TYR A O 1
ATOM 5533 N N . ASP A 1 707 ? -7.691 2.430 29.383 1.00 24.35 709 ASP A N 1
ATOM 5534 C CA . ASP A 1 707 ? -7.814 1.587 30.540 1.00 26.92 709 ASP A CA 1
ATOM 5535 C C . ASP A 1 707 ? -9.230 1.561 31.052 1.00 26.79 709 ASP A C 1
ATOM 5536 O O . ASP A 1 707 ? -9.721 0.552 31.480 1.00 27.37 709 ASP A O 1
ATOM 5541 N N . GLU A 1 708 ? -9.881 2.683 30.994 1.00 26.85 710 GLU A N 1
ATOM 5542 C CA . GLU A 1 708 ? -11.262 2.767 31.437 1.00 27.79 710 GLU A CA 1
ATOM 5543 C C . GLU A 1 708 ? -12.269 2.091 30.498 1.00 28.17 710 GLU A C 1
ATOM 5544 O O . GLU A 1 708 ? -13.327 1.601 30.962 1.00 28.04 710 GLU A O 1
ATOM 5550 N N . PHE A 1 709 ? -11.966 2.074 29.193 1.00 26.54 711 PHE A N 1
ATOM 5551 C CA . PHE A 1 709 ? -12.925 1.523 28.194 1.00 24.88 711 PHE A CA 1
ATOM 5552 C C . PHE A 1 709 ? -12.567 0.150 27.626 1.00 24.25 711 PHE A C 1
ATOM 5553 O O . PHE A 1 709 ? -13.346 -0.421 26.893 1.00 24.66 711 PHE A O 1
ATOM 5561 N N . LYS A 1 710 ? -11.424 -0.401 28.023 1.00 24.93 712 LYS A N 1
ATOM 5562 C CA . LYS A 1 710 ? -10.915 -1.663 27.472 1.00 25.05 712 LYS A CA 1
ATOM 5563 C C . LYS A 1 710 ? -11.843 -2.853 27.701 1.00 24.65 712 LYS A C 1
ATOM 5564 O O . LYS A 1 710 ? -11.676 -3.886 27.050 1.00 23.10 712 LYS A O 1
ATOM 5570 N N . ASP A 1 711 ? -12.778 -2.737 28.649 1.00 24.49 713 ASP A N 1
ATOM 5571 C CA . ASP A 1 711 ? -13.718 -3.838 28.884 1.00 25.20 713 ASP A CA 1
ATOM 5572 C C . ASP A 1 711 ? -14.903 -3.865 27.879 1.00 24.67 713 ASP A C 1
ATOM 5573 O O . ASP A 1 711 ? -15.743 -4.753 27.934 1.00 24.04 713 ASP A O 1
ATOM 5578 N N . SER A 1 712 ? -14.970 -2.883 26.977 1.00 23.99 714 SER A N 1
ATOM 5579 C CA . SER A 1 712 ? -15.904 -2.877 25.829 1.00 23.01 714 SER A CA 1
ATOM 5580 C C . SER A 1 712 ? -15.185 -3.378 24.548 1.00 22.96 714 SER A C 1
ATOM 5581 O O . SER A 1 712 ? -14.265 -2.715 23.995 1.00 21.78 714 SER A O 1
ATOM 5584 N N . ASP A 1 713 ? -15.570 -4.558 24.087 1.00 21.86 715 ASP A N 1
ATOM 5585 C CA . ASP A 1 713 ? -14.979 -5.096 22.851 1.00 21.03 715 ASP A CA 1
ATOM 5586 C C . ASP A 1 713 ? -15.251 -4.176 21.666 1.00 20.76 715 ASP A C 1
ATOM 5587 O O . ASP A 1 713 ? -14.434 -4.079 20.719 1.00 20.39 715 ASP A O 1
ATOM 5592 N N . ALA A 1 714 ? -16.407 -3.505 21.695 1.00 19.38 716 ALA A N 1
ATOM 5593 C CA . ALA A 1 714 ? -16.724 -2.579 20.585 1.00 19.71 716 ALA A CA 1
ATOM 5594 C C . ALA A 1 714 ? -15.827 -1.344 20.619 1.00 19.51 716 ALA A C 1
ATOM 5595 O O . ALA A 1 714 ? -15.497 -0.782 19.553 1.00 20.41 716 ALA A O 1
ATOM 5597 N N . PHE A 1 715 ? -15.465 -0.899 21.834 1.00 18.79 717 PHE A N 1
ATOM 5598 C CA . PHE A 1 715 ? -14.471 0.168 21.988 1.00 17.69 717 PHE A CA 1
ATOM 5599 C C . PHE A 1 715 ? -13.160 -0.272 21.407 1.00 17.81 717 PHE A C 1
ATOM 5600 O O . PHE A 1 715 ? -12.491 0.503 20.709 1.00 17.17 717 PHE A O 1
ATOM 5608 N N . LEU A 1 716 ? -12.739 -1.496 21.718 1.00 16.95 718 LEU A N 1
ATOM 5609 C CA . LEU A 1 716 ? -11.472 -2.005 21.155 1.00 17.88 718 LEU A CA 1
ATOM 5610 C C . LEU A 1 716 ? -11.499 -2.060 19.615 1.00 17.64 718 LEU A C 1
ATOM 5611 O O . LEU A 1 716 ? -10.533 -1.669 18.941 1.00 17.47 718 LEU A O 1
ATOM 5616 N N . TYR A 1 717 ? -12.631 -2.523 19.102 1.00 17.60 719 TYR A N 1
ATOM 5617 C CA . TYR A 1 717 ? -12.882 -2.585 17.671 1.00 17.91 719 TYR A CA 1
ATOM 5618 C C . TYR A 1 717 ? -12.697 -1.201 17.035 1.00 17.81 719 TYR A C 1
ATOM 5619 O O . TYR A 1 717 ? -11.948 -1.044 16.076 1.00 17.54 719 TYR A O 1
ATOM 5628 N N . ASP A 1 718 ? -13.360 -0.191 17.562 1.00 19.22 720 ASP A N 1
ATOM 5629 C CA . ASP A 1 718 ? -13.248 1.148 17.054 1.00 19.14 720 ASP A CA 1
ATOM 5630 C C . ASP A 1 718 ? -11.844 1.719 17.199 1.00 19.46 720 ASP A C 1
ATOM 5631 O O . ASP A 1 718 ? -11.384 2.306 16.319 1.00 19.74 720 ASP A O 1
ATOM 5636 N N . PHE A 1 719 ? -11.188 1.496 18.317 1.00 18.93 721 PHE A N 1
ATOM 5637 C CA . PHE A 1 719 ? -9.844 1.978 18.565 1.00 17.34 721 PHE A CA 1
ATOM 5638 C C . PHE A 1 719 ? -8.870 1.369 17.541 1.00 17.36 721 PHE A C 1
ATOM 5639 O O . PHE A 1 719 ? -8.113 2.069 16.964 1.00 16.85 721 PHE A O 1
ATOM 5647 N N . ALA A 1 720 ? -8.985 0.085 17.256 1.00 17.13 722 ALA A N 1
ATOM 5648 C CA . ALA A 1 720 ? -8.181 -0.523 16.208 1.00 17.37 722 ALA A CA 1
ATOM 5649 C C . ALA A 1 720 ? -8.460 0.120 14.834 1.00 16.88 722 ALA A C 1
ATOM 5650 O O . ALA A 1 720 ? -7.578 0.425 14.110 1.00 16.85 722 ALA A O 1
ATOM 5652 N N . ASP A 1 721 ? -9.711 0.365 14.544 1.00 16.97 723 ASP A N 1
ATOM 5653 C CA . ASP A 1 721 ? -10.026 1.060 13.280 1.00 17.16 723 ASP A CA 1
ATOM 5654 C C . ASP A 1 721 ? -9.400 2.433 13.149 1.00 17.63 723 ASP A C 1
ATOM 5655 O O . ASP A 1 721 ? -8.861 2.806 12.088 1.00 17.06 723 ASP A O 1
ATOM 5660 N N . ILE A 1 722 ? -9.472 3.229 14.210 1.00 16.46 724 ILE A N 1
ATOM 5661 C CA . ILE A 1 722 ? -8.975 4.581 14.054 1.00 16.58 724 ILE A CA 1
ATOM 5662 C C . ILE A 1 722 ? -7.459 4.593 14.109 1.00 17.34 724 ILE A C 1
ATOM 5663 O O . ILE A 1 722 ? -6.825 5.378 13.398 1.00 18.39 724 ILE A O 1
ATOM 5668 N N . LEU A 1 723 ? -6.881 3.664 14.879 1.00 17.22 725 LEU A N 1
ATOM 5669 C CA . LEU A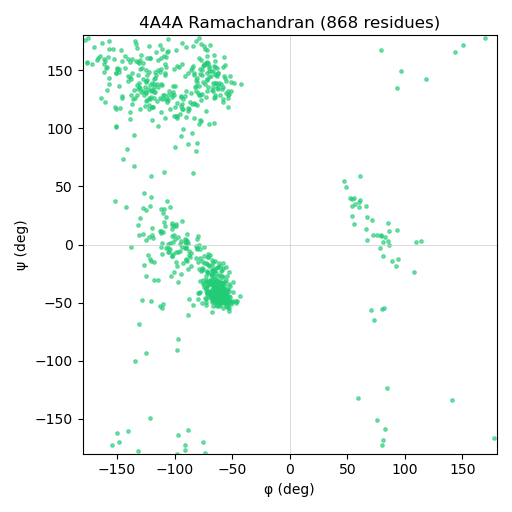 1 723 ? -5.443 3.607 14.980 1.00 17.99 725 LEU A CA 1
ATOM 5670 C C . LEU A 1 723 ? -4.826 3.124 13.669 1.00 17.00 725 LEU A C 1
ATOM 5671 O O . LEU A 1 723 ? -3.750 3.611 13.260 1.00 16.75 725 LEU A O 1
ATOM 5676 N N . LYS A 1 724 ? -5.451 2.137 13.036 1.00 17.45 726 LYS A N 1
ATOM 5677 C CA . LYS A 1 724 ? -4.863 1.633 11.778 1.00 17.23 726 LYS A CA 1
ATOM 5678 C C . LYS A 1 724 ? -5.036 2.702 10.677 1.00 16.89 726 LYS A C 1
ATOM 5679 O O . LYS A 1 724 ? -4.216 2.791 9.752 1.00 16.94 726 LYS A O 1
ATOM 5685 N N . GLN A 1 725 ? -6.050 3.560 10.853 1.00 16.73 727 GLN A N 1
ATOM 5686 C CA . GLN A 1 725 ? -6.307 4.655 9.931 1.00 18.14 727 GLN A CA 1
ATOM 5687 C C . GLN A 1 725 ? -5.223 5.703 10.085 1.00 18.96 727 GLN A C 1
ATOM 5688 O O . GLN A 1 725 ? -4.738 6.254 9.099 1.00 19.93 727 GLN A O 1
ATOM 5694 N N . LEU A 1 726 ? -4.832 5.968 11.334 1.00 19.11 728 LEU A N 1
ATOM 5695 C CA . LEU A 1 726 ? -3.751 6.921 11.630 1.00 18.28 728 LEU A CA 1
ATOM 5696 C C . LEU A 1 726 ? -2.466 6.453 10.945 1.00 18.52 728 LEU A C 1
ATOM 5697 O O . LEU A 1 726 ? -1.765 7.236 10.304 1.00 17.66 728 LEU A O 1
ATOM 5702 N N . LEU A 1 727 ? -2.144 5.176 11.097 1.00 17.88 729 LEU A N 1
ATOM 5703 C CA . LEU A 1 727 ? -0.905 4.656 10.542 1.00 18.76 729 LEU A CA 1
ATOM 5704 C C . LEU A 1 727 ? -0.937 4.610 9.009 1.00 19.50 729 LEU A C 1
ATOM 5705 O O . LEU A 1 727 ? 0.069 4.894 8.383 1.00 19.21 729 LEU A O 1
ATOM 5710 N N . ALA A 1 728 ? -2.063 4.219 8.414 1.00 18.91 730 ALA A N 1
ATOM 5711 C CA . ALA A 1 728 ? -2.219 4.335 6.937 1.00 20.64 730 ALA A CA 1
ATOM 5712 C C . ALA A 1 728 ? -1.975 5.778 6.487 1.00 21.15 730 ALA A C 1
ATOM 5713 O O . ALA A 1 728 ? -1.253 6.023 5.510 1.00 21.05 730 ALA A O 1
ATOM 5715 N N . ASN A 1 729 ? -2.589 6.729 7.200 1.00 20.78 731 ASN A N 1
ATOM 5716 C CA . ASN A 1 729 ? -2.419 8.162 6.921 1.00 20.84 731 ASN A CA 1
ATOM 5717 C C . ASN A 1 729 ? -0.991 8.643 7.029 1.00 22.08 731 ASN A C 1
ATOM 5718 O O . ASN A 1 729 ? -0.512 9.414 6.146 1.00 21.19 731 ASN A O 1
ATOM 5723 N N . SER A 1 730 ? -0.284 8.225 8.086 1.00 21.34 732 SER A N 1
ATOM 5724 C CA . SER A 1 730 ? 1.097 8.689 8.201 1.00 22.68 732 SER A CA 1
ATOM 5725 C C . SER A 1 730 ? 2.011 7.943 7.203 1.00 22.53 732 SER A C 1
ATOM 5726 O O . SER A 1 730 ? 2.934 8.536 6.665 1.00 22.50 732 SER A O 1
ATOM 5729 N N . ALA A 1 731 ? 1.725 6.668 6.925 1.00 21.17 733 ALA A N 1
ATOM 5730 C CA . ALA A 1 731 ? 2.524 5.913 5.944 1.00 21.59 733 ALA A CA 1
ATOM 5731 C C . ALA A 1 731 ? 2.567 6.675 4.603 1.00 21.67 733 ALA A C 1
ATOM 5732 O O . ALA A 1 731 ? 3.589 6.678 3.932 1.00 21.58 733 ALA A O 1
ATOM 5734 N N . GLN A 1 732 ? 1.444 7.277 4.216 1.00 22.14 734 GLN A N 1
ATOM 5735 C CA . GLN A 1 732 ? 1.382 7.993 2.932 1.00 23.51 734 GLN A CA 1
ATOM 5736 C C . GLN A 1 732 ? 2.373 9.147 2.957 1.00 24.05 734 GLN A C 1
ATOM 5737 O O . GLN A 1 732 ? 3.131 9.362 1.990 1.00 22.93 734 GLN A O 1
ATOM 5743 N N . GLU A 1 733 ? 2.399 9.882 4.070 1.00 24.32 735 GLU A N 1
ATOM 5744 C CA . GLU A 1 733 ? 3.361 10.999 4.169 1.00 24.95 735 GLU A CA 1
ATOM 5745 C C . GLU A 1 733 ? 4.799 10.497 4.132 1.00 25.29 735 GLU A C 1
ATOM 5746 O O . GLU A 1 733 ? 5.625 11.073 3.419 1.00 26.26 735 GLU A O 1
ATOM 5752 N N . TYR A 1 734 ? 5.109 9.412 4.849 1.00 24.55 736 TYR A N 1
ATOM 5753 C CA . TYR A 1 734 ? 6.477 8.845 4.799 1.00 25.78 736 TYR A CA 1
ATOM 5754 C C . TYR A 1 734 ? 6.865 8.325 3.397 1.00 25.97 736 TYR A C 1
ATOM 5755 O O . TYR A 1 734 ? 8.023 8.475 2.943 1.00 25.81 736 TYR A O 1
ATOM 5764 N N . TYR A 1 735 ? 5.899 7.722 2.708 1.00 24.91 737 TYR A N 1
ATOM 5765 C CA . TYR A 1 735 ? 6.100 7.313 1.322 1.00 25.68 737 TYR A CA 1
ATOM 5766 C C . TYR A 1 735 ? 6.529 8.487 0.434 1.00 27.13 737 TYR A C 1
ATOM 5767 O O . TYR A 1 735 ? 7.463 8.341 -0.352 1.00 27.30 737 TYR A O 1
ATOM 5776 N N . GLU A 1 736 ? 5.819 9.622 0.498 1.00 28.77 738 GLU A N 1
ATOM 5777 C CA . GLU A 1 736 ? 6.210 10.806 -0.311 1.00 30.28 738 GLU A CA 1
ATOM 5778 C C . GLU A 1 736 ? 7.670 11.232 -0.019 1.00 30.17 738 GLU A C 1
ATOM 5779 O O . GLU A 1 736 ? 8.470 11.457 -0.949 1.00 30.07 738 GLU A O 1
ATOM 5785 N N . VAL A 1 737 ? 8.029 11.287 1.260 1.00 29.62 739 VAL A N 1
ATOM 5786 C CA . VAL A 1 737 ? 9.399 11.691 1.674 1.00 29.74 739 VAL A CA 1
ATOM 5787 C C . VAL A 1 737 ? 10.426 10.700 1.130 1.00 30.31 739 VAL A C 1
ATOM 5788 O O . VAL A 1 737 ? 11.478 11.095 0.618 1.00 31.59 739 VAL A O 1
ATOM 5792 N N . MET A 1 738 ? 10.084 9.421 1.167 1.00 30.05 740 MET A N 1
ATOM 5793 C CA . MET A 1 738 ? 10.961 8.344 0.688 1.00 30.25 740 MET A CA 1
ATOM 5794 C C . MET A 1 738 ? 11.187 8.435 -0.836 1.00 30.40 740 MET A C 1
ATOM 5795 O O . MET A 1 738 ? 12.313 8.297 -1.319 1.00 29.40 740 MET A O 1
ATOM 5800 N N . CYS A 1 739 ? 10.109 8.674 -1.588 1.00 29.59 741 CYS A N 1
ATOM 5801 C CA . CYS A 1 739 ? 10.218 8.865 -3.018 1.00 29.35 741 CYS A CA 1
ATOM 5802 C C . CYS A 1 739 ? 11.051 10.131 -3.348 1.00 30.32 741 CYS A C 1
ATOM 5803 O O . CYS A 1 739 ? 11.793 10.147 -4.334 1.00 29.00 741 CYS A O 1
ATOM 5806 N N . ASN A 1 740 ? 10.908 11.179 -2.535 1.00 31.53 742 ASN A N 1
ATOM 5807 C CA . ASN A 1 740 ? 11.686 12.410 -2.749 1.00 33.13 742 ASN A CA 1
ATOM 5808 C C . ASN A 1 740 ? 13.173 12.139 -2.576 1.00 33.67 742 ASN A C 1
ATOM 5809 O O . ASN A 1 740 ? 13.982 12.541 -3.419 1.00 34.74 742 ASN A O 1
ATOM 5814 N N . ALA A 1 741 ? 13.520 11.452 -1.494 1.00 33.23 743 ALA A N 1
ATOM 5815 C CA . ALA A 1 741 ? 14.889 11.069 -1.214 1.00 34.12 743 ALA A CA 1
ATOM 5816 C C . ALA A 1 741 ? 15.525 10.268 -2.362 1.00 34.98 743 ALA A C 1
ATOM 5817 O O . ALA A 1 741 ? 16.664 10.567 -2.776 1.00 35.75 743 ALA A O 1
ATOM 5819 N N . TYR A 1 742 ? 14.803 9.283 -2.904 1.00 34.63 744 TYR A N 1
ATOM 5820 C CA . TYR A 1 742 ? 15.307 8.550 -4.066 1.00 34.91 744 TYR A CA 1
ATOM 5821 C C . TYR A 1 742 ? 15.503 9.480 -5.275 1.00 35.59 744 TYR A C 1
ATOM 5822 O O . TYR A 1 742 ? 16.526 9.408 -5.977 1.00 35.95 744 TYR A O 1
ATOM 5831 N N . ASN A 1 743 ? 14.523 10.341 -5.521 1.00 36.35 745 ASN A N 1
ATOM 5832 C CA . ASN A 1 743 ? 14.552 11.184 -6.702 1.00 37.77 745 ASN A CA 1
ATOM 5833 C C . ASN A 1 743 ? 15.659 12.216 -6.612 1.00 38.20 745 ASN A C 1
ATOM 5834 O O . ASN A 1 743 ? 16.130 12.699 -7.626 1.00 38.86 745 ASN A O 1
ATOM 5839 N N . ASN A 1 744 ? 16.051 12.560 -5.393 1.00 38.69 746 ASN A N 1
ATOM 5840 C CA . ASN A 1 744 ? 17.159 13.481 -5.171 1.00 39.63 746 ASN A CA 1
ATOM 5841 C C . ASN A 1 744 ? 18.525 12.793 -5.084 1.00 39.18 746 ASN A C 1
ATOM 5842 O O . ASN A 1 744 ? 19.544 13.450 -4.874 1.00 39.72 746 ASN A O 1
ATOM 5847 N N . GLY A 1 745 ? 18.548 11.478 -5.272 1.00 38.72 747 GLY A N 1
ATOM 5848 C CA . GLY A 1 745 ? 19.786 10.705 -5.180 1.00 38.22 747 GLY A CA 1
ATOM 5849 C C . GLY A 1 745 ? 20.391 10.644 -3.781 1.00 38.48 747 GLY A C 1
ATOM 5850 O O . GLY A 1 745 ? 21.590 10.411 -3.631 1.00 38.76 747 GLY A O 1
ATOM 5851 N N . ASN A 1 746 ? 19.572 10.836 -2.747 1.00 38.04 748 ASN A N 1
ATOM 5852 C CA . ASN A 1 746 ? 20.070 10.801 -1.379 1.00 37.53 748 ASN A CA 1
ATOM 5853 C C . ASN A 1 746 ? 19.928 9.422 -0.704 1.00 38.16 748 ASN A C 1
ATOM 5854 O O . ASN A 1 746 ? 18.881 9.097 -0.096 1.00 37.83 748 ASN A O 1
ATOM 5859 N N . GLY A 1 747 ? 20.995 8.631 -0.794 1.00 37.30 749 GLY A N 1
ATOM 5860 C CA . GLY A 1 747 ? 20.987 7.241 -0.366 1.00 36.99 749 GLY A CA 1
ATOM 5861 C C . GLY A 1 747 ? 20.762 7.083 1.117 1.00 36.62 749 GLY A C 1
ATOM 5862 O O . GLY A 1 747 ? 19.986 6.208 1.550 1.00 36.10 749 GLY A O 1
ATOM 5863 N N . GLU A 1 748 ? 21.437 7.930 1.898 1.00 35.99 750 GLU A N 1
ATOM 5864 C CA . GLU A 1 748 ? 21.373 7.855 3.350 1.00 35.35 750 GLU A CA 1
ATOM 5865 C C . GLU A 1 748 ? 19.973 8.202 3.861 1.00 34.90 750 GLU A C 1
ATOM 5866 O O . GLU A 1 748 ? 19.434 7.487 4.725 1.00 34.24 750 GLU A O 1
ATOM 5868 N N . LYS A 1 749 ? 19.400 9.285 3.327 1.00 34.12 751 LYS A N 1
ATOM 5869 C CA . LYS A 1 749 ? 18.055 9.716 3.695 1.00 34.40 751 LYS A CA 1
ATOM 5870 C C . LYS A 1 749 ? 17.025 8.644 3.279 1.00 33.56 751 LYS A C 1
ATOM 5871 O O . LYS A 1 749 ? 16.127 8.291 4.049 1.00 33.12 751 LYS A O 1
ATOM 5877 N N . PHE A 1 750 ? 17.184 8.100 2.082 1.00 32.67 752 PHE A N 1
ATOM 5878 C CA . PHE A 1 750 ? 16.291 7.031 1.648 1.00 32.15 752 PHE A CA 1
ATOM 5879 C C . PHE A 1 750 ? 16.372 5.792 2.580 1.00 32.47 752 PHE A C 1
ATOM 5880 O O . PHE A 1 750 ? 15.337 5.220 2.975 1.00 31.87 752 PHE A O 1
ATOM 5888 N N . LYS A 1 751 ? 17.583 5.392 2.971 1.00 32.25 753 LYS A N 1
ATOM 5889 C CA . LYS A 1 751 ? 17.724 4.271 3.901 1.00 32.65 753 LYS A CA 1
ATOM 5890 C C . LYS A 1 751 ? 16.970 4.567 5.200 1.00 32.17 753 LYS A C 1
ATOM 5891 O O . LYS A 1 751 ? 16.234 3.719 5.714 1.00 30.48 753 LYS A O 1
ATOM 5897 N N . PHE A 1 752 ? 17.150 5.785 5.713 1.00 31.69 754 PHE A N 1
ATOM 5898 C CA . PHE A 1 752 ? 16.579 6.150 7.004 1.00 31.17 754 PHE A CA 1
ATOM 5899 C C . PHE A 1 752 ? 15.035 6.205 6.940 1.00 29.46 754 PHE A C 1
ATOM 5900 O O . PHE A 1 752 ? 14.338 5.649 7.788 1.00 28.37 754 PHE A O 1
ATOM 5908 N N . VAL A 1 753 ? 14.530 6.871 5.916 1.00 28.15 755 VAL A N 1
ATOM 5909 C CA . VAL A 1 753 ? 13.107 7.106 5.771 1.00 27.00 755 VAL A CA 1
ATOM 5910 C C . VAL A 1 753 ? 12.381 5.803 5.396 1.00 26.39 755 VAL A C 1
ATOM 5911 O O . VAL A 1 753 ? 11.305 5.537 5.928 1.00 26.52 755 VAL A O 1
ATOM 5915 N N . SER A 1 754 ? 12.945 5.015 4.483 1.00 25.77 756 SER A N 1
ATOM 5916 C CA . SER A 1 754 ? 12.308 3.773 4.041 1.00 25.61 756 SER A CA 1
ATOM 5917 C C . SER A 1 754 ? 12.354 2.806 5.219 1.00 26.40 756 SER A C 1
ATOM 5918 O O . SER A 1 754 ? 11.435 2.000 5.449 1.00 25.10 756 SER A O 1
ATOM 5921 N N . GLY A 1 755 ? 13.430 2.911 6.000 1.00 26.19 757 GLY A N 1
ATOM 5922 C CA . GLY A 1 755 ? 13.529 2.120 7.219 1.00 26.31 757 GLY A CA 1
ATOM 5923 C C . GLY A 1 755 ? 12.399 2.392 8.193 1.00 26.17 757 GLY A C 1
ATOM 5924 O O . GLY A 1 755 ? 11.831 1.459 8.751 1.00 26.49 757 GLY A O 1
ATOM 5925 N N . LYS A 1 756 ? 12.080 3.668 8.392 1.00 26.69 758 LYS A N 1
ATOM 5926 C CA . LYS A 1 756 ? 10.961 4.088 9.257 1.00 27.77 758 LYS A CA 1
ATOM 5927 C C . LYS A 1 756 ? 9.626 3.628 8.648 1.00 26.55 758 LYS A C 1
ATOM 5928 O O . LYS A 1 756 ? 8.728 3.196 9.366 1.00 27.05 758 LYS A O 1
ATOM 5934 N N . PHE A 1 757 ? 9.508 3.726 7.325 1.00 24.70 759 PHE A N 1
ATOM 5935 C CA . PHE A 1 757 ? 8.299 3.256 6.616 1.00 23.58 759 PHE A CA 1
ATOM 5936 C C . PHE A 1 757 ? 8.054 1.755 6.872 1.00 22.78 759 PHE A C 1
ATOM 5937 O O . PHE A 1 757 ? 6.905 1.347 7.171 1.00 22.06 759 PHE A O 1
ATOM 5945 N N . LEU A 1 758 ? 9.115 0.938 6.812 1.00 21.58 760 LEU A N 1
ATOM 5946 C CA . LEU A 1 758 ? 8.944 -0.502 7.067 1.00 22.19 760 LEU A CA 1
ATOM 5947 C C . LEU A 1 758 ? 8.597 -0.747 8.547 1.00 22.66 760 LEU A C 1
ATOM 5948 O O . LEU A 1 758 ? 7.742 -1.568 8.841 1.00 22.51 760 LEU A O 1
ATOM 5953 N N . GLU A 1 759 ? 9.274 -0.049 9.465 1.00 22.15 761 GLU A N 1
ATOM 5954 C CA . GLU A 1 759 ? 8.950 -0.158 10.886 1.00 22.88 761 GLU A CA 1
ATOM 5955 C C . GLU A 1 759 ? 7.501 0.242 11.120 1.00 21.75 761 GLU A C 1
ATOM 5956 O O . GLU A 1 759 ? 6.828 -0.332 11.985 1.00 21.83 761 GLU A O 1
ATOM 5962 N N . LEU A 1 760 ? 7.045 1.269 10.402 1.00 21.05 762 LEU A N 1
ATOM 5963 C CA . LEU A 1 760 ? 5.654 1.710 10.540 1.00 20.64 762 LEU A CA 1
ATOM 5964 C C . LEU A 1 760 ? 4.735 0.539 10.186 1.00 20.53 762 LEU A C 1
ATOM 5965 O O . LEU A 1 760 ? 3.763 0.256 10.888 1.00 21.16 762 LEU A O 1
ATOM 5970 N N . ILE A 1 761 ? 5.048 -0.192 9.118 1.00 20.44 763 ILE A N 1
ATOM 5971 C CA . ILE A 1 761 ? 4.199 -1.338 8.738 1.00 20.37 763 ILE A CA 1
ATOM 5972 C C . ILE A 1 761 ? 4.222 -2.444 9.810 1.00 21.45 763 ILE A C 1
ATOM 5973 O O . ILE A 1 761 ? 3.187 -3.094 10.117 1.00 20.91 763 ILE A O 1
ATOM 5978 N N . LYS A 1 762 ? 5.385 -2.635 10.412 1.00 21.51 764 LYS A N 1
ATOM 5979 C CA . LYS A 1 762 ? 5.494 -3.598 11.504 1.00 22.41 764 LYS A CA 1
ATOM 5980 C C . LYS A 1 762 ? 4.601 -3.253 12.676 1.00 22.56 764 LYS A C 1
ATOM 5981 O O . LYS A 1 762 ? 4.001 -4.144 13.262 1.00 22.46 764 LYS A O 1
ATOM 5987 N N . LEU A 1 763 ? 4.540 -1.966 13.029 1.00 21.86 765 LEU A N 1
ATOM 5988 C CA . LEU A 1 763 ? 3.625 -1.497 14.074 1.00 21.24 765 LEU A CA 1
ATOM 5989 C C . LEU A 1 763 ? 2.168 -1.736 13.695 1.00 21.53 765 LEU A C 1
ATOM 5990 O O . LEU A 1 763 ? 1.362 -2.168 14.527 1.00 20.53 765 LEU A O 1
ATOM 5995 N N . GLN A 1 764 ? 1.827 -1.412 12.443 1.00 20.03 766 GLN A N 1
ATOM 5996 C CA . GLN A 1 764 ? 0.502 -1.654 11.922 1.00 20.49 766 GLN A CA 1
ATOM 5997 C C . GLN A 1 764 ? 0.122 -3.136 12.050 1.00 21.18 766 GLN A C 1
ATOM 5998 O O . GLN A 1 764 ? -1.024 -3.460 12.390 1.00 20.61 766 GLN A O 1
ATOM 6004 N N . GLU A 1 765 ? 1.073 -4.031 11.778 1.00 21.76 767 GLU A N 1
ATOM 6005 C CA . GLU A 1 765 ? 0.822 -5.471 11.931 1.00 22.67 767 GLU A CA 1
ATOM 6006 C C . GLU A 1 765 ? 0.463 -5.818 13.384 1.00 21.83 767 GLU A C 1
ATOM 6007 O O . GLU A 1 765 ? -0.375 -6.652 13.617 1.00 21.33 767 GLU A O 1
ATOM 6013 N N . ARG A 1 766 ? 1.129 -5.185 14.339 1.00 21.92 768 ARG A N 1
ATOM 6014 C CA . ARG A 1 766 ? 0.778 -5.397 15.754 1.00 20.71 768 ARG A CA 1
ATOM 6015 C C . ARG A 1 766 ? -0.638 -4.893 16.010 1.00 19.89 768 ARG A C 1
ATOM 6016 O O . ARG A 1 766 ? -1.415 -5.579 16.681 1.00 20.41 768 ARG A O 1
ATOM 6024 N N . VAL A 1 767 ? -1.015 -3.745 15.433 1.00 19.23 769 VAL A N 1
ATOM 6025 C CA . VAL A 1 767 ? -2.391 -3.246 15.601 1.00 18.48 769 VAL A CA 1
ATOM 6026 C C . VAL A 1 767 ? -3.417 -4.268 15.033 1.00 19.56 769 VAL A C 1
ATOM 6027 O O . VAL A 1 767 ? -4.425 -4.659 15.688 1.00 17.94 769 VAL A O 1
ATOM 6031 N N . LEU A 1 768 ? -3.152 -4.712 13.814 1.00 18.73 770 LEU A N 1
ATOM 6032 C CA . LEU A 1 768 ? -4.077 -5.610 13.147 1.00 19.56 770 LEU A CA 1
ATOM 6033 C C . LEU A 1 768 ? -4.218 -6.954 13.860 1.00 20.56 770 LEU A C 1
ATOM 6034 O O . LEU A 1 768 ? -5.301 -7.547 13.836 1.00 21.40 770 LEU A O 1
ATOM 6039 N N . SER A 1 769 ? -3.137 -7.416 14.493 1.00 20.61 771 SER A N 1
ATOM 6040 C CA . SER A 1 769 ? -3.135 -8.680 15.223 1.00 21.31 771 SER A CA 1
ATOM 6041 C C . SER A 1 769 ? -4.178 -8.731 16.337 1.00 21.59 771 SER A C 1
ATOM 6042 O O . SER A 1 769 ? -4.512 -9.820 16.771 1.00 21.40 771 SER A O 1
ATOM 6045 N N . THR A 1 770 ? -4.659 -7.580 16.808 1.00 20.41 772 THR A N 1
ATOM 6046 C CA . THR A 1 770 ? -5.520 -7.521 17.999 1.00 19.92 772 THR A CA 1
ATOM 6047 C C . THR A 1 770 ? -6.993 -7.910 17.770 1.00 22.19 772 THR A C 1
ATOM 6048 O O . THR A 1 770 ? -7.747 -8.118 18.751 1.00 20.50 772 THR A O 1
ATOM 6052 N N . ARG A 1 771 ? -7.414 -8.034 16.501 1.00 20.35 773 ARG A N 1
ATOM 6053 C CA . ARG A 1 771 ? -8.830 -8.307 16.210 1.00 21.84 773 ARG A CA 1
ATOM 6054 C C . ARG A 1 771 ? -9.018 -9.607 15.428 1.00 21.86 773 ARG A C 1
ATOM 6055 O O . ARG A 1 771 ? -8.420 -9.767 14.368 1.00 21.52 773 ARG A O 1
ATOM 6063 N N . PRO A 1 772 ? -9.881 -10.506 15.917 1.00 22.13 774 PRO A N 1
ATOM 6064 C CA . PRO A 1 772 ? -10.274 -11.716 15.175 1.00 22.24 774 PRO A CA 1
ATOM 6065 C C . PRO A 1 772 ? -10.757 -11.388 13.729 1.00 22.30 774 PRO A C 1
ATOM 6066 O O . PRO A 1 772 ? -10.453 -12.140 12.790 1.00 21.95 774 PRO A O 1
ATOM 6070 N N . GLU A 1 773 ? -11.436 -10.260 13.567 1.00 22.11 775 GLU A N 1
ATOM 6071 C CA . GLU A 1 773 ? -12.010 -9.845 12.256 1.00 22.92 775 GLU A CA 1
ATOM 6072 C C . GLU A 1 773 ? -10.885 -9.581 11.202 1.00 22.31 775 GLU A C 1
ATOM 6073 O O . GLU A 1 773 ? -11.131 -9.722 9.977 1.00 23.34 775 GLU A O 1
ATOM 6079 N N . PHE A 1 774 ? -9.682 -9.251 11.683 1.00 20.64 776 PHE A N 1
ATOM 6080 C CA . PHE A 1 774 ? -8.519 -8.904 10.809 1.00 20.40 776 PHE A CA 1
ATOM 6081 C C . PHE A 1 774 ? -7.571 -10.074 10.496 1.00 19.58 776 PHE A C 1
ATOM 6082 O O . PHE A 1 774 ? -6.547 -9.897 9.822 1.00 19.24 776 PHE A O 1
ATOM 6090 N N . LEU A 1 775 ? -7.880 -11.269 10.958 1.00 18.54 777 LEU A N 1
ATOM 6091 C CA . LEU A 1 775 ? -6.908 -12.355 10.800 1.00 18.96 777 LEU A CA 1
ATOM 6092 C C . LEU A 1 775 ? -7.125 -13.059 9.469 1.00 19.09 777 LEU A C 1
ATOM 6093 O O . LEU A 1 775 ? -8.164 -13.657 9.264 1.00 18.92 777 LEU A O 1
ATOM 6098 N N . ILE A 1 776 ? -6.150 -13.014 8.584 1.00 18.70 778 ILE A N 1
ATOM 6099 C CA . ILE A 1 776 ? -6.280 -13.811 7.344 1.00 19.61 778 ILE A CA 1
ATOM 6100 C C . ILE A 1 776 ? -6.537 -15.297 7.673 1.00 18.73 778 ILE A C 1
ATOM 6101 O O . ILE A 1 776 ? -7.194 -16.016 6.901 1.00 18.20 778 ILE A O 1
ATOM 6106 N N . GLY A 1 777 ? -6.013 -15.771 8.803 1.00 18.73 779 GLY A N 1
ATOM 6107 C CA . GLY A 1 777 ? -6.161 -17.189 9.136 1.00 18.19 779 GLY A CA 1
ATOM 6108 C C . GLY A 1 777 ? -7.588 -17.662 9.327 1.00 18.87 779 GLY A C 1
ATOM 6109 O O . GLY A 1 777 ? -7.893 -18.843 9.117 1.00 19.90 779 GLY A O 1
ATOM 6110 N N . ASN A 1 778 ? -8.471 -16.752 9.734 1.00 18.59 780 ASN A N 1
ATOM 6111 C CA . ASN A 1 778 ? -9.881 -17.060 9.888 1.00 17.72 780 ASN A CA 1
ATOM 6112 C C . ASN A 1 778 ? -10.597 -17.187 8.529 1.00 18.09 780 ASN A C 1
ATOM 6113 O O . ASN A 1 778 ? -11.399 -18.069 8.298 1.00 17.64 780 ASN A O 1
ATOM 6118 N N . TRP A 1 779 ? -10.331 -16.244 7.652 1.00 17.53 781 TRP A N 1
ATOM 6119 C CA . TRP A 1 779 ? -10.866 -16.282 6.286 1.00 17.49 781 TRP A CA 1
ATOM 6120 C C . TRP A 1 779 ? -10.448 -17.613 5.604 1.00 16.70 781 TRP A C 1
ATOM 6121 O O . TRP A 1 779 ? -11.276 -18.340 5.055 1.00 17.93 781 TRP A O 1
ATOM 6132 N N . ILE A 1 780 ? -9.165 -17.937 5.673 1.00 17.50 782 ILE A N 1
ATOM 6133 C CA . ILE A 1 780 ? -8.632 -19.176 5.042 1.00 16.45 782 ILE A CA 1
ATOM 6134 C C . ILE A 1 780 ? -9.186 -20.412 5.723 1.00 17.71 782 ILE A C 1
ATOM 6135 O O . ILE A 1 780 ? -9.663 -21.356 5.072 1.00 17.03 782 ILE A O 1
ATOM 6140 N N . GLU A 1 781 ? -9.151 -20.435 7.050 1.00 17.45 783 GLU A N 1
ATOM 6141 C CA . GLU A 1 781 ? -9.683 -21.625 7.694 1.00 17.61 783 GLU A CA 1
ATOM 6142 C C . GLU A 1 781 ? -11.159 -21.832 7.420 1.00 16.27 783 GLU A C 1
ATOM 6143 O O . GLU A 1 781 ? -11.582 -22.963 7.240 1.00 15.57 783 GLU A O 1
ATOM 6149 N N . ASP A 1 782 ? -11.958 -20.758 7.391 1.00 16.05 784 ASP A N 1
ATOM 6150 C CA . ASP A 1 782 ? -13.373 -20.924 7.034 1.00 17.16 784 ASP A CA 1
ATOM 6151 C C . ASP A 1 782 ? -13.505 -21.559 5.657 1.00 17.00 784 ASP A C 1
ATOM 6152 O O . ASP A 1 782 ? -14.334 -22.447 5.470 1.00 17.60 784 ASP A O 1
ATOM 6157 N N . ALA A 1 783 ? -12.752 -21.057 4.678 1.00 17.10 785 ALA A N 1
ATOM 6158 C CA . ALA A 1 783 ? -12.785 -21.651 3.335 1.00 16.17 785 ALA A CA 1
ATOM 6159 C C . ALA A 1 783 ? -12.449 -23.155 3.373 1.00 17.19 785 ALA A C 1
ATOM 6160 O O . ALA A 1 783 ? -13.107 -23.960 2.696 1.00 16.05 785 ALA A O 1
ATOM 6162 N N . ARG A 1 784 ? -11.391 -23.521 4.099 1.00 16.04 786 ARG A N 1
ATOM 6163 C CA . ARG A 1 784 ? -10.924 -24.894 4.070 1.00 17.64 786 ARG A CA 1
ATOM 6164 C C . ARG A 1 784 ? -11.855 -25.849 4.834 1.00 18.49 786 ARG A C 1
ATOM 6165 O O . ARG A 1 784 ? -11.743 -27.065 4.675 1.00 18.90 786 ARG A O 1
ATOM 6173 N N . THR A 1 785 ? -12.750 -25.303 5.672 1.00 19.84 787 THR A N 1
ATOM 6174 C CA . THR A 1 785 ? -13.616 -26.149 6.511 1.00 20.20 787 THR A CA 1
ATOM 6175 C C . THR A 1 785 ? -15.098 -25.953 6.239 1.00 22.50 787 THR A C 1
ATOM 6176 O O . THR A 1 785 ? -15.930 -26.456 6.982 1.00 21.81 787 THR A O 1
ATOM 6180 N N . MET A 1 786 ? -15.450 -25.208 5.197 1.00 23.03 788 MET A N 1
ATOM 6181 C CA . MET A 1 786 ? -16.856 -24.878 5.026 1.00 25.52 788 MET A CA 1
ATOM 6182 C C . MET A 1 786 ? -17.773 -26.063 4.682 1.00 26.86 788 MET A C 1
ATOM 6183 O O . MET A 1 786 ? -18.986 -25.957 4.904 1.00 26.54 788 MET A O 1
ATOM 6188 N N . LEU A 1 787 ? -17.232 -27.147 4.136 1.00 27.76 789 LEU A N 1
ATOM 6189 C CA . LEU A 1 787 ? -18.072 -28.326 3.849 1.00 30.06 789 LEU A CA 1
ATOM 6190 C C . LEU A 1 787 ? -17.758 -29.445 4.821 1.00 31.51 789 LEU A C 1
ATOM 6191 O O . LEU A 1 787 ? -16.708 -29.441 5.429 1.00 32.17 789 LEU A O 1
ATOM 6196 N N . LYS A 1 788 ? -18.669 -30.404 4.951 1.00 33.72 790 LYS A N 1
ATOM 6197 C CA . LYS A 1 788 ? -18.449 -31.595 5.769 1.00 35.60 790 LYS A CA 1
ATOM 6198 C C . LYS A 1 788 ? -17.565 -32.605 5.021 1.00 36.36 790 LYS A C 1
ATOM 6199 O O . LYS A 1 788 ? -17.863 -32.960 3.885 1.00 38.07 790 LYS A O 1
ATOM 6201 N N . ASP A 1 789 ? -16.494 -33.087 5.639 1.00 37.08 791 ASP A N 1
ATOM 6202 C CA . ASP A 1 789 ? -15.758 -34.241 5.101 1.00 37.77 791 ASP A CA 1
ATOM 6203 C C . ASP A 1 789 ? -15.160 -33.998 3.697 1.00 37.11 791 ASP A C 1
ATOM 6204 O O . ASP A 1 789 ? -15.169 -34.906 2.856 1.00 38.88 791 ASP A O 1
ATOM 6206 N N . SER A 1 790 ? -14.647 -32.811 3.423 1.00 34.82 792 SER A N 1
ATOM 6207 C CA . SER A 1 790 ? -14.148 -32.600 2.063 1.00 32.32 792 SER A CA 1
ATOM 6208 C C . SER A 1 790 ? -12.712 -33.125 1.955 1.00 30.12 792 SER A C 1
ATOM 6209 O O . SER A 1 790 ? -11.961 -33.202 2.962 1.00 30.58 792 SER A O 1
ATOM 6212 N N . ASP A 1 791 ? -12.312 -33.504 0.760 1.00 26.16 793 ASP A N 1
ATOM 6213 C CA . ASP A 1 791 ? -10.969 -34.063 0.575 1.00 23.56 793 ASP A CA 1
ATOM 6214 C C . ASP A 1 791 ? -9.878 -32.964 0.567 1.00 22.18 793 ASP A C 1
ATOM 6215 O O . ASP A 1 791 ? -10.212 -31.777 0.550 1.00 21.72 793 ASP A O 1
ATOM 6220 N N . ASP A 1 792 ? -8.594 -33.335 0.562 1.00 21.21 794 ASP A N 1
ATOM 6221 C CA . ASP A 1 792 ? -7.524 -32.344 0.495 1.00 19.31 794 ASP A CA 1
ATOM 6222 C C . ASP A 1 792 ? -7.597 -31.500 -0.765 1.00 19.43 794 ASP A C 1
ATOM 6223 O O . ASP A 1 792 ? -7.286 -30.306 -0.728 1.00 17.15 794 ASP A O 1
ATOM 6228 N N . TRP A 1 793 ? -7.991 -32.123 -1.876 1.00 18.81 795 TRP A N 1
ATOM 6229 C CA . TRP A 1 793 ? -8.128 -31.392 -3.140 1.00 19.67 795 TRP A CA 1
ATOM 6230 C C . TRP A 1 793 ? -9.043 -30.178 -2.973 1.00 18.58 795 TRP A C 1
ATOM 6231 O O . TRP A 1 793 ? -8.694 -29.063 -3.366 1.00 18.33 795 TRP A O 1
ATOM 6242 N N . THR A 1 794 ? -10.234 -30.431 -2.433 1.00 17.96 796 THR A N 1
ATOM 6243 C CA . THR A 1 794 ? -11.249 -29.418 -2.259 1.00 17.73 796 THR A CA 1
ATOM 6244 C C . THR A 1 794 ? -10.793 -28.320 -1.266 1.00 17.24 796 THR A C 1
ATOM 6245 O O . THR A 1 794 ? -11.041 -27.141 -1.503 1.00 17.07 796 THR A O 1
ATOM 6249 N N . LYS A 1 795 ? -10.174 -28.712 -0.141 1.00 16.13 797 LYS A N 1
ATOM 6250 C CA . LYS A 1 795 ? -9.612 -27.721 0.804 1.00 16.45 797 LYS A CA 1
ATOM 6251 C C . LYS A 1 795 ? -8.602 -26.794 0.126 1.00 16.00 797 LYS A C 1
ATOM 6252 O O . LYS A 1 795 ? -8.686 -25.560 0.259 1.00 16.34 797 LYS A O 1
ATOM 6258 N N . ASP A 1 796 ? -7.649 -27.384 -0.610 1.00 15.53 798 ASP A N 1
ATOM 6259 C CA . ASP A 1 796 ? -6.611 -26.591 -1.288 1.00 15.15 798 ASP A CA 1
ATOM 6260 C C . ASP A 1 796 ? -7.220 -25.664 -2.323 1.00 15.23 798 ASP A C 1
ATOM 6261 O O . ASP A 1 796 ? -6.822 -24.501 -2.431 1.00 17.52 798 ASP A O 1
ATOM 6266 N N . LEU A 1 797 ? -8.181 -26.173 -3.084 1.00 15.44 799 LEU A N 1
ATOM 6267 C CA . LEU A 1 797 ? -8.879 -25.352 -4.102 1.00 16.51 799 LEU A CA 1
ATOM 6268 C C . LEU A 1 797 ? -9.680 -24.212 -3.453 1.00 16.67 799 LEU A C 1
ATOM 6269 O O . LEU A 1 797 ? -9.708 -23.088 -3.941 1.00 16.13 799 LEU A O 1
ATOM 6274 N N . PHE A 1 798 ? -10.387 -24.524 -2.375 1.00 16.03 800 PHE A N 1
ATOM 6275 C CA . PHE A 1 798 ? -11.097 -23.469 -1.657 1.00 16.83 800 PHE A CA 1
ATOM 6276 C C . PHE A 1 798 ? -10.119 -22.480 -1.045 1.00 15.77 800 PHE A C 1
ATOM 6277 O O . PHE A 1 798 ? -10.415 -21.290 -0.970 1.00 16.68 800 PHE A O 1
ATOM 6285 N N . GLU A 1 799 ? -8.968 -22.962 -0.581 1.00 14.93 801 GLU A N 1
ATOM 6286 C CA . GLU A 1 799 ? -7.977 -21.997 -0.051 1.00 14.97 801 GLU A CA 1
ATOM 6287 C C . GLU A 1 799 ? -7.485 -21.098 -1.180 1.00 15.43 801 GLU A C 1
ATOM 6288 O O . GLU A 1 799 ? -7.272 -19.878 -0.982 1.00 16.09 801 GLU A O 1
ATOM 6294 N N . PHE A 1 800 ? -7.248 -21.691 -2.359 1.00 15.58 802 PHE A N 1
ATOM 6295 C CA . PHE A 1 800 ? -6.884 -20.836 -3.523 1.00 15.76 802 PHE A CA 1
ATOM 6296 C C . PHE A 1 800 ? -7.927 -19.728 -3.738 1.00 14.55 802 PHE A C 1
ATOM 6297 O O . PHE A 1 800 ? -7.549 -18.577 -3.944 1.00 16.03 802 PHE A O 1
ATOM 6305 N N . ASN A 1 801 ? -9.227 -20.067 -3.741 1.00 13.80 803 ASN A N 1
ATOM 6306 C CA . ASN A 1 801 ? -10.301 -19.058 -3.891 1.00 14.63 803 ASN A CA 1
ATOM 6307 C C . ASN A 1 801 ? -10.172 -17.911 -2.840 1.00 14.61 803 ASN A C 1
ATOM 6308 O O . ASN A 1 801 ? -10.214 -16.709 -3.158 1.00 14.73 803 ASN A O 1
ATOM 6313 N N . ALA A 1 802 ? -9.976 -18.309 -1.579 1.00 14.26 804 ALA A N 1
ATOM 6314 C CA . ALA A 1 802 ? -9.855 -17.367 -0.457 1.00 14.40 804 ALA A CA 1
ATOM 6315 C C . ALA A 1 802 ? -8.653 -16.421 -0.642 1.00 15.49 804 ALA A C 1
ATOM 6316 O O . ALA A 1 802 ? -8.779 -15.192 -0.482 1.00 14.25 804 ALA A O 1
ATOM 6318 N N . ARG A 1 803 ? -7.475 -16.995 -0.960 1.00 15.27 805 ARG A N 1
ATOM 6319 C CA . ARG A 1 803 ? -6.252 -16.178 -1.140 1.00 15.75 805 ARG A CA 1
ATOM 6320 C C . ARG A 1 803 ? -6.318 -15.300 -2.385 1.00 16.10 805 ARG A C 1
ATOM 6321 O O . ARG A 1 803 ? -5.927 -14.124 -2.329 1.00 16.04 805 ARG A O 1
ATOM 6329 N N . ALA A 1 804 ? -6.810 -15.849 -3.494 1.00 14.99 806 ALA A N 1
ATOM 6330 C CA . ALA A 1 804 ? -6.827 -15.045 -4.733 1.00 15.64 806 ALA A CA 1
ATOM 6331 C C . ALA A 1 804 ? -7.778 -13.843 -4.599 1.00 16.30 806 ALA A C 1
ATOM 6332 O O . ALA A 1 804 ? -7.455 -12.714 -5.033 1.00 15.18 806 ALA A O 1
ATOM 6334 N N . LEU A 1 805 ? -8.964 -14.059 -4.020 1.00 15.03 807 LEU A N 1
ATOM 6335 C CA . LEU A 1 805 ? -9.970 -12.987 -4.086 1.00 15.69 807 LEU A CA 1
ATOM 6336 C C . LEU A 1 805 ? -9.431 -11.706 -3.444 1.00 15.81 807 LEU A C 1
ATOM 6337 O O . LEU A 1 805 ? -9.727 -10.605 -3.917 1.00 16.56 807 LEU A O 1
ATOM 6342 N N . VAL A 1 806 ? -8.626 -11.848 -2.369 1.00 15.94 808 VAL A N 1
ATOM 6343 C CA . VAL A 1 806 ? -8.193 -10.693 -1.605 1.00 15.89 808 VAL A CA 1
ATOM 6344 C C . VAL A 1 806 ? -6.857 -10.106 -2.105 1.00 16.51 808 VAL A C 1
ATOM 6345 O O . VAL A 1 806 ? -6.354 -9.119 -1.524 1.00 17.11 808 VAL A O 1
ATOM 6349 N N . THR A 1 807 ? -6.330 -10.658 -3.210 1.00 15.36 809 THR A N 1
ATOM 6350 C CA . THR A 1 807 ? -5.050 -10.213 -3.724 1.00 15.36 809 THR A CA 1
ATOM 6351 C C . THR A 1 807 ? -5.142 -10.011 -5.242 1.00 15.40 809 THR A C 1
ATOM 6352 O O . THR A 1 807 ? -5.655 -9.018 -5.667 1.00 16.26 809 THR A O 1
ATOM 6356 N N . THR A 1 808 ? -4.659 -10.963 -6.027 1.00 15.09 810 THR A N 1
ATOM 6357 C CA . THR A 1 808 ? -4.645 -10.833 -7.494 1.00 14.70 810 THR A CA 1
ATOM 6358 C C . THR A 1 808 ? -6.027 -10.904 -8.095 1.00 16.54 810 THR A C 1
ATOM 6359 O O . THR A 1 808 ? -6.211 -10.505 -9.251 1.00 17.54 810 THR A O 1
ATOM 6363 N N . TRP A 1 809 ? -6.996 -11.424 -7.320 1.00 15.96 811 TRP A N 1
ATOM 6364 C CA . TRP A 1 809 ? -8.390 -11.575 -7.746 1.00 16.53 811 TRP A CA 1
ATOM 6365 C C . TRP A 1 809 ? -8.547 -12.718 -8.759 1.00 16.76 811 TRP A C 1
ATOM 6366 O O . TRP A 1 809 ? -9.241 -13.698 -8.491 1.00 16.04 811 TRP A O 1
ATOM 6377 N N . GLY A 1 810 ? -7.934 -12.569 -9.936 1.00 16.99 812 GLY A N 1
ATOM 6378 C CA . GLY A 1 810 ? -7.870 -13.655 -10.883 1.00 17.01 812 GLY A CA 1
ATOM 6379 C C . GLY A 1 810 ? -6.434 -13.994 -11.202 1.00 18.40 812 GLY A C 1
ATOM 6380 O O . GLY A 1 810 ? -5.508 -13.822 -10.368 1.00 16.76 812 GLY A O 1
ATOM 6381 N N . SER A 1 811 ? -6.203 -14.462 -12.424 1.00 17.20 813 SER A N 1
ATOM 6382 C CA . SER A 1 811 ? -4.834 -14.723 -12.783 1.00 17.12 813 SER A CA 1
ATOM 6383 C C . SER A 1 811 ? -4.292 -13.500 -13.556 1.00 17.82 813 SER A C 1
ATOM 6384 O O . SER A 1 811 ? -4.857 -12.409 -13.472 1.00 16.52 813 SER A O 1
ATOM 6387 N N . ARG A 1 812 ? -3.168 -13.645 -14.260 1.00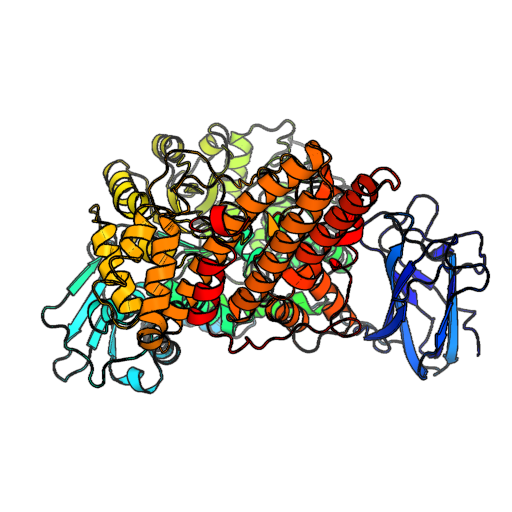 17.41 814 ARG A N 1
ATOM 6388 C CA . ARG A 1 812 ? -2.468 -12.449 -14.740 1.00 18.45 814 ARG A CA 1
ATOM 6389 C C . ARG A 1 812 ? -3.330 -11.519 -15.554 1.00 17.88 814 ARG A C 1
ATOM 6390 O O . ARG A 1 812 ? -3.278 -10.283 -15.348 1.00 18.16 814 ARG A O 1
ATOM 6398 N N . ASN A 1 813 ? -4.097 -12.071 -16.503 1.00 17.79 815 ASN A N 1
ATOM 6399 C CA . ASN A 1 813 ? -4.858 -11.186 -17.449 1.00 17.91 815 ASN A CA 1
ATOM 6400 C C . ASN A 1 813 ? -6.045 -10.557 -16.764 1.00 17.69 815 ASN A C 1
ATOM 6401 O O . ASN A 1 813 ? -6.611 -9.574 -17.245 1.00 16.40 815 ASN A O 1
ATOM 6406 N N . ASN A 1 814 ? -6.413 -11.110 -15.613 1.00 16.28 816 ASN A N 1
ATOM 6407 C CA . ASN A 1 814 ? -7.494 -10.473 -14.806 1.00 15.77 816 ASN A CA 1
ATOM 6408 C C . ASN A 1 814 ? -6.938 -9.430 -13.885 1.00 15.86 816 ASN A C 1
ATOM 6409 O O . ASN A 1 814 ? -7.510 -8.346 -13.780 1.00 15.69 816 ASN A O 1
ATOM 6414 N N . ALA A 1 815 ? -5.854 -9.762 -13.177 1.00 15.80 817 ALA A N 1
ATOM 6415 C CA . ALA A 1 815 ? -5.192 -8.797 -12.260 1.00 17.18 817 ALA A CA 1
ATOM 6416 C C . ALA A 1 815 ? -4.633 -7.566 -12.960 1.00 18.33 817 ALA A C 1
ATOM 6417 O O . ALA A 1 815 ? -4.789 -6.413 -12.470 1.00 18.01 817 ALA A O 1
ATOM 6419 N N . ASP A 1 816 ? -3.995 -7.814 -14.115 1.00 18.04 818 ASP A N 1
ATOM 6420 C CA . ASP A 1 816 ? -3.193 -6.762 -14.767 1.00 19.06 818 ASP A CA 1
ATOM 6421 C C . ASP A 1 816 ? -3.977 -6.063 -15.858 1.00 19.03 818 ASP A C 1
ATOM 6422 O O . ASP A 1 816 ? -4.556 -5.004 -15.619 1.00 19.39 818 ASP A O 1
ATOM 6427 N N . GLY A 1 817 ? -4.042 -6.658 -17.047 1.00 18.75 819 GLY A N 1
ATOM 6428 C CA . GLY A 1 817 ? -4.877 -6.058 -18.120 1.00 18.86 819 GLY A CA 1
ATOM 6429 C C . GLY A 1 817 ? -6.342 -5.869 -17.730 1.00 18.74 819 GLY A C 1
ATOM 6430 O O . GLY A 1 817 ? -6.982 -4.938 -18.176 1.00 17.41 819 GLY A O 1
ATOM 6431 N N . GLY A 1 818 ? -6.876 -6.758 -16.877 1.00 19.23 820 GLY A N 1
ATOM 6432 C CA . GLY A 1 818 ? -8.281 -6.681 -16.497 1.00 17.85 820 GLY A CA 1
ATOM 6433 C C . GLY A 1 818 ? -8.544 -5.660 -15.387 1.00 16.95 820 GLY A C 1
ATOM 6434 O O . GLY A 1 818 ? -9.694 -5.330 -15.122 1.00 17.34 820 GLY A O 1
ATOM 6435 N N . GLY A 1 819 ? -7.495 -5.149 -14.748 1.00 16.55 821 GLY A N 1
ATOM 6436 C CA . GLY A 1 819 ? -7.672 -4.102 -13.747 1.00 16.35 821 GLY A CA 1
ATOM 6437 C C . GLY A 1 819 ? -7.997 -4.526 -12.319 1.00 17.84 821 GLY A C 1
ATOM 6438 O O . GLY A 1 819 ? -8.191 -3.645 -11.466 1.00 17.24 821 GLY A O 1
ATOM 6439 N N . LEU A 1 820 ? -8.041 -5.846 -12.037 1.00 16.58 822 LEU A N 1
ATOM 6440 C CA . LEU A 1 820 ? -8.558 -6.308 -10.725 1.00 16.76 822 LEU A CA 1
ATOM 6441 C C . LEU A 1 820 ? -7.535 -6.451 -9.609 1.00 17.36 822 LEU A C 1
ATOM 6442 O O . LEU A 1 820 ? -7.920 -6.735 -8.473 1.00 16.77 822 LEU A O 1
ATOM 6447 N N . LYS A 1 821 ? -6.269 -6.209 -9.883 1.00 17.07 823 LYS A N 1
ATOM 6448 C CA . LYS A 1 821 ? -5.264 -6.416 -8.853 1.00 18.18 823 LYS A CA 1
ATOM 6449 C C . LYS A 1 821 ? -5.575 -5.631 -7.582 1.00 16.81 823 LYS A C 1
ATOM 6450 O O . LYS A 1 821 ? -5.826 -4.462 -7.625 1.00 16.99 823 LYS A O 1
ATOM 6456 N N . ASP A 1 822 ? -5.515 -6.339 -6.461 1.00 16.35 824 ASP A N 1
ATOM 6457 C CA . ASP A 1 822 ? -5.756 -5.752 -5.140 1.00 16.32 824 ASP A CA 1
ATOM 6458 C C . ASP A 1 822 ? -7.101 -5.027 -5.041 1.00 16.16 824 ASP A C 1
ATOM 6459 O O . ASP A 1 822 ? -7.294 -4.183 -4.178 1.00 16.26 824 ASP A O 1
ATOM 6464 N N . TYR A 1 823 ? -8.067 -5.397 -5.872 1.00 15.95 825 TYR A N 1
ATOM 6465 C CA . TYR A 1 823 ? -9.397 -4.773 -5.766 1.00 15.66 825 TYR A CA 1
ATOM 6466 C C . TYR A 1 823 ? -9.953 -4.994 -4.346 1.00 15.97 825 TYR A C 1
ATOM 6467 O O . TYR A 1 823 ? -10.608 -4.095 -3.757 1.00 15.92 825 TYR A O 1
ATOM 6476 N N . SER A 1 824 ? -9.705 -6.176 -3.791 1.00 15.74 826 SER A N 1
ATOM 6477 C CA . SER A 1 824 ? -10.282 -6.502 -2.474 1.00 15.63 826 SER A CA 1
ATOM 6478 C C . SER A 1 824 ? -9.189 -6.473 -1.381 1.00 15.82 826 SER A C 1
ATOM 6479 O O . SER A 1 824 ? -9.220 -7.271 -0.414 1.00 14.75 826 SER A O 1
ATOM 6482 N N . ASN A 1 825 ? -8.255 -5.527 -1.503 1.00 14.18 827 ASN A N 1
ATOM 6483 C CA . ASN A 1 825 ? -7.166 -5.447 -0.518 1.00 14.94 827 ASN A CA 1
ATOM 6484 C C . ASN A 1 825 ? -7.683 -5.212 0.901 1.00 15.18 827 ASN A C 1
ATOM 6485 O O . ASN A 1 825 ? -8.595 -4.384 1.120 1.00 14.10 827 ASN A O 1
ATOM 6490 N N . ARG A 1 826 ? -7.087 -5.928 1.859 1.00 15.81 828 ARG A N 1
ATOM 6491 C CA . ARG A 1 826 ? -7.625 -5.944 3.221 1.00 15.30 828 ARG A CA 1
ATOM 6492 C C . ARG A 1 826 ? -6.503 -5.537 4.124 1.00 16.03 828 ARG A C 1
ATOM 6493 O O . ARG A 1 826 ? -5.367 -6.043 3.980 1.00 15.68 828 ARG A O 1
ATOM 6501 N N . GLN A 1 827 ? -6.801 -4.662 5.079 1.00 15.52 829 GLN A N 1
ATOM 6502 C CA . GLN A 1 827 ? -5.795 -4.343 6.111 1.00 16.69 829 GLN A CA 1
ATOM 6503 C C . GLN A 1 827 ? -5.849 -5.449 7.159 1.00 17.41 829 GLN A C 1
ATOM 6504 O O . GLN A 1 827 ? -6.471 -5.323 8.243 1.00 17.77 829 GLN A O 1
ATOM 6510 N N . TRP A 1 828 ? -5.198 -6.545 6.824 1.00 17.41 830 TRP A N 1
ATOM 6511 C CA . TRP A 1 828 ? -5.353 -7.757 7.620 1.00 17.47 830 TRP A CA 1
ATOM 6512 C C . TRP A 1 828 ? -4.046 -8.263 8.171 1.00 18.26 830 TRP A C 1
ATOM 6513 O O . TRP A 1 828 ? -2.996 -8.151 7.523 1.00 17.81 830 TRP A O 1
ATOM 6524 N N . SER A 1 829 ? -4.126 -8.882 9.354 1.00 17.79 831 SER A N 1
ATOM 6525 C CA . SER A 1 829 ? -2.971 -9.505 9.956 1.00 18.03 831 SER A CA 1
ATOM 6526 C C . SER A 1 829 ? -2.604 -10.708 9.093 1.00 18.53 831 SER A C 1
ATOM 6527 O O . SER A 1 829 ? -3.503 -11.308 8.486 1.00 19.25 831 SER A O 1
ATOM 6530 N N . GLY A 1 830 ? -1.311 -11.050 9.039 1.00 18.57 832 GLY A N 1
ATOM 6531 C CA . GLY A 1 830 ? -0.781 -12.185 8.255 1.00 18.38 832 GLY A CA 1
ATOM 6532 C C . GLY A 1 830 ? -0.596 -11.782 6.795 1.00 18.61 832 GLY A C 1
ATOM 6533 O O . GLY A 1 830 ? 0.487 -11.914 6.226 1.00 18.75 832 GLY A O 1
ATOM 6534 N N . LEU A 1 831 ? -1.685 -11.292 6.206 1.00 18.17 833 LEU A N 1
ATOM 6535 C CA . LEU A 1 831 ? -1.638 -10.769 4.840 1.00 18.42 833 LEU A CA 1
ATOM 6536 C C . LEU A 1 831 ? -0.697 -9.556 4.800 1.00 17.26 833 LEU A C 1
ATOM 6537 O O . LEU A 1 831 ? 0.085 -9.408 3.853 1.00 18.57 833 LEU A O 1
ATOM 6542 N N . THR A 1 832 ? -0.713 -8.696 5.833 1.00 17.55 834 THR A N 1
ATOM 6543 C CA . THR A 1 832 ? 0.208 -7.535 5.838 1.00 18.19 834 THR A CA 1
ATOM 6544 C C . THR A 1 832 ? 1.692 -7.964 5.917 1.00 19.95 834 THR A C 1
ATOM 6545 O O . THR A 1 832 ? 2.548 -7.420 5.153 1.00 19.84 834 THR A O 1
ATOM 6549 N N . GLU A 1 833 ? 2.002 -8.928 6.795 1.00 18.69 835 GLU A N 1
ATOM 6550 C CA . GLU A 1 833 ? 3.398 -9.423 6.966 1.00 20.21 835 GLU A CA 1
ATOM 6551 C C . GLU A 1 833 ? 3.906 -10.080 5.702 1.00 19.57 835 GLU A C 1
ATOM 6552 O O . GLU A 1 833 ? 5.026 -9.796 5.267 1.00 18.69 835 GLU A O 1
ATOM 6558 N N . ASP A 1 834 ? 3.096 -10.967 5.121 1.00 18.01 836 ASP A N 1
ATOM 6559 C CA . ASP A 1 834 ? 3.622 -11.874 4.088 1.00 18.50 836 ASP A CA 1
ATOM 6560 C C . ASP A 1 834 ? 3.379 -11.419 2.653 1.00 18.86 836 ASP A C 1
ATOM 6561 O O . ASP A 1 834 ? 3.884 -12.041 1.708 1.00 19.71 836 ASP A O 1
ATOM 6566 N N . TYR A 1 835 ? 2.621 -10.352 2.497 1.00 18.08 837 TYR A N 1
ATOM 6567 C CA . TYR A 1 835 ? 2.211 -9.903 1.148 1.00 18.60 837 TYR A CA 1
ATOM 6568 C C . TYR A 1 835 ? 2.494 -8.427 1.040 1.00 18.93 837 TYR A C 1
ATOM 6569 O O . TYR A 1 835 ? 3.398 -8.041 0.286 1.00 19.55 837 TYR A O 1
ATOM 6578 N N . TYR A 1 836 ? 1.765 -7.568 1.771 1.00 18.79 838 TYR A N 1
ATOM 6579 C CA . TYR A 1 836 ? 2.031 -6.108 1.612 1.00 18.49 838 TYR A CA 1
ATOM 6580 C C . TYR A 1 836 ? 3.455 -5.694 2.004 1.00 19.26 838 TYR A C 1
ATOM 6581 O O . TYR A 1 836 ? 4.178 -5.023 1.221 1.00 18.74 838 TYR A O 1
ATOM 6590 N N . TYR A 1 837 ? 3.867 -6.077 3.211 1.00 19.23 839 TYR A N 1
ATOM 6591 C CA . TYR A 1 837 ? 5.224 -5.770 3.687 1.00 19.13 839 TYR A CA 1
ATOM 6592 C C . TYR A 1 837 ? 6.290 -6.295 2.713 1.00 19.63 839 TYR A C 1
ATOM 6593 O O . TYR A 1 837 ? 7.235 -5.580 2.349 1.00 18.74 839 TYR A O 1
ATOM 6602 N N . ALA A 1 838 ? 6.100 -7.526 2.258 1.00 19.40 840 ALA A N 1
ATOM 6603 C CA . ALA A 1 838 ? 7.086 -8.210 1.426 1.00 19.94 840 ALA A CA 1
ATOM 6604 C C . ALA A 1 838 ? 7.273 -7.436 0.093 1.00 20.38 840 ALA A C 1
ATOM 6605 O O . ALA A 1 838 ? 8.409 -7.286 -0.399 1.00 19.54 840 ALA A O 1
ATOM 6607 N N . ARG A 1 839 ? 6.160 -6.976 -0.497 1.00 18.83 841 ARG A N 1
ATOM 6608 C CA . ARG A 1 839 ? 6.232 -6.106 -1.718 1.00 18.67 841 ARG A CA 1
ATOM 6609 C C . ARG A 1 839 ? 7.050 -4.822 -1.492 1.00 18.34 841 ARG A C 1
ATOM 6610 O O . ARG A 1 839 ? 7.976 -4.539 -2.268 1.00 19.54 841 ARG A O 1
ATOM 6618 N N . TRP A 1 840 ? 6.708 -4.028 -0.471 1.00 18.47 842 TRP A N 1
ATOM 6619 C CA . TRP A 1 840 ? 7.448 -2.799 -0.168 1.00 19.85 842 TRP A CA 1
ATOM 6620 C C . TRP A 1 840 ? 8.932 -3.052 0.086 1.00 20.68 842 TRP A C 1
ATOM 6621 O O . TRP A 1 840 ? 9.803 -2.326 -0.439 1.00 22.27 842 TRP A O 1
ATOM 6632 N N . GLU A 1 841 ? 9.221 -4.077 0.890 1.00 21.41 843 GLU A N 1
ATOM 6633 C CA . GLU A 1 841 ? 10.604 -4.444 1.214 1.00 22.75 843 GLU A CA 1
ATOM 6634 C C . GLU A 1 841 ? 11.415 -4.709 -0.060 1.00 22.37 843 GLU A C 1
ATOM 6635 O O . GLU A 1 841 ? 12.545 -4.250 -0.203 1.00 21.97 843 GLU A O 1
ATOM 6641 N N . LYS A 1 842 ? 10.823 -5.467 -0.969 1.00 21.93 844 LYS A N 1
ATOM 6642 C CA . LYS A 1 842 ? 11.467 -5.813 -2.224 1.00 23.44 844 LYS A CA 1
ATOM 6643 C C . LYS A 1 842 ? 11.755 -4.556 -3.069 1.00 23.22 844 LYS A C 1
ATOM 6644 O O . LYS A 1 842 ? 12.874 -4.378 -3.554 1.00 23.39 844 LYS A O 1
ATOM 6650 N N . TRP A 1 843 ? 10.759 -3.679 -3.223 1.00 22.44 845 TRP A N 1
ATOM 6651 C CA . TRP A 1 843 ? 10.922 -2.452 -3.969 1.00 22.92 845 TRP A CA 1
ATOM 6652 C C . TRP A 1 843 ? 11.977 -1.525 -3.339 1.00 23.98 845 TRP A C 1
ATOM 6653 O O . TRP A 1 843 ? 12.835 -0.954 -4.024 1.00 24.58 845 TRP A O 1
ATOM 6664 N N . ILE A 1 844 ? 11.901 -1.379 -2.025 1.00 24.18 846 ILE A N 1
ATOM 6665 C CA . ILE A 1 844 ? 12.860 -0.585 -1.283 1.00 24.86 846 ILE A CA 1
ATOM 6666 C C . ILE A 1 844 ? 14.259 -1.125 -1.467 1.00 25.89 846 ILE A C 1
ATOM 6667 O O . ILE A 1 844 ? 15.144 -0.349 -1.784 1.00 26.22 846 ILE A O 1
ATOM 6672 N N . ASN A 1 845 ? 14.467 -2.425 -1.278 1.00 26.79 847 ASN A N 1
ATOM 6673 C CA . ASN A 1 845 ? 15.807 -2.970 -1.415 1.00 28.01 847 ASN A CA 1
ATOM 6674 C C . ASN A 1 845 ? 16.388 -2.714 -2.809 1.00 28.50 847 ASN A C 1
ATOM 6675 O O . ASN A 1 845 ? 17.585 -2.394 -2.969 1.00 27.35 847 ASN A O 1
ATOM 6680 N N . GLY A 1 846 ? 15.536 -2.804 -3.824 1.00 28.10 848 GLY A N 1
ATOM 6681 C CA . GLY A 1 846 ? 16.015 -2.574 -5.189 1.00 29.62 848 GLY A CA 1
ATOM 6682 C C . GLY A 1 846 ? 16.424 -1.129 -5.375 1.00 29.68 848 GLY A C 1
ATOM 6683 O O . GLY A 1 846 ? 17.462 -0.841 -6.002 1.00 31.21 848 GLY A O 1
ATOM 6684 N N . LEU A 1 847 ? 15.632 -0.204 -4.845 1.00 28.99 849 LEU A N 1
ATOM 6685 C CA . LEU A 1 847 ? 16.004 1.201 -4.946 1.00 29.76 849 LEU A CA 1
ATOM 6686 C C . LEU A 1 847 ? 17.283 1.497 -4.139 1.00 30.12 849 LEU A C 1
ATOM 6687 O O . LEU A 1 847 ? 18.141 2.254 -4.591 1.00 29.82 849 LEU A O 1
ATOM 6692 N N . GLN A 1 848 ? 17.402 0.899 -2.951 1.00 30.12 850 GLN A N 1
ATOM 6693 C CA . GLN A 1 848 ? 18.602 1.108 -2.134 1.00 31.29 850 GLN A CA 1
ATOM 6694 C C . GLN A 1 848 ? 19.877 0.661 -2.868 1.00 32.04 850 GLN A C 1
ATOM 6695 O O . GLN A 1 848 ? 20.898 1.377 -2.852 1.00 32.49 850 GLN A O 1
ATOM 6701 N N . ALA A 1 849 ? 19.812 -0.522 -3.470 1.00 32.78 851 ALA A N 1
ATOM 6702 C CA . ALA A 1 849 ? 20.938 -1.102 -4.193 1.00 33.62 851 ALA A CA 1
ATOM 6703 C C . ALA A 1 849 ? 21.403 -0.177 -5.322 1.00 34.33 851 ALA A C 1
ATOM 6704 O O . ALA A 1 849 ? 22.604 -0.020 -5.535 1.00 34.81 851 ALA A O 1
ATOM 6706 N N . GLU A 1 850 ? 20.445 0.433 -6.028 1.00 34.39 852 GLU A N 1
ATOM 6707 C CA . GLU A 1 850 ? 20.737 1.429 -7.057 1.00 34.77 852 GLU A CA 1
ATOM 6708 C C . GLU A 1 850 ? 21.369 2.706 -6.487 1.00 34.95 852 GLU A C 1
ATOM 6709 O O . GLU A 1 850 ? 22.394 3.154 -6.999 1.00 34.46 852 GLU A O 1
ATOM 6715 N N . LEU A 1 851 ? 20.769 3.283 -5.438 1.00 34.80 853 LEU A N 1
ATOM 6716 C CA . LEU A 1 851 ? 21.290 4.497 -4.830 1.00 35.81 853 LEU A CA 1
ATOM 6717 C C . LEU A 1 851 ? 22.715 4.295 -4.324 1.00 37.00 853 LEU A C 1
ATOM 6718 O O . LEU A 1 851 ? 23.525 5.220 -4.345 1.00 37.04 853 LEU A O 1
ATOM 6723 N N . ASP A 1 852 ? 23.005 3.081 -3.878 1.00 37.90 854 ASP A N 1
ATOM 6724 C CA . ASP A 1 852 ? 24.291 2.737 -3.304 1.00 39.19 854 ASP A CA 1
ATOM 6725 C C . ASP A 1 852 ? 25.378 2.522 -4.366 1.00 40.37 854 ASP A C 1
ATOM 6726 O O . ASP A 1 852 ? 26.529 2.291 -4.022 1.00 40.92 854 ASP A O 1
ATOM 6731 N N . GLY A 1 853 ? 25.010 2.591 -5.641 1.00 41.53 855 GLY A N 1
ATOM 6732 C CA . GLY A 1 853 ? 25.973 2.485 -6.726 1.00 42.12 855 GLY A CA 1
ATOM 6733 C C . GLY A 1 853 ? 25.843 1.190 -7.498 1.00 42.89 855 GLY A C 1
ATOM 6734 O O . GLY A 1 853 ? 26.610 0.951 -8.437 1.00 42.97 855 GLY A O 1
ATOM 6735 N N . GLY A 1 854 ? 24.869 0.361 -7.123 1.00 42.55 856 GLY A N 1
ATOM 6736 C CA . GLY A 1 854 ? 24.625 -0.901 -7.817 1.00 42.60 856 GLY A CA 1
ATOM 6737 C C . GLY A 1 854 ? 23.937 -0.685 -9.150 1.00 43.01 856 GLY A C 1
ATOM 6738 O O . GLY A 1 854 ? 23.798 0.455 -9.630 1.00 41.80 856 GLY A O 1
ATOM 6739 N N . ALA A 1 855 ? 23.485 -1.784 -9.748 1.00 43.66 857 ALA A N 1
ATOM 6740 C CA . ALA A 1 855 ? 22.725 -1.706 -11.003 1.00 44.53 857 ALA A CA 1
ATOM 6741 C C . ALA A 1 855 ? 21.365 -1.010 -10.820 1.00 44.24 857 ALA A C 1
ATOM 6742 O O . ALA A 1 855 ? 20.811 -0.979 -9.709 1.00 44.06 857 ALA A O 1
ATOM 6744 N N . LYS A 1 856 ? 20.874 -0.421 -11.906 1.00 44.26 858 LYS A N 1
ATOM 6745 C CA . LYS A 1 856 ? 19.516 0.125 -11.986 1.00 44.39 858 LYS A CA 1
ATOM 6746 C C . LYS A 1 856 ? 18.483 -0.833 -11.323 1.00 43.20 858 LYS A C 1
ATOM 6747 O O . LYS A 1 856 ? 18.570 -2.065 -11.457 1.00 42.71 858 LYS A O 1
ATOM 6753 N N . ALA A 1 857 ? 17.545 -0.265 -10.576 1.00 41.52 859 ALA A N 1
ATOM 6754 C CA . ALA A 1 857 ? 16.487 -1.085 -9.980 1.00 40.61 859 ALA A CA 1
ATOM 6755 C C . ALA A 1 857 ? 15.729 -1.836 -11.096 1.00 39.73 859 ALA A C 1
ATOM 6756 O O . ALA A 1 857 ? 15.222 -1.205 -12.035 1.00 39.31 859 ALA A O 1
ATOM 6758 N N . PRO A 1 858 ? 15.689 -3.183 -11.014 1.00 39.47 860 PRO A N 1
ATOM 6759 C CA . PRO A 1 858 ? 14.949 -4.024 -11.963 1.00 39.25 860 PRO A CA 1
ATOM 6760 C C . PRO A 1 858 ? 13.435 -3.767 -11.943 1.00 38.90 860 PRO A C 1
ATOM 6761 O O . PRO A 1 858 ? 12.878 -3.318 -10.934 1.00 38.52 860 PRO A O 1
ATOM 6765 N N . ASN A 1 859 ? 12.779 -4.010 -13.069 1.00 38.76 861 ASN A N 1
ATOM 6766 C CA . ASN A 1 859 ? 11.319 -4.093 -13.096 1.00 38.34 861 ASN A CA 1
ATOM 6767 C C . ASN A 1 859 ? 10.913 -5.255 -12.245 1.00 35.59 861 ASN A C 1
ATOM 6768 O O . ASN A 1 859 ? 11.508 -6.307 -12.329 1.00 36.51 861 ASN A O 1
ATOM 6773 N N . ILE A 1 860 ? 9.922 -5.075 -11.397 1.00 32.69 862 ILE A N 1
ATOM 6774 C CA . ILE A 1 860 ? 9.435 -6.217 -10.661 1.00 28.14 862 ILE A CA 1
ATOM 6775 C C . ILE A 1 860 ? 8.145 -6.693 -11.329 1.00 26.92 862 ILE A C 1
ATOM 6776 O O . ILE A 1 860 ? 7.288 -5.879 -11.649 1.00 24.86 862 ILE A O 1
ATOM 6781 N N . ASP A 1 861 ? 8.061 -7.999 -11.589 1.00 25.75 863 ASP A N 1
ATOM 6782 C CA . ASP A 1 861 ? 6.802 -8.634 -12.054 1.00 24.40 863 ASP A CA 1
ATOM 6783 C C . ASP A 1 861 ? 5.894 -8.880 -10.817 1.00 23.49 863 ASP A C 1
ATOM 6784 O O . ASP A 1 861 ? 5.979 -9.930 -10.184 1.00 23.03 863 ASP A O 1
ATOM 6789 N N . TRP A 1 862 ? 5.088 -7.882 -10.446 1.00 21.74 864 TRP A N 1
ATOM 6790 C CA . TRP A 1 862 ? 4.303 -7.962 -9.195 1.00 20.98 864 TRP A CA 1
ATOM 6791 C C . TRP A 1 862 ? 3.389 -9.136 -9.191 1.00 19.90 864 TRP A C 1
ATOM 6792 O O . TRP A 1 862 ? 3.318 -9.874 -8.204 1.00 20.16 864 TRP A O 1
ATOM 6803 N N . PHE A 1 863 ? 2.701 -9.351 -10.305 1.00 19.20 865 PHE A N 1
ATOM 6804 C CA . PHE A 1 863 ? 1.744 -10.411 -10.339 1.00 20.54 865 PHE A CA 1
ATOM 6805 C C . PHE A 1 863 ? 2.405 -11.758 -10.003 1.00 21.27 865 PHE A C 1
ATOM 6806 O O . PHE A 1 863 ? 1.831 -12.559 -9.293 1.00 21.57 865 PHE A O 1
ATOM 6814 N N . LYS A 1 864 ? 3.602 -12.020 -10.514 1.00 21.70 866 LYS A N 1
ATOM 6815 C CA . LYS A 1 864 ? 4.243 -13.330 -10.279 1.00 21.97 866 LYS A CA 1
ATOM 6816 C C . LYS A 1 864 ? 4.556 -13.513 -8.785 1.00 20.89 866 LYS A C 1
ATOM 6817 O O . LYS A 1 864 ? 4.349 -14.577 -8.215 1.00 19.83 866 LYS A O 1
ATOM 6823 N N . MET A 1 865 ? 5.047 -12.465 -8.151 1.00 20.44 867 MET A N 1
ATOM 6824 C CA . MET A 1 865 ? 5.341 -12.538 -6.702 1.00 20.00 867 MET A CA 1
ATOM 6825 C C . MET A 1 865 ? 4.040 -12.763 -5.896 1.00 19.43 867 MET A C 1
ATOM 6826 O O . MET A 1 865 ? 3.980 -13.552 -4.942 1.00 18.84 867 MET A O 1
ATOM 6831 N N . GLU A 1 866 ? 2.999 -12.040 -6.291 1.00 18.41 868 GLU A N 1
ATOM 6832 C CA . GLU A 1 866 ? 1.687 -12.080 -5.602 1.00 17.48 868 GLU A CA 1
ATOM 6833 C C . GLU A 1 866 ? 1.052 -13.456 -5.731 1.00 17.85 868 GLU A C 1
ATOM 6834 O O . GLU A 1 866 ? 0.547 -14.027 -4.753 1.00 17.35 868 GLU A O 1
ATOM 6840 N N . TYR A 1 867 ? 1.098 -13.984 -6.947 1.00 17.17 869 TYR A N 1
ATOM 6841 C CA . TYR A 1 867 ? 0.532 -15.294 -7.241 1.00 16.83 869 TYR A CA 1
ATOM 6842 C C . TYR A 1 867 ? 1.263 -16.393 -6.463 1.00 18.10 869 TYR A C 1
ATOM 6843 O O . TYR A 1 867 ? 0.666 -17.407 -6.111 1.00 17.48 869 TYR A O 1
ATOM 6852 N N . ASP A 1 868 ? 2.561 -16.216 -6.224 1.00 18.27 870 ASP A N 1
ATOM 6853 C CA A ASP A 1 868 ? 3.322 -17.190 -5.450 0.50 18.64 870 ASP A CA 1
ATOM 6854 C CA B ASP A 1 868 ? 3.303 -17.210 -5.460 0.50 18.58 870 ASP A CA 1
ATOM 6855 C C . ASP A 1 868 ? 2.678 -17.334 -4.059 1.00 18.33 870 ASP A C 1
ATOM 6856 O O . ASP A 1 868 ? 2.546 -18.436 -3.507 1.00 17.82 870 ASP A O 1
ATOM 6865 N N . TRP A 1 869 ? 2.267 -16.209 -3.490 1.00 18.12 871 TRP A N 1
ATOM 6866 C CA . TRP A 1 869 ? 1.581 -16.242 -2.181 1.00 17.63 871 TRP A CA 1
ATOM 6867 C C . TRP A 1 869 ? 0.186 -16.886 -2.302 1.00 17.00 871 TRP A C 1
ATOM 6868 O O . TRP A 1 869 ? -0.210 -17.732 -1.486 1.00 17.79 871 TRP A O 1
ATOM 6879 N N . VAL A 1 870 ? -0.554 -16.509 -3.330 1.00 17.19 872 VAL A N 1
ATOM 6880 C CA . VAL A 1 870 ? -1.891 -17.052 -3.562 1.00 16.32 872 VAL A CA 1
ATOM 6881 C C . VAL A 1 870 ? -1.916 -18.584 -3.593 1.00 16.62 872 VAL A C 1
ATOM 6882 O O . VAL A 1 870 ? -2.896 -19.212 -3.117 1.00 15.72 872 VAL A O 1
ATOM 6886 N N . ASN A 1 871 ? -0.875 -19.195 -4.188 1.00 16.57 873 ASN A N 1
ATOM 6887 C CA . ASN A 1 871 ? -0.890 -20.643 -4.370 1.00 16.16 873 ASN A CA 1
ATOM 6888 C C . ASN A 1 871 ? -0.315 -21.458 -3.201 1.00 17.07 873 ASN A C 1
ATOM 6889 O O . ASN A 1 871 ? -0.316 -22.686 -3.263 1.00 16.63 873 ASN A O 1
ATOM 6894 N N . LYS A 1 872 ? 0.124 -20.808 -2.129 1.00 16.71 874 LYS A N 1
ATOM 6895 C CA . LYS A 1 872 ? 0.606 -21.609 -0.972 1.00 18.45 874 LYS A CA 1
ATOM 6896 C C . LYS A 1 872 ? -0.553 -22.237 -0.194 1.00 17.66 874 LYS A C 1
ATOM 6897 O O . LYS A 1 872 ? -1.683 -21.730 -0.217 1.00 17.54 874 LYS A O 1
ATOM 6903 N N . LYS A 1 873 ? -0.265 -23.347 0.488 1.00 17.29 875 LYS A N 1
ATOM 6904 C CA . LYS A 1 873 ? -1.299 -24.115 1.163 1.00 17.02 875 LYS A CA 1
ATOM 6905 C C . LYS A 1 873 ? -1.037 -24.131 2.674 1.00 17.79 875 LYS A C 1
ATOM 6906 O O . LYS A 1 873 ? 0.121 -24.242 3.134 1.00 18.41 875 LYS A O 1
ATOM 6912 N N . SER A 1 874 ? -2.136 -24.066 3.421 1.00 17.22 876 SER A N 1
ATOM 6913 C CA . SER A 1 874 ? -2.058 -23.967 4.854 1.00 18.67 876 SER A CA 1
ATOM 6914 C C . SER A 1 874 ? -1.454 -25.201 5.502 1.00 18.64 876 SER A C 1
ATOM 6915 O O . SER A 1 874 ? -0.853 -25.059 6.586 1.00 18.61 876 SER A O 1
ATOM 6918 N N . ASP A 1 875 ? -1.630 -26.383 4.882 1.00 17.78 877 ASP A N 1
ATOM 6919 C CA . ASP A 1 875 ? -1.107 -27.626 5.468 1.00 19.68 877 ASP A CA 1
ATOM 6920 C C . ASP A 1 875 ? 0.349 -27.967 5.099 1.00 21.22 877 ASP A C 1
ATOM 6921 O O . ASP A 1 875 ? 0.920 -28.908 5.648 1.00 21.68 877 ASP A O 1
ATOM 6926 N N . THR A 1 876 ? 0.957 -27.238 4.162 1.00 21.18 878 THR A N 1
ATOM 6927 C CA . THR A 1 876 ? 2.323 -27.556 3.781 1.00 21.79 878 THR A CA 1
ATOM 6928 C C . THR A 1 876 ? 3.248 -26.372 3.916 1.00 23.00 878 THR A C 1
ATOM 6929 O O . THR A 1 876 ? 4.428 -26.548 4.094 1.00 23.31 878 THR A O 1
ATOM 6933 N N . ASP A 1 877 ? 2.715 -25.168 3.794 1.00 23.15 879 ASP A N 1
ATOM 6934 C CA . ASP A 1 877 ? 3.554 -23.971 3.856 1.00 24.54 879 ASP A CA 1
ATOM 6935 C C . ASP A 1 877 ? 3.504 -23.354 5.266 1.00 25.07 879 ASP A C 1
ATOM 6936 O O . ASP A 1 877 ? 4.309 -23.723 6.120 1.00 27.59 879 ASP A O 1
ATOM 6941 N N . LYS A 1 878 ? 2.577 -22.447 5.506 1.00 23.88 880 LYS A N 1
ATOM 6942 C CA . LYS A 1 878 ? 2.437 -21.797 6.798 1.00 24.58 880 LYS A CA 1
ATOM 6943 C C . LYS A 1 878 ? 0.979 -21.782 7.127 1.00 22.69 880 LYS A C 1
ATOM 6944 O O . LYS A 1 878 ? 0.166 -21.398 6.287 1.00 20.89 880 LYS A O 1
ATOM 6950 N N . LEU A 1 879 ? 0.645 -22.169 8.356 1.00 21.13 881 LEU A N 1
ATOM 6951 C CA . LEU A 1 879 ? -0.742 -22.104 8.841 1.00 20.54 881 LEU A CA 1
ATOM 6952 C C . LEU A 1 879 ? -0.965 -20.777 9.547 1.00 20.78 881 LEU A C 1
ATOM 6953 O O . LEU A 1 879 ? -0.317 -20.529 10.563 1.00 20.52 881 LEU A O 1
ATOM 6958 N N . TYR A 1 880 ? -1.858 -19.922 9.042 1.00 18.97 882 TYR A N 1
ATOM 6959 C CA . TYR A 1 880 ? -2.079 -18.643 9.705 1.00 19.13 882 TYR A CA 1
ATOM 6960 C C . TYR A 1 880 ? -2.922 -18.820 10.956 1.00 18.98 882 TYR A C 1
ATOM 6961 O O . TYR A 1 880 ? -3.822 -19.684 10.974 1.00 18.80 882 TYR A O 1
ATOM 6970 N N . PRO A 1 881 ? -2.649 -18.005 12.004 1.00 19.43 883 PRO A N 1
ATOM 6971 C CA . PRO A 1 881 ? -3.366 -18.240 13.283 1.00 19.18 883 PRO A CA 1
ATOM 6972 C C . PRO A 1 881 ? -4.825 -17.789 13.256 1.00 19.59 883 PRO A C 1
ATOM 6973 O O . PRO A 1 881 ? -5.218 -16.909 12.461 1.00 18.12 883 PRO A O 1
ATOM 6977 N N . THR A 1 882 ? -5.638 -18.397 14.109 1.00 18.52 884 THR A N 1
ATOM 6978 C CA . THR A 1 882 ? -7.029 -18.016 14.219 1.00 18.57 884 THR A CA 1
ATOM 6979 C C . THR A 1 882 ? -7.324 -17.313 15.563 1.00 20.45 884 THR A C 1
ATOM 6980 O O . THR A 1 882 ? -8.476 -17.087 15.924 1.00 21.08 884 THR A O 1
ATOM 6984 N N . GLU A 1 883 ? -6.284 -16.968 16.298 1.00 20.93 885 GLU A N 1
ATOM 6985 C CA . GLU A 1 883 ? -6.472 -16.368 17.619 1.00 22.46 885 GLU A CA 1
ATOM 6986 C C . GLU A 1 883 ? -5.853 -14.968 17.555 1.00 21.98 885 GLU A C 1
ATOM 6987 O O . GLU A 1 883 ? -4.769 -14.841 17.068 1.00 21.03 885 GLU A O 1
ATOM 6993 N N . ALA A 1 884 ? -6.550 -13.929 18.002 1.00 20.67 886 ALA A N 1
ATOM 6994 C CA . ALA A 1 884 ? -5.981 -12.585 18.103 1.00 21.52 886 ALA A CA 1
ATOM 6995 C C . ALA A 1 884 ? -4.948 -12.458 19.243 1.00 22.52 886 ALA A C 1
ATOM 6996 O O . ALA A 1 884 ? -4.996 -13.222 20.207 1.00 22.82 886 ALA A O 1
ATOM 6998 N N . SER A 1 885 ? -4.049 -11.480 19.141 1.00 22.11 887 SER A N 1
ATOM 6999 C CA . SER A 1 885 ? -2.996 -11.251 20.157 1.00 21.97 887 SER A CA 1
ATOM 7000 C C . SER A 1 885 ? -3.533 -10.461 21.364 1.00 22.12 887 SER A C 1
ATOM 7001 O O . SER A 1 885 ? -4.668 -9.960 21.345 1.00 20.53 887 SER A O 1
ATOM 7004 N N . ASN A 1 886 ? -2.688 -10.293 22.389 1.00 21.99 888 ASN A N 1
ATOM 7005 C CA . ASN A 1 886 ? -3.069 -9.444 23.540 1.00 22.35 888 ASN A CA 1
ATOM 7006 C C . ASN A 1 886 ? -2.459 -8.056 23.494 1.00 22.50 888 ASN A C 1
ATOM 7007 O O . ASN A 1 886 ? -2.438 -7.385 24.527 1.00 21.92 888 ASN A O 1
ATOM 7012 N N . GLU A 1 887 ? -1.937 -7.616 22.338 1.00 21.43 889 GLU A N 1
ATOM 7013 C CA . GLU A 1 887 ? -1.304 -6.282 22.282 1.00 21.25 889 GLU A CA 1
ATOM 7014 C C . GLU A 1 887 ? -2.223 -5.231 22.825 1.00 21.09 889 GLU A C 1
ATOM 7015 O O . GLU A 1 887 ? -3.439 -5.298 22.644 1.00 22.23 889 GLU A O 1
ATOM 7021 N N . ASN A 1 888 ? -1.632 -4.230 23.485 1.00 19.99 890 ASN A N 1
ATOM 7022 C CA . ASN A 1 888 ? -2.414 -3.216 24.175 1.00 19.32 890 ASN A CA 1
ATOM 7023 C C . ASN A 1 888 ? -2.579 -2.020 23.224 1.00 18.56 890 ASN A C 1
ATOM 7024 O O . ASN A 1 888 ? -1.591 -1.384 22.917 1.00 19.23 890 ASN A O 1
ATOM 7029 N N . LEU A 1 889 ? -3.795 -1.731 22.746 1.00 18.49 891 LEU A N 1
ATOM 7030 C CA . LEU A 1 889 ? -3.994 -0.694 21.719 1.00 17.92 891 LEU A CA 1
ATOM 7031 C C . LEU A 1 889 ? -3.636 0.703 22.235 1.00 19.18 891 LEU A C 1
ATOM 7032 O O . LEU A 1 889 ? -3.155 1.559 21.467 1.00 18.34 891 LEU A O 1
ATOM 7037 N N . GLY A 1 890 ? -3.865 0.931 23.529 1.00 18.42 892 GLY A N 1
ATOM 7038 C CA . GLY A 1 890 ? -3.402 2.180 24.203 1.00 19.32 892 GLY A CA 1
ATOM 7039 C C . GLY A 1 890 ? -1.897 2.415 24.087 1.00 19.87 892 GLY A C 1
ATOM 7040 O O . GLY A 1 890 ? -1.469 3.509 23.739 1.00 20.62 892 GLY A O 1
ATOM 7041 N N . GLU A 1 891 ? -1.090 1.380 24.335 1.00 21.20 893 GLU A N 1
ATOM 7042 C CA . GLU A 1 891 ? 0.370 1.486 24.196 1.00 21.94 893 GLU A CA 1
ATOM 7043 C C . GLU A 1 891 ? 0.823 1.578 22.749 1.00 21.07 893 GLU A C 1
ATOM 7044 O O . GLU A 1 891 ? 1.736 2.355 22.430 1.00 20.75 893 GLU A O 1
ATOM 7050 N N . LEU A 1 892 ? 0.201 0.786 21.872 1.00 19.56 894 LEU A N 1
ATOM 7051 C CA . LEU A 1 892 ? 0.495 0.910 20.440 1.00 19.69 894 LEU A CA 1
ATOM 7052 C C . LEU A 1 892 ? 0.160 2.311 19.932 1.00 20.06 894 LEU A C 1
ATOM 7053 O O . LEU A 1 892 ? 0.882 2.870 19.126 1.00 19.61 894 LEU A O 1
ATOM 7058 N N . ALA A 1 893 ? -0.952 2.884 20.392 1.00 21.19 895 ALA A N 1
ATOM 7059 C CA . ALA A 1 893 ? -1.297 4.249 20.001 1.00 20.98 895 ALA A CA 1
ATOM 7060 C C . ALA A 1 893 ? -0.230 5.282 20.463 1.00 22.21 895 ALA A C 1
ATOM 7061 O O . ALA A 1 893 ? 0.043 6.256 19.757 1.00 21.48 895 ALA A O 1
ATOM 7063 N N . LYS A 1 894 ? 0.337 5.085 21.664 1.00 22.73 896 LYS A N 1
ATOM 7064 C CA . LYS A 1 894 ? 1.403 5.973 22.169 1.00 23.99 896 LYS A CA 1
ATOM 7065 C C . LYS A 1 894 ? 2.656 5.879 21.326 1.00 22.96 896 LYS A C 1
ATOM 7066 O O . LYS A 1 894 ? 3.253 6.892 20.982 1.00 23.90 896 LYS A O 1
ATOM 7072 N N . ILE A 1 895 ? 3.050 4.663 20.964 1.00 22.62 897 ILE A N 1
ATOM 7073 C CA . ILE A 1 895 ? 4.195 4.474 20.084 1.00 22.29 897 ILE A CA 1
ATOM 7074 C C . ILE A 1 895 ? 3.924 5.161 18.713 1.00 23.04 897 ILE A C 1
ATOM 7075 O O . ILE A 1 895 ? 4.813 5.811 18.111 1.00 23.25 897 ILE A O 1
ATOM 7080 N N . ALA A 1 896 ? 2.714 4.971 18.194 1.00 22.56 898 ALA A N 1
ATOM 7081 C CA . ALA A 1 896 ? 2.364 5.569 16.893 1.00 22.81 898 ALA A CA 1
ATOM 7082 C C . ALA A 1 896 ? 2.475 7.091 16.953 1.00 23.58 898 ALA A C 1
ATOM 7083 O O . ALA A 1 896 ? 3.089 7.698 16.066 1.00 23.75 898 ALA A O 1
ATOM 7085 N N . MET A 1 897 ? 1.881 7.706 17.985 1.00 24.17 899 MET A N 1
ATOM 7086 C CA . MET A 1 897 ? 1.926 9.165 18.163 1.00 25.58 899 MET A CA 1
ATOM 7087 C C . MET A 1 897 ? 3.343 9.658 18.319 1.00 27.00 899 MET A C 1
ATOM 7088 O O . MET A 1 897 ? 3.738 10.672 17.703 1.00 26.78 899 MET A O 1
ATOM 7093 N N . GLU A 1 898 ? 4.122 8.941 19.128 1.00 27.83 900 GLU A N 1
ATOM 7094 C CA . GLU A 1 898 ? 5.500 9.345 19.339 1.00 29.27 900 GLU A CA 1
ATOM 7095 C C . GLU A 1 898 ? 6.427 9.137 18.129 1.00 29.22 900 GLU A C 1
ATOM 7096 O O . GLU A 1 898 ? 7.292 9.990 17.863 1.00 28.55 900 GLU A O 1
ATOM 7102 N N . SER A 1 899 ? 6.288 8.032 17.393 1.00 29.08 901 SER A N 1
ATOM 7103 C CA . SER A 1 899 ? 7.351 7.654 16.441 1.00 29.84 901 SER A CA 1
ATOM 7104 C C . SER A 1 899 ? 6.958 7.478 14.990 1.00 30.30 901 SER A C 1
ATOM 7105 O O . SER A 1 899 ? 7.829 7.323 14.131 1.00 31.27 901 SER A O 1
ATOM 7108 N N . TYR A 1 900 ? 5.660 7.487 14.693 1.00 30.29 902 TYR A N 1
ATOM 7109 C CA . TYR A 1 900 ? 5.200 7.166 13.340 1.00 29.39 902 TYR A CA 1
ATOM 7110 C C . TYR A 1 900 ? 4.031 8.036 12.978 1.00 29.18 902 TYR A C 1
ATOM 7111 O O . TYR A 1 900 ? 3.173 7.596 12.215 1.00 29.61 902 TYR A O 1
ATOM 7120 N N . SER A 1 901 ? 3.998 9.262 13.495 1.00 28.49 903 SER A N 1
ATOM 7121 C CA . SER A 1 901 ? 2.851 10.132 13.281 1.00 28.80 903 SER A CA 1
ATOM 7122 C C . SER A 1 901 ? 3.056 11.272 12.281 1.00 29.73 903 SER A C 1
ATOM 7123 O O . SER A 1 901 ? 4.199 11.602 11.916 1.00 29.48 903 SER A O 1
ATOM 7126 N N . VAL A 1 902 ? 1.941 11.899 11.873 1.00 29.25 904 VAL A N 1
ATOM 7127 C CA . VAL A 1 902 ? 2.033 13.128 11.105 1.00 29.52 904 VAL A CA 1
ATOM 7128 C C . VAL A 1 902 ? 2.334 14.278 12.085 1.00 30.40 904 VAL A C 1
ATOM 7129 O O . VAL A 1 902 ? 3.145 15.158 11.803 1.00 29.41 904 VAL A O 1
ATOM 7133 N N . THR A 1 903 ? 1.673 14.275 13.240 1.00 32.33 905 THR A N 1
ATOM 7134 C CA . THR A 1 903 ? 1.872 15.353 14.227 1.00 34.33 905 THR A CA 1
ATOM 7135 C C . THR A 1 903 ? 3.374 15.557 14.549 1.00 35.76 905 THR A C 1
ATOM 7136 O O . THR A 1 903 ? 3.898 16.683 14.508 1.00 35.86 905 THR A O 1
ATOM 7140 N N . ASN A 1 904 ? 4.070 14.461 14.833 1.00 36.86 906 ASN A N 1
ATOM 7141 C CA . ASN A 1 904 ? 5.480 14.551 15.236 1.00 38.31 906 ASN A CA 1
ATOM 7142 C C . ASN A 1 904 ? 6.491 14.290 14.138 1.00 38.44 906 ASN A C 1
ATOM 7143 O O . ASN A 1 904 ? 7.658 14.078 14.414 1.00 39.19 906 ASN A O 1
ATOM 7148 N N . MET A 1 905 ? 6.030 14.332 12.891 1.00 40.00 907 MET A N 1
ATOM 7149 C CA . MET A 1 905 ? 6.830 13.964 11.732 1.00 40.77 907 MET A CA 1
ATOM 7150 C C . MET A 1 905 ? 8.125 14.765 11.550 1.00 41.73 907 MET A C 1
ATOM 7151 O O . MET A 1 905 ? 9.131 14.197 11.145 1.00 41.61 907 MET A O 1
ATOM 7156 N N . ASP A 1 906 ? 8.112 16.072 11.818 1.00 43.26 908 ASP A N 1
ATOM 7157 C CA . ASP A 1 906 ? 9.352 16.870 11.675 1.00 44.65 908 ASP A CA 1
ATOM 7158 C C . ASP A 1 906 ? 10.423 16.401 12.678 1.00 44.86 908 ASP A C 1
ATOM 7159 O O . ASP A 1 906 ? 11.575 16.142 12.317 1.00 44.84 908 ASP A O 1
ATOM 7164 N N . LYS A 1 907 ? 10.004 16.288 13.933 1.00 45.41 909 LYS A N 1
ATOM 7165 C CA . LYS A 1 907 ? 10.767 15.692 15.002 1.00 46.33 909 LYS A CA 1
ATOM 7166 C C . LYS A 1 907 ? 11.227 14.268 14.608 1.00 46.36 909 LYS A C 1
ATOM 7167 O O . LYS A 1 907 ? 12.408 13.930 14.730 1.00 46.53 909 LYS A O 1
ATOM 7173 N N . ILE A 1 908 ? 10.307 13.448 14.096 1.00 45.95 910 ILE A N 1
ATOM 7174 C CA . ILE A 1 908 ? 10.608 12.050 13.735 1.00 45.16 910 ILE A CA 1
ATOM 7175 C C . ILE A 1 908 ? 11.615 11.910 12.580 1.00 45.88 910 ILE A C 1
ATOM 7176 O O . ILE A 1 908 ? 12.548 11.108 12.668 1.00 45.64 910 ILE A O 1
ATOM 7181 N N . LEU A 1 909 ? 11.431 12.674 11.504 1.00 46.80 911 LEU A N 1
ATOM 7182 C CA . LEU A 1 909 ? 12.293 12.533 10.305 1.00 47.96 911 LEU A CA 1
ATOM 7183 C C . LEU A 1 909 ? 13.492 13.485 10.249 1.00 48.48 911 LEU A C 1
ATOM 7184 O O . LEU A 1 909 ? 13.731 14.254 11.187 1.00 49.65 911 LEU A O 1
#

Radius of gyration: 28.78 Å; Cα contacts (8 Å, |Δi|>4): 1882; chains: 1; bounding box: 78×74×75 Å

Nearest PDB structures (foldseek):
  4a4a-assembly1_A  TM=1.001E+00  e=0.000E+00  Clostridium perfringens
  2vc9-assembly1_A  TM=1.001E+00  e=0.000E+00  Clostridium perfringens
  2vcb-assembly1_A  TM=1.001E+00  e=0.000E+00  Clostridium perfringens
  4xwh-assembly1_A  TM=9.216E-01  e=3.514E-54  Homo sapiens
  4zxe-assembly2_B  TM=8.414E-01  e=1.536E-05  Paenibacillus fukuinensis

Solvent-accessible surface area: 31843 Å² total; per-residue (Å²): 75,108,71,18,113,79,56,36,85,23,89,34,47,14,55,16,178,54,27,51,14,76,36,0,43,63,70,59,93,92,37,51,0,14,1,60,65,64,32,34,26,0,30,0,32,0,50,14,3,26,69,0,24,72,0,24,1,23,15,84,45,123,12,22,0,31,1,12,0,2,6,1,82,48,20,78,59,2,68,32,35,14,90,11,62,71,104,93,85,3,63,98,117,16,25,100,25,105,5,92,96,51,73,0,0,55,0,36,0,24,0,22,32,4,56,106,37,61,126,0,0,0,0,8,10,33,6,32,2,55,98,43,70,85,90,40,77,175,60,78,171,20,71,31,50,51,18,93,132,15,111,56,17,99,40,33,104,94,33,102,82,60,89,75,51,9,63,120,38,10,46,88,16,0,50,47,0,0,14,91,5,16,21,70,117,30,73,66,70,4,63,14,73,61,51,103,79,61,137,57,34,14,0,5,7,0,13,59,40,75,102,63,75,2,37,0,46,0,27,42,1,0,0,0,0,5,0,0,6,57,0,1,27,81,63,6,49,0,3,21,8,37,36,0,8,24,17,64,158,24,42,121,107,35,34,87,12,53,154,143,24,58,38,23,0,32,3,113,9,1,3,0,0,7,8,9,0,8,0,5,21,2,4,6,19,72,40,101,56,1,28,66,2,0,2,3,0,0,3,7,0,0,11,0,1,4,2,5,3,1,2,3,0,0,11,19,22,0,1,56,94,19,48,9,57,30,75,56,0,19,60,15,0,0,0,1,0,0,10,0,12,0,20,7,14,1,0,38,9,11,6,6,12,1,23,56,52,0,0,90,52,18,1,78,20,0,6,65,2,4,22,27,1,20,2,0,31,6,52,4,0,4,11,3,8,1,0,20,0,7,109,46,0,84,134,70,17,151,126,0,38,28,16,68,14,33,58,21,26,50,16,86,3,2,15,3,1,53,0,48,32,108,111,92,71,21,40,37,0,61,96,1,0,39,20,10,13,85,32,6,121,61,0,1,13,110,12,15,57,21,24,2,10,9,2,15,12,85,41,30,78,37,41,146,23,81,29,12,91,0,1,58,28,0,0,54,4,2,19,113,61,24,117,92,0,22,0,6,2,10,6,24,124,42,23,3,34,53,81,20,0,102,9,2,79,81,74,122,42,0,4,0,4,2,9,8,5,7,19,46,74,54,45,88,33,0,24,121,52,72,0,15,0,0,3,0,1,0,12,2,2,0,0,3,7,5,15,16,7,10,0,57,25,0,0,26,53,0,4,85,3,42,85,98,21,151,47,16,36,0,0,0,0,0,0,18,0,2,33,10,2,6,2,0,0,10,0,0,2,36,1,0,41,30,114,100,95,56,90,27,89,75,27,1,69,83,4,0,64,18,3,5,23,63,52,50,188,86,0,43,91,0,5,48,17,0,2,69,8,13,4,133,75,45,134,65,118,18,18,4,3,15,10,3,6,3,1,3,48,8,18,91,64,28,161,35,6,1,68,116,17,27,4,145,17,78,32,91,24,41,57,0,3,100,0,0,79,24,0,13,82,9,25,100,103,1,100,114,11,74,0,0,38,3,9,0,0,12,0,0,4,8,1,0,7,4,0,0,29,45,0,11,85,32,0,13,78,0,44,100,120,55,64,16,82,93,0,123,104,3,2,14,28,0,23,73,0,0,109,7,3,16,100,0,0,21,18,7,66,64,4,7,2,3,42,24,3,70,53,1,27,83,28,16,73,100,16,14,38,20,9,51,3,27,2,0,24,0,0,2,0,0,0,0,0,0,0,19,60,108,5,0,56,79,12,12,7,48,0,22,0,3,3,10,16,12,9,0,1,62,46,5,0,31,24,2,0,71,100,20,7,88,18,7,28,54,44,40,101,69,45,88,175,28,100,154,42,69,32,7,53,49,1,23,50,12,0,19,76,9,8,78,34,58,103,120,9,81,60,141,26,47,155,57,56,4,2,85,1,0,107,66,0,22,115,32,22,0,31,71,41,29,142,135,18,63